Protein AF-0000000067926242 (afdb_homodimer)

Solvent-accessible surface area (backbone atoms only — not comparable to full-atom values): 38395 Å² total; per-residue (Å²): 132,83,60,53,30,93,54,64,75,72,68,80,80,55,82,70,48,45,68,71,27,39,53,45,22,53,51,39,34,49,47,42,53,70,69,41,50,82,47,41,68,58,22,41,75,67,31,32,71,60,68,63,62,39,34,52,37,15,74,70,56,68,27,26,32,41,35,48,53,94,35,52,19,70,50,43,42,62,53,39,48,48,26,43,39,30,22,34,24,50,68,62,48,72,32,60,65,55,58,54,27,35,60,43,38,47,48,53,41,66,76,35,34,50,72,68,52,32,65,65,46,41,35,35,39,12,40,30,80,33,35,43,24,60,38,65,30,26,95,77,11,62,82,38,59,60,63,54,74,24,30,32,44,79,55,87,68,22,27,34,28,37,40,58,31,34,77,18,53,36,44,77,69,35,40,32,33,40,34,54,25,22,65,34,78,89,47,48,50,57,8,18,24,36,37,53,42,52,56,86,77,45,58,48,66,42,72,55,58,71,60,59,49,70,32,45,44,20,34,23,26,11,31,37,37,31,52,60,23,59,42,53,55,83,35,41,49,46,93,53,85,28,46,26,46,62,54,48,63,71,48,43,31,55,44,24,42,53,52,21,40,42,21,52,22,38,39,31,26,44,51,20,56,39,54,52,45,27,61,66,42,58,53,87,90,36,39,43,50,74,38,69,67,49,42,53,53,50,50,51,47,50,49,53,50,43,55,48,50,56,53,51,51,51,47,52,55,29,42,72,71,74,62,53,47,60,51,60,21,28,50,38,23,33,51,33,24,52,47,28,47,52,46,33,50,55,41,23,58,72,48,42,74,58,21,45,23,55,88,33,67,52,26,47,49,47,39,40,46,61,52,52,44,34,59,90,47,31,40,66,54,29,50,50,52,45,56,71,73,109,131,84,58,54,28,93,54,64,76,72,68,77,81,54,82,70,47,44,69,71,29,38,53,46,22,53,51,38,33,49,48,42,52,70,70,41,51,84,47,42,67,57,22,41,74,67,34,32,72,59,68,64,61,37,34,53,37,14,75,69,57,69,28,27,31,41,35,49,52,94,36,52,20,70,50,42,43,60,53,41,48,48,25,42,39,30,21,33,23,49,69,62,48,71,30,60,66,56,57,54,27,35,60,42,38,48,48,53,41,67,76,35,31,50,72,67,51,32,66,64,45,41,35,35,39,14,41,30,80,34,34,41,23,59,40,66,28,25,92,77,13,61,82,38,58,61,61,55,73,25,30,33,43,81,55,86,67,22,28,35,27,36,39,56,33,32,77,18,53,36,43,79,69,36,38,33,33,39,34,53,27,23,65,35,79,88,48,48,49,58,8,18,24,34,36,53,42,50,58,88,78,45,58,48,65,43,73,55,57,72,60,61,48,69,34,45,46,20,34,25,26,11,31,38,36,31,54,59,23,59,43,52,56,82,35,40,49,46,92,52,85,28,46,26,46,60,53,49,63,71,49,43,33,54,45,24,40,51,52,22,41,43,21,53,22,37,38,30,25,42,50,20,56,39,54,52,46,26,60,65,42,56,51,88,90,35,40,44,49,73,38,68,68,49,43,51,52,51,52,52,48,52,51,52,48,44,55,47,48,56,52,50,52,52,47,52,56,30,44,71,71,73,62,52,47,60,50,60,21,28,49,39,25,33,51,32,24,51,46,27,47,52,46,34,51,54,41,23,59,73,48,42,72,58,21,46,23,56,87,33,68,52,25,47,48,46,39,39,47,62,52,55,43,34,58,90,47,32,40,66,55,31,50,49,53,44,57,72,74,108

Sequence (780 aa):
MATNPAEILGLPKPAWAADEVGMLYDMASRFMAEEIAPRYDEFEKNEIFDRESWLKAGAAGLLCASMPEEYGGSGGTFAHESAIIEAIGHVGVDGFGIGLHNSIVAPYILHYGSEEQKQKWLPKLATGELIGAIAMTEPGAGSDLQGVKTRAEKDGNHYKISGSKTFITNGQLANLIIVVTKTDPDKGAKGTSLIVVETDEVEGFQRGRNLDKIGLKSNDTSELFFNDVRVPTSNLLGHEEGKGFVQLMQQLPQERLQIGTGAIAMIERALALTIDYVKERKAFGKAVIDFQNTQFKLAELKTEATIGRVFYNDCVARHIDGGLDPVTASMAKYWLSDLQGKVVDECLQLHGGYGYMNEYPIARMYRDARVQRIYGGTNEIMKLLIGRSLMATNPAEILGLPKPAWAADEVGMLYDMASRFMAEEIAPRYDEFEKNEIFDRESWLKAGAAGLLCASMPEEYGGSGGTFAHESAIIEAIGHVGVDGFGIGLHNSIVAPYILHYGSEEQKQKWLPKLATGELIGAIAMTEPGAGSDLQGVKTRAEKDGNHYKISGSKTFITNGQLANLIIVVTKTDPDKGAKGTSLIVVETDEVEGFQRGRNLDKIGLKSNDTSELFFNDVRVPTSNLLGHEEGKGFVQLMQQLPQERLQIGTGAIAMIERALALTIDYVKERKAFGKAVIDFQNTQFKLAELKTEATIGRVFYNDCVARHIDGGLDPVTASMAKYWLSDLQGKVVDECLQLHGGYGYMNEYPIARMYRDARVQRIYGGTNEIMKLLIGRSL

Structure (mmCIF, N/CA/C/O backbone):
data_AF-0000000067926242-model_v1
#
loop_
_entity.id
_entity.type
_entity.pdbx_description
1 polymer 'Long-chain specific acyl-CoA dehydrogenase, mitochondrial'
#
loop_
_atom_site.group_PDB
_atom_site.id
_atom_site.type_symbol
_atom_site.label_atom_id
_atom_site.label_alt_id
_atom_site.label_comp_id
_atom_site.label_asym_id
_atom_site.label_entity_id
_atom_site.label_seq_id
_atom_site.pdbx_PDB_ins_code
_atom_site.Cartn_x
_atom_site.Cartn_y
_atom_site.Cartn_z
_atom_site.occupancy
_atom_site.B_iso_or_equiv
_atom_site.auth_seq_id
_atom_site.auth_comp_id
_atom_site.auth_asym_id
_atom_site.auth_atom_id
_atom_site.pdbx_PDB_model_num
ATOM 1 N N . MET A 1 1 ? -27.5 -4.09 9.781 1 70.5 1 MET A N 1
ATOM 2 C CA . MET A 1 1 ? -27.125 -2.682 9.719 1 70.5 1 MET A CA 1
ATOM 3 C C . MET A 1 1 ? -25.609 -2.523 9.734 1 70.5 1 MET A C 1
ATOM 5 O O . MET A 1 1 ? -24.906 -3.301 10.383 1 70.5 1 MET A O 1
ATOM 9 N N . ALA A 1 2 ? -25.047 -1.531 8.984 1 86.06 2 ALA A N 1
ATOM 10 C CA . ALA A 1 2 ? -23.594 -1.306 8.945 1 86.06 2 ALA A CA 1
ATOM 11 C C . ALA A 1 2 ? -23.078 -0.86 10.312 1 86.06 2 ALA A C 1
ATOM 13 O O . ALA A 1 2 ? -23.719 -0.067 11 1 86.06 2 ALA A O 1
ATOM 14 N N . THR A 1 3 ? -22.016 -1.508 10.719 1 90.38 3 THR A N 1
ATOM 15 C CA . THR A 1 3 ? -21.391 -1.147 11.977 1 90.38 3 THR A CA 1
ATOM 16 C C . THR A 1 3 ? -20.938 0.308 11.961 1 90.38 3 THR A C 1
ATOM 18 O O . THR A 1 3 ? -20.328 0.761 10.984 1 90.38 3 THR A O 1
ATOM 21 N N . ASN A 1 4 ? -21.312 1.056 12.984 1 94.88 4 ASN A N 1
ATOM 22 C CA . ASN A 1 4 ? -20.891 2.445 13.141 1 94.88 4 ASN A CA 1
ATOM 23 C C . ASN A 1 4 ? -19.453 2.545 13.641 1 94.88 4 ASN A C 1
ATOM 25 O O . ASN A 1 4 ? -19.156 2.176 14.773 1 94.88 4 ASN A O 1
ATOM 29 N N . PRO A 1 5 ? -18.562 3.08 12.898 1 97.25 5 PRO A N 1
ATOM 30 C CA . PRO A 1 5 ? -17.172 3.178 13.32 1 97.25 5 PRO A CA 1
ATOM 31 C C . PRO A 1 5 ? -17 3.867 14.672 1 97.25 5 PRO A C 1
ATOM 33 O O . PRO A 1 5 ? -16.141 3.48 15.469 1 97.25 5 PRO A O 1
ATOM 36 N N . ALA A 1 6 ? -17.812 4.828 15 1 95.38 6 ALA A N 1
ATOM 37 C CA . ALA A 1 6 ? -17.703 5.617 16.219 1 95.38 6 ALA A CA 1
ATOM 38 C C . ALA A 1 6 ? -18.031 4.77 17.453 1 95.38 6 ALA A C 1
ATOM 40 O O . ALA A 1 6 ? -17.656 5.129 18.578 1 95.38 6 ALA A O 1
ATOM 41 N N . GLU A 1 7 ? -18.656 3.639 17.25 1 95.12 7 GLU A N 1
ATOM 42 C CA . GLU A 1 7 ? -19.141 2.844 18.375 1 95.12 7 GLU A CA 1
ATOM 43 C C . GLU A 1 7 ? -18.453 1.484 18.422 1 95.12 7 GLU A C 1
ATOM 45 O O . GLU A 1 7 ? -18.734 0.672 19.312 1 95.12 7 GLU A O 1
ATOM 50 N N . ILE A 1 8 ? -17.547 1.286 17.531 1 96.62 8 ILE A N 1
ATOM 51 C CA . ILE A 1 8 ? -17.031 -0.062 17.297 1 96.62 8 ILE A CA 1
ATOM 52 C C . ILE A 1 8 ? -16.25 -0.54 18.516 1 96.62 8 ILE A C 1
ATOM 54 O O . ILE A 1 8 ? -16.219 -1.737 18.812 1 96.62 8 ILE A O 1
ATOM 58 N N . LEU A 1 9 ? -15.672 0.352 19.312 1 97.56 9 LEU A N 1
ATOM 59 C CA . LEU A 1 9 ? -14.812 -0.03 20.438 1 97.56 9 LEU A CA 1
ATOM 60 C C . LEU A 1 9 ? -15.602 -0.124 21.734 1 97.56 9 LEU A C 1
ATOM 62 O O . LEU A 1 9 ? -15.102 -0.634 22.734 1 97.56 9 LEU A O 1
ATOM 66 N N . GLY A 1 10 ? -16.797 0.371 21.766 1 95.19 10 GLY A N 1
ATOM 67 C CA . GLY A 1 10 ? -17.688 0.23 22.906 1 95.19 10 GLY A CA 1
ATOM 68 C C . GLY A 1 10 ? -17.25 1.067 24.094 1 95.19 10 GLY A C 1
ATOM 69 O O . GLY A 1 10 ? -17.562 0.731 25.25 1 95.19 10 GLY A O 1
ATOM 70 N N . LEU A 1 11 ? -16.5 2.127 23.859 1 94.81 11 LEU A N 1
ATOM 71 C CA . LEU A 1 11 ? -16.031 3.008 24.922 1 94.81 11 LEU A CA 1
ATOM 72 C C . LEU A 1 11 ? -17.016 4.145 25.156 1 94.81 11 LEU A C 1
ATOM 74 O O . LEU A 1 11 ? -17.656 4.621 24.219 1 94.81 11 LEU A O 1
ATOM 78 N N . PRO A 1 12 ? -17.109 4.566 26.422 1 92.69 12 PRO A N 1
ATOM 79 C CA . PRO A 1 12 ? -17.906 5.773 26.656 1 92.69 12 PRO A CA 1
ATOM 80 C C . PRO A 1 12 ? -17.297 7.016 26 1 92.69 12 PRO A C 1
ATOM 82 O O . PRO A 1 12 ? -16.078 7.094 25.844 1 92.69 12 PRO A O 1
ATOM 85 N N . LYS A 1 13 ? -18.141 7.902 25.703 1 92.5 13 LYS A N 1
ATOM 86 C CA . LYS A 1 13 ? -17.672 9.172 25.156 1 92.5 13 LYS A CA 1
ATOM 87 C C . LYS A 1 13 ? -16.828 9.93 26.188 1 92.5 13 LYS A C 1
ATOM 89 O O . LYS A 1 13 ? -17.219 10.031 27.359 1 92.5 13 LYS A O 1
ATOM 94 N N . PRO A 1 14 ? -15.641 10.359 25.734 1 94.06 14 PRO A N 1
ATOM 95 C CA . PRO A 1 14 ? -14.875 11.18 26.672 1 94.06 14 PRO A CA 1
ATOM 96 C C . PRO A 1 14 ? -15.57 12.508 26.984 1 94.06 14 PRO A C 1
ATOM 98 O O . PRO A 1 14 ? -16.438 12.953 26.234 1 94.06 14 PRO A O 1
ATOM 101 N N . ALA A 1 15 ? -15.18 13.148 28.094 1 93.38 15 ALA A N 1
ATOM 102 C CA . ALA A 1 15 ? -15.812 14.375 28.562 1 93.38 15 ALA A CA 1
ATOM 103 C C . ALA A 1 15 ? -15.734 15.469 27.5 1 93.38 15 ALA A C 1
ATOM 105 O O . ALA A 1 15 ? -16.688 16.219 27.312 1 93.38 15 ALA A O 1
ATOM 106 N N . TRP A 1 16 ? -14.633 15.57 26.812 1 94.31 16 TRP A N 1
ATOM 107 C CA . TRP A 1 16 ? -14.438 16.656 25.859 1 94.31 16 TRP A CA 1
ATOM 108 C C . TRP A 1 16 ? -15.289 16.453 24.609 1 94.31 16 TRP A C 1
ATOM 110 O O . TRP A 1 16 ? -15.445 17.375 23.797 1 94.31 16 TRP A O 1
ATOM 120 N N . ALA A 1 17 ? -15.852 15.289 24.391 1 93.38 17 ALA A N 1
ATOM 121 C CA . ALA A 1 17 ? -16.641 14.984 23.203 1 93.38 17 ALA A CA 1
ATOM 122 C C . ALA A 1 17 ? -18.125 15.062 23.5 1 93.38 17 ALA A C 1
ATOM 124 O O . ALA A 1 17 ? -18.953 14.656 22.672 1 93.38 17 ALA A O 1
ATOM 125 N N . ALA A 1 18 ? -18.516 15.523 24.641 1 86.19 18 ALA A N 1
ATOM 126 C CA . ALA A 1 18 ? -19.922 15.609 25 1 86.19 18 ALA A CA 1
ATOM 127 C C . ALA A 1 18 ? -20.547 16.891 24.484 1 86.19 18 ALA A C 1
ATOM 129 O O . ALA A 1 18 ? -19.844 17.766 23.953 1 86.19 18 ALA A O 1
ATOM 130 N N . ASP A 1 19 ? -21.859 16.969 24.438 1 89.94 19 ASP A N 1
ATOM 131 C CA . ASP A 1 19 ? -22.703 18.125 24.188 1 89.94 19 ASP A CA 1
ATOM 132 C C . ASP A 1 19 ? -22.406 18.75 22.828 1 89.94 19 ASP A C 1
ATOM 134 O O . ASP A 1 19 ? -22.531 18.094 21.797 1 89.94 19 ASP A O 1
ATOM 138 N N . GLU A 1 20 ? -21.812 19.938 22.812 1 93.06 20 GLU A N 1
ATOM 139 C CA . GLU A 1 20 ? -21.609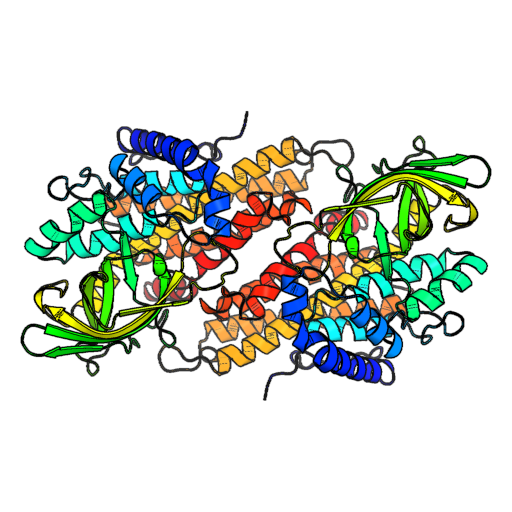 20.734 21.609 1 93.06 20 GLU A CA 1
ATOM 140 C C . GLU A 1 20 ? -20.641 20.047 20.656 1 93.06 20 GLU A C 1
ATOM 142 O O . GLU A 1 20 ? -20.844 20.047 19.438 1 93.06 20 GLU A O 1
ATOM 147 N N . VAL A 1 21 ? -19.625 19.422 21.172 1 97.12 21 VAL A N 1
ATOM 148 C CA . VAL A 1 21 ? -18.625 18.734 20.344 1 97.12 21 VAL A CA 1
ATOM 149 C C . VAL A 1 21 ? -19.266 17.516 19.672 1 97.12 21 VAL A C 1
ATOM 151 O O . VAL A 1 21 ? -19.047 17.266 18.484 1 97.12 21 VAL A O 1
ATOM 154 N N . GLY A 1 22 ? -20.109 16.781 20.422 1 96.94 22 GLY A N 1
ATOM 155 C CA . GLY A 1 22 ? -20.844 15.664 19.844 1 96.94 22 GLY A CA 1
ATOM 156 C C . GLY A 1 22 ? -21.781 16.078 18.734 1 96.94 22 GLY A C 1
ATOM 157 O O . GLY A 1 22 ? -21.906 15.391 17.719 1 96.94 22 GLY A O 1
ATOM 158 N N . MET A 1 23 ? -22.5 17.156 18.953 1 96.94 23 MET A N 1
ATOM 159 C CA . MET A 1 23 ? -23.406 17.672 17.938 1 96.94 23 MET A CA 1
ATOM 160 C C . MET A 1 23 ? -22.641 18.062 16.672 1 96.94 23 MET A C 1
ATOM 162 O O . MET A 1 23 ? -23.109 17.812 15.555 1 96.94 23 MET A O 1
ATOM 166 N N . LEU A 1 24 ? -21.516 18.625 16.859 1 98 24 LEU A N 1
ATOM 167 C CA . LEU A 1 24 ? -20.672 19 15.727 1 98 24 LEU A CA 1
ATOM 168 C C . LEU A 1 24 ? -20.219 17.766 14.969 1 98 24 LEU A C 1
ATOM 170 O O . LEU A 1 24 ? -20.188 17.75 13.734 1 98 24 LEU A O 1
ATOM 174 N N . TYR A 1 25 ? -19.812 16.734 15.664 1 98.25 25 TYR A N 1
ATOM 175 C CA . TYR A 1 25 ? -19.438 15.477 15.031 1 98.25 25 TYR A CA 1
ATOM 176 C C . TYR A 1 25 ? -20.547 14.953 14.141 1 98.25 25 TYR A C 1
ATOM 178 O O . TYR A 1 25 ? -20.312 14.555 13 1 98.25 25 TYR A O 1
ATOM 186 N N . ASP A 1 26 ? -21.781 14.953 14.656 1 98.06 26 ASP A N 1
ATOM 187 C CA . ASP A 1 26 ? -22.938 14.461 13.906 1 98.06 26 ASP A CA 1
ATOM 188 C C . ASP A 1 26 ? -23.172 15.297 12.656 1 98.06 26 ASP A C 1
ATOM 190 O O . ASP A 1 26 ? -23.438 14.758 11.586 1 98.06 26 ASP A O 1
ATOM 194 N N . MET A 1 27 ? -23.094 16.562 12.859 1 98 27 MET A N 1
ATOM 195 C CA . MET A 1 27 ? -23.281 17.469 11.734 1 98 27 MET A CA 1
ATOM 196 C C . MET A 1 27 ? -22.203 17.266 10.68 1 98 27 MET A C 1
ATOM 198 O O . MET A 1 27 ? -22.5 17.188 9.484 1 98 27 MET A O 1
ATOM 202 N N . ALA A 1 28 ? -20.953 17.188 11.109 1 98.69 28 ALA A N 1
ATOM 203 C CA . ALA A 1 28 ? -19.828 16.969 10.195 1 98.69 28 ALA A CA 1
ATOM 204 C C . ALA A 1 28 ? -19.984 15.633 9.461 1 98.69 28 ALA A C 1
ATOM 206 O O . ALA A 1 28 ? -19.766 15.555 8.25 1 98.69 28 ALA A O 1
ATOM 207 N N . SER A 1 29 ? -20.359 14.609 10.188 1 98.75 29 SER A N 1
ATOM 208 C CA . SER A 1 29 ? -20.562 13.289 9.594 1 98.75 29 SER A CA 1
ATOM 209 C C . SER A 1 29 ? -21.625 13.328 8.508 1 98.75 29 SER A C 1
ATOM 211 O O . SER A 1 29 ? -21.469 12.742 7.438 1 98.75 29 SER A O 1
ATOM 213 N N . ARG A 1 30 ? -22.703 14.008 8.812 1 98.62 30 ARG A N 1
ATOM 214 C CA . ARG A 1 30 ? -23.797 14.133 7.844 1 98.62 30 ARG A CA 1
ATOM 215 C C . ARG A 1 30 ? -23.328 14.898 6.605 1 98.62 30 ARG A C 1
ATOM 217 O O . ARG A 1 30 ? -23.625 14.5 5.477 1 98.62 30 ARG A O 1
ATOM 224 N N . PHE A 1 31 ? -22.688 16 6.844 1 98.75 31 PHE A N 1
ATOM 225 C CA . PHE A 1 31 ? -22.156 16.797 5.734 1 98.75 31 PHE A CA 1
ATOM 226 C C . PHE A 1 31 ? -21.234 15.961 4.859 1 98.75 31 PHE A C 1
ATOM 228 O O . PHE A 1 31 ? -21.391 15.938 3.635 1 98.75 31 PHE A O 1
ATOM 235 N N . MET A 1 32 ? -20.25 15.234 5.461 1 98.81 32 MET A N 1
ATOM 236 C CA . MET A 1 32 ? -19.297 14.43 4.707 1 98.81 32 MET A CA 1
ATOM 237 C C . MET A 1 32 ? -20 13.32 3.932 1 98.81 32 MET A C 1
ATOM 239 O O . MET A 1 32 ? -19.672 13.062 2.773 1 98.81 32 MET A O 1
ATOM 243 N N . ALA A 1 33 ? -20.953 12.703 4.547 1 98.62 33 ALA A N 1
ATOM 244 C CA . ALA A 1 33 ? -21.672 11.578 3.943 1 98.62 33 ALA A CA 1
ATOM 245 C C . ALA A 1 33 ? -22.531 12.039 2.775 1 98.62 33 ALA A C 1
ATOM 247 O O . ALA A 1 33 ? -22.656 11.336 1.771 1 98.62 33 ALA A O 1
ATOM 248 N N . GLU A 1 34 ? -23.109 13.242 2.861 1 98.62 34 GLU A N 1
ATOM 249 C CA . GLU A 1 34 ? -24.109 13.68 1.892 1 98.62 34 GLU A CA 1
ATOM 250 C C . GLU A 1 34 ? -23.469 14.531 0.793 1 98.62 34 GLU A C 1
ATOM 252 O O . GLU A 1 34 ? -23.875 14.445 -0.37 1 98.62 34 GLU A O 1
ATOM 257 N N . GLU A 1 35 ? -22.438 15.32 1.179 1 98.38 35 GLU A N 1
ATOM 258 C CA . GLU A 1 35 ? -21.938 16.312 0.242 1 98.38 35 GLU A CA 1
ATOM 259 C C . GLU A 1 35 ? -20.609 15.875 -0.368 1 98.38 35 GLU A C 1
ATOM 261 O O . GLU A 1 35 ? -20.281 16.266 -1.491 1 98.38 35 GLU A O 1
ATOM 266 N N . ILE A 1 36 ? -19.875 15.062 0.306 1 98.75 36 ILE A N 1
ATOM 267 C CA . ILE A 1 36 ? -18.5 14.789 -0.124 1 98.75 36 ILE A CA 1
ATOM 268 C C . ILE A 1 36 ? -18.391 13.336 -0.6 1 98.75 36 ILE A C 1
ATOM 270 O O . ILE A 1 36 ? -17.969 13.078 -1.728 1 98.75 36 ILE A O 1
ATOM 274 N N . ALA A 1 37 ? -18.859 12.375 0.161 1 98.62 37 ALA A N 1
ATOM 275 C CA . ALA A 1 37 ? -18.672 10.945 -0.069 1 98.62 37 ALA A CA 1
ATOM 276 C C . ALA A 1 37 ? -19.188 10.531 -1.441 1 98.62 37 ALA A C 1
ATOM 278 O O . ALA A 1 37 ? -18.531 9.789 -2.17 1 98.62 37 ALA A O 1
ATOM 279 N N . PRO A 1 38 ? -20.375 11.023 -1.869 1 98.5 38 PRO A N 1
ATOM 280 C CA . PRO A 1 38 ? -20.891 10.594 -3.172 1 98.5 38 PRO A CA 1
ATOM 281 C C . PRO A 1 38 ? -20 11.023 -4.332 1 98.5 38 PRO A C 1
ATOM 283 O O . PRO A 1 38 ? -20.062 10.438 -5.418 1 98.5 38 PRO A O 1
ATOM 286 N N . ARG A 1 39 ? -19.125 12.039 -4.094 1 98.25 39 ARG A N 1
ATOM 287 C CA . ARG A 1 39 ? -18.266 12.578 -5.141 1 98.25 39 ARG A CA 1
ATOM 288 C C . ARG A 1 39 ? -16.812 12.164 -4.922 1 98.25 39 ARG A C 1
ATOM 290 O O . ARG A 1 39 ? -15.914 12.602 -5.656 1 98.25 39 ARG A O 1
ATOM 297 N N . TYR A 1 40 ? -16.547 11.383 -3.984 1 98.06 40 TYR A N 1
ATOM 298 C CA . TYR A 1 40 ? -15.18 11.148 -3.547 1 98.06 40 TYR A CA 1
ATOM 299 C C . TYR A 1 40 ? -14.367 10.477 -4.645 1 98.06 40 TYR A C 1
ATOM 301 O O . TYR A 1 40 ? -13.188 10.773 -4.82 1 98.06 40 TYR A O 1
ATOM 309 N N . ASP A 1 41 ? -14.953 9.547 -5.414 1 97.06 41 ASP A N 1
ATOM 310 C CA . ASP A 1 41 ? -14.25 8.906 -6.523 1 97.06 41 ASP A CA 1
ATOM 311 C C . ASP A 1 41 ? -13.797 9.938 -7.551 1 97.06 41 ASP A C 1
ATOM 313 O O . ASP A 1 41 ? -12.734 9.789 -8.156 1 97.06 41 ASP A O 1
ATOM 317 N N . GLU A 1 42 ? -14.633 10.898 -7.758 1 97.88 42 GLU A N 1
ATOM 318 C CA . GLU A 1 42 ? -14.273 12.008 -8.641 1 97.88 42 GLU A CA 1
ATOM 319 C C . GLU A 1 42 ? -13.031 12.734 -8.141 1 97.88 42 GLU A C 1
ATOM 321 O O . GLU A 1 42 ? -12.125 13.023 -8.922 1 97.88 42 GLU A O 1
ATOM 326 N N . PHE A 1 43 ? -12.969 13.031 -6.855 1 98.56 43 PHE A N 1
ATOM 327 C CA . PHE A 1 43 ? -11.836 13.719 -6.258 1 98.56 43 PHE A CA 1
ATOM 328 C C . PHE A 1 43 ? -10.57 12.875 -6.352 1 98.56 43 PHE A C 1
ATOM 330 O O . PHE A 1 43 ? -9.484 13.398 -6.617 1 98.56 43 PHE A O 1
ATOM 337 N N . GLU A 1 44 ? -10.719 11.547 -6.164 1 97.69 44 GLU A N 1
ATOM 338 C CA . GLU A 1 44 ? -9.594 10.633 -6.293 1 97.69 44 GLU A CA 1
ATOM 339 C C . GLU A 1 44 ? -9.055 10.617 -7.723 1 97.69 44 GLU A C 1
ATOM 341 O O . GLU A 1 44 ? -7.844 10.711 -7.934 1 97.69 44 GLU A O 1
ATOM 346 N N . LYS A 1 45 ? -9.922 10.523 -8.656 1 96.81 45 LYS A N 1
ATOM 347 C CA . LYS A 1 45 ? -9.539 10.477 -10.062 1 96.81 45 LYS A CA 1
ATOM 348 C C . LYS A 1 45 ? -8.859 11.781 -10.492 1 96.81 45 LYS A C 1
ATOM 350 O O . LYS A 1 45 ? -7.84 11.75 -11.188 1 96.81 45 LYS A O 1
ATOM 355 N N . ASN A 1 46 ? -9.414 12.906 -10.016 1 97.88 46 ASN A N 1
ATOM 356 C CA . ASN A 1 46 ? -8.891 14.219 -10.383 1 97.88 46 ASN A CA 1
ATOM 357 C C . ASN A 1 46 ? -7.672 14.594 -9.539 1 97.88 46 ASN A C 1
ATOM 359 O O . ASN A 1 46 ? -6.957 15.539 -9.867 1 97.88 46 ASN A O 1
ATOM 363 N N . GLU A 1 47 ? -7.461 13.922 -8.406 1 98.31 47 GLU A N 1
ATOM 364 C CA . GLU A 1 47 ? -6.344 14.086 -7.484 1 98.31 47 GLU A CA 1
ATOM 365 C C . GLU A 1 47 ? -6.352 15.469 -6.844 1 98.31 47 GLU A C 1
ATOM 367 O O . GLU A 1 47 ? -5.297 16.078 -6.668 1 98.31 47 GLU A O 1
ATOM 372 N N . ILE A 1 48 ? -7.574 15.969 -6.637 1 98.44 48 ILE A N 1
ATOM 373 C CA . ILE A 1 48 ? -7.766 17.281 -6.02 1 98.44 48 ILE A CA 1
ATOM 374 C C . ILE A 1 48 ? -9.234 17.469 -5.652 1 98.44 48 ILE A C 1
ATOM 376 O O . ILE A 1 48 ? -10.125 16.969 -6.34 1 98.44 48 ILE A O 1
ATOM 380 N N . PHE A 1 49 ? -9.508 18.156 -4.594 1 98.56 49 PHE A N 1
ATOM 381 C CA . PHE A 1 49 ? -10.852 18.609 -4.289 1 98.56 49 PHE A CA 1
ATOM 382 C C . PHE A 1 49 ? -11.172 19.906 -5.051 1 98.56 49 PHE A C 1
ATOM 384 O O . PHE A 1 49 ? -10.266 20.672 -5.383 1 98.56 49 PHE A O 1
ATOM 391 N N . ASP A 1 50 ? -12.406 20.156 -5.281 1 98.12 50 ASP A N 1
ATOM 392 C CA . ASP A 1 50 ? -12.781 21.422 -5.914 1 98.12 50 ASP A CA 1
ATOM 393 C C . ASP A 1 50 ? -13.016 22.516 -4.875 1 98.12 50 ASP A C 1
ATOM 395 O O . ASP A 1 50 ? -13.273 22.219 -3.705 1 98.12 50 ASP A O 1
ATOM 399 N N . ARG A 1 51 ? -12.883 23.734 -5.27 1 97.94 51 ARG A N 1
ATOM 400 C CA . ARG A 1 51 ? -13.062 24.891 -4.395 1 97.94 51 ARG A CA 1
ATOM 401 C C . ARG A 1 51 ? -14.484 24.953 -3.848 1 97.94 51 ARG A C 1
ATOM 403 O O . ARG A 1 51 ? -14.703 25.375 -2.717 1 97.94 51 ARG A O 1
ATOM 410 N N . GLU A 1 52 ? -15.406 24.469 -4.625 1 98.38 52 GLU A N 1
ATOM 411 C CA . GLU A 1 52 ? -16.797 24.469 -4.207 1 98.38 52 GLU A CA 1
ATOM 412 C C . GLU A 1 52 ? -17 23.656 -2.932 1 98.38 52 GLU A C 1
ATOM 414 O O . GLU A 1 52 ? -17.766 24.062 -2.047 1 98.38 52 GLU A O 1
ATOM 419 N N . SER A 1 53 ? -16.359 22.516 -2.824 1 98.75 53 SER A N 1
ATOM 420 C CA . SER A 1 53 ? -16.453 21.672 -1.63 1 98.75 53 SER A CA 1
ATOM 421 C C . SER A 1 53 ? -15.953 22.422 -0.396 1 98.75 53 SER A C 1
ATOM 423 O O . SER A 1 53 ? -16.5 22.25 0.699 1 98.75 53 SER A O 1
ATOM 425 N N . TRP A 1 54 ? -14.953 23.25 -0.54 1 98.69 54 TRP A N 1
ATOM 426 C CA . TRP A 1 54 ? -14.414 24.047 0.554 1 98.69 54 TRP A CA 1
ATOM 427 C C . TRP A 1 54 ? -15.398 25.141 0.977 1 98.69 54 TRP A C 1
ATOM 429 O O . TRP A 1 54 ? -15.617 25.359 2.172 1 98.69 54 TRP A O 1
ATOM 439 N N . LEU A 1 55 ? -15.969 25.766 -0.015 1 98.69 55 LEU A N 1
ATOM 440 C CA . LEU A 1 55 ? -16.953 26.797 0.281 1 98.69 55 LEU A CA 1
ATOM 441 C C . LEU A 1 55 ? -18.156 26.203 1.006 1 98.69 55 LEU A C 1
ATOM 443 O O . LEU A 1 55 ? -18.672 26.812 1.957 1 98.69 55 LEU A O 1
ATOM 447 N N . LYS A 1 56 ? -18.594 25.047 0.589 1 98.75 56 LYS A N 1
ATOM 448 C CA . LYS A 1 56 ? -19.703 24.375 1.244 1 98.75 56 LYS A CA 1
ATOM 449 C C . LYS A 1 56 ? -19.359 24 2.684 1 98.75 56 LYS A C 1
ATOM 451 O O . LYS A 1 56 ? -20.188 24.125 3.584 1 98.75 56 LYS A O 1
ATOM 456 N N . ALA A 1 57 ? -18.156 23.531 2.912 1 98.81 57 ALA A N 1
ATOM 457 C CA . ALA A 1 57 ? -17.703 23.203 4.262 1 98.81 57 ALA A CA 1
ATOM 458 C C . ALA A 1 57 ? -17.672 24.438 5.152 1 98.81 57 ALA A C 1
ATOM 460 O O . ALA A 1 57 ? -18.062 24.375 6.32 1 98.81 57 ALA A O 1
ATOM 461 N N . GLY A 1 58 ? -17.172 25.578 4.562 1 98.56 58 GLY A N 1
ATOM 462 C CA . GLY A 1 58 ? -17.203 26.828 5.293 1 98.56 58 GLY A CA 1
ATOM 463 C C . GLY A 1 58 ? -18.609 27.266 5.668 1 98.56 58 GLY A C 1
ATOM 464 O O . GLY A 1 58 ? -18.859 27.641 6.816 1 98.56 58 GLY A O 1
ATOM 465 N N . ALA A 1 59 ? -19.516 27.141 4.73 1 98.25 59 ALA A N 1
ATOM 466 C CA . ALA A 1 59 ? -20.906 27.516 4.965 1 98.25 59 ALA A CA 1
ATOM 467 C C . ALA A 1 59 ? -21.531 26.625 6.035 1 98.25 59 ALA A C 1
ATOM 469 O O . ALA A 1 59 ? -22.391 27.078 6.797 1 98.25 59 ALA A O 1
ATOM 470 N N . ALA A 1 60 ? -21.047 25.438 6.121 1 98 60 ALA A N 1
ATOM 471 C CA . ALA A 1 60 ? -21.562 24.5 7.098 1 98 60 ALA A CA 1
ATOM 472 C C . ALA A 1 60 ? -20.906 24.688 8.461 1 98 60 ALA A C 1
ATOM 474 O O . ALA A 1 60 ? -21.25 23.984 9.422 1 98 60 ALA A O 1
ATOM 475 N N . GLY A 1 61 ? -19.984 25.578 8.578 1 97.25 61 GLY A N 1
ATOM 476 C CA . GLY A 1 61 ? -19.328 25.859 9.859 1 97.25 61 GLY A CA 1
ATOM 477 C C . GLY A 1 61 ? -18.266 24.844 10.219 1 97.25 61 GLY A C 1
ATOM 478 O O . GLY A 1 61 ? -17.953 24.656 11.391 1 97.25 61 GLY A O 1
ATOM 479 N N . LEU A 1 62 ? -17.672 24.156 9.211 1 98.56 62 LEU A N 1
ATOM 480 C CA . LEU A 1 62 ? -16.75 23.062 9.477 1 98.56 62 LEU A CA 1
ATOM 481 C C . LEU A 1 62 ? -15.305 23.531 9.32 1 98.56 62 LEU A C 1
ATOM 483 O O . LEU A 1 62 ? -14.375 22.781 9.625 1 98.56 62 LEU A O 1
ATOM 487 N N . LEU A 1 63 ? -15.086 24.75 8.828 1 98.62 63 LEU A N 1
ATOM 488 C CA . LEU A 1 63 ? -13.734 25.297 8.719 1 98.62 63 LEU A CA 1
ATOM 489 C C . LEU A 1 63 ? -13.414 26.219 9.891 1 98.62 63 LEU A C 1
ATOM 491 O O . LEU A 1 63 ? -14.211 27.094 10.219 1 98.62 63 LEU A O 1
ATOM 495 N N . CYS A 1 64 ? -12.25 25.953 10.547 1 98.12 64 CYS A N 1
ATOM 496 C CA . CYS A 1 64 ? -11.703 26.766 11.625 1 98.12 64 CYS A CA 1
ATOM 497 C C . CYS A 1 64 ? -12.672 26.844 12.797 1 98.12 64 CYS A C 1
ATOM 499 O O . CYS A 1 64 ? -12.945 27.938 13.312 1 98.12 64 CYS A O 1
ATOM 501 N N . ALA A 1 65 ? -13.141 25.703 13.219 1 96.81 65 ALA A N 1
ATOM 502 C CA . ALA A 1 65 ? -14.141 25.625 14.273 1 96.81 65 ALA A CA 1
ATOM 503 C C . ALA A 1 65 ? -13.555 26.031 15.625 1 96.81 65 ALA A C 1
ATOM 505 O O . ALA A 1 65 ? -14.281 26.453 16.531 1 96.81 65 ALA A O 1
ATOM 506 N N . SER A 1 66 ? -12.258 25.938 15.82 1 95.81 66 SER A N 1
ATOM 507 C CA . SER A 1 66 ? -11.625 26.25 17.094 1 95.81 66 SER A CA 1
ATOM 508 C C . SER A 1 66 ? -11.18 27.703 17.156 1 95.81 66 SER A C 1
ATOM 510 O O . SER A 1 66 ? -10.648 28.156 18.172 1 95.81 66 SER A O 1
ATOM 512 N N . MET A 1 67 ? -11.383 28.484 16.078 1 96.5 67 MET A N 1
ATOM 513 C CA . MET A 1 67 ? -11 29.906 16.047 1 96.5 67 MET A CA 1
ATOM 514 C C . MET A 1 67 ? -12.039 30.75 16.766 1 96.5 67 MET A C 1
ATOM 516 O O . MET A 1 67 ? -13.234 30.438 16.75 1 96.5 67 MET A O 1
ATOM 520 N N . PRO A 1 68 ? -11.625 31.875 17.391 1 97.44 68 PRO A N 1
ATOM 521 C CA . PRO A 1 68 ? -12.57 32.781 18.047 1 97.44 68 PRO A CA 1
ATOM 522 C C . PRO A 1 68 ? -13.641 33.312 17.094 1 97.44 68 PRO A C 1
ATOM 524 O O . PRO A 1 68 ? -13.375 33.469 15.898 1 97.44 68 PRO A O 1
ATOM 527 N N . GLU A 1 69 ? -14.75 33.625 17.641 1 97.12 69 GLU A N 1
ATOM 528 C CA . GLU A 1 69 ? -15.883 34.125 16.859 1 97.12 69 GLU A CA 1
ATOM 529 C C . GLU A 1 69 ? -15.547 35.438 16.172 1 97.12 69 GLU A C 1
ATOM 531 O O . GLU A 1 69 ? -16.031 35.719 15.07 1 97.12 69 GLU A O 1
ATOM 536 N N . GLU A 1 70 ? -14.789 36.25 16.828 1 96.88 70 GLU A N 1
ATOM 537 C CA . GLU A 1 70 ? -14.422 37.531 16.281 1 96.88 70 GLU A CA 1
ATOM 538 C C . GLU A 1 70 ? -13.641 37.406 14.984 1 96.88 70 GLU A C 1
ATOM 540 O O . GLU A 1 70 ? -13.57 38.344 14.188 1 96.88 70 GLU A O 1
ATOM 545 N N . TYR A 1 71 ? -13.141 36.188 14.734 1 97.06 71 TYR A N 1
ATOM 546 C CA . TYR A 1 71 ? -12.391 35.938 13.508 1 97.06 71 TYR A CA 1
ATOM 547 C C . TYR A 1 71 ? -13.125 34.969 12.602 1 97.06 71 TYR A C 1
ATOM 549 O O . TYR A 1 71 ? -12.523 34.344 11.711 1 97.06 71 TYR A O 1
ATOM 557 N N . GLY A 1 72 ? -14.422 34.688 12.898 1 93.88 72 GLY A N 1
ATOM 558 C CA . GLY A 1 72 ? -15.242 33.906 12 1 93.88 72 GLY A CA 1
ATOM 559 C C . GLY A 1 72 ? -15.344 32.438 12.414 1 93.88 72 GLY A C 1
ATOM 560 O O . GLY A 1 72 ? -16.031 31.656 11.766 1 93.88 72 GLY A O 1
ATOM 561 N N . GLY A 1 73 ? -14.633 32.094 13.492 1 94.19 73 GLY A N 1
ATOM 562 C CA . GLY A 1 73 ? -14.75 30.719 13.992 1 94.19 73 GLY A CA 1
ATOM 563 C C . GLY A 1 73 ? -15.953 30.531 14.898 1 94.19 73 GLY A C 1
ATOM 564 O O . GLY A 1 73 ? -16.844 31.375 14.961 1 94.19 73 GLY A O 1
ATOM 565 N N . SER A 1 74 ? -16.047 29.312 15.445 1 93.06 74 SER A N 1
ATOM 566 C CA . SER A 1 74 ? -17.172 29 16.328 1 93.06 74 SER A CA 1
ATOM 567 C C . SER A 1 74 ? -16.781 29.125 17.797 1 93.06 74 SER A C 1
ATOM 569 O O . SER A 1 74 ? -17.594 28.844 18.672 1 93.06 74 SER A O 1
ATOM 571 N N . GLY A 1 75 ? -15.562 29.516 18.078 1 95.06 75 GLY A N 1
ATOM 572 C CA . GLY A 1 75 ? -15.109 29.734 19.438 1 95.06 75 GLY A CA 1
ATOM 573 C C . GLY A 1 75 ? -14.805 28.453 20.188 1 95.06 75 GLY A C 1
ATOM 574 O O . GLY A 1 75 ? -14.727 28.453 21.406 1 95.06 75 GLY A O 1
ATOM 575 N N . GLY A 1 76 ? -14.609 27.422 19.5 1 95.69 76 GLY A N 1
ATOM 576 C CA . GLY A 1 76 ? -14.367 26.125 20.109 1 95.69 76 GLY A CA 1
ATOM 577 C C . GLY A 1 76 ? -12.906 25.875 20.453 1 95.69 76 GLY A C 1
ATOM 578 O O . GLY A 1 76 ? -12.148 26.828 20.656 1 95.69 76 GLY A O 1
ATOM 579 N N . THR A 1 77 ? -12.578 24.672 20.719 1 96.56 77 THR A N 1
ATOM 580 C CA . THR A 1 77 ? -11.227 24.203 21.031 1 96.56 77 THR A CA 1
ATOM 581 C C . THR A 1 77 ? -10.812 23.109 20.062 1 96.56 77 THR A C 1
ATOM 583 O O . THR A 1 77 ? -11.516 22.812 19.094 1 96.56 77 THR A O 1
ATOM 586 N N . PHE A 1 78 ? -9.664 22.5 20.359 1 98.06 78 PHE A N 1
ATOM 587 C CA . PHE A 1 78 ? -9.203 21.391 19.547 1 98.06 78 PHE A CA 1
ATOM 588 C C . PHE A 1 78 ? -10.195 20.234 19.578 1 98.06 78 PHE A C 1
ATOM 590 O O . PHE A 1 78 ? -10.25 19.422 18.656 1 98.06 78 PHE A O 1
ATOM 597 N N . ALA A 1 79 ? -10.969 20.094 20.641 1 98.12 79 ALA A N 1
ATOM 598 C CA . ALA A 1 79 ? -12 19.078 20.703 1 98.12 79 ALA A CA 1
ATOM 599 C C . ALA A 1 79 ? -12.93 19.156 19.484 1 98.12 79 ALA A C 1
ATOM 601 O O . ALA A 1 79 ? -13.352 18.141 18.938 1 98.12 79 ALA A O 1
ATOM 602 N N . HIS A 1 80 ? -13.266 20.359 19.062 1 98.12 80 HIS A N 1
ATOM 603 C CA . HIS A 1 80 ? -14.133 20.578 17.906 1 98.12 80 HIS A CA 1
ATOM 604 C C . HIS A 1 80 ? -13.438 20.156 16.625 1 98.12 80 HIS A C 1
ATOM 606 O O . HIS A 1 80 ? -14.062 19.547 15.75 1 98.12 80 HIS A O 1
ATOM 612 N N . GLU A 1 81 ? -12.156 20.484 16.5 1 98.38 81 GLU A N 1
ATOM 613 C CA . GLU A 1 81 ? -11.391 20.031 15.344 1 98.38 81 GLU A CA 1
ATOM 614 C C . GLU A 1 81 ? -11.297 18.5 15.305 1 98.38 81 GLU A C 1
ATOM 616 O O . GLU A 1 81 ? -11.383 17.906 14.234 1 98.38 81 GLU A O 1
ATOM 621 N N . SER A 1 82 ? -11.062 17.906 16.484 1 98.44 82 SER A N 1
ATOM 622 C CA . SER A 1 82 ? -11.039 16.453 16.594 1 98.44 82 SER A CA 1
ATOM 623 C C . SER A 1 82 ? -12.32 15.836 16.047 1 98.44 82 SER A C 1
ATOM 625 O O . SER A 1 82 ? -12.273 14.859 15.281 1 98.44 82 SER A O 1
ATOM 627 N N . ALA A 1 83 ? -13.484 16.406 16.391 1 98.25 83 ALA A N 1
ATOM 628 C CA . ALA A 1 83 ? -14.781 15.922 15.938 1 98.25 83 ALA A CA 1
ATOM 629 C C . ALA A 1 83 ? -14.875 15.953 14.414 1 98.25 83 ALA A C 1
ATOM 631 O O . ALA A 1 83 ? -15.367 15 13.797 1 98.25 83 ALA A O 1
ATOM 632 N N . ILE A 1 84 ? -14.422 16.969 13.828 1 98.69 84 ILE A N 1
ATOM 633 C CA . ILE A 1 84 ? -14.492 17.141 12.383 1 98.69 84 ILE A CA 1
ATOM 634 C C . ILE A 1 84 ? -13.57 16.141 11.695 1 98.69 84 ILE A C 1
ATOM 636 O O . ILE A 1 84 ? -13.969 15.484 10.734 1 98.69 84 ILE A O 1
ATOM 640 N N . ILE A 1 85 ? -12.352 15.969 12.188 1 98.69 85 ILE A N 1
ATOM 641 C CA . ILE A 1 85 ? -11.375 15.055 11.602 1 98.69 85 ILE A CA 1
ATOM 642 C C . ILE A 1 85 ? -11.859 13.617 11.766 1 98.69 85 ILE A C 1
ATOM 644 O O . ILE A 1 85 ? -11.703 12.797 10.852 1 98.69 85 ILE A O 1
ATOM 648 N N . GLU A 1 86 ? -12.383 13.289 12.898 1 98.5 86 GLU A N 1
ATOM 649 C CA . GLU A 1 86 ? -12.93 11.945 13.102 1 98.5 86 GLU A CA 1
ATOM 650 C C . GLU A 1 86 ? -14.062 11.664 12.117 1 98.5 86 GLU A C 1
ATOM 652 O O . GLU A 1 86 ? -14.156 10.562 11.57 1 98.5 86 GLU A O 1
ATOM 657 N N . ALA A 1 87 ? -14.961 12.656 11.883 1 98.75 87 ALA A N 1
ATOM 658 C CA . ALA A 1 87 ? -16.031 12.492 10.906 1 98.75 87 ALA A CA 1
ATOM 659 C C . ALA A 1 87 ? -15.477 12.195 9.516 1 98.75 87 ALA A C 1
ATOM 661 O O . ALA A 1 87 ? -15.977 11.312 8.82 1 98.75 87 ALA A O 1
ATOM 662 N N . ILE A 1 88 ? -14.438 12.922 9.141 1 98.81 88 ILE A N 1
ATOM 663 C CA . ILE A 1 88 ? -13.773 12.711 7.863 1 98.81 88 ILE A CA 1
ATOM 664 C C . ILE A 1 88 ? -13.289 11.258 7.77 1 98.81 88 ILE A C 1
ATOM 666 O O . ILE A 1 88 ? -13.547 10.578 6.77 1 98.81 88 ILE A O 1
ATOM 670 N N . GLY A 1 89 ? -12.664 10.789 8.789 1 98.69 89 GLY A N 1
ATOM 671 C CA . GLY A 1 89 ? -12.117 9.438 8.82 1 98.69 89 GLY A CA 1
ATOM 672 C C . GLY A 1 89 ? -13.188 8.367 8.859 1 98.69 89 GLY A C 1
ATOM 673 O O . GLY A 1 89 ? -13.078 7.355 8.164 1 98.69 89 GLY A O 1
ATOM 674 N N . HIS A 1 90 ? -14.203 8.562 9.68 1 98.75 90 HIS A N 1
ATOM 675 C CA . HIS A 1 90 ? -15.258 7.57 9.852 1 98.75 90 HIS A CA 1
ATOM 676 C C . HIS A 1 90 ? -16.109 7.438 8.594 1 98.75 90 HIS A C 1
ATOM 678 O O . HIS A 1 90 ? -16.562 6.34 8.258 1 98.75 90 HIS A O 1
ATOM 684 N N . VAL A 1 91 ? -16.344 8.555 7.844 1 98.56 91 VAL A N 1
ATOM 685 C CA . VAL A 1 91 ? -17.125 8.523 6.605 1 98.56 91 VAL A CA 1
ATOM 686 C C . VAL A 1 91 ? -16.25 7.992 5.469 1 98.56 91 VAL A C 1
ATOM 688 O O . VAL A 1 91 ? -16.75 7.355 4.539 1 98.56 91 VAL A O 1
ATOM 691 N N . GLY A 1 92 ? -14.969 8.25 5.535 1 98.31 92 GLY A N 1
ATOM 692 C CA . GLY A 1 92 ? -14.047 7.695 4.559 1 98.31 92 GLY A CA 1
ATOM 693 C C . GLY A 1 92 ? -13.719 8.656 3.436 1 98.31 92 GLY A C 1
ATOM 694 O O . GLY A 1 92 ? -13.656 8.266 2.27 1 98.31 92 GLY A O 1
ATOM 695 N N . VAL A 1 93 ? -13.555 9.898 3.721 1 98.56 93 VAL A N 1
ATOM 696 C CA . VAL A 1 93 ? -13.164 10.906 2.746 1 98.56 93 VAL A CA 1
ATOM 697 C C . VAL A 1 93 ? -11.859 11.57 3.186 1 98.56 93 VAL A C 1
ATOM 699 O O . VAL A 1 93 ? -11.758 12.797 3.213 1 98.56 93 VAL A O 1
ATOM 702 N N . ASP A 1 94 ? -10.859 10.758 3.482 1 97.44 94 ASP A N 1
ATOM 703 C CA . ASP A 1 94 ? -9.625 11.062 4.195 1 97.44 94 ASP A CA 1
ATOM 704 C C . ASP A 1 94 ? -8.812 12.125 3.455 1 97.44 94 ASP A C 1
ATOM 706 O O . ASP A 1 94 ? -7.965 12.789 4.051 1 97.44 94 ASP A O 1
ATOM 710 N N . GLY A 1 95 ? -9.055 12.336 2.176 1 97.88 95 GLY A N 1
ATOM 711 C CA . GLY A 1 95 ? -8.25 13.25 1.379 1 97.88 95 GLY A CA 1
ATOM 712 C C . GLY A 1 95 ? -8.656 14.703 1.538 1 97.88 95 GLY A C 1
ATOM 713 O O . GLY A 1 95 ? -7.984 15.594 1.026 1 97.88 95 GLY A O 1
ATOM 714 N N . PHE A 1 96 ? -9.742 14.977 2.24 1 98.06 96 PHE A N 1
ATOM 715 C CA . PHE A 1 96 ? -10.195 16.359 2.426 1 98.06 96 PHE A CA 1
ATOM 716 C C . PHE A 1 96 ? -9.281 17.094 3.387 1 98.06 96 PHE A C 1
ATOM 718 O O . PHE A 1 96 ? -9.164 16.734 4.559 1 98.06 96 PHE A O 1
ATOM 725 N N . GLY A 1 97 ? -8.609 18.094 2.938 1 97.5 97 GLY A N 1
ATOM 726 C CA . GLY A 1 97 ? -7.488 18.75 3.588 1 97.5 97 GLY A CA 1
ATOM 727 C C . GLY A 1 97 ? -7.906 19.703 4.684 1 97.5 97 GLY A C 1
ATOM 728 O O . GLY A 1 97 ? -7.168 20.641 5.016 1 97.5 97 GLY A O 1
ATOM 729 N N . ILE A 1 98 ? -9.07 19.484 5.332 1 97.69 98 ILE A N 1
ATOM 730 C CA . ILE A 1 98 ? -9.625 20.391 6.332 1 97.69 98 ILE A CA 1
ATOM 731 C C . ILE A 1 98 ? -8.758 20.375 7.586 1 97.69 98 ILE A C 1
ATOM 733 O O . ILE A 1 98 ? -8.547 21.406 8.219 1 97.69 98 ILE A O 1
ATOM 737 N N . GLY A 1 99 ? -8.242 19.172 7.945 1 97.44 99 GLY A N 1
ATOM 738 C CA . GLY A 1 99 ? -7.434 19.062 9.148 1 97.44 99 GLY A CA 1
ATOM 739 C C . GLY A 1 99 ? -6.234 19.984 9.156 1 97.44 99 GLY A C 1
ATOM 740 O O . GLY A 1 99 ? -6.02 20.734 10.117 1 97.44 99 GLY A O 1
ATOM 741 N N . LEU A 1 100 ? -5.496 20 8.086 1 97.5 100 LEU A N 1
ATOM 742 C CA . LEU A 1 100 ? -4.336 20.859 7.938 1 97.5 100 LEU A CA 1
ATOM 743 C C . LEU A 1 100 ? -4.75 22.328 7.965 1 97.5 100 LEU A C 1
ATOM 745 O O . LEU A 1 100 ? -4.141 23.141 8.672 1 97.5 100 LEU A O 1
ATOM 749 N N . HIS A 1 101 ? -5.785 22.641 7.301 1 98.5 101 HIS A N 1
ATOM 750 C CA . HIS A 1 101 ? -6.312 24 7.176 1 98.5 101 HIS A CA 1
ATOM 751 C C . HIS A 1 101 ? -6.754 24.547 8.531 1 98.5 101 HIS A C 1
ATOM 753 O O . HIS A 1 101 ? -6.316 25.625 8.938 1 98.5 101 HIS A O 1
ATOM 759 N N . ASN A 1 102 ? -7.52 23.734 9.242 1 98.31 102 ASN A N 1
ATOM 760 C CA . ASN A 1 102 ? -8.156 24.141 10.492 1 98.31 102 ASN A CA 1
ATOM 761 C C . ASN A 1 102 ? -7.164 24.141 11.656 1 98.31 102 ASN A C 1
ATOM 763 O O . ASN A 1 102 ? -7.105 25.109 12.422 1 98.31 102 ASN A O 1
ATOM 767 N N . SER A 1 103 ? -6.395 23.031 11.734 1 97.25 103 SER A N 1
ATOM 768 C CA . SER A 1 103 ? -5.727 22.75 13 1 97.25 103 SER A CA 1
ATOM 769 C C . SER A 1 103 ? -4.23 23.016 12.914 1 97.25 103 SER A C 1
ATOM 771 O O . SER A 1 103 ? -3.514 22.922 13.906 1 97.25 103 SER A O 1
ATOM 773 N N . ILE A 1 104 ? -3.777 23.391 11.758 1 97.5 104 ILE A N 1
ATOM 774 C CA . ILE A 1 104 ? -2.352 23.656 11.617 1 97.5 104 ILE A CA 1
ATOM 775 C C . ILE A 1 104 ? -2.154 25.078 11.078 1 97.5 104 ILE A C 1
ATOM 777 O O . ILE A 1 104 ? -1.771 25.984 11.828 1 97.5 104 ILE A O 1
ATOM 781 N N . VAL A 1 105 ? -2.773 25.438 9.984 1 98.5 105 VAL A N 1
ATOM 782 C CA . VAL A 1 105 ? -2.51 26.719 9.328 1 98.5 105 VAL A CA 1
ATOM 783 C C . VAL A 1 105 ? -3.152 27.844 10.133 1 98.5 105 VAL A C 1
ATOM 785 O O . VAL A 1 105 ? -2.473 28.797 10.531 1 98.5 105 VAL A O 1
ATOM 788 N N . ALA A 1 106 ? -4.402 27.781 10.422 1 98.62 106 ALA A N 1
ATOM 789 C CA . ALA A 1 106 ? -5.145 28.844 11.086 1 98.62 106 ALA A CA 1
ATOM 790 C C . ALA A 1 106 ? -4.551 29.156 12.453 1 98.62 106 ALA A C 1
ATOM 792 O O . ALA A 1 106 ? -4.418 30.328 12.828 1 98.62 106 ALA A O 1
ATOM 793 N N . PRO A 1 107 ? -4.094 28.156 13.203 1 98.06 107 PRO A N 1
ATOM 794 C CA . PRO A 1 107 ? -3.529 28.438 14.523 1 98.06 107 PRO A CA 1
ATOM 795 C C . PRO A 1 107 ? -2.244 29.266 14.453 1 98.06 107 PRO A C 1
ATOM 797 O O . PRO A 1 107 ? -1.979 30.094 15.328 1 98.06 107 PRO A O 1
ATOM 800 N N . TYR A 1 108 ? -1.406 29.078 13.438 1 98.62 108 TYR A N 1
ATOM 801 C CA . TYR A 1 108 ? -0.215 29.906 13.289 1 98.62 108 TYR A CA 1
ATOM 802 C C . TYR A 1 108 ? -0.586 31.375 13.195 1 98.62 108 TYR A C 1
ATOM 804 O O . TYR A 1 108 ? 0.037 32.219 13.836 1 98.62 108 TYR A O 1
ATOM 812 N N . ILE A 1 109 ? -1.606 31.672 12.406 1 98.69 109 ILE A N 1
ATOM 813 C CA . ILE A 1 109 ? -2.045 33.062 12.219 1 98.69 109 ILE A CA 1
ATOM 814 C C . ILE A 1 109 ? -2.668 33.594 13.508 1 98.69 109 ILE A C 1
ATOM 816 O O . ILE A 1 109 ? -2.404 34.719 13.914 1 98.69 109 ILE A O 1
ATOM 820 N N . LEU A 1 110 ? -3.428 32.75 14.148 1 98.25 110 LEU A N 1
ATOM 821 C CA . LEU A 1 110 ? -4.094 33.156 15.383 1 98.25 110 LEU A CA 1
ATOM 822 C C . LEU A 1 110 ? -3.076 33.531 16.469 1 98.25 110 LEU A C 1
ATOM 824 O O . LEU A 1 110 ? -3.225 34.531 17.156 1 98.25 110 LEU A O 1
ATOM 828 N N . HIS A 1 111 ? -2.029 32.719 16.625 1 97.69 111 HIS A N 1
ATOM 829 C CA . HIS A 1 111 ? -1.119 32.844 17.766 1 97.69 111 HIS A CA 1
ATOM 830 C C . HIS A 1 111 ? -0.032 33.875 17.484 1 97.69 111 HIS A C 1
ATOM 832 O O . HIS A 1 111 ? 0.443 34.531 18.391 1 97.69 111 HIS A O 1
ATOM 838 N N . TYR A 1 112 ? 0.313 34.031 16.219 1 98.5 112 TYR A N 1
ATOM 839 C CA . TYR A 1 112 ? 1.514 34.812 15.969 1 98.5 112 TYR A CA 1
ATOM 840 C C . TYR A 1 112 ? 1.206 36.031 15.07 1 98.5 112 TYR A C 1
ATOM 842 O O . TYR A 1 112 ? 2.031 36.938 14.93 1 98.5 112 TYR A O 1
ATOM 850 N N . GLY A 1 113 ? 0.056 36.031 14.43 1 98.44 113 GLY A N 1
ATOM 851 C CA . GLY A 1 113 ? -0.305 37.125 13.555 1 98.44 113 GLY A CA 1
ATOM 852 C C . GLY A 1 113 ? -0.635 38.406 14.305 1 98.44 113 GLY A C 1
ATOM 853 O O . GLY A 1 113 ? -1.083 38.375 15.453 1 98.44 113 GLY A O 1
ATOM 854 N N . SER A 1 114 ? -0.377 39.531 13.68 1 98.06 114 SER A N 1
ATOM 855 C CA . SER A 1 114 ? -0.896 40.812 14.18 1 98.06 114 SER A CA 1
ATOM 856 C C . SER A 1 114 ? -2.418 40.844 14.102 1 98.06 114 SER A C 1
ATOM 858 O O . SER A 1 114 ? -3.033 40.031 13.422 1 98.06 114 SER A O 1
ATOM 860 N N . GLU A 1 115 ? -2.947 41.812 14.805 1 98.06 115 GLU A N 1
ATOM 861 C CA . GLU A 1 115 ? -4.398 41.969 14.742 1 98.06 115 GLU A CA 1
ATOM 862 C C . GLU A 1 115 ? -4.867 42.25 13.32 1 98.06 115 GLU A C 1
ATOM 864 O O . GLU A 1 115 ? -5.906 41.719 12.891 1 98.06 115 GLU A O 1
ATOM 869 N N . GLU A 1 116 ? -4.117 43.031 12.586 1 98.06 116 GLU A N 1
ATOM 870 C CA . GLU A 1 116 ? -4.441 43.281 11.188 1 98.06 116 GLU A CA 1
ATOM 871 C C . GLU A 1 116 ? -4.422 42 10.367 1 98.06 116 GLU A C 1
ATOM 873 O O . GLU A 1 116 ? -5.309 41.781 9.539 1 98.06 116 GLU A O 1
ATOM 878 N N . GLN A 1 117 ? -3.447 41.188 10.547 1 98.56 117 GLN A N 1
ATOM 879 C CA . GLN A 1 117 ? -3.334 39.906 9.852 1 98.56 117 GLN A CA 1
ATOM 880 C C . GLN A 1 117 ? -4.5 38.969 10.203 1 98.56 117 GLN A C 1
ATOM 882 O O . GLN A 1 117 ? -5.098 38.375 9.32 1 98.56 117 GLN A O 1
ATOM 887 N N . LYS A 1 118 ? -4.84 38.875 11.477 1 98.69 118 LYS A N 1
ATOM 888 C CA . LYS A 1 118 ? -5.934 38.031 11.93 1 98.69 118 LYS A CA 1
ATOM 889 C C . LYS A 1 118 ? -7.258 38.438 11.297 1 98.69 118 LYS A C 1
ATOM 891 O O . LYS A 1 118 ? -7.992 37.594 10.773 1 98.69 118 LYS A O 1
ATOM 896 N N . GLN A 1 119 ? -7.469 39.719 11.273 1 98.31 119 GLN A N 1
ATOM 897 C CA . GLN A 1 119 ? -8.711 40.25 10.719 1 98.31 119 GLN A CA 1
ATOM 898 C C . GLN A 1 119 ? -8.773 40.031 9.211 1 98.31 119 GLN A C 1
ATOM 900 O O . GLN A 1 119 ? -9.844 39.812 8.648 1 98.31 119 GLN A O 1
ATOM 905 N N . LYS A 1 120 ? -7.691 40.062 8.617 1 98.25 120 LYS A N 1
ATOM 906 C CA . LYS A 1 120 ? -7.625 39.969 7.164 1 98.25 120 LYS A CA 1
ATOM 907 C C . LYS A 1 120 ? -7.797 38.5 6.711 1 98.25 120 LYS A C 1
ATOM 909 O O . LYS A 1 120 ? -8.477 38.25 5.715 1 98.25 120 LYS A O 1
ATOM 914 N N . TRP A 1 121 ? -7.191 37.562 7.363 1 98.75 121 TRP A N 1
ATOM 915 C CA . TRP A 1 121 ? -7.027 36.219 6.789 1 98.75 121 TRP A CA 1
ATOM 916 C C . TRP A 1 121 ? -7.949 35.219 7.473 1 98.75 121 TRP A C 1
ATOM 918 O O . TRP A 1 121 ? -8.531 34.344 6.816 1 98.75 121 TRP A O 1
ATOM 928 N N . LEU A 1 122 ? -8.172 35.25 8.758 1 98.75 122 LEU A N 1
ATOM 929 C CA . LEU A 1 122 ? -8.836 34.188 9.5 1 98.75 122 LEU A CA 1
ATOM 930 C C . LEU A 1 122 ? -10.305 34.062 9.086 1 98.75 122 LEU A C 1
ATOM 932 O O . LEU A 1 122 ? -10.797 32.969 8.852 1 98.75 122 LEU A O 1
ATOM 936 N N . PRO A 1 123 ? -11.055 35.188 8.969 1 98.62 123 PRO A N 1
ATOM 937 C CA . PRO A 1 123 ? -12.438 35.031 8.523 1 98.62 123 PRO A CA 1
ATOM 938 C C . PRO A 1 123 ? -12.547 34.375 7.145 1 98.62 123 PRO A C 1
ATOM 940 O O . PRO A 1 123 ? -13.469 33.625 6.898 1 98.62 123 PRO A O 1
ATOM 943 N N . LYS A 1 124 ? -11.648 34.656 6.273 1 98.75 124 LYS A N 1
ATOM 944 C CA . LYS A 1 124 ? -11.656 34.094 4.93 1 98.75 124 LYS A CA 1
ATOM 945 C C . LYS A 1 124 ? -11.258 32.625 4.949 1 98.75 124 LYS A C 1
ATOM 947 O O . LYS A 1 124 ? -11.695 31.844 4.098 1 98.75 124 LYS A O 1
ATOM 952 N N . LEU A 1 125 ? -10.398 32.219 5.902 1 98.81 125 LEU A N 1
ATOM 953 C CA . LEU A 1 125 ? -10.133 30.812 6.113 1 98.81 125 LEU A CA 1
ATOM 954 C C . LEU A 1 125 ? -11.391 30.094 6.598 1 98.81 125 LEU A C 1
ATOM 956 O O . LEU A 1 125 ? -11.68 28.969 6.164 1 98.81 125 LEU A O 1
ATOM 960 N N . ALA A 1 126 ? -12.164 30.75 7.438 1 98.56 126 ALA A N 1
ATOM 961 C CA . ALA A 1 126 ? -13.359 30.156 8.016 1 98.56 126 ALA A CA 1
ATOM 962 C C . ALA A 1 126 ? -14.438 29.953 6.953 1 98.56 126 ALA A C 1
ATOM 964 O O . ALA A 1 126 ? -15.219 29 7.027 1 98.56 126 ALA A O 1
ATOM 965 N N . THR A 1 127 ? -14.469 30.797 5.938 1 98.12 127 THR A N 1
ATOM 966 C CA . THR A 1 127 ? -15.492 30.703 4.902 1 98.12 127 THR A CA 1
ATOM 967 C C . THR A 1 127 ? -15.039 29.781 3.779 1 98.12 127 THR A C 1
ATOM 969 O O . THR A 1 127 ? -15.859 29.328 2.969 1 98.12 127 THR A O 1
ATOM 972 N N . GLY A 1 128 ? -13.766 29.547 3.684 1 98.38 128 GLY A N 1
ATOM 973 C CA . GLY A 1 128 ? -13.227 28.719 2.617 1 98.38 128 GLY A CA 1
ATOM 974 C C . GLY A 1 128 ? -12.797 29.516 1.401 1 98.38 128 GLY A C 1
ATOM 975 O O . GLY A 1 128 ? -12.328 28.938 0.412 1 98.38 128 GLY A O 1
ATOM 976 N N . GLU A 1 129 ? -12.914 30.844 1.504 1 98.31 129 GLU A N 1
ATOM 977 C CA . GLU A 1 129 ? -12.391 31.703 0.443 1 98.31 129 GLU A CA 1
ATOM 978 C C . GLU A 1 129 ? -10.875 31.578 0.323 1 98.31 129 GLU A C 1
ATOM 980 O O . GLU A 1 129 ? -10.328 31.594 -0.783 1 98.31 129 GLU A O 1
ATOM 985 N N . LEU A 1 130 ? -10.25 31.516 1.422 1 98.69 130 LEU A N 1
ATOM 986 C CA . LEU A 1 130 ? -8.828 31.172 1.474 1 98.69 130 LEU A CA 1
ATOM 987 C C . LEU A 1 130 ? -8.641 29.734 1.935 1 98.69 130 LEU A C 1
ATOM 989 O O . LEU A 1 130 ? -9.328 29.266 2.848 1 98.69 130 LEU A O 1
ATOM 993 N N . ILE A 1 131 ? -7.891 29.031 1.229 1 98.81 131 ILE A N 1
ATOM 994 C CA . ILE A 1 131 ? -7.445 27.703 1.605 1 98.81 131 ILE A CA 1
ATOM 995 C C . ILE A 1 131 ? -5.973 27.75 2.008 1 98.81 131 ILE A C 1
ATOM 997 O O . ILE A 1 131 ? -5.137 28.281 1.275 1 98.81 131 ILE A O 1
ATOM 1001 N N . GLY A 1 132 ? -5.688 27.188 3.152 1 98.75 132 GLY A N 1
ATOM 1002 C CA . GLY A 1 132 ? -4.375 27.344 3.756 1 98.75 132 GLY A CA 1
ATOM 1003 C C . GLY A 1 132 ? -3.455 26.156 3.496 1 98.75 132 GLY A C 1
ATOM 1004 O O . GLY A 1 132 ? -3.912 25.031 3.389 1 98.75 132 GLY A O 1
ATOM 1005 N N . ALA A 1 133 ? -2.176 26.422 3.412 1 98.75 133 ALA A N 1
ATOM 1006 C CA . ALA A 1 133 ? -1.088 25.438 3.43 1 98.75 133 ALA A CA 1
ATOM 1007 C C . ALA A 1 133 ? 0.126 25.984 4.176 1 98.75 133 ALA A C 1
ATOM 1009 O O . ALA A 1 133 ? 0.237 27.203 4.395 1 98.75 133 ALA A O 1
ATOM 1010 N N . ILE A 1 134 ? 0.922 25.156 4.648 1 98.62 134 ILE A N 1
ATOM 1011 C CA . ILE A 1 134 ? 2.213 25.531 5.219 1 98.62 134 ILE A CA 1
ATOM 1012 C C . ILE A 1 134 ? 3.332 24.812 4.461 1 98.62 134 ILE A C 1
ATOM 1014 O O . ILE A 1 134 ? 3.283 23.594 4.273 1 98.62 134 ILE A O 1
ATOM 1018 N N . ALA A 1 135 ? 4.27 25.578 3.953 1 98.62 135 ALA A N 1
ATOM 1019 C CA . ALA A 1 135 ? 5.34 25.062 3.1 1 98.62 135 ALA A CA 1
ATOM 1020 C C . ALA A 1 135 ? 6.668 25.016 3.852 1 98.62 135 ALA A C 1
ATOM 1022 O O . ALA A 1 135 ? 7.43 25.984 3.838 1 98.62 135 ALA A O 1
ATOM 1023 N N . MET A 1 136 ? 6.953 23.891 4.414 1 97.38 136 MET A N 1
ATOM 1024 C CA . MET A 1 136 ? 8.172 23.703 5.191 1 97.38 136 MET A CA 1
ATOM 1025 C C . MET A 1 136 ? 9.211 22.906 4.391 1 97.38 136 MET A C 1
ATOM 1027 O O . MET A 1 136 ? 10.305 23.406 4.125 1 97.38 136 MET A O 1
ATOM 1031 N N . THR A 1 137 ? 8.797 21.797 3.865 1 97.62 137 THR A N 1
ATOM 1032 C CA . THR A 1 137 ? 9.688 20.797 3.305 1 97.62 137 THR A CA 1
ATOM 1033 C C . THR A 1 137 ? 10.258 21.25 1.968 1 97.62 137 THR A C 1
ATOM 1035 O O . THR A 1 137 ? 9.555 21.859 1.161 1 97.62 137 THR A O 1
ATOM 1038 N N . GLU A 1 138 ? 11.523 21.047 1.817 1 97.44 138 GLU A N 1
ATOM 1039 C CA . GLU A 1 138 ? 12.266 21.266 0.581 1 97.44 138 GLU A CA 1
ATOM 1040 C C . GLU A 1 138 ? 12.938 19.984 0.103 1 97.44 138 GLU A C 1
ATOM 1042 O O . GLU A 1 138 ? 13.07 19.016 0.868 1 97.44 138 GLU A O 1
ATOM 1047 N N . PRO A 1 139 ? 13.32 19.922 -1.163 1 92.38 139 PRO A N 1
ATOM 1048 C CA . PRO A 1 139 ? 13.992 18.719 -1.653 1 92.38 139 PRO A CA 1
ATOM 1049 C C . PRO A 1 139 ? 15.18 18.312 -0.782 1 92.38 139 PRO A C 1
ATOM 1051 O O . PRO A 1 139 ? 15.43 17.125 -0.59 1 92.38 139 PRO A O 1
ATOM 1054 N N . GLY A 1 140 ? 15.82 19.203 -0.223 1 91 140 GLY A N 1
ATOM 1055 C CA . GLY A 1 140 ? 17 18.891 0.579 1 91 140 GLY A CA 1
ATOM 1056 C C . GLY A 1 140 ? 16.719 18.938 2.072 1 91 140 GLY A C 1
ATOM 1057 O O . GLY A 1 140 ? 17.625 18.688 2.877 1 91 140 GLY A O 1
ATOM 1058 N N . ALA A 1 141 ? 15.469 19.234 2.451 1 92.31 141 ALA A N 1
ATOM 1059 C CA . ALA A 1 141 ? 15.156 19.406 3.869 1 92.31 141 ALA A CA 1
ATOM 1060 C C . ALA A 1 141 ? 13.742 18.938 4.184 1 92.31 141 ALA A C 1
ATOM 1062 O O . ALA A 1 141 ? 12.766 19.531 3.74 1 92.31 141 ALA A O 1
ATOM 1063 N N . GLY A 1 142 ? 13.68 17.828 4.926 1 93.06 142 GLY A N 1
ATOM 1064 C CA . GLY A 1 142 ? 12.43 17.312 5.473 1 93.06 142 GLY A CA 1
ATOM 1065 C C . GLY A 1 142 ? 12.359 17.406 6.984 1 93.06 142 GLY A C 1
ATOM 1066 O O . GLY A 1 142 ? 12.07 18.484 7.531 1 93.06 142 GLY A O 1
ATOM 1067 N N . SER A 1 143 ? 12.805 16.344 7.664 1 90.88 143 SER A N 1
ATOM 1068 C CA . SER A 1 143 ? 12.883 16.359 9.125 1 90.88 143 SER A CA 1
ATOM 1069 C C . SER A 1 143 ? 13.922 17.359 9.609 1 90.88 143 SER A C 1
ATOM 1071 O O . SER A 1 143 ? 13.766 17.953 10.68 1 90.88 143 SER A O 1
ATOM 1073 N N . ASP A 1 144 ? 14.906 17.609 8.82 1 91 144 ASP A N 1
ATOM 1074 C CA . ASP A 1 144 ? 15.938 18.594 9.133 1 91 144 ASP A CA 1
ATOM 1075 C C . ASP A 1 144 ? 15.523 19.984 8.688 1 91 144 ASP A C 1
ATOM 1077 O O . ASP A 1 144 ? 16.141 20.578 7.805 1 91 144 ASP A O 1
ATOM 1081 N N . LEU A 1 145 ? 14.617 20.609 9.367 1 89.94 145 LEU A N 1
ATOM 1082 C CA . LEU A 1 145 ? 14.047 21.891 8.992 1 89.94 145 LEU A CA 1
ATOM 1083 C C . LEU A 1 145 ? 15.086 23 9.125 1 89.94 145 LEU A C 1
ATOM 1085 O O . LEU A 1 145 ? 14.961 24.062 8.5 1 89.94 145 LEU A O 1
ATOM 1089 N N . GLN A 1 146 ? 16.047 22.75 9.945 1 88.75 146 GLN A N 1
ATOM 1090 C CA . GLN A 1 146 ? 17.094 23.766 10.109 1 88.75 146 GLN A CA 1
ATOM 1091 C C . GLN A 1 146 ? 17.875 23.969 8.805 1 88.75 146 GLN A C 1
ATOM 1093 O O . GLN A 1 146 ? 18.484 25.016 8.609 1 88.75 146 GLN A O 1
ATOM 1098 N N . GLY A 1 147 ? 17.812 22.969 7.949 1 90.81 147 GLY A N 1
ATOM 1099 C CA . GLY A 1 147 ? 18.578 23.016 6.715 1 90.81 147 GLY A CA 1
ATOM 1100 C C . GLY A 1 147 ? 17.828 23.672 5.57 1 90.81 147 GLY A C 1
ATOM 1101 O O . GLY A 1 147 ? 18.297 23.688 4.434 1 90.81 147 GLY A O 1
ATOM 1102 N N . VAL A 1 148 ? 16.719 24.328 5.867 1 95.62 148 VAL A N 1
ATOM 1103 C CA . VAL A 1 148 ? 15.938 25.016 4.848 1 95.62 148 VAL A CA 1
ATOM 1104 C C . VAL A 1 148 ? 16.797 26.062 4.152 1 95.62 148 VAL A C 1
ATOM 1106 O O . VAL A 1 148 ? 17.578 26.766 4.797 1 95.62 148 VAL A O 1
ATOM 1109 N N . LYS A 1 149 ? 16.531 26.156 2.76 1 96.44 149 LYS A N 1
ATOM 1110 C CA . LYS A 1 149 ? 17.375 27.062 1.976 1 96.44 149 LYS A CA 1
ATOM 1111 C C . LYS A 1 149 ? 16.531 28.203 1.386 1 96.44 149 LYS A C 1
ATOM 1113 O O . LYS A 1 149 ? 17.078 29.203 0.944 1 96.44 149 LYS A O 1
ATOM 1118 N N . THR A 1 150 ? 15.227 28.016 1.299 1 98.5 150 THR A N 1
ATOM 1119 C CA . THR A 1 150 ? 14.391 29.125 0.849 1 98.5 150 THR A CA 1
ATOM 1120 C C . THR A 1 150 ? 14.703 30.391 1.638 1 98.5 150 THR A C 1
ATOM 1122 O O . THR A 1 150 ? 14.75 30.375 2.869 1 98.5 150 THR A O 1
ATOM 1125 N N . ARG A 1 151 ? 14.883 31.5 0.921 1 98.25 151 ARG A N 1
ATOM 1126 C CA . ARG A 1 151 ? 15.312 32.719 1.579 1 98.25 151 ARG A CA 1
ATOM 1127 C C . ARG A 1 151 ? 14.312 33.844 1.363 1 98.25 151 ARG A C 1
ATOM 1129 O O . ARG A 1 151 ? 13.617 33.875 0.345 1 98.25 151 ARG A O 1
ATOM 1136 N N . ALA A 1 152 ? 14.195 34.688 2.342 1 98.62 152 ALA A N 1
ATOM 1137 C CA . ALA A 1 152 ? 13.477 35.969 2.256 1 98.62 152 ALA A CA 1
ATOM 1138 C C . ALA A 1 152 ? 14.398 37.125 2.566 1 98.62 152 ALA A C 1
ATOM 1140 O O . ALA A 1 152 ? 14.828 37.312 3.709 1 98.62 152 ALA A O 1
ATOM 1141 N N . GLU A 1 153 ? 14.656 37.875 1.526 1 97.81 153 GLU A N 1
ATOM 1142 C CA . GLU A 1 153 ? 15.531 39.031 1.677 1 97.81 153 GLU A CA 1
ATOM 1143 C C . GLU A 1 153 ? 14.719 40.312 1.785 1 97.81 153 GLU A C 1
ATOM 1145 O O . GLU A 1 153 ? 13.828 40.562 0.97 1 97.81 153 GLU A O 1
ATOM 1150 N N . LYS A 1 154 ? 15.055 41.094 2.818 1 96.12 154 LYS A N 1
ATOM 1151 C CA . LYS A 1 154 ? 14.375 42.375 2.965 1 96.12 154 LYS A CA 1
ATOM 1152 C C . LYS A 1 154 ? 14.812 43.344 1.875 1 96.12 154 LYS A C 1
ATOM 1154 O O . LYS A 1 154 ? 16 43.469 1.59 1 96.12 154 LYS A O 1
ATOM 1159 N N . ASP A 1 155 ? 13.875 43.906 1.273 1 95.12 155 ASP A N 1
ATOM 1160 C CA . ASP A 1 155 ? 14.039 44.938 0.26 1 95.12 155 ASP A CA 1
ATOM 1161 C C . ASP A 1 155 ? 13.07 46.094 0.493 1 95.12 155 ASP A C 1
ATOM 1163 O O . ASP A 1 155 ? 12.008 46.156 -0.13 1 95.12 155 ASP A O 1
ATOM 1167 N N . GLY A 1 156 ? 13.523 47.062 1.289 1 95.62 156 GLY A N 1
ATOM 1168 C CA . GLY A 1 156 ? 12.617 48.125 1.715 1 95.62 156 GLY A CA 1
ATOM 1169 C C . GLY A 1 156 ? 11.484 47.625 2.592 1 95.62 156 GLY A C 1
ATOM 1170 O O . GLY A 1 156 ? 11.727 46.969 3.621 1 95.62 156 GLY A O 1
ATOM 1171 N N . ASN A 1 157 ? 10.305 47.875 2.154 1 97.19 157 ASN A N 1
ATOM 1172 C CA . ASN A 1 157 ? 9.148 47.438 2.92 1 97.19 157 ASN A CA 1
ATOM 1173 C C . ASN A 1 157 ? 8.594 46.094 2.393 1 97.19 157 ASN A C 1
ATOM 1175 O O . ASN A 1 157 ? 7.445 45.75 2.666 1 97.19 157 ASN A O 1
ATOM 1179 N N . HIS A 1 158 ? 9.453 45.406 1.646 1 98.12 158 HIS A N 1
ATOM 1180 C CA . HIS A 1 158 ? 9.062 44.094 1.104 1 98.12 158 HIS A CA 1
ATOM 1181 C C . HIS A 1 158 ? 10.109 43.031 1.403 1 98.12 158 HIS A C 1
ATOM 1183 O O . HIS A 1 158 ? 11.242 43.375 1.756 1 98.12 158 HIS A O 1
ATOM 1189 N N . TYR A 1 159 ? 9.625 41.812 1.417 1 98.38 159 TYR A N 1
ATOM 1190 C CA . TYR A 1 159 ? 10.508 40.656 1.28 1 98.38 159 TYR A CA 1
ATOM 1191 C C . TYR A 1 159 ? 10.539 40.156 -0.161 1 98.38 159 TYR A C 1
ATOM 1193 O O . TYR A 1 159 ? 9.531 40.219 -0.866 1 98.38 159 TYR A O 1
ATOM 1201 N N . LYS A 1 160 ? 11.672 39.75 -0.579 1 98.62 160 LYS A N 1
ATOM 1202 C CA . LYS A 1 160 ? 11.828 38.938 -1.789 1 98.62 160 LYS A CA 1
ATOM 1203 C C . LYS A 1 160 ? 12.109 37.469 -1.448 1 98.62 160 LYS A C 1
ATOM 1205 O O . LYS A 1 160 ? 13.188 37.156 -0.951 1 98.62 160 LYS A O 1
ATOM 1210 N N . ILE A 1 161 ? 11.141 36.625 -1.742 1 98.75 161 ILE A N 1
ATOM 1211 C CA . ILE A 1 161 ? 11.242 35.219 -1.38 1 98.75 161 ILE A CA 1
ATOM 1212 C C . ILE A 1 161 ? 11.711 34.406 -2.586 1 98.75 161 ILE A C 1
ATOM 1214 O O . ILE A 1 161 ? 11.133 34.5 -3.672 1 98.75 161 ILE A O 1
ATOM 1218 N N . SER A 1 162 ? 12.789 33.625 -2.438 1 98.81 162 SER A N 1
ATOM 1219 C CA . SER A 1 162 ? 13.328 32.75 -3.475 1 98.81 162 SER A CA 1
ATOM 1220 C C . SER A 1 162 ? 13.633 31.359 -2.926 1 98.81 162 SER A C 1
ATOM 1222 O O . SER A 1 162 ? 14.273 31.219 -1.88 1 98.81 162 SER A O 1
ATOM 1224 N N . GLY A 1 163 ? 13.125 30.422 -3.604 1 98.44 163 GLY A N 1
ATOM 1225 C CA . GLY A 1 163 ? 13.352 29.047 -3.189 1 98.44 163 GLY A CA 1
ATOM 1226 C C . GLY A 1 163 ? 12.312 28.078 -3.721 1 98.44 163 GLY A C 1
ATOM 1227 O O . GLY A 1 163 ? 11.617 28.391 -4.695 1 98.44 163 GLY A O 1
ATOM 1228 N N . SER A 1 164 ? 12.328 26.859 -3.227 1 98.56 164 SER A N 1
ATOM 1229 C CA . SER A 1 164 ? 11.383 25.828 -3.639 1 98.56 164 SER A CA 1
ATOM 1230 C C . SER A 1 164 ? 10.961 24.953 -2.457 1 98.56 164 SER A C 1
ATOM 1232 O O . SER A 1 164 ? 11.734 24.766 -1.516 1 98.56 164 SER A O 1
ATOM 1234 N N . LYS A 1 165 ? 9.797 24.578 -2.48 1 98.62 165 LYS A N 1
ATOM 1235 C CA . LYS A 1 165 ? 9.203 23.656 -1.518 1 98.62 165 LYS A CA 1
ATOM 1236 C C . LYS A 1 165 ? 8.625 22.422 -2.217 1 98.62 165 LYS A C 1
ATOM 1238 O O . LYS A 1 165 ? 8.352 22.453 -3.418 1 98.62 165 LYS A O 1
ATOM 1243 N N . THR A 1 166 ? 8.508 21.297 -1.465 1 98.25 166 THR A N 1
ATOM 1244 C CA . THR A 1 166 ? 7.941 20.062 -2.016 1 98.25 166 THR A CA 1
ATOM 1245 C C . THR A 1 166 ? 7.102 19.344 -0.968 1 98.25 166 THR A C 1
ATOM 1247 O O . THR A 1 166 ? 7.145 19.688 0.215 1 98.25 166 THR A O 1
ATOM 1250 N N . PHE A 1 167 ? 6.211 18.422 -1.43 1 98.31 167 PHE A N 1
ATOM 1251 C CA . PHE A 1 167 ? 5.305 17.656 -0.593 1 98.31 167 PHE A CA 1
ATOM 1252 C C . PHE A 1 167 ? 4.336 18.562 0.149 1 98.31 167 PHE A C 1
ATOM 1254 O O . PHE A 1 167 ? 3.996 18.312 1.307 1 98.31 167 PHE A O 1
ATOM 1261 N N . ILE A 1 168 ? 3.918 19.656 -0.474 1 98.56 168 ILE A N 1
ATOM 1262 C CA . ILE A 1 168 ? 3.066 20.594 0.235 1 98.56 168 ILE A CA 1
ATOM 1263 C C . ILE A 1 168 ? 1.601 20.219 0.057 1 98.56 168 ILE A C 1
ATOM 1265 O O . ILE A 1 168 ? 1.051 20.328 -1.041 1 98.56 168 ILE A O 1
ATOM 1269 N N . THR A 1 169 ? 1.009 19.75 1.163 1 97.94 169 THR A N 1
ATOM 1270 C CA . THR A 1 169 ? -0.411 19.406 1.199 1 97.94 169 THR A CA 1
ATOM 1271 C C . THR A 1 169 ? -1.262 20.625 0.854 1 97.94 169 THR A C 1
ATOM 1273 O O . THR A 1 169 ? -0.978 21.734 1.308 1 97.94 169 THR A O 1
ATOM 1276 N N . ASN A 1 170 ? -2.297 20.516 0.088 1 98.31 170 ASN A N 1
ATOM 1277 C CA . ASN A 1 170 ? -3.152 21.562 -0.454 1 98.31 170 ASN A CA 1
ATOM 1278 C C . ASN A 1 170 ? -2.391 22.469 -1.424 1 98.31 170 ASN A C 1
ATOM 1280 O O . ASN A 1 170 ? -2.826 23.578 -1.718 1 98.31 170 ASN A O 1
ATOM 1284 N N . GLY A 1 171 ? -1.276 22 -1.933 1 98.19 171 GLY A N 1
ATOM 1285 C CA . GLY A 1 171 ? -0.358 22.828 -2.699 1 98.19 171 GLY A CA 1
ATOM 1286 C C . GLY A 1 171 ? -0.962 23.359 -3.988 1 98.19 171 GLY A C 1
ATOM 1287 O O . GLY A 1 171 ? -0.603 24.438 -4.453 1 98.19 171 GLY A O 1
ATOM 1288 N N . GLN A 1 172 ? -1.892 22.609 -4.551 1 98.12 172 GLN A N 1
ATOM 1289 C CA . GLN A 1 172 ? -2.543 23.047 -5.777 1 98.12 172 GLN A CA 1
ATOM 1290 C C . GLN A 1 172 ? -3.68 24.031 -5.473 1 98.12 172 GLN A C 1
ATOM 1292 O O . GLN A 1 172 ? -3.961 24.922 -6.266 1 98.12 172 GLN A O 1
ATOM 1297 N N . LEU A 1 173 ? -4.266 23.922 -4.305 1 97.94 173 LEU A N 1
ATOM 1298 C CA . LEU A 1 173 ? -5.488 24.656 -3.986 1 97.94 173 LEU A CA 1
ATOM 1299 C C . LEU A 1 173 ? -5.176 25.922 -3.199 1 97.94 173 LEU A C 1
ATOM 1301 O O . LEU A 1 173 ? -5.914 26.906 -3.281 1 97.94 173 LEU A O 1
ATOM 1305 N N . ALA A 1 174 ? -4.152 25.844 -2.426 1 98.62 174 ALA A N 1
ATOM 1306 C CA . ALA A 1 174 ? -3.941 26.859 -1.396 1 98.62 174 ALA A CA 1
ATOM 1307 C C . ALA A 1 174 ? -3.672 28.234 -2.02 1 98.62 174 ALA A C 1
ATOM 1309 O O . ALA A 1 174 ? -2.891 28.344 -2.969 1 98.62 174 ALA A O 1
ATOM 1310 N N . ASN A 1 175 ? -4.355 29.156 -1.514 1 98.75 175 ASN A N 1
ATOM 1311 C CA . ASN A 1 175 ? -4.07 30.516 -1.934 1 98.75 175 ASN A CA 1
ATOM 1312 C C . ASN A 1 175 ? -3.633 31.391 -0.757 1 98.75 175 ASN A C 1
ATOM 1314 O O . ASN A 1 175 ? -3.543 32.625 -0.882 1 98.75 175 ASN A O 1
ATOM 1318 N N . LEU A 1 176 ? -3.432 30.844 0.387 1 98.88 176 LEU A N 1
ATOM 1319 C CA . LEU A 1 176 ? -2.74 31.406 1.542 1 98.88 176 LEU A CA 1
ATOM 1320 C C . LEU A 1 176 ? -1.711 30.422 2.09 1 98.88 176 LEU A C 1
ATOM 1322 O O . LEU A 1 176 ? -2.07 29.438 2.744 1 98.88 176 LEU A O 1
ATOM 1326 N N . ILE A 1 177 ? -0.441 30.719 1.922 1 98.94 177 ILE A N 1
ATOM 1327 C CA . ILE A 1 177 ? 0.606 29.766 2.254 1 98.94 177 ILE A CA 1
ATOM 1328 C C . ILE A 1 177 ? 1.572 30.375 3.262 1 98.94 177 ILE A C 1
ATOM 1330 O O . ILE A 1 177 ? 2.113 31.469 3.029 1 98.94 177 ILE A O 1
ATOM 1334 N N . ILE A 1 178 ? 1.719 29.734 4.398 1 98.94 178 ILE A N 1
ATOM 1335 C CA . ILE A 1 178 ? 2.803 30.078 5.312 1 98.94 178 ILE A CA 1
ATOM 1336 C C . ILE A 1 178 ? 4.109 29.469 4.82 1 98.94 178 ILE A C 1
ATOM 1338 O O . ILE A 1 178 ? 4.23 28.234 4.746 1 98.94 178 ILE A O 1
ATOM 1342 N N . VAL A 1 179 ? 5.094 30.266 4.492 1 98.88 179 VAL A N 1
ATOM 1343 C CA . VAL A 1 179 ? 6.348 29.781 3.928 1 98.88 179 VAL A CA 1
ATOM 1344 C C . VAL A 1 179 ? 7.457 29.875 4.977 1 98.88 179 VAL A C 1
ATOM 1346 O O . VAL A 1 179 ? 7.711 30.938 5.527 1 98.88 179 VAL A O 1
ATOM 1349 N N . VAL A 1 180 ? 8.094 28.734 5.25 1 98.62 180 VAL A N 1
ATOM 1350 C CA . VAL A 1 180 ? 9.266 28.703 6.113 1 98.62 180 VAL A CA 1
ATOM 1351 C C . VAL A 1 180 ? 10.492 29.156 5.336 1 98.62 180 VAL A C 1
ATOM 1353 O O . VAL A 1 180 ? 10.867 28.547 4.328 1 98.62 180 VAL A O 1
ATOM 1356 N N . THR A 1 181 ? 11.086 30.25 5.805 1 98.31 181 THR A N 1
ATOM 1357 C CA . THR A 1 181 ? 12.172 30.859 5.062 1 98.31 181 THR A CA 1
ATOM 1358 C C . THR A 1 181 ? 13.328 31.219 5.988 1 98.31 181 THR A C 1
ATOM 1360 O O . THR A 1 181 ? 13.156 31.281 7.211 1 98.31 181 THR A O 1
ATOM 1363 N N . LYS A 1 182 ? 14.461 31.422 5.336 1 98.31 182 LYS A N 1
ATOM 1364 C CA . LYS A 1 182 ? 15.602 32.031 6.023 1 98.31 182 LYS A CA 1
ATOM 1365 C C . LYS A 1 182 ? 15.656 33.531 5.773 1 98.31 182 LYS A C 1
ATOM 1367 O O . LYS A 1 182 ? 15.844 33.969 4.633 1 98.31 182 LYS A O 1
ATOM 1372 N N . THR A 1 183 ? 15.508 34.312 6.836 1 98.12 183 THR A N 1
ATOM 1373 C CA . THR A 1 183 ? 15.734 35.75 6.746 1 98.12 183 THR A CA 1
ATOM 1374 C C . THR A 1 183 ? 17.172 36.094 7.109 1 98.12 183 THR A C 1
ATOM 1376 O O . THR A 1 183 ? 17.672 37.188 6.766 1 98.12 183 THR A O 1
ATOM 1379 N N . ASP A 1 184 ? 17.781 35.188 7.871 1 96.88 184 ASP A N 1
ATOM 1380 C CA . ASP A 1 184 ? 19.219 35.25 8.117 1 96.88 184 ASP A CA 1
ATOM 1381 C C . ASP A 1 184 ? 19.844 33.875 7.973 1 96.88 184 ASP A C 1
ATOM 1383 O O . ASP A 1 184 ? 19.953 33.125 8.945 1 96.88 184 ASP A O 1
ATOM 1387 N N . PRO A 1 185 ? 20.359 33.531 6.801 1 94.19 185 PRO A N 1
ATOM 1388 C CA . PRO A 1 185 ? 20.859 32.188 6.523 1 94.19 185 PRO A CA 1
ATOM 1389 C C . PRO A 1 185 ? 22.062 31.812 7.391 1 94.19 185 PRO A C 1
ATOM 1391 O O . PRO A 1 185 ? 22.375 30.625 7.535 1 94.19 185 PRO A O 1
ATOM 1394 N N . ASP A 1 186 ? 22.688 32.75 8.008 1 93.94 186 ASP A N 1
ATOM 1395 C CA . ASP A 1 186 ? 23.906 32.5 8.758 1 93.94 186 ASP A CA 1
ATOM 1396 C C . ASP A 1 186 ? 23.594 32.094 10.203 1 93.94 186 ASP A C 1
ATOM 1398 O O . ASP A 1 186 ? 24.484 31.688 10.945 1 93.94 186 ASP A O 1
ATOM 1402 N N . LYS A 1 187 ? 22.344 32.125 10.602 1 94.62 187 LYS A N 1
ATOM 1403 C CA . LYS A 1 187 ? 22.016 31.906 12.016 1 94.62 187 LYS A CA 1
ATOM 1404 C C . LYS A 1 187 ? 21.25 30.594 12.203 1 94.62 187 LYS A C 1
ATOM 1406 O O . LYS A 1 187 ? 20.578 30.422 13.219 1 94.62 187 LYS A O 1
ATOM 1411 N N . GLY A 1 188 ? 21.281 29.703 11.188 1 91.56 188 GLY A N 1
ATOM 1412 C CA . GLY A 1 188 ? 20.609 28.422 11.336 1 91.56 188 GLY A CA 1
ATOM 1413 C C . GLY A 1 188 ? 19.156 28.562 11.766 1 91.56 188 GLY A C 1
ATOM 1414 O O . GLY A 1 188 ? 18.391 29.297 11.156 1 91.56 188 GLY A O 1
ATOM 1415 N N . ALA A 1 189 ? 18.781 27.938 12.852 1 93.06 189 ALA A N 1
ATOM 1416 C CA . ALA A 1 189 ? 17.422 27.938 13.375 1 93.06 189 ALA A CA 1
ATOM 1417 C C . ALA A 1 189 ? 16.984 29.359 13.758 1 93.06 189 ALA A C 1
ATOM 1419 O O . ALA A 1 189 ? 15.844 29.75 13.539 1 93.06 189 ALA A O 1
ATOM 1420 N N . LYS A 1 190 ? 17.891 30.156 14.289 1 95.88 190 LYS A N 1
ATOM 1421 C CA . LYS A 1 190 ? 17.578 31.5 14.766 1 95.88 190 LYS A CA 1
ATOM 1422 C C . LYS A 1 190 ? 17.391 32.469 13.594 1 95.88 190 LYS A C 1
ATOM 1424 O O . LYS A 1 190 ? 16.938 33.594 13.781 1 95.88 190 LYS A O 1
ATOM 1429 N N . GLY A 1 191 ? 17.719 32 12.422 1 97.25 191 GLY A N 1
ATOM 1430 C CA . GLY A 1 191 ? 17.531 32.812 11.227 1 97.25 191 GLY A CA 1
ATOM 1431 C C . GLY A 1 191 ? 16.266 32.469 10.469 1 97.25 191 GLY A C 1
ATOM 1432 O O . GLY A 1 191 ? 16 33.031 9.406 1 97.25 191 GLY A O 1
ATOM 1433 N N . THR A 1 192 ? 15.445 31.578 10.992 1 98.12 192 THR A N 1
ATOM 1434 C CA . THR A 1 192 ? 14.242 31.094 10.32 1 98.12 192 THR A CA 1
ATOM 1435 C C . THR A 1 192 ? 13.047 31.984 10.664 1 98.12 192 THR A C 1
ATOM 1437 O O . THR A 1 192 ? 12.844 32.344 11.828 1 98.12 192 THR A O 1
ATOM 1440 N N . SER A 1 193 ? 12.281 32.406 9.688 1 98.69 193 SER A N 1
ATOM 1441 C CA . SER A 1 193 ? 11.055 33.188 9.852 1 98.69 193 SER A CA 1
ATOM 1442 C C . SER A 1 193 ? 9.898 32.562 9.07 1 98.69 193 SER A C 1
ATOM 1444 O O . SER A 1 193 ? 10.117 31.781 8.156 1 98.69 193 SER A O 1
ATOM 1446 N N . LEU A 1 194 ? 8.672 32.875 9.492 1 98.81 194 LEU A N 1
ATOM 1447 C CA . LEU A 1 194 ? 7.449 32.469 8.797 1 98.81 194 LEU A CA 1
ATOM 1448 C C . LEU A 1 194 ? 6.816 33.656 8.086 1 98.81 194 LEU A C 1
ATOM 1450 O O . LEU A 1 194 ? 6.488 34.656 8.727 1 98.81 194 LEU A O 1
ATOM 1454 N N . ILE A 1 195 ? 6.68 33.562 6.77 1 98.88 195 ILE A N 1
ATOM 1455 C CA . ILE A 1 195 ? 6.121 34.656 5.98 1 98.88 195 ILE A CA 1
ATOM 1456 C C . ILE A 1 195 ? 4.918 34.125 5.188 1 98.88 195 ILE A C 1
ATOM 1458 O O . ILE A 1 195 ? 4.988 33.094 4.531 1 98.88 195 ILE A O 1
ATOM 1462 N N . VAL A 1 196 ? 3.799 34.875 5.25 1 98.88 196 VAL A N 1
ATOM 1463 C CA . VAL A 1 196 ? 2.561 34.469 4.598 1 98.88 196 VAL A CA 1
ATOM 1464 C C . VAL A 1 196 ? 2.52 35 3.174 1 98.88 196 VAL A C 1
ATOM 1466 O O . VAL A 1 196 ? 2.797 36.188 2.945 1 98.88 196 VAL A O 1
ATOM 1469 N N . VAL A 1 197 ? 2.203 34.156 2.252 1 98.88 197 VAL A N 1
ATOM 1470 C CA . VAL A 1 197 ? 2.09 34.531 0.844 1 98.88 197 VAL A CA 1
ATOM 1471 C C . VAL A 1 197 ? 0.656 34.312 0.366 1 98.88 197 VAL A C 1
ATOM 1473 O O . VAL A 1 197 ? 0.144 33.188 0.413 1 98.88 197 VAL A O 1
ATOM 1476 N N . GLU A 1 198 ? -0.038 35.344 -0.022 1 98.81 198 GLU A N 1
ATOM 1477 C CA . GLU A 1 198 ? -1.275 35.219 -0.789 1 98.81 198 GLU A CA 1
ATOM 1478 C C . GLU A 1 198 ? -0.99 35.031 -2.273 1 98.81 198 GLU A C 1
ATOM 1480 O O . GLU A 1 198 ? -0.737 35.969 -3.004 1 98.81 198 GLU A O 1
ATOM 1485 N N . THR A 1 199 ? -1.213 33.844 -2.697 1 98.44 199 THR A N 1
ATOM 1486 C CA . THR A 1 199 ? -0.654 33.438 -3.982 1 98.44 199 THR A CA 1
ATOM 1487 C C . THR A 1 199 ? -1.348 34.156 -5.129 1 98.44 199 THR A C 1
ATOM 1489 O O . THR A 1 199 ? -0.761 34.344 -6.195 1 98.44 199 THR A O 1
ATOM 1492 N N . ASP A 1 200 ? -2.559 34.625 -4.938 1 97.38 200 ASP A N 1
ATOM 1493 C CA . ASP A 1 200 ? -3.314 35.281 -5.988 1 97.38 200 ASP A CA 1
ATOM 1494 C C . ASP A 1 200 ? -2.832 36.719 -6.176 1 97.38 200 ASP A C 1
ATOM 1496 O O . ASP A 1 200 ? -3.16 37.375 -7.176 1 97.38 200 ASP A O 1
ATOM 1500 N N . GLU A 1 201 ? -1.984 37.219 -5.324 1 95.94 201 GLU A N 1
ATOM 1501 C CA . GLU A 1 201 ? -1.649 38.656 -5.316 1 95.94 201 GLU A CA 1
ATOM 1502 C C . GLU A 1 201 ? -0.18 38.875 -5.66 1 95.94 201 GLU A C 1
ATOM 1504 O O . GLU A 1 201 ? 0.339 39.969 -5.5 1 95.94 201 GLU A O 1
ATOM 1509 N N . VAL A 1 202 ? 0.426 37.844 -5.992 1 98.12 202 VAL A N 1
ATOM 1510 C CA . VAL A 1 202 ? 1.869 38 -6.137 1 98.12 202 VAL A CA 1
ATOM 1511 C C . VAL A 1 202 ? 2.312 37.469 -7.5 1 98.12 202 VAL A C 1
ATOM 1513 O O . VAL A 1 202 ? 1.621 36.656 -8.117 1 98.12 202 VAL A O 1
ATOM 1516 N N . GLU A 1 203 ? 3.467 37.938 -7.973 1 97.94 203 GLU A N 1
ATOM 1517 C CA . GLU A 1 203 ? 4.176 37.438 -9.141 1 97.94 203 GLU A CA 1
ATOM 1518 C C . GLU A 1 203 ? 5.371 36.562 -8.734 1 97.94 203 GLU A C 1
ATOM 1520 O O . GLU A 1 203 ? 5.891 36.719 -7.621 1 97.94 203 GLU A O 1
ATOM 1525 N N . GLY A 1 204 ? 5.766 35.656 -9.625 1 98.5 204 GLY A N 1
ATOM 1526 C CA . GLY A 1 204 ? 6.945 34.844 -9.359 1 98.5 204 GLY A CA 1
ATOM 1527 C C . GLY A 1 204 ? 6.633 33.531 -8.656 1 98.5 204 GLY A C 1
ATOM 1528 O O . GLY A 1 204 ? 7.488 32.656 -8.57 1 98.5 204 GLY A O 1
ATOM 1529 N N . PHE A 1 205 ? 5.426 33.438 -8.164 1 98.62 205 PHE A N 1
ATOM 1530 C CA . PHE A 1 205 ? 4.973 32.188 -7.559 1 98.62 205 PHE A CA 1
ATOM 1531 C C . PHE A 1 205 ? 4.488 31.219 -8.617 1 98.62 205 PHE A C 1
ATOM 1533 O O . PHE A 1 205 ? 3.744 31.594 -9.523 1 98.62 205 PHE A O 1
ATOM 1540 N N . GLN A 1 206 ? 4.973 29.953 -8.516 1 98.44 206 GLN A N 1
ATOM 1541 C CA . GLN A 1 206 ? 4.543 28.922 -9.453 1 98.44 206 GLN A CA 1
ATOM 1542 C C . GLN A 1 206 ? 4.328 27.578 -8.734 1 98.44 206 GLN A C 1
ATOM 1544 O O . GLN A 1 206 ? 5.117 27.203 -7.875 1 98.44 206 GLN A O 1
ATOM 1549 N N . ARG A 1 207 ? 3.225 27 -9.102 1 98.31 207 ARG A N 1
ATOM 1550 C CA . ARG A 1 207 ? 2.98 25.625 -8.664 1 98.31 207 ARG A CA 1
ATOM 1551 C C . ARG A 1 207 ? 3.621 24.625 -9.609 1 98.31 207 ARG A C 1
ATOM 1553 O O . ARG A 1 207 ? 3.57 24.797 -10.828 1 98.31 207 ARG A O 1
ATOM 1560 N N . GLY A 1 208 ? 4.324 23.719 -9.039 1 98 208 GLY A N 1
ATOM 1561 C CA . GLY A 1 208 ? 4.848 22.625 -9.844 1 98 208 GLY A CA 1
ATOM 1562 C C . GLY A 1 208 ? 3.869 21.469 -9.992 1 98 208 GLY A C 1
ATOM 1563 O O . GLY A 1 208 ? 2.658 21.688 -10.086 1 98 208 GLY A O 1
ATOM 1564 N N . ARG A 1 209 ? 4.387 20.344 -10.125 1 95.88 209 ARG A N 1
ATOM 1565 C CA . ARG A 1 209 ? 3.604 19.125 -10.305 1 95.88 209 ARG A CA 1
ATOM 1566 C C . ARG A 1 209 ? 2.734 18.859 -9.078 1 95.88 209 ARG A C 1
ATOM 1568 O O . ARG A 1 209 ? 3.162 19.078 -7.945 1 95.88 209 ARG A O 1
ATOM 1575 N N . ASN A 1 210 ? 1.453 18.359 -9.273 1 98.38 210 ASN A N 1
ATOM 1576 C CA . ASN A 1 210 ? 0.759 17.547 -8.273 1 98.38 210 ASN A CA 1
ATOM 1577 C C . ASN A 1 210 ? 1.352 16.156 -8.18 1 98.38 210 ASN A C 1
ATOM 1579 O O . ASN A 1 210 ? 1.271 15.367 -9.133 1 98.38 210 ASN A O 1
ATOM 1583 N N . LEU A 1 211 ? 2.004 15.859 -7.109 1 98.19 211 LEU A N 1
ATOM 1584 C CA . LEU A 1 211 ? 2.885 14.703 -7.008 1 98.19 211 LEU A CA 1
ATOM 1585 C C . LEU A 1 211 ? 2.086 13.398 -7.086 1 98.19 211 LEU A C 1
ATOM 1587 O O . LEU A 1 211 ? 0.989 13.305 -6.531 1 98.19 211 LEU A O 1
ATOM 1591 N N . ASP A 1 212 ? 2.584 12.398 -7.824 1 97.75 212 ASP A N 1
ATOM 1592 C CA . ASP A 1 212 ? 1.983 11.078 -7.98 1 97.75 212 ASP A CA 1
ATOM 1593 C C . ASP A 1 212 ? 2.332 10.172 -6.801 1 97.75 212 ASP A C 1
ATOM 1595 O O . ASP A 1 212 ? 3.377 9.516 -6.805 1 97.75 212 ASP A O 1
ATOM 1599 N N . LYS A 1 213 ? 1.383 10.055 -5.859 1 98.19 213 LYS A N 1
ATOM 1600 C CA . LYS A 1 213 ? 1.584 9.359 -4.59 1 98.19 213 LYS A CA 1
ATOM 1601 C C . LYS A 1 213 ? 0.995 7.953 -4.629 1 98.19 213 LYS A C 1
ATOM 1603 O O . LYS A 1 213 ? 0.16 7.648 -5.484 1 98.19 213 LYS A O 1
ATOM 1608 N N . ILE A 1 214 ? 1.379 7.09 -3.682 1 98.12 214 ILE A N 1
ATOM 1609 C CA . ILE A 1 214 ? 0.816 5.762 -3.469 1 98.12 214 ILE A CA 1
ATOM 1610 C C . ILE A 1 214 ? -0.667 5.879 -3.125 1 98.12 214 ILE A C 1
ATOM 1612 O O . ILE A 1 214 ? -1.482 5.078 -3.588 1 98.12 214 ILE A O 1
ATOM 1616 N N . GLY A 1 215 ? -0.999 6.832 -2.328 1 98.19 215 GLY A N 1
ATOM 1617 C CA . GLY A 1 215 ? -2.342 7.035 -1.805 1 98.19 215 GLY A CA 1
ATOM 1618 C C . GLY A 1 215 ? -2.645 8.484 -1.486 1 98.19 215 GLY A C 1
ATOM 1619 O O . GLY A 1 215 ? -1.929 9.383 -1.931 1 98.19 215 GLY A O 1
ATOM 1620 N N . LEU A 1 216 ? -3.824 8.734 -0.828 1 98.06 216 LEU A N 1
ATOM 1621 C CA . LEU A 1 216 ? -4.344 10.078 -0.603 1 98.06 216 LEU A CA 1
ATOM 1622 C C . LEU A 1 216 ? -4.363 10.875 -1.902 1 98.06 216 LEU A C 1
ATOM 1624 O O . LEU A 1 216 ? -3.875 12.008 -1.948 1 98.06 216 LEU A O 1
ATOM 1628 N N . LYS A 1 217 ? -4.871 10.188 -2.852 1 97.5 217 LYS A N 1
ATOM 1629 C CA . LYS A 1 217 ? -4.832 10.75 -4.199 1 97.5 217 LYS A CA 1
ATOM 1630 C C . LYS A 1 217 ? -5.613 12.062 -4.266 1 97.5 217 LYS A C 1
ATOM 1632 O O . LYS A 1 217 ? -5.223 12.984 -4.988 1 97.5 217 LYS A O 1
ATOM 1637 N N . SER A 1 218 ? -6.676 12.18 -3.52 1 98.19 218 SER A N 1
ATOM 1638 C CA . SER A 1 218 ? -7.551 13.336 -3.615 1 98.19 218 SER A CA 1
ATOM 1639 C C . SER A 1 218 ? -6.965 14.539 -2.875 1 98.19 218 SER A C 1
ATOM 1641 O O . SER A 1 218 ? -7.441 15.664 -3.029 1 98.19 218 SER A O 1
ATOM 1643 N N . ASN A 1 219 ? -6.047 14.305 -1.986 1 98.38 219 ASN A N 1
ATOM 1644 C CA . ASN A 1 219 ? -5.367 15.391 -1.287 1 98.38 219 ASN A CA 1
ATOM 1645 C C . ASN A 1 219 ? -4.164 15.898 -2.078 1 98.38 219 ASN A C 1
ATOM 1647 O O . ASN A 1 219 ? -3.068 15.344 -1.979 1 98.38 219 ASN A O 1
ATOM 1651 N N . ASP A 1 220 ? -4.391 16.969 -2.789 1 98.44 220 ASP A N 1
ATOM 1652 C CA . ASP A 1 220 ? -3.324 17.469 -3.658 1 98.44 220 ASP A CA 1
ATOM 1653 C C . ASP A 1 220 ? -2.07 17.797 -2.854 1 98.44 220 ASP A C 1
ATOM 1655 O O . ASP A 1 220 ? -2.156 18.391 -1.771 1 98.44 220 ASP A O 1
ATOM 1659 N N . THR A 1 221 ? -0.925 17.375 -3.229 1 98.44 221 THR A N 1
ATOM 1660 C CA . THR A 1 221 ? 0.406 17.562 -2.664 1 98.44 221 THR A CA 1
ATOM 1661 C C . THR A 1 221 ? 1.393 18 -3.738 1 98.44 221 THR A C 1
ATOM 1663 O O . THR A 1 221 ? 1.583 17.312 -4.742 1 98.44 221 THR A O 1
ATOM 1666 N N . SER A 1 222 ? 2.074 19.172 -3.521 1 97.81 222 SER A N 1
ATOM 1667 C CA . SER A 1 222 ? 2.674 19.781 -4.707 1 97.81 222 SER A CA 1
ATOM 1668 C C . SER A 1 222 ? 4.082 20.281 -4.418 1 97.81 222 SER A C 1
ATOM 1670 O O . SER A 1 222 ? 4.461 20.453 -3.258 1 97.81 222 SER A O 1
ATOM 1672 N N . GLU A 1 223 ? 4.777 20.453 -5.484 1 98.25 223 GLU A N 1
ATOM 1673 C CA . GLU A 1 223 ? 5.953 21.312 -5.523 1 98.25 223 GLU A CA 1
ATOM 1674 C C . GLU A 1 223 ? 5.559 22.781 -5.672 1 98.25 223 GLU A C 1
ATOM 1676 O O . GLU A 1 223 ? 4.605 23.109 -6.383 1 98.25 223 GLU A O 1
ATOM 1681 N N . LEU A 1 224 ? 6.254 23.594 -4.961 1 98.81 224 LEU A N 1
ATOM 1682 C CA . LEU A 1 224 ? 6.059 25.031 -5.07 1 98.81 224 LEU A CA 1
ATOM 1683 C C . LEU A 1 224 ? 7.375 25.734 -5.387 1 98.81 224 LEU A C 1
ATOM 1685 O O . LEU A 1 224 ? 8.422 25.359 -4.859 1 98.81 224 LEU A O 1
ATOM 1689 N N . PHE A 1 225 ? 7.262 26.766 -6.215 1 98.81 225 PHE A N 1
ATOM 1690 C CA . PHE A 1 225 ? 8.438 27.531 -6.609 1 98.81 225 PHE A CA 1
ATOM 1691 C C . PHE A 1 225 ? 8.219 29.031 -6.352 1 98.81 225 PHE A C 1
ATOM 1693 O O . PHE A 1 225 ? 7.152 29.562 -6.641 1 98.81 225 PHE A O 1
ATOM 1700 N N . PHE A 1 226 ? 9.18 29.641 -5.75 1 98.75 226 PHE A N 1
ATOM 1701 C CA . PHE A 1 226 ? 9.211 31.062 -5.48 1 98.75 226 PHE A CA 1
ATOM 1702 C C . PHE A 1 226 ? 10.391 31.719 -6.188 1 98.75 226 PHE A C 1
ATOM 1704 O O . PHE A 1 226 ? 11.547 31.453 -5.852 1 98.75 226 PHE A O 1
ATOM 1711 N N . ASN A 1 227 ? 10.078 32.5 -7.164 1 98.62 227 ASN A N 1
ATOM 1712 C CA . ASN A 1 227 ? 11.086 33.281 -7.895 1 98.62 227 ASN A CA 1
ATOM 1713 C C . ASN A 1 227 ? 10.984 34.781 -7.602 1 98.62 227 ASN A C 1
ATOM 1715 O O . ASN A 1 227 ? 10.297 35.5 -8.32 1 98.62 227 ASN A O 1
ATOM 1719 N N . ASP A 1 228 ? 11.672 35.219 -6.637 1 98.31 228 ASP A N 1
ATOM 1720 C CA . ASP A 1 228 ? 11.68 36.594 -6.195 1 98.31 228 ASP A CA 1
ATOM 1721 C C . ASP A 1 228 ? 10.266 37.094 -5.938 1 98.31 228 ASP A C 1
ATOM 1723 O O . ASP A 1 228 ? 9.875 38.156 -6.43 1 98.31 228 ASP A O 1
ATOM 1727 N N . VAL A 1 229 ? 9.539 36.312 -5.258 1 98.81 229 VAL A N 1
ATOM 1728 C CA . VAL A 1 229 ? 8.18 36.688 -4.898 1 98.81 229 VAL A CA 1
ATOM 1729 C C . VAL A 1 229 ? 8.211 37.844 -3.881 1 98.81 229 VAL A C 1
ATOM 1731 O O . VAL A 1 229 ? 8.836 37.719 -2.824 1 98.81 229 VAL A O 1
ATOM 1734 N N . ARG A 1 230 ? 7.527 38.906 -4.164 1 98.56 230 ARG A N 1
ATOM 1735 C CA . ARG A 1 230 ? 7.555 40.062 -3.307 1 98.56 230 ARG A CA 1
ATOM 1736 C C . ARG A 1 230 ? 6.297 40.156 -2.451 1 98.56 230 ARG A C 1
ATOM 1738 O O . ARG A 1 230 ? 5.18 40.062 -2.969 1 98.56 230 ARG A O 1
ATOM 1745 N N . VAL A 1 231 ? 6.48 40.312 -1.177 1 98.56 231 VAL A N 1
ATOM 1746 C CA . VAL A 1 231 ? 5.379 40.5 -0.242 1 98.56 231 VAL A CA 1
ATOM 1747 C C . VAL A 1 231 ? 5.754 41.625 0.754 1 98.56 231 VAL A C 1
ATOM 1749 O O . VAL A 1 231 ? 6.93 41.812 1.062 1 98.56 231 VAL A O 1
ATOM 1752 N N . PRO A 1 232 ? 4.801 42.344 1.242 1 98.19 232 PRO A N 1
ATOM 1753 C CA . PRO A 1 232 ? 5.125 43.344 2.258 1 98.19 232 PRO A CA 1
ATOM 1754 C C . PRO A 1 232 ? 5.75 42.75 3.512 1 98.19 232 PRO A C 1
ATOM 1756 O O . PRO A 1 232 ? 5.434 41.594 3.875 1 98.19 232 PRO A O 1
ATOM 1759 N N . THR A 1 233 ? 6.578 43.531 4.234 1 97.94 233 THR A N 1
ATOM 1760 C CA . THR A 1 233 ? 7.211 43.062 5.457 1 97.94 233 THR A CA 1
ATOM 1761 C C . THR A 1 233 ? 6.164 42.781 6.535 1 97.94 233 THR A C 1
ATOM 1763 O O . THR A 1 233 ? 6.414 42 7.473 1 97.94 233 THR A O 1
ATOM 1766 N N . SER A 1 234 ? 4.957 43.344 6.352 1 97.81 234 SER A N 1
ATOM 1767 C CA . SER A 1 234 ? 3.861 43.125 7.289 1 97.81 234 SER A CA 1
ATOM 1768 C C . SER A 1 234 ? 3.326 41.688 7.172 1 97.81 234 SER A C 1
ATOM 1770 O O . SER A 1 234 ? 2.537 41.25 8.008 1 97.81 234 SER A O 1
ATOM 1772 N N . ASN A 1 235 ? 3.842 40.906 6.207 1 98.62 235 ASN A N 1
ATOM 1773 C CA . ASN A 1 235 ? 3.414 39.531 6.047 1 98.62 235 ASN A CA 1
ATOM 1774 C C . ASN A 1 235 ? 4.195 38.594 6.965 1 98.62 235 ASN A C 1
ATOM 1776 O O . ASN A 1 235 ? 3.879 37.406 7.059 1 98.62 235 ASN A O 1
ATOM 1780 N N . LEU A 1 236 ? 5.16 39.094 7.656 1 98.69 236 LEU A N 1
ATOM 1781 C CA . LEU A 1 236 ? 5.895 38.312 8.648 1 98.69 236 LEU A CA 1
ATOM 1782 C C . LEU A 1 236 ? 4.984 37.906 9.805 1 98.69 236 LEU A C 1
ATOM 1784 O O . LEU A 1 236 ? 4.266 38.75 10.359 1 98.69 236 LEU A O 1
ATOM 1788 N N . LEU A 1 237 ? 4.895 36.656 10.078 1 98.5 237 LEU A N 1
ATOM 1789 C CA . LEU A 1 237 ? 4.219 36.219 11.297 1 98.5 237 LEU A CA 1
ATOM 1790 C C . LEU A 1 237 ? 5.105 36.469 12.516 1 98.5 237 LEU A C 1
ATOM 1792 O O . LEU A 1 237 ? 6.219 35.938 12.586 1 98.5 237 LEU A O 1
ATOM 1796 N N . GLY A 1 238 ? 4.586 37.125 13.508 1 96.88 238 GLY A N 1
ATOM 1797 C CA . GLY A 1 238 ? 5.375 37.562 14.648 1 96.88 238 GLY A CA 1
ATOM 1798 C C . GLY A 1 238 ? 5.875 39 14.508 1 96.88 238 GLY A C 1
ATOM 1799 O O . GLY A 1 238 ? 5.652 39.625 13.477 1 96.88 238 GLY A O 1
ATOM 1800 N N . HIS A 1 239 ? 6.633 39.438 15.531 1 93.69 239 HIS A N 1
ATOM 1801 C CA . HIS A 1 239 ? 7.016 40.844 15.586 1 93.69 239 HIS A CA 1
ATOM 1802 C C . HIS A 1 239 ? 8.453 41.062 15.109 1 93.69 239 HIS A C 1
ATOM 1804 O O . HIS A 1 239 ? 8.859 42.188 14.797 1 93.69 239 HIS A O 1
ATOM 1810 N N . GLU A 1 240 ? 9.156 40 15.117 1 96.44 240 GLU A N 1
ATOM 1811 C CA . GLU A 1 240 ? 10.555 40.094 14.711 1 96.44 240 GLU A CA 1
ATOM 1812 C C . GLU A 1 240 ? 10.984 38.875 13.906 1 96.44 240 GLU A C 1
ATOM 1814 O O . GLU A 1 240 ? 10.453 37.781 14.102 1 96.44 240 GLU A O 1
ATOM 1819 N N . GLU A 1 241 ? 11.875 39.125 12.961 1 97.75 241 GLU A N 1
ATOM 1820 C CA . GLU A 1 241 ? 12.484 38.031 12.203 1 97.75 241 GLU A CA 1
ATOM 1821 C C . GLU A 1 241 ? 13.172 37.031 13.133 1 97.75 241 GLU A C 1
ATOM 1823 O O . GLU A 1 241 ? 13.555 37.375 14.25 1 97.75 241 GLU A O 1
ATOM 1828 N N . GLY A 1 242 ? 13.281 35.812 12.664 1 97.69 242 GLY A N 1
ATOM 1829 C CA . GLY A 1 242 ? 14.109 34.844 13.344 1 97.69 242 GLY A CA 1
ATOM 1830 C C . GLY A 1 242 ? 13.359 34.062 14.414 1 97.69 242 GLY A C 1
ATOM 1831 O O . GLY A 1 242 ? 13.953 33.281 15.156 1 97.69 242 GLY A O 1
ATOM 1832 N N . LYS A 1 243 ? 12.031 34.219 14.469 1 97.94 243 LYS A N 1
ATOM 1833 C CA . LYS A 1 243 ? 11.25 33.531 15.5 1 97.94 243 LYS A CA 1
ATOM 1834 C C . LYS A 1 243 ? 10.523 32.312 14.922 1 97.94 243 LYS A C 1
ATOM 1836 O O . LYS A 1 243 ? 9.781 31.641 15.633 1 97.94 243 LYS A O 1
ATOM 1841 N N . GLY A 1 244 ? 10.719 32.094 13.633 1 97.75 244 GLY A N 1
ATOM 1842 C CA . GLY A 1 244 ? 9.969 31.078 12.922 1 97.75 244 GLY A CA 1
ATOM 1843 C C . GLY A 1 244 ? 10.164 29.688 13.492 1 97.75 244 GLY A C 1
ATOM 1844 O O . GLY A 1 244 ? 9.203 28.938 13.633 1 97.75 244 GLY A O 1
ATOM 1845 N N . PHE A 1 245 ? 11.406 29.359 13.82 1 96.44 245 PHE A N 1
ATOM 1846 C CA . PHE A 1 245 ? 11.68 28.031 14.328 1 96.44 245 PHE A CA 1
ATOM 1847 C C . PHE A 1 245 ? 10.992 27.797 15.672 1 96.44 245 PHE A C 1
ATOM 1849 O O . PHE A 1 245 ? 10.43 26.734 15.914 1 96.44 245 PHE A O 1
ATOM 1856 N N . VAL A 1 246 ? 11.023 28.719 16.547 1 96.75 246 VAL A N 1
ATOM 1857 C CA . VAL A 1 246 ? 10.352 28.641 17.828 1 96.75 246 VAL A CA 1
ATOM 1858 C C . VAL A 1 246 ? 8.844 28.5 17.625 1 96.75 246 VAL A C 1
ATOM 1860 O O . VAL A 1 246 ? 8.188 27.703 18.297 1 96.75 246 VAL A O 1
ATOM 1863 N N . GLN A 1 247 ? 8.305 29.297 16.703 1 97.88 247 GLN A N 1
ATOM 1864 C CA . GLN A 1 247 ? 6.879 29.219 16.375 1 97.88 247 GLN A CA 1
ATOM 1865 C C . GLN A 1 247 ? 6.492 27.828 15.898 1 97.88 247 GLN A C 1
ATOM 1867 O O . GLN A 1 247 ? 5.473 27.281 16.312 1 97.88 247 GLN A O 1
ATOM 1872 N N . LEU A 1 248 ? 7.336 27.234 15.023 1 96.81 248 LEU A N 1
ATOM 1873 C CA . LEU A 1 248 ? 7.098 25.891 14.547 1 96.81 248 LEU A CA 1
ATOM 1874 C C . LEU A 1 248 ? 7.062 24.891 15.703 1 96.81 248 LEU A C 1
ATOM 1876 O O . LEU A 1 248 ? 6.125 24.109 15.82 1 96.81 248 LEU A O 1
ATOM 1880 N N . MET A 1 249 ? 8.055 24.922 16.562 1 94.94 249 MET A N 1
ATOM 1881 C CA . MET A 1 249 ? 8.172 23.984 17.672 1 94.94 249 MET A CA 1
ATOM 1882 C C . MET A 1 249 ? 6.961 24.078 18.594 1 94.94 249 MET A C 1
ATOM 1884 O O . MET A 1 249 ? 6.48 23.047 19.109 1 94.94 249 MET A O 1
ATOM 1888 N N . GLN A 1 250 ? 6.469 25.234 18.75 1 96 250 GLN A N 1
ATOM 1889 C CA . GLN A 1 250 ? 5.348 25.438 19.672 1 96 250 GLN A CA 1
ATOM 1890 C C . GLN A 1 250 ? 4.051 24.891 19.078 1 96 250 GLN A C 1
ATOM 1892 O O . GLN A 1 250 ? 3.148 24.5 19.828 1 96 250 GLN A O 1
ATOM 1897 N N . GLN A 1 251 ? 3.934 24.781 17.766 1 96.5 251 GLN A N 1
ATOM 1898 C CA . GLN A 1 251 ? 2.701 24.359 17.109 1 96.5 251 GLN A CA 1
ATOM 1899 C C . GLN A 1 251 ? 2.742 22.875 16.781 1 96.5 251 GLN A C 1
ATOM 1901 O O . GLN A 1 251 ? 1.707 22.266 16.5 1 96.5 251 GLN A O 1
ATOM 1906 N N . LEU A 1 252 ? 3.898 22.203 16.859 1 94.75 252 LEU A N 1
ATOM 1907 C CA . LEU A 1 252 ? 4.094 20.828 16.406 1 94.75 252 LEU A CA 1
ATOM 1908 C C . LEU A 1 252 ? 3.277 19.859 17.25 1 94.75 252 LEU A C 1
ATOM 1910 O O . LEU A 1 252 ? 2.725 18.891 16.734 1 94.75 252 LEU A O 1
ATOM 1914 N N . PRO A 1 253 ? 3.129 20.094 18.594 1 96.25 253 PRO A N 1
ATOM 1915 C CA . PRO A 1 253 ? 2.33 19.141 19.375 1 96.25 253 PRO A CA 1
ATOM 1916 C C . PRO A 1 253 ? 0.902 19 18.859 1 96.25 253 PRO A C 1
ATOM 1918 O O . PRO A 1 253 ? 0.383 17.891 18.75 1 96.25 253 PRO A O 1
ATOM 1921 N N . GLN A 1 254 ? 0.284 20.094 18.484 1 97.88 254 GLN A N 1
ATOM 1922 C CA . GLN A 1 254 ? -1.074 20.031 17.969 1 97.88 254 GLN A CA 1
ATOM 1923 C C . GLN A 1 254 ? -1.105 19.328 16.609 1 97.88 254 GLN A C 1
ATOM 1925 O O . GLN A 1 254 ? -2.031 18.562 16.328 1 97.88 254 GLN A O 1
ATOM 1930 N N . GLU A 1 255 ? -0.156 19.594 15.711 1 97.69 255 GLU A N 1
ATOM 1931 C CA . GLU A 1 255 ? -0.071 18.906 14.43 1 97.69 255 GLU A CA 1
ATOM 1932 C C . GLU A 1 255 ? 0.044 17.406 14.617 1 97.69 255 GLU A C 1
ATOM 1934 O O . GLU A 1 255 ? -0.639 16.625 13.945 1 97.69 255 GLU A O 1
ATOM 1939 N N . ARG A 1 256 ? 0.908 17 15.523 1 98.5 256 ARG A N 1
ATOM 1940 C CA . ARG A 1 256 ? 1.127 15.586 15.797 1 98.5 256 ARG A CA 1
ATOM 1941 C C . ARG A 1 256 ? -0.119 14.938 16.391 1 98.5 256 ARG A C 1
ATOM 1943 O O . ARG A 1 256 ? -0.465 13.805 16.062 1 98.5 256 ARG A O 1
ATOM 1950 N N . LEU A 1 257 ? -0.814 15.664 17.266 1 98.69 257 LEU A N 1
ATOM 1951 C CA . LEU A 1 257 ? -2.08 15.188 17.797 1 98.69 257 LEU A CA 1
ATOM 1952 C C . LEU A 1 257 ? -3.125 15.039 16.703 1 98.69 257 LEU A C 1
ATOM 1954 O O . LEU A 1 257 ? -3.885 14.07 16.688 1 98.69 257 LEU A O 1
ATOM 1958 N N . GLN A 1 258 ? -3.186 16 15.812 1 98.44 258 GLN A N 1
ATOM 1959 C CA . GLN A 1 258 ? -4.09 15.953 14.664 1 98.44 258 GLN A CA 1
ATOM 1960 C C . GLN A 1 258 ? -3.848 14.703 13.828 1 98.44 258 GLN A C 1
ATOM 1962 O O . GLN A 1 258 ? -4.797 14.062 13.375 1 98.44 258 GLN A O 1
ATOM 1967 N N . ILE A 1 259 ? -2.604 14.344 13.578 1 98.5 259 ILE A N 1
ATOM 1968 C CA . ILE A 1 259 ? -2.254 13.133 12.836 1 98.5 259 ILE A CA 1
ATOM 1969 C C . ILE A 1 259 ? -2.76 11.906 13.594 1 98.5 259 ILE A C 1
ATOM 1971 O O . ILE A 1 259 ? -3.318 10.984 12.992 1 98.5 259 ILE A O 1
ATOM 1975 N N . GLY A 1 260 ? -2.625 11.938 14.93 1 98.69 260 GLY A N 1
ATOM 1976 C CA . GLY A 1 260 ? -3.172 10.875 15.758 1 98.69 260 GLY A CA 1
ATOM 1977 C C . GLY A 1 260 ? -4.68 10.742 15.641 1 98.69 260 GLY A C 1
ATOM 1978 O O . GLY A 1 260 ? -5.211 9.633 15.672 1 98.69 260 GLY A O 1
ATOM 1979 N N . THR A 1 261 ? -5.359 11.859 15.469 1 98.69 261 THR A N 1
ATOM 1980 C CA . THR A 1 261 ? -6.809 11.859 15.297 1 98.69 261 THR A CA 1
ATOM 1981 C C . THR A 1 261 ? -7.207 11.102 14.039 1 98.69 261 THR A C 1
ATOM 1983 O O . THR A 1 261 ? -8.094 10.25 14.07 1 98.69 261 THR A O 1
ATOM 1986 N N . GLY A 1 262 ? -6.531 11.469 12.945 1 98.62 262 GLY A N 1
ATOM 1987 C CA . GLY A 1 262 ? -6.812 10.758 11.703 1 98.62 262 GLY A CA 1
ATOM 1988 C C . GLY A 1 262 ? -6.543 9.273 11.789 1 98.62 262 GLY A C 1
ATOM 1989 O O . GLY A 1 262 ? -7.305 8.461 11.25 1 98.62 262 GLY A O 1
ATOM 1990 N N . ALA A 1 263 ? -5.465 8.898 12.508 1 98.88 263 ALA A N 1
ATOM 1991 C CA . ALA A 1 263 ? -5.078 7.5 12.641 1 98.88 263 ALA A CA 1
ATOM 1992 C C . ALA A 1 263 ? -6.148 6.703 13.383 1 98.88 263 ALA A C 1
ATOM 1994 O O . ALA A 1 263 ? -6.602 5.66 12.898 1 98.88 263 ALA A O 1
ATOM 1995 N N . ILE A 1 264 ? -6.582 7.191 14.555 1 98.81 264 ILE A N 1
ATOM 1996 C CA . ILE A 1 264 ? -7.531 6.449 15.375 1 98.81 264 ILE A CA 1
ATOM 1997 C C . ILE A 1 264 ? -8.883 6.375 14.672 1 98.81 264 ILE A C 1
ATOM 1999 O O . ILE A 1 264 ? -9.586 5.363 14.758 1 98.81 264 ILE A O 1
ATOM 2003 N N . ALA A 1 265 ? -9.273 7.422 13.961 1 98.81 265 ALA A N 1
ATOM 2004 C CA . ALA A 1 265 ? -10.531 7.41 13.211 1 98.81 265 ALA A CA 1
ATOM 2005 C C . ALA A 1 265 ? -10.508 6.34 12.117 1 98.81 265 ALA A C 1
ATOM 2007 O O . ALA A 1 265 ? -11.477 5.598 11.945 1 98.81 265 ALA A O 1
ATOM 2008 N N . MET A 1 266 ? -9.422 6.254 11.383 1 98.88 266 MET A N 1
ATOM 2009 C CA . MET A 1 266 ? -9.32 5.258 10.32 1 98.88 266 MET A CA 1
ATOM 2010 C C . MET A 1 266 ? -9.281 3.85 10.906 1 98.88 266 MET A C 1
ATOM 2012 O O . MET A 1 266 ? -9.836 2.916 10.312 1 98.88 266 MET A O 1
ATOM 2016 N N . ILE A 1 267 ? -8.547 3.676 12.031 1 98.94 267 ILE A N 1
ATOM 2017 C CA . ILE A 1 267 ? -8.508 2.389 12.719 1 98.94 267 ILE A CA 1
ATOM 2018 C C . ILE A 1 267 ? -9.93 1.916 13.008 1 98.94 267 ILE A C 1
ATOM 2020 O O . ILE A 1 267 ? -10.289 0.772 12.719 1 98.94 267 ILE A O 1
ATOM 2024 N N . GLU A 1 268 ? -10.719 2.775 13.508 1 98.88 268 GLU A N 1
ATOM 2025 C CA . GLU A 1 268 ? -12.086 2.436 13.875 1 98.88 268 GLU A CA 1
ATOM 2026 C C . GLU A 1 268 ? -12.922 2.092 12.648 1 98.88 268 GLU A C 1
ATOM 2028 O O . GLU A 1 268 ? -13.703 1.142 12.664 1 98.88 268 GLU A O 1
ATOM 2033 N N . ARG A 1 269 ? -12.773 2.809 11.602 1 98.88 269 ARG A N 1
ATOM 2034 C CA . ARG A 1 269 ? -13.484 2.512 10.359 1 98.88 269 ARG A CA 1
ATOM 2035 C C . ARG A 1 269 ? -13.047 1.172 9.781 1 98.88 269 ARG A C 1
ATOM 2037 O O . ARG A 1 269 ? -13.875 0.382 9.328 1 98.88 269 ARG A O 1
ATOM 2044 N N . ALA A 1 270 ? -11.742 0.898 9.773 1 98.94 270 ALA A N 1
ATOM 2045 C CA . ALA A 1 270 ? -11.219 -0.367 9.266 1 98.94 270 ALA A CA 1
ATOM 2046 C C . ALA A 1 270 ? -11.836 -1.553 10.008 1 98.94 270 ALA A C 1
ATOM 2048 O O . ALA A 1 270 ? -12.258 -2.529 9.383 1 98.94 270 ALA A O 1
ATOM 2049 N N . LEU A 1 271 ? -11.867 -1.428 11.312 1 98.88 271 LEU A N 1
ATOM 2050 C CA . LEU A 1 271 ? -12.453 -2.488 12.117 1 98.88 271 LEU A CA 1
ATOM 2051 C C . LEU A 1 271 ? -13.93 -2.664 11.797 1 98.88 271 LEU A C 1
ATOM 2053 O O . LEU A 1 271 ? -14.398 -3.785 11.578 1 98.88 271 LEU A O 1
ATOM 2057 N N . ALA A 1 272 ? -14.656 -1.57 11.719 1 98.75 272 ALA A N 1
ATOM 2058 C CA . ALA A 1 272 ? -16.094 -1.627 11.477 1 98.75 272 ALA A CA 1
ATOM 2059 C C . ALA A 1 272 ? -16.391 -2.307 10.141 1 98.75 272 ALA A C 1
ATOM 2061 O O . ALA A 1 272 ? -17.203 -3.242 10.086 1 98.75 272 ALA A O 1
ATOM 2062 N N . LEU A 1 273 ? -15.758 -1.875 9.102 1 98.56 273 LEU A N 1
ATOM 2063 C CA . LEU A 1 273 ? -15.977 -2.412 7.766 1 98.56 273 LEU A CA 1
ATOM 2064 C C . LEU A 1 273 ? -15.594 -3.887 7.699 1 98.56 273 LEU A C 1
ATOM 2066 O O . LEU A 1 273 ? -16.297 -4.688 7.078 1 98.56 273 LEU A O 1
ATOM 2070 N N . THR A 1 274 ? -14.492 -4.234 8.305 1 98.81 274 THR A N 1
ATOM 2071 C CA . THR A 1 274 ? -13.984 -5.598 8.227 1 98.81 274 THR A CA 1
ATOM 2072 C C . THR A 1 274 ? -14.875 -6.555 9.016 1 98.81 274 THR A C 1
ATOM 2074 O O . THR A 1 274 ? -15.133 -7.676 8.578 1 98.81 274 THR A O 1
ATOM 2077 N N . ILE A 1 275 ? -15.297 -6.113 10.195 1 98.38 275 ILE A N 1
ATOM 2078 C CA . ILE A 1 275 ? -16.188 -6.941 11.008 1 98.38 275 ILE A CA 1
ATOM 2079 C C . ILE A 1 275 ? -17.469 -7.234 10.234 1 98.38 275 ILE A C 1
ATOM 2081 O O . ILE A 1 275 ? -17.922 -8.383 10.188 1 98.38 275 ILE A O 1
ATOM 2085 N N . ASP A 1 276 ? -18.062 -6.223 9.562 1 98.44 276 ASP A N 1
ATOM 2086 C CA . ASP A 1 276 ? -19.234 -6.445 8.727 1 98.44 276 ASP A CA 1
ATOM 2087 C C . ASP A 1 276 ? -18.938 -7.434 7.602 1 98.44 276 ASP A C 1
ATOM 2089 O O . ASP A 1 276 ? -19.734 -8.328 7.316 1 98.44 276 ASP A O 1
ATOM 2093 N N . TYR A 1 277 ? -17.844 -7.316 7.02 1 98.19 277 TYR A N 1
ATOM 2094 C CA . TYR A 1 277 ? -17.438 -8.148 5.887 1 98.19 277 TYR A CA 1
ATOM 2095 C C . TYR A 1 277 ? -17.312 -9.609 6.297 1 98.19 277 TYR A C 1
ATOM 2097 O O . TYR A 1 277 ? -17.875 -10.492 5.641 1 98.19 277 TYR A O 1
ATOM 2105 N N . VAL A 1 278 ? -16.609 -9.914 7.383 1 98.12 278 VAL A N 1
ATOM 2106 C CA . VAL A 1 278 ? -16.297 -11.289 7.762 1 98.12 278 VAL A CA 1
ATOM 2107 C C . VAL A 1 278 ? -17.547 -11.953 8.344 1 98.12 278 VAL A C 1
ATOM 2109 O O . VAL A 1 278 ? -17.641 -13.188 8.391 1 98.12 278 VAL A O 1
ATOM 2112 N N . LYS A 1 279 ? -18.484 -11.125 8.867 1 97.88 279 LYS A N 1
ATOM 2113 C CA . LYS A 1 279 ? -19.766 -11.68 9.305 1 97.88 279 LYS A CA 1
ATOM 2114 C C . LYS A 1 279 ? -20.594 -12.156 8.125 1 97.88 279 LYS A C 1
ATOM 2116 O O . LYS A 1 279 ? -21.359 -13.117 8.242 1 97.88 279 LYS A O 1
ATOM 2121 N N . GLU A 1 280 ? -20.406 -11.523 6.98 1 97 280 GLU A N 1
ATOM 2122 C CA . GLU A 1 280 ? -21.219 -11.828 5.801 1 97 280 GLU A CA 1
ATOM 2123 C C . GLU A 1 280 ? -20.531 -12.844 4.902 1 97 280 GLU A C 1
ATOM 2125 O O . GLU A 1 280 ? -21.172 -13.758 4.383 1 97 280 GLU A O 1
ATOM 2130 N N . ARG A 1 281 ? -19.297 -12.719 4.645 1 96.19 281 ARG A N 1
ATOM 2131 C CA . ARG A 1 281 ? -18.531 -13.602 3.768 1 96.19 281 ARG A CA 1
ATOM 2132 C C . ARG A 1 281 ? -18.484 -15.023 4.324 1 96.19 281 ARG A C 1
ATOM 2134 O O . ARG A 1 281 ? -18.25 -15.219 5.52 1 96.19 281 ARG A O 1
ATOM 2141 N N . LYS A 1 282 ? -18.734 -15.977 3.441 1 95.12 282 LYS A N 1
ATOM 2142 C CA . LYS A 1 282 ? -18.688 -17.375 3.84 1 95.12 282 LYS A CA 1
ATOM 2143 C C . LYS A 1 282 ? -17.578 -18.125 3.113 1 95.12 282 LYS A C 1
ATOM 2145 O O . LYS A 1 282 ? -17.281 -17.844 1.949 1 95.12 282 LYS A O 1
ATOM 2150 N N . ALA A 1 283 ? -16.922 -19 3.781 1 92.62 283 ALA A N 1
ATOM 2151 C CA . ALA A 1 283 ? -15.945 -19.969 3.273 1 92.62 283 ALA A CA 1
ATOM 2152 C C . ALA A 1 283 ? -15.961 -21.25 4.09 1 92.62 283 ALA A C 1
ATOM 2154 O O . ALA A 1 283 ? -16.188 -21.219 5.301 1 92.62 283 ALA A O 1
ATOM 2155 N N . PHE A 1 284 ? -15.695 -22.359 3.398 1 93.5 284 PHE A N 1
ATOM 2156 C CA . PHE A 1 284 ? -15.664 -23.672 4.039 1 93.5 284 PHE A CA 1
ATOM 2157 C C . PHE A 1 284 ? -16.953 -23.922 4.828 1 93.5 284 PHE A C 1
ATOM 2159 O O . PHE A 1 284 ? -16.906 -24.438 5.945 1 93.5 284 PHE A O 1
ATOM 2166 N N . GLY A 1 285 ? -18.062 -23.375 4.367 1 92.06 285 GLY A N 1
ATOM 2167 C CA . GLY A 1 285 ? -19.391 -23.719 4.871 1 92.06 285 GLY A CA 1
ATOM 2168 C C . GLY A 1 285 ? -19.828 -22.844 6.023 1 92.06 285 GLY A C 1
ATOM 2169 O O . GLY A 1 285 ? -20.891 -23.062 6.605 1 92.06 285 GLY A O 1
ATOM 2170 N N . LYS A 1 286 ? -19.016 -21.875 6.383 1 95.38 286 LYS A N 1
ATOM 2171 C CA . LYS A 1 286 ? -19.406 -21 7.488 1 95.38 286 LYS A CA 1
ATOM 2172 C C . LYS A 1 286 ? -18.922 -19.578 7.254 1 95.38 286 LYS A C 1
ATOM 2174 O O . LYS A 1 286 ? -18.156 -19.312 6.32 1 95.38 286 LYS A O 1
ATOM 2179 N N . ALA A 1 287 ? -19.453 -18.688 8.125 1 97.19 287 ALA A N 1
ATOM 2180 C CA . ALA A 1 287 ? -19.016 -17.297 8.047 1 97.19 287 ALA A CA 1
ATOM 2181 C C . ALA A 1 287 ? -17.547 -17.156 8.43 1 97.19 287 ALA A C 1
ATOM 2183 O O . ALA A 1 287 ? -17.078 -17.828 9.352 1 97.19 287 ALA A O 1
ATOM 2184 N N . VAL A 1 288 ? -16.812 -16.281 7.805 1 97.38 288 VAL A N 1
ATOM 2185 C CA . VAL A 1 288 ? -15.383 -16.109 8.039 1 97.38 288 VAL A CA 1
ATOM 2186 C C . VAL A 1 288 ? -15.148 -15.719 9.5 1 97.38 288 VAL A C 1
ATOM 2188 O O . VAL A 1 288 ? -14.156 -16.125 10.102 1 97.38 288 VAL A O 1
ATOM 2191 N N . ILE A 1 289 ? -16.094 -14.977 10.18 1 97.94 289 ILE A N 1
ATOM 2192 C CA . ILE A 1 289 ? -15.953 -14.516 11.562 1 97.94 289 ILE A CA 1
ATOM 2193 C C . ILE A 1 289 ? -15.961 -15.711 12.508 1 97.94 289 ILE A C 1
ATOM 2195 O O . ILE A 1 289 ? -15.508 -15.609 13.648 1 97.94 289 ILE A O 1
ATOM 2199 N N . ASP A 1 290 ? -16.422 -16.844 12.039 1 98 290 ASP A N 1
ATOM 2200 C CA . ASP A 1 290 ? -16.594 -18 12.914 1 98 290 ASP A CA 1
ATOM 2201 C C . ASP A 1 290 ? -15.297 -18.812 13.008 1 98 290 ASP A C 1
ATOM 2203 O O . ASP A 1 290 ? -15.188 -19.734 13.828 1 98 290 ASP A O 1
ATOM 2207 N N . PHE A 1 291 ? -14.289 -18.516 12.219 1 97.62 291 PHE A N 1
ATOM 2208 C CA . PHE A 1 291 ? -12.992 -19.172 12.328 1 97.62 291 PHE A CA 1
ATOM 2209 C C . PHE A 1 291 ? -12.203 -18.625 13.508 1 97.62 291 PHE A C 1
ATOM 2211 O O . PHE A 1 291 ? -12.164 -17.406 13.719 1 97.62 291 PHE A O 1
ATOM 2218 N N . GLN A 1 292 ? -11.477 -19.516 14.227 1 97.19 292 GLN A N 1
ATOM 2219 C CA . GLN A 1 292 ? -10.727 -19.125 15.422 1 97.19 292 GLN A CA 1
ATOM 2220 C C . GLN A 1 292 ? -9.664 -18.094 15.094 1 97.19 292 GLN A C 1
ATOM 2222 O O . GLN A 1 292 ? -9.469 -17.125 15.852 1 97.19 292 GLN A O 1
ATOM 2227 N N . ASN A 1 293 ? -8.953 -18.266 13.992 1 97.31 293 ASN A N 1
ATOM 2228 C CA . ASN A 1 293 ? -7.938 -17.297 13.602 1 97.31 293 ASN A CA 1
ATOM 2229 C C . ASN A 1 293 ? -8.523 -15.898 13.438 1 97.31 293 ASN A C 1
ATOM 2231 O O . ASN A 1 293 ? -7.945 -14.914 13.906 1 97.31 293 ASN A O 1
ATOM 2235 N N . THR A 1 294 ? -9.688 -15.805 12.727 1 98.12 294 THR A N 1
ATOM 2236 C CA . THR A 1 294 ? -10.336 -14.516 12.516 1 98.12 294 THR A CA 1
ATOM 2237 C C . THR A 1 294 ? -10.742 -13.891 13.852 1 98.12 294 THR A C 1
ATOM 2239 O O . THR A 1 294 ? -10.5 -12.703 14.086 1 98.12 294 THR A O 1
ATOM 2242 N N . GLN A 1 295 ? -11.273 -14.656 14.758 1 98.19 295 GLN A N 1
ATOM 2243 C CA . GLN A 1 295 ? -11.68 -14.18 16.078 1 98.19 295 GLN A CA 1
ATOM 2244 C C . GLN A 1 295 ? -10.484 -13.656 16.875 1 98.19 295 GLN A C 1
ATOM 2246 O O . GLN A 1 295 ? -10.555 -12.57 17.453 1 98.19 295 GLN A O 1
ATOM 2251 N N . PHE A 1 296 ? -9.359 -14.391 16.906 1 98.31 296 PHE A N 1
ATOM 2252 C CA . PHE A 1 296 ? -8.18 -13.992 17.656 1 98.31 296 PHE A CA 1
ATOM 2253 C C . PHE A 1 296 ? -7.582 -12.711 17.094 1 98.31 296 PHE A C 1
ATOM 2255 O O . PHE A 1 296 ? -7.254 -11.789 17.859 1 98.31 296 PHE A O 1
ATOM 2262 N N . LYS A 1 297 ? -7.504 -12.703 15.734 1 98.44 297 LYS A N 1
ATOM 2263 C CA . LYS A 1 297 ? -6.934 -11.523 15.102 1 98.44 297 LYS A CA 1
ATOM 2264 C C . LYS A 1 297 ? -7.773 -10.281 15.398 1 98.44 297 LYS A C 1
ATOM 2266 O O . LYS A 1 297 ? -7.238 -9.234 15.781 1 98.44 297 LYS A O 1
ATOM 2271 N N . LEU A 1 298 ? -9.086 -10.352 15.305 1 98.5 298 LEU A N 1
ATOM 2272 C CA . LEU A 1 298 ? -9.969 -9.219 15.562 1 98.5 298 LEU A CA 1
ATOM 2273 C C . LEU A 1 298 ? -9.93 -8.828 17.031 1 98.5 298 LEU A C 1
ATOM 2275 O O . LEU A 1 298 ? -10.008 -7.645 17.375 1 98.5 298 LEU A O 1
ATOM 2279 N N . ALA A 1 299 ? -9.82 -9.805 17.969 1 98.56 299 ALA A N 1
ATOM 2280 C CA . ALA A 1 299 ? -9.719 -9.516 19.391 1 98.56 299 ALA A CA 1
ATOM 2281 C C . ALA A 1 299 ? -8.453 -8.727 19.703 1 98.56 299 ALA A C 1
ATOM 2283 O O . ALA A 1 299 ? -8.484 -7.766 20.484 1 98.56 299 ALA A O 1
ATOM 2284 N N . GLU A 1 300 ? -7.34 -9.133 19.078 1 98.69 300 GLU A N 1
ATOM 2285 C CA . GLU A 1 300 ? -6.078 -8.414 19.25 1 98.69 300 GLU A CA 1
ATOM 2286 C C . GLU A 1 300 ? -6.184 -6.98 18.734 1 98.69 300 GLU A C 1
ATOM 2288 O O . GLU A 1 300 ? -5.812 -6.039 19.438 1 98.69 300 GLU A O 1
ATOM 2293 N N . LEU A 1 301 ? -6.727 -6.836 17.531 1 98.81 301 LEU A N 1
ATOM 2294 C CA . LEU A 1 301 ? -6.824 -5.52 16.906 1 98.81 301 LEU A CA 1
ATOM 2295 C C . LEU A 1 301 ? -7.766 -4.613 17.688 1 98.81 301 LEU A C 1
ATOM 2297 O O . LEU A 1 301 ? -7.457 -3.441 17.922 1 98.81 301 LEU A O 1
ATOM 2301 N N . LYS A 1 302 ? -8.883 -5.129 18.125 1 98.56 302 LYS A N 1
ATOM 2302 C CA . LYS A 1 302 ? -9.828 -4.336 18.906 1 98.56 302 LYS A CA 1
ATOM 2303 C C . LYS A 1 302 ? -9.211 -3.898 20.234 1 98.56 302 LYS A C 1
ATOM 2305 O O . LYS A 1 302 ? -9.414 -2.766 20.672 1 98.56 302 LYS A O 1
ATOM 2310 N N . THR A 1 303 ? -8.438 -4.828 20.844 1 98.81 303 THR A N 1
ATOM 2311 C CA . THR A 1 303 ? -7.793 -4.504 22.109 1 98.81 303 THR A CA 1
ATOM 2312 C C . THR A 1 303 ? -6.789 -3.369 21.938 1 98.81 303 THR A C 1
ATOM 2314 O O . THR A 1 303 ? -6.832 -2.375 22.656 1 98.81 303 THR A O 1
ATOM 2317 N N . GLU A 1 304 ? -5.973 -3.455 20.953 1 98.81 304 GLU A N 1
ATOM 2318 C CA . GLU A 1 304 ? -4.973 -2.422 20.703 1 98.81 304 GLU A CA 1
ATOM 2319 C C . GLU A 1 304 ? -5.633 -1.107 20.297 1 98.81 304 GLU A C 1
ATOM 2321 O O . GLU A 1 304 ? -5.203 -0.033 20.719 1 98.81 304 GLU A O 1
ATOM 2326 N N . ALA A 1 305 ? -6.688 -1.202 19.469 1 98.88 305 ALA A N 1
ATOM 2327 C CA . ALA A 1 305 ? -7.438 -0.01 19.078 1 98.88 305 ALA A CA 1
ATOM 2328 C C . ALA A 1 305 ? -8.055 0.666 20.297 1 98.88 305 ALA A C 1
ATOM 2330 O O . ALA A 1 305 ? -8.078 1.896 20.391 1 98.88 305 ALA A O 1
ATOM 2331 N N . THR A 1 306 ? -8.523 -0.15 21.234 1 98.81 306 THR A N 1
ATOM 2332 C CA . THR A 1 306 ? -9.109 0.374 22.453 1 98.81 306 THR A CA 1
ATOM 2333 C C . THR A 1 306 ? -8.062 1.102 23.297 1 98.81 306 THR A C 1
ATOM 2335 O O . THR A 1 306 ? -8.305 2.209 23.781 1 98.81 306 THR A O 1
ATOM 2338 N N . ILE A 1 307 ? -6.871 0.517 23.422 1 98.62 307 ILE A N 1
ATOM 2339 C CA . ILE A 1 307 ? -5.758 1.138 24.125 1 98.62 307 ILE A CA 1
ATOM 2340 C C . ILE A 1 307 ? -5.391 2.459 23.453 1 98.62 307 ILE A C 1
ATOM 2342 O O . ILE A 1 307 ? -5.219 3.479 24.125 1 98.62 307 ILE A O 1
ATOM 2346 N N . GLY A 1 308 ? -5.371 2.457 22.094 1 98.75 308 GLY A N 1
ATOM 2347 C CA . GLY A 1 308 ? -5.059 3.652 21.328 1 98.75 308 GLY A CA 1
ATOM 2348 C C . GLY A 1 308 ? -6.086 4.754 21.5 1 98.75 308 GLY A C 1
ATOM 2349 O O . GLY A 1 308 ? -5.727 5.926 21.672 1 98.75 308 GLY A O 1
ATOM 2350 N N . ARG A 1 309 ? -7.344 4.402 21.516 1 98.62 309 ARG A N 1
ATOM 2351 C CA . ARG A 1 309 ? -8.422 5.371 21.672 1 98.62 309 ARG A CA 1
ATOM 2352 C C . ARG A 1 309 ? -8.383 6.023 23.047 1 98.62 309 ARG A C 1
ATOM 2354 O O . ARG A 1 309 ? -8.555 7.238 23.172 1 98.62 309 ARG A O 1
ATOM 2361 N N . VAL A 1 310 ? -8.164 5.258 24.094 1 98.5 310 VAL A N 1
ATOM 2362 C CA . VAL A 1 310 ? -8.078 5.781 25.453 1 98.5 310 VAL A CA 1
ATOM 2363 C C . VAL A 1 310 ? -6.898 6.75 25.562 1 98.5 310 VAL A C 1
ATOM 2365 O O . VAL A 1 310 ? -7.031 7.836 26.125 1 98.5 310 VAL A O 1
ATOM 2368 N N . PHE A 1 311 ? -5.785 6.406 25.016 1 98.81 311 PHE A N 1
ATOM 2369 C CA . PHE A 1 311 ? -4.598 7.254 25.016 1 98.81 311 PHE A CA 1
ATOM 2370 C C . PHE A 1 311 ? -4.844 8.547 24.25 1 98.81 311 PHE A C 1
ATOM 2372 O O . PHE A 1 311 ? -4.5 9.633 24.719 1 98.81 311 PHE A O 1
ATOM 2379 N N . TYR A 1 312 ? -5.449 8.43 23.062 1 98.75 312 TYR A N 1
ATOM 2380 C CA . TYR A 1 312 ? -5.777 9.602 22.266 1 98.75 312 TYR A CA 1
ATOM 2381 C C . TYR A 1 312 ? -6.676 10.562 23.031 1 98.75 312 TYR A C 1
ATOM 2383 O O . TYR A 1 312 ? -6.438 11.773 23.047 1 98.75 312 TYR A O 1
ATOM 2391 N N . ASN A 1 313 ? -7.695 10.023 23.656 1 98.56 313 ASN A N 1
ATOM 2392 C CA . ASN A 1 313 ? -8.617 10.844 24.438 1 98.56 313 ASN A CA 1
ATOM 2393 C C . ASN A 1 313 ? -7.898 11.602 25.547 1 98.56 313 ASN A C 1
ATOM 2395 O O . ASN A 1 313 ? -8.195 12.773 25.781 1 98.56 313 ASN A O 1
ATOM 2399 N N . ASP A 1 314 ? -7.008 10.93 26.203 1 98.44 314 ASP A N 1
ATOM 2400 C CA . ASP A 1 314 ? -6.219 11.586 27.234 1 98.44 314 ASP A CA 1
ATOM 2401 C C . ASP A 1 314 ? -5.406 12.75 26.656 1 98.44 314 ASP A C 1
ATOM 2403 O O . ASP A 1 314 ? -5.34 13.82 27.266 1 98.44 314 ASP A O 1
ATOM 2407 N N . CYS A 1 315 ? -4.82 12.562 25.5 1 98.75 315 CYS A N 1
ATOM 2408 C CA . CYS A 1 315 ? -4.004 13.594 24.859 1 98.75 315 CYS A CA 1
ATOM 2409 C C . CYS A 1 315 ? -4.852 14.805 24.484 1 98.75 315 CYS A C 1
ATOM 2411 O O . CYS A 1 315 ? -4.41 15.945 24.625 1 98.75 315 CYS A O 1
ATOM 2413 N N . VAL A 1 316 ? -6.07 14.555 23.969 1 98.62 316 VAL A N 1
ATOM 2414 C CA . VAL A 1 316 ? -6.957 15.656 23.609 1 98.62 316 VAL A CA 1
ATOM 2415 C C . VAL A 1 316 ? -7.316 16.453 24.859 1 98.62 316 VAL A C 1
ATOM 2417 O O . VAL A 1 316 ? -7.273 17.688 24.844 1 98.62 316 VAL A O 1
ATOM 2420 N N . ALA A 1 317 ? -7.637 15.766 25.953 1 98.06 317 ALA A N 1
ATOM 2421 C CA . ALA A 1 317 ? -7.988 16.438 27.203 1 98.06 317 ALA A CA 1
ATOM 2422 C C . ALA A 1 317 ? -6.84 17.312 27.688 1 98.06 317 ALA A C 1
ATOM 2424 O O . ALA A 1 317 ? -7.047 18.469 28.078 1 98.06 317 ALA A O 1
ATOM 2425 N N . ARG A 1 318 ? -5.648 16.766 27.656 1 98.06 318 ARG A N 1
ATOM 2426 C CA . ARG A 1 318 ? -4.477 17.516 28.078 1 98.06 318 ARG A CA 1
ATOM 2427 C C . ARG A 1 318 ? -4.262 18.734 27.172 1 98.06 318 ARG A C 1
ATOM 2429 O O . ARG A 1 318 ? -3.914 19.812 27.656 1 98.06 318 ARG A O 1
ATOM 2436 N N . HIS A 1 319 ? -4.488 18.578 25.922 1 98.19 319 HIS A N 1
ATOM 2437 C CA . HIS A 1 319 ? -4.215 19.656 24.953 1 98.19 319 HIS A CA 1
ATOM 2438 C C . HIS A 1 319 ? -5.16 20.828 25.172 1 98.19 319 HIS A C 1
ATOM 2440 O O . HIS A 1 319 ? -4.73 21.984 25.156 1 98.19 319 HIS A O 1
ATOM 2446 N N . ILE A 1 320 ? -6.445 20.562 25.344 1 96.06 320 ILE A N 1
ATOM 2447 C CA . ILE A 1 320 ? -7.441 21.625 25.484 1 96.06 320 ILE A CA 1
ATOM 2448 C C . ILE A 1 320 ? -7.195 22.391 26.781 1 96.06 320 ILE A C 1
ATOM 2450 O O . ILE A 1 320 ? -7.516 23.594 26.875 1 96.06 320 ILE A O 1
ATOM 2454 N N . ASP A 1 321 ? -6.527 21.719 27.703 1 95.06 321 ASP A N 1
ATOM 2455 C CA . ASP A 1 321 ? -6.207 22.359 28.969 1 95.06 321 ASP A CA 1
ATOM 2456 C C . ASP A 1 321 ? -4.832 23.016 28.922 1 95.06 321 ASP A C 1
ATOM 2458 O O . ASP A 1 321 ? -4.375 23.578 29.922 1 95.06 321 ASP A O 1
ATOM 2462 N N . GLY A 1 322 ? -4.148 22.906 27.812 1 93.81 322 GLY A N 1
ATOM 2463 C CA . GLY A 1 322 ? -2.846 23.531 27.625 1 93.81 322 GLY A CA 1
ATOM 2464 C C . GLY A 1 322 ? -1.71 22.703 28.203 1 93.81 322 GLY A C 1
ATOM 2465 O O . GLY A 1 322 ? -0.605 23.219 28.406 1 93.81 322 GLY A O 1
ATOM 2466 N N . GLY A 1 323 ? -1.941 21.406 28.469 1 93.75 323 GLY A N 1
ATOM 2467 C CA . GLY A 1 323 ? -0.977 20.594 29.203 1 93.75 323 GLY A CA 1
ATOM 2468 C C . GLY A 1 323 ? -0.407 19.469 28.359 1 93.75 323 GLY A C 1
ATOM 2469 O O . GLY A 1 323 ? 0.267 18.578 28.891 1 93.75 323 GLY A O 1
ATOM 2470 N N . LEU A 1 324 ? -0.664 19.391 27.047 1 97.44 324 LEU A N 1
ATOM 2471 C CA . LEU A 1 324 ? -0.062 18.344 26.234 1 97.44 324 LEU A CA 1
ATOM 2472 C C . LEU A 1 324 ? 1.383 18.688 25.891 1 97.44 324 LEU A C 1
ATOM 2474 O O . LEU A 1 324 ? 1.634 19.562 25.062 1 97.44 324 LEU A O 1
ATOM 2478 N N . ASP A 1 325 ? 2.275 18.016 26.516 1 96.81 325 ASP A N 1
ATOM 2479 C CA . ASP A 1 325 ? 3.689 18.281 26.281 1 96.81 325 ASP A CA 1
ATOM 2480 C C . ASP A 1 325 ? 4.164 17.656 24.969 1 96.81 325 ASP A C 1
ATOM 2482 O O . ASP A 1 325 ? 3.564 16.703 24.484 1 96.81 325 ASP A O 1
ATOM 2486 N N . PRO A 1 326 ? 5.234 18.156 24.438 1 97.12 326 PRO A N 1
ATOM 2487 C CA . PRO A 1 326 ? 5.738 17.703 23.141 1 97.12 326 PRO A CA 1
ATOM 2488 C C . PRO A 1 326 ? 6.094 16.219 23.125 1 97.12 326 PRO A C 1
ATOM 2490 O O . PRO A 1 326 ? 5.902 15.547 22.109 1 97.12 326 PRO A O 1
ATOM 2493 N N . VAL A 1 327 ? 6.586 15.688 24.188 1 98.06 327 VAL A N 1
ATOM 2494 C CA . VAL A 1 327 ? 6.992 14.281 24.266 1 98.06 327 VAL A CA 1
ATOM 2495 C C . VAL A 1 327 ? 5.766 13.383 24.141 1 98.06 327 VAL A C 1
ATOM 2497 O O . VAL A 1 327 ? 5.762 12.438 23.344 1 98.06 327 VAL A O 1
ATOM 2500 N N . THR A 1 328 ? 4.699 13.672 24.875 1 98.44 328 THR A N 1
ATOM 2501 C CA . THR A 1 328 ? 3.473 12.883 24.828 1 98.44 328 THR A CA 1
ATOM 2502 C C . THR A 1 328 ? 2.809 13.008 23.453 1 98.44 328 THR A C 1
ATOM 2504 O O . THR A 1 328 ? 2.268 12.031 22.938 1 98.44 328 THR A O 1
ATOM 2507 N N . ALA A 1 329 ? 2.82 14.203 22.859 1 98.69 329 ALA A N 1
ATOM 2508 C CA . ALA A 1 329 ? 2.301 14.391 21.516 1 98.69 329 ALA A CA 1
ATOM 2509 C C . ALA A 1 329 ? 3.059 13.531 20.5 1 98.69 329 ALA A C 1
ATOM 2511 O O . ALA A 1 329 ? 2.463 12.969 19.578 1 98.69 329 ALA A O 1
ATOM 2512 N N . SER A 1 330 ? 4.391 13.43 20.688 1 98.69 330 SER A N 1
ATOM 2513 C CA . SER A 1 330 ? 5.215 12.578 19.844 1 98.69 330 SER A CA 1
ATOM 2514 C C . SER A 1 330 ? 4.832 11.109 19.984 1 98.69 330 SER A C 1
ATOM 2516 O O . SER A 1 330 ? 4.809 10.367 19.016 1 98.69 330 SER A O 1
ATOM 2518 N N . MET A 1 331 ? 4.5 10.633 21.25 1 98.75 331 MET A N 1
ATOM 2519 C CA . MET A 1 331 ? 4.023 9.273 21.469 1 98.75 331 MET A CA 1
ATOM 2520 C C . MET A 1 331 ? 2.727 9.016 20.719 1 98.75 331 MET A C 1
ATOM 2522 O O . MET A 1 331 ? 2.553 7.949 20.125 1 98.75 331 MET A O 1
ATOM 2526 N N . ALA A 1 332 ? 1.835 10.023 20.734 1 98.81 332 ALA A N 1
ATOM 2527 C CA . ALA A 1 332 ? 0.541 9.875 20.078 1 98.81 332 ALA A CA 1
ATOM 2528 C C . ALA A 1 332 ? 0.713 9.695 18.578 1 98.81 332 ALA A C 1
ATOM 2530 O O . ALA A 1 332 ? 0.17 8.758 17.984 1 98.81 332 ALA A O 1
ATOM 2531 N N . LYS A 1 333 ? 1.483 10.609 17.984 1 98.75 333 LYS A N 1
ATOM 2532 C CA . LYS A 1 333 ? 1.708 10.531 16.547 1 98.75 333 LYS A CA 1
ATOM 2533 C C . LYS A 1 333 ? 2.369 9.211 16.156 1 98.75 333 LYS A C 1
ATOM 2535 O O . LYS A 1 333 ? 1.883 8.5 15.273 1 98.75 333 LYS A O 1
ATOM 2540 N N . TYR A 1 334 ? 3.41 8.875 16.859 1 98.56 334 TYR A N 1
ATOM 2541 C CA . TYR A 1 334 ? 4.211 7.695 16.562 1 98.56 334 TYR A CA 1
ATOM 2542 C C . TYR A 1 334 ? 3.389 6.422 16.719 1 98.56 334 TYR A C 1
ATOM 2544 O O . TYR A 1 334 ? 3.197 5.676 15.758 1 98.56 334 TYR A O 1
ATOM 2552 N N . TRP A 1 335 ? 2.85 6.184 17.797 1 98.81 335 TRP A N 1
ATOM 2553 C CA . TRP A 1 335 ? 2.258 4.891 18.125 1 98.81 335 TRP A CA 1
ATOM 2554 C C . TRP A 1 335 ? 0.923 4.707 17.406 1 98.81 335 TRP A C 1
ATOM 2556 O O . TRP A 1 335 ? 0.62 3.617 16.922 1 98.81 335 TRP A O 1
ATOM 2566 N N . LEU A 1 336 ? 0.136 5.742 17.312 1 98.88 336 LEU A N 1
ATOM 2567 C CA . LEU A 1 336 ? -1.167 5.613 16.672 1 98.88 336 LEU A CA 1
ATOM 2568 C C . LEU A 1 336 ? -1.013 5.406 15.172 1 98.88 336 LE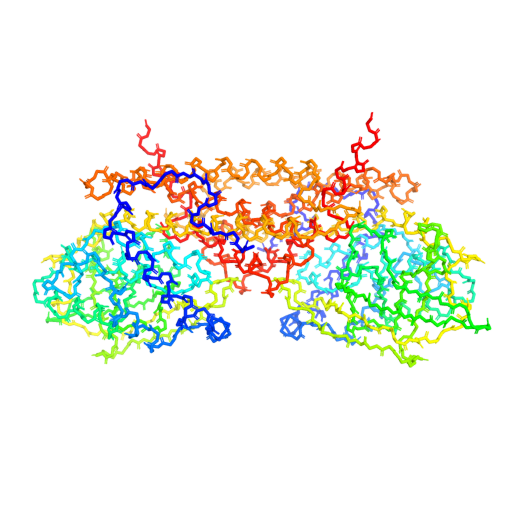U A C 1
ATOM 2570 O O . LEU A 1 336 ? -1.79 4.672 14.555 1 98.88 336 LEU A O 1
ATOM 2574 N N . SER A 1 337 ? -0.041 6.109 14.547 1 98.88 337 SER A N 1
ATOM 2575 C CA . SER A 1 337 ? 0.16 5.895 13.117 1 98.88 337 SER A CA 1
ATOM 2576 C C . SER A 1 337 ? 0.724 4.504 12.836 1 98.88 337 SER A C 1
ATOM 2578 O O . SER A 1 337 ? 0.375 3.873 11.836 1 98.88 337 SER A O 1
ATOM 2580 N N . ASP A 1 338 ? 1.632 3.951 13.703 1 98.75 338 ASP A N 1
ATOM 2581 C CA . ASP A 1 338 ? 2.088 2.568 13.594 1 98.75 338 ASP A CA 1
ATOM 2582 C C . ASP A 1 338 ? 0.921 1.592 13.727 1 98.75 338 ASP A C 1
ATOM 2584 O O . ASP A 1 338 ? 0.792 0.655 12.938 1 98.75 338 ASP A O 1
ATOM 2588 N N . LEU A 1 339 ? 0.097 1.853 14.766 1 98.88 339 LEU A N 1
ATOM 2589 C CA . LEU A 1 339 ? -1.062 0.995 14.984 1 98.88 339 LEU A CA 1
ATOM 2590 C C . LEU A 1 339 ? -1.999 1.028 13.781 1 98.88 339 LEU A C 1
ATOM 2592 O O . LEU A 1 339 ? -2.535 -0.006 13.375 1 98.88 339 LEU A O 1
ATOM 2596 N N . GLN A 1 340 ? -2.223 2.252 13.25 1 98.88 340 GLN A N 1
ATOM 2597 C CA . GLN A 1 340 ? -3.049 2.412 12.055 1 98.88 340 GLN A CA 1
ATOM 2598 C C . GLN A 1 340 ? -2.566 1.507 10.93 1 98.88 340 GLN A C 1
ATOM 2600 O O . GLN A 1 340 ? -3.363 0.803 10.305 1 98.88 340 GLN A O 1
ATOM 2605 N N . GLY A 1 341 ? -1.258 1.499 10.656 1 98.75 341 GLY A N 1
ATOM 2606 C CA . GLY A 1 341 ? -0.689 0.634 9.633 1 98.75 341 GLY A CA 1
ATOM 2607 C C . GLY A 1 341 ? -0.95 -0.839 9.883 1 98.75 341 GLY A C 1
ATOM 2608 O O . GLY A 1 341 ? -1.353 -1.569 8.977 1 98.75 341 GLY A O 1
ATOM 2609 N N . LYS A 1 342 ? -0.761 -1.253 11.102 1 98.69 342 LYS A N 1
ATOM 2610 C CA . LYS A 1 342 ? -0.979 -2.645 11.484 1 98.69 342 LYS A CA 1
ATOM 2611 C C . LYS A 1 342 ? -2.438 -3.047 11.289 1 98.69 342 LYS A C 1
ATOM 2613 O O . LYS A 1 342 ? -2.727 -4.07 10.664 1 98.69 342 LYS A O 1
ATOM 2618 N N . VAL A 1 343 ? -3.359 -2.242 11.797 1 98.88 343 VAL A N 1
ATOM 2619 C CA . VAL A 1 343 ? -4.777 -2.58 11.797 1 98.88 343 VAL A CA 1
ATOM 2620 C C . VAL A 1 343 ? -5.293 -2.643 10.359 1 98.88 343 VAL A C 1
ATOM 2622 O O . VAL A 1 343 ? -5.977 -3.594 9.977 1 98.88 343 VAL A O 1
ATOM 2625 N N . VAL A 1 344 ? -4.945 -1.664 9.578 1 98.88 344 VAL A N 1
ATOM 2626 C CA . VAL A 1 344 ? -5.422 -1.625 8.203 1 98.88 344 VAL A CA 1
ATOM 2627 C C . VAL A 1 344 ? -4.859 -2.814 7.422 1 98.88 344 VAL A C 1
ATOM 2629 O O . VAL A 1 344 ? -5.578 -3.453 6.652 1 98.88 344 VAL A O 1
ATOM 2632 N N . ASP A 1 345 ? -3.604 -3.141 7.625 1 98.81 345 ASP A N 1
ATOM 2633 C CA . ASP A 1 345 ? -2.961 -4.27 6.957 1 98.81 345 ASP A CA 1
ATOM 2634 C C . ASP A 1 345 ? -3.66 -5.582 7.305 1 98.81 345 ASP A C 1
ATOM 2636 O O . ASP A 1 345 ? -3.957 -6.383 6.418 1 98.81 345 ASP A O 1
ATOM 2640 N N . GLU A 1 346 ? -3.893 -5.82 8.57 1 98.81 346 GLU A N 1
ATOM 2641 C CA . GLU A 1 346 ? -4.531 -7.051 9.023 1 98.81 346 GLU A CA 1
ATOM 2642 C C . GLU A 1 346 ? -5.98 -7.125 8.555 1 98.81 346 GLU A C 1
ATOM 2644 O O . GLU A 1 346 ? -6.473 -8.203 8.203 1 98.81 346 GLU A O 1
ATOM 2649 N N . CYS A 1 347 ? -6.684 -5.996 8.578 1 98.88 347 CYS A N 1
ATOM 2650 C CA . CYS A 1 347 ? -8.055 -5.957 8.078 1 98.88 347 CYS A CA 1
ATOM 2651 C C . CYS A 1 347 ? -8.102 -6.266 6.59 1 98.88 347 CYS A C 1
ATOM 2653 O O . CYS A 1 347 ? -8.984 -6.988 6.129 1 98.88 347 CYS A O 1
ATOM 2655 N N . LEU A 1 348 ? -7.133 -5.715 5.836 1 98.88 348 LEU A N 1
ATOM 2656 C CA . LEU A 1 348 ? -7.027 -6.047 4.418 1 98.88 348 LEU A CA 1
ATOM 2657 C C . LEU A 1 348 ? -6.848 -7.547 4.223 1 98.88 348 LEU A C 1
ATOM 2659 O O . LEU A 1 348 ? -7.496 -8.148 3.363 1 98.88 348 LEU A O 1
ATOM 2663 N N . GLN A 1 349 ? -6 -8.156 5.039 1 98.81 349 GLN A N 1
ATOM 2664 C CA . GLN A 1 349 ? -5.746 -9.586 4.953 1 98.81 349 GLN A CA 1
ATOM 2665 C C . GLN A 1 349 ? -7.031 -10.391 5.141 1 98.81 349 GLN A C 1
ATOM 2667 O O . GLN A 1 349 ? -7.258 -11.383 4.449 1 98.81 349 GLN A O 1
ATOM 2672 N N . LEU A 1 350 ? -7.887 -9.953 6 1 98.56 350 LEU A N 1
ATOM 2673 C CA . LEU A 1 350 ? -9.133 -10.648 6.305 1 98.56 350 LEU A CA 1
ATOM 2674 C C . LEU A 1 350 ? -10.117 -10.531 5.148 1 98.56 350 LEU A C 1
ATOM 2676 O O . LEU A 1 350 ? -11.078 -11.305 5.062 1 98.56 350 LEU A O 1
ATOM 2680 N N . HIS A 1 351 ? -9.922 -9.586 4.207 1 98.31 351 HIS A N 1
ATOM 2681 C CA . HIS A 1 351 ? -10.766 -9.438 3.025 1 98.31 351 HIS A CA 1
ATOM 2682 C C . HIS A 1 351 ? -10.305 -10.359 1.899 1 98.31 351 HIS A C 1
ATOM 2684 O O . HIS A 1 351 ? -11.016 -10.539 0.907 1 98.31 351 HIS A O 1
ATOM 2690 N N . GLY A 1 352 ? -9.078 -10.953 2.012 1 97.31 352 GLY A N 1
ATOM 2691 C CA . GLY A 1 352 ? -8.555 -11.797 0.948 1 97.31 352 GLY A CA 1
ATOM 2692 C C . GLY A 1 352 ? -8.305 -11.039 -0.343 1 97.31 352 GLY A C 1
ATOM 2693 O O . GLY A 1 352 ? -7.809 -9.914 -0.322 1 97.31 352 GLY A O 1
ATOM 2694 N N . GLY A 1 353 ? -8.555 -11.656 -1.478 1 97.5 353 GLY A N 1
ATOM 2695 C CA . GLY A 1 353 ? -8.305 -11.055 -2.779 1 97.5 353 GLY A CA 1
ATOM 2696 C C . GLY A 1 353 ? -9.062 -9.75 -2.984 1 97.5 353 GLY A C 1
ATOM 2697 O O . GLY A 1 353 ? -8.547 -8.82 -3.6 1 97.5 353 GLY A O 1
ATOM 2698 N N . TYR A 1 354 ? -10.266 -9.688 -2.455 1 97.69 354 TYR A N 1
ATOM 2699 C CA . TYR A 1 354 ? -11.086 -8.492 -2.619 1 97.69 354 TYR A CA 1
ATOM 2700 C C . TYR A 1 354 ? -10.445 -7.297 -1.922 1 97.69 354 TYR A C 1
ATOM 2702 O O . TYR A 1 354 ? -10.586 -6.16 -2.377 1 97.69 354 TYR A O 1
ATOM 2710 N N . GLY A 1 355 ? -9.711 -7.543 -0.834 1 98.12 355 GLY A N 1
ATOM 2711 C CA . GLY A 1 355 ? -9.047 -6.48 -0.1 1 98.12 355 GLY A CA 1
ATOM 2712 C C . GLY A 1 355 ? -7.969 -5.781 -0.907 1 98.12 355 GLY A C 1
ATOM 2713 O O . GLY A 1 355 ? -7.543 -4.68 -0.558 1 98.12 355 GLY A O 1
ATOM 2714 N N . TYR A 1 356 ? -7.5 -6.438 -1.976 1 98.56 356 TYR A N 1
ATOM 2715 C CA . TYR A 1 356 ? -6.43 -5.906 -2.811 1 98.56 356 TYR A CA 1
ATOM 2716 C C . TYR A 1 356 ? -6.996 -5.156 -4.012 1 98.56 356 TYR A C 1
ATOM 2718 O O . TYR A 1 356 ? -6.246 -4.672 -4.859 1 98.56 356 TYR A O 1
ATOM 2726 N N . MET A 1 357 ? -8.352 -5.035 -4.129 1 98.31 357 MET A N 1
ATOM 2727 C CA . MET A 1 357 ? -9.039 -4.312 -5.195 1 98.31 357 MET A CA 1
ATOM 2728 C C . MET A 1 357 ? -9.414 -2.904 -4.742 1 98.31 357 MET A C 1
ATOM 2730 O O . MET A 1 357 ? -10.008 -2.729 -3.676 1 98.31 357 MET A O 1
ATOM 2734 N N . ASN A 1 358 ? -9.18 -1.916 -5.578 1 97.19 358 ASN A N 1
ATOM 2735 C CA . ASN A 1 358 ? -9.383 -0.517 -5.215 1 97.19 358 ASN A CA 1
ATOM 2736 C C . ASN A 1 358 ? -10.859 -0.203 -5.012 1 97.19 358 ASN A C 1
ATOM 2738 O O . ASN A 1 358 ? -11.211 0.826 -4.43 1 97.19 358 ASN A O 1
ATOM 2742 N N . GLU A 1 359 ? -11.75 -1.087 -5.477 1 95.38 359 GLU A N 1
ATOM 2743 C CA . GLU A 1 359 ? -13.18 -0.879 -5.285 1 95.38 359 GLU A CA 1
ATOM 2744 C C . GLU A 1 359 ? -13.57 -1.043 -3.816 1 95.38 359 GLU A C 1
ATOM 2746 O O . GLU A 1 359 ? -14.617 -0.557 -3.389 1 95.38 359 GLU A O 1
ATOM 2751 N N . TYR A 1 360 ? -12.805 -1.757 -3.053 1 97.12 360 TYR A N 1
ATOM 2752 C CA . TYR A 1 360 ? -13.062 -1.923 -1.626 1 97.12 360 TYR A CA 1
ATOM 2753 C C . TYR A 1 360 ? -12.367 -0.834 -0.818 1 97.12 360 TYR A C 1
ATOM 2755 O O . TYR A 1 360 ? -11.172 -0.578 -1.008 1 97.12 360 TYR A O 1
ATOM 2763 N N . PRO A 1 361 ? -13.039 -0.23 0.152 1 98 361 PRO A N 1
ATOM 2764 C CA . PRO A 1 361 ? -12.477 0.878 0.922 1 98 361 PRO A CA 1
ATOM 2765 C C . PRO A 1 361 ? -11.203 0.487 1.67 1 98 361 PRO A C 1
ATOM 2767 O O . PRO A 1 361 ? -10.312 1.319 1.857 1 98 361 PRO A O 1
ATOM 2770 N N . ILE A 1 362 ? -11.078 -0.781 2.078 1 98.69 362 ILE A N 1
ATOM 2771 C CA . ILE A 1 362 ? -9.93 -1.225 2.855 1 98.69 362 ILE A CA 1
ATOM 2772 C C . ILE A 1 362 ? -8.656 -1.103 2.014 1 98.69 362 ILE A C 1
ATOM 2774 O O . ILE A 1 362 ? -7.578 -0.833 2.543 1 98.69 362 ILE A O 1
ATOM 2778 N N . ALA A 1 363 ? -8.773 -1.298 0.694 1 98.75 363 ALA A N 1
ATOM 2779 C CA . ALA A 1 363 ? -7.645 -1.129 -0.214 1 98.75 363 ALA A CA 1
ATOM 2780 C C . ALA A 1 363 ? -7.152 0.316 -0.215 1 98.75 363 ALA A C 1
ATOM 2782 O O . ALA A 1 363 ? -5.949 0.568 -0.152 1 98.75 363 ALA A O 1
ATOM 2783 N N . ARG A 1 364 ? -8.086 1.242 -0.28 1 98.19 364 ARG A N 1
ATOM 2784 C CA . ARG A 1 364 ? -7.723 2.656 -0.24 1 98.19 364 ARG A CA 1
ATOM 2785 C C . ARG A 1 364 ? -7.094 3.023 1.101 1 98.19 364 ARG A C 1
ATOM 2787 O O . ARG A 1 364 ? -6.121 3.777 1.149 1 98.19 364 ARG A O 1
ATOM 2794 N N . MET A 1 365 ? -7.688 2.531 2.182 1 98.81 365 MET A N 1
ATOM 2795 C CA . MET A 1 365 ? -7.133 2.809 3.504 1 98.81 365 MET A CA 1
ATOM 2796 C C . MET A 1 365 ? -5.691 2.318 3.602 1 98.81 365 MET A C 1
ATOM 2798 O O . MET A 1 365 ? -4.84 2.992 4.188 1 98.81 365 MET A O 1
ATOM 2802 N N . TYR A 1 366 ? -5.391 1.177 2.979 1 98.81 366 TYR A N 1
ATOM 2803 C CA . TYR A 1 366 ? -4.035 0.636 2.971 1 98.81 366 TYR A CA 1
ATOM 2804 C C . TYR A 1 366 ? -3.07 1.593 2.281 1 98.81 366 TYR A C 1
ATOM 2806 O O . TYR A 1 366 ? -1.989 1.876 2.801 1 98.81 366 TYR A O 1
ATOM 2814 N N . ARG A 1 367 ? -3.441 2.096 1.148 1 98.69 367 ARG A N 1
ATOM 2815 C CA . ARG A 1 367 ? -2.613 3.039 0.405 1 98.69 367 ARG A CA 1
ATOM 2816 C C . ARG A 1 367 ? -2.488 4.363 1.15 1 98.69 367 ARG A C 1
ATOM 2818 O O . ARG A 1 367 ? -1.394 4.922 1.256 1 98.69 367 ARG A O 1
ATOM 2825 N N . ASP A 1 368 ? -3.566 4.824 1.752 1 98.56 368 ASP A N 1
ATOM 2826 C CA . ASP A 1 368 ? -3.641 6.16 2.332 1 98.56 368 ASP A CA 1
ATOM 2827 C C . ASP A 1 368 ? -2.904 6.223 3.668 1 98.56 368 ASP A C 1
ATOM 2829 O O . ASP A 1 368 ? -2.299 7.242 4 1 98.56 368 ASP A O 1
ATOM 2833 N N . ALA A 1 369 ? -2.91 5.172 4.426 1 98.56 369 ALA A N 1
ATOM 2834 C CA . ALA A 1 369 ? -2.412 5.168 5.797 1 98.56 369 ALA A CA 1
ATOM 2835 C C . ALA A 1 369 ? -0.89 5.27 5.828 1 98.56 369 ALA A C 1
ATOM 2837 O O . ALA A 1 369 ? -0.315 5.793 6.785 1 98.56 369 ALA A O 1
ATOM 2838 N N . ARG A 1 370 ? -0.292 4.809 4.734 1 98.56 370 ARG A N 1
ATOM 2839 C CA . ARG A 1 370 ? 1.136 4.512 4.793 1 98.56 370 ARG A CA 1
ATOM 2840 C C . ARG A 1 370 ? 1.947 5.781 5.035 1 98.56 370 ARG A C 1
ATOM 2842 O O . ARG A 1 370 ? 2.99 5.742 5.691 1 98.56 370 ARG A O 1
ATOM 2849 N N . VAL A 1 371 ? 1.513 6.91 4.656 1 98.44 371 VAL A N 1
ATOM 2850 C CA . VAL A 1 371 ? 2.291 8.148 4.676 1 98.44 371 VAL A CA 1
ATOM 2851 C C . VAL A 1 371 ? 2.281 8.742 6.086 1 98.44 371 VAL A C 1
ATOM 2853 O O . VAL A 1 371 ? 3.139 9.555 6.426 1 98.44 371 VAL A O 1
ATOM 2856 N N . GLN A 1 372 ? 1.375 8.336 6.98 1 98.12 372 GLN A N 1
ATOM 2857 C CA . GLN A 1 372 ? 1.194 8.977 8.281 1 98.12 372 GLN A CA 1
ATOM 2858 C C . GLN A 1 372 ? 2.371 8.688 9.203 1 98.12 372 GLN A C 1
ATOM 2860 O O . GLN A 1 372 ? 2.582 9.398 10.195 1 98.12 372 GLN A O 1
ATOM 2865 N N . ARG A 1 373 ? 3.17 7.73 8.906 1 98.44 373 ARG A N 1
ATOM 2866 C CA . ARG A 1 373 ? 4.375 7.426 9.672 1 98.44 373 ARG A CA 1
ATOM 2867 C C . ARG A 1 373 ? 5.535 8.312 9.234 1 98.44 373 ARG A C 1
ATOM 2869 O O . ARG A 1 373 ? 6.617 8.266 9.82 1 98.44 373 ARG A O 1
ATOM 2876 N N . ILE A 1 374 ? 5.27 9.164 8.188 1 98.25 374 ILE A N 1
ATOM 2877 C CA . ILE A 1 374 ? 6.348 9.945 7.59 1 98.25 374 ILE A CA 1
ATOM 2878 C C . ILE A 1 374 ? 6.098 11.438 7.824 1 98.25 374 ILE A C 1
ATOM 2880 O O . ILE A 1 374 ? 6.934 12.125 8.414 1 98.25 374 ILE A O 1
ATOM 2884 N N . TYR A 1 375 ? 4.902 11.945 7.422 1 96.19 375 TYR A N 1
ATOM 2885 C CA . TYR A 1 375 ? 4.734 13.391 7.488 1 96.19 375 TYR A CA 1
ATOM 2886 C C . TYR A 1 375 ? 4.5 13.844 8.922 1 96.19 375 TYR A C 1
ATOM 2888 O O . TYR A 1 375 ? 4.254 13.031 9.812 1 96.19 375 TYR A O 1
ATOM 2896 N N . GLY A 1 376 ? 4.691 15.148 9.188 1 94.38 376 GLY A N 1
ATOM 2897 C CA . GLY A 1 376 ? 4.672 15.672 10.547 1 94.38 376 GLY A CA 1
ATOM 2898 C C . GLY A 1 376 ? 5.902 15.289 11.352 1 94.38 376 GLY A C 1
ATOM 2899 O O . GLY A 1 376 ? 5.902 15.391 12.578 1 94.38 376 GLY A O 1
ATOM 2900 N N . GLY A 1 377 ? 6.98 14.883 10.664 1 95.31 377 GLY A N 1
ATOM 2901 C CA . GLY A 1 377 ? 8.141 14.234 11.266 1 95.31 377 GLY A CA 1
ATOM 2902 C C . GLY A 1 377 ? 8.023 12.727 11.305 1 95.31 377 GLY A C 1
ATOM 2903 O O . GLY A 1 377 ? 7.043 12.188 11.82 1 95.31 377 GLY A O 1
ATOM 2904 N N . THR A 1 378 ? 9.031 12.055 10.789 1 97.38 378 THR A N 1
ATOM 2905 C CA . THR A 1 378 ? 8.992 10.594 10.727 1 97.38 378 THR A CA 1
ATOM 2906 C C . THR A 1 378 ? 8.867 10 12.133 1 97.38 378 THR A C 1
ATOM 2908 O O . THR A 1 378 ? 9.188 10.664 13.117 1 97.38 378 THR A O 1
ATOM 2911 N N . ASN A 1 379 ? 8.359 8.805 12.18 1 98.06 379 ASN A N 1
ATOM 2912 C CA . ASN A 1 379 ? 8.242 8.141 13.477 1 98.06 379 ASN A CA 1
ATOM 2913 C C . ASN A 1 379 ? 9.602 7.973 14.141 1 98.06 379 ASN A C 1
ATOM 2915 O O . ASN A 1 379 ? 9.695 7.934 15.375 1 98.06 379 ASN A O 1
ATOM 2919 N N . GLU A 1 380 ? 10.734 7.949 13.414 1 97.88 380 GLU A N 1
ATOM 2920 C CA . GLU A 1 380 ? 12.086 7.934 13.961 1 97.88 380 GLU A CA 1
ATOM 2921 C C . GLU A 1 380 ? 12.398 9.234 14.688 1 97.88 380 GLU A C 1
ATOM 2923 O O . GLU A 1 380 ? 13.031 9.227 15.75 1 97.88 380 GLU A O 1
ATOM 2928 N N . ILE A 1 381 ? 11.961 10.375 14.141 1 97.19 381 ILE A N 1
ATOM 2929 C CA . ILE A 1 381 ? 12.156 11.656 14.797 1 97.19 381 ILE A CA 1
ATOM 2930 C C . ILE A 1 381 ? 11.367 11.688 16.109 1 97.19 381 ILE A C 1
ATOM 2932 O O . ILE A 1 381 ? 11.859 12.195 17.125 1 97.19 381 ILE A O 1
ATOM 2936 N N . MET A 1 382 ? 10.086 11.156 16.078 1 98.25 382 MET A N 1
ATOM 2937 C CA . MET A 1 382 ? 9.305 11.062 17.312 1 98.25 382 MET A CA 1
ATOM 2938 C C . MET A 1 382 ? 10.062 10.273 18.375 1 98.25 382 MET A C 1
ATOM 2940 O O . MET A 1 382 ? 10.117 10.68 19.547 1 98.25 382 MET A O 1
ATOM 2944 N N . LYS A 1 383 ? 10.648 9.141 17.969 1 98.06 383 LYS A N 1
ATOM 2945 C CA . LYS A 1 383 ? 11.406 8.305 18.891 1 98.06 383 LYS A CA 1
ATOM 2946 C C . LYS A 1 383 ? 12.617 9.055 19.453 1 98.06 383 LYS A C 1
ATOM 2948 O O . LYS A 1 383 ? 12.945 8.93 20.625 1 98.06 383 LYS A O 1
ATOM 2953 N N . LEU A 1 384 ? 13.312 9.828 18.641 1 96.56 384 LEU A N 1
ATOM 2954 C CA . LEU A 1 384 ? 14.422 10.648 19.109 1 96.56 384 LEU A CA 1
ATOM 2955 C C . LEU A 1 384 ? 13.969 11.641 20.172 1 96.56 384 LEU A C 1
ATOM 2957 O O . LEU A 1 384 ? 14.633 11.82 21.188 1 96.56 384 LEU A O 1
ATOM 2961 N N . LEU A 1 385 ? 12.82 12.289 19.922 1 96.38 385 LEU A N 1
ATOM 2962 C CA . LEU A 1 385 ? 12.305 13.281 20.859 1 96.38 385 LEU A CA 1
ATOM 2963 C C . LEU A 1 385 ? 11.93 12.625 22.188 1 96.38 385 LEU A C 1
ATOM 2965 O O . LEU A 1 385 ? 12.227 13.164 23.25 1 96.38 385 LEU A O 1
ATOM 2969 N N . ILE A 1 386 ? 11.266 11.469 22.125 1 97.75 386 ILE A N 1
ATOM 2970 C CA . ILE A 1 386 ? 10.93 10.711 23.328 1 97.75 386 ILE A CA 1
ATOM 2971 C C . ILE A 1 386 ? 12.203 10.281 24.047 1 97.75 386 ILE A C 1
ATOM 2973 O O . ILE A 1 386 ? 12.328 10.461 25.266 1 97.75 386 ILE A O 1
ATOM 2977 N N . GLY A 1 387 ? 13.188 9.797 23.281 1 97.75 387 GLY A N 1
ATOM 2978 C CA . GLY A 1 387 ? 14.461 9.367 23.844 1 97.75 387 GLY A CA 1
ATOM 2979 C C . GLY A 1 387 ? 15.195 10.484 24.578 1 97.75 387 GLY A C 1
ATOM 2980 O O . GLY A 1 387 ? 15.781 10.258 25.641 1 97.75 387 GLY A O 1
ATOM 2981 N N . ARG A 1 388 ? 15.188 11.68 24.047 1 96.5 388 ARG A N 1
ATOM 2982 C CA . ARG A 1 388 ? 15.859 12.828 24.625 1 96.5 388 ARG A CA 1
ATOM 2983 C C . ARG A 1 388 ? 15.258 13.195 25.969 1 96.5 388 ARG A C 1
ATOM 2985 O O . ARG A 1 388 ? 15.922 13.805 26.812 1 96.5 388 ARG A O 1
ATOM 2992 N N . SER A 1 389 ? 14.023 12.891 26.141 1 96.62 389 SER A N 1
ATOM 2993 C CA . SER A 1 389 ? 13.344 13.227 27.391 1 96.62 389 SER A CA 1
ATOM 2994 C C . SER A 1 389 ? 13.758 12.289 28.516 1 96.62 389 SER A C 1
ATOM 2996 O O . SER A 1 389 ? 13.445 12.531 29.688 1 96.62 389 SER A O 1
ATOM 2998 N N . LEU A 1 390 ? 14.461 11.109 28.266 1 96.56 390 LEU A N 1
ATOM 2999 C CA . LEU A 1 390 ? 14.852 10.102 29.25 1 96.56 390 LEU A CA 1
ATOM 3000 C C . LEU A 1 390 ? 16.141 10.508 29.969 1 96.56 390 LEU A C 1
ATOM 3002 O O . LEU A 1 390 ? 16.328 10.195 31.141 1 96.56 390 LEU A O 1
ATOM 3006 N N . MET B 1 1 ? 28.719 3.02 -7.988 1 69.94 1 MET B N 1
ATOM 3007 C CA . MET B 1 1 ? 28.031 2.021 -8.797 1 69.94 1 MET B CA 1
ATOM 3008 C C . MET B 1 1 ? 26.797 1.489 -8.062 1 69.94 1 MET B C 1
ATOM 3010 O O . MET B 1 1 ? 26.812 1.356 -6.836 1 69.94 1 MET B O 1
ATOM 3014 N N . ALA B 1 2 ? 25.672 1.197 -8.781 1 85.69 2 ALA B N 1
ATOM 3015 C CA . ALA B 1 2 ? 24.453 0.679 -8.156 1 85.69 2 ALA B CA 1
ATOM 3016 C C . ALA B 1 2 ? 24.688 -0.711 -7.57 1 85.69 2 ALA B C 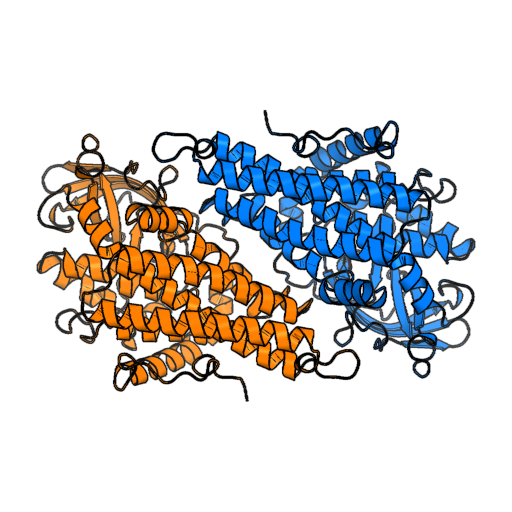1
ATOM 3018 O O . ALA B 1 2 ? 25.375 -1.539 -8.18 1 85.69 2 ALA B O 1
ATOM 3019 N N . THR B 1 3 ? 24.266 -0.854 -6.352 1 90.06 3 THR B N 1
ATOM 3020 C CA . THR B 1 3 ? 24.375 -2.148 -5.691 1 90.06 3 THR B CA 1
ATOM 3021 C C . THR B 1 3 ? 23.609 -3.221 -6.469 1 90.06 3 THR B C 1
ATOM 3023 O O . THR B 1 3 ? 22.484 -3 -6.887 1 90.06 3 THR B O 1
ATOM 3026 N N . ASN B 1 4 ? 24.281 -4.332 -6.742 1 94.88 4 ASN B N 1
ATOM 3027 C CA . ASN B 1 4 ? 23.672 -5.473 -7.418 1 94.88 4 ASN B CA 1
ATOM 3028 C C . ASN B 1 4 ? 22.781 -6.27 -6.469 1 94.88 4 ASN B C 1
ATOM 3030 O O . ASN B 1 4 ? 23.266 -6.898 -5.531 1 94.88 4 ASN B O 1
ATOM 3034 N N . PRO B 1 5 ? 21.531 -6.344 -6.703 1 97.19 5 PRO B N 1
ATOM 3035 C CA . PRO B 1 5 ? 20.625 -7.074 -5.809 1 97.19 5 PRO B CA 1
ATOM 3036 C C . PRO B 1 5 ? 21.062 -8.523 -5.59 1 97.19 5 PRO B C 1
ATOM 3038 O O . PRO B 1 5 ? 20.906 -9.055 -4.484 1 97.19 5 PRO B O 1
ATOM 3041 N N . ALA B 1 6 ? 21.625 -9.164 -6.555 1 95.38 6 ALA B N 1
ATOM 3042 C CA . ALA B 1 6 ? 21.984 -10.578 -6.484 1 95.38 6 ALA B CA 1
ATOM 3043 C C . ALA B 1 6 ? 23.141 -10.797 -5.508 1 95.38 6 ALA B C 1
ATOM 3045 O O . ALA B 1 6 ? 23.375 -11.914 -5.055 1 95.38 6 ALA B O 1
ATOM 3046 N N . GLU B 1 7 ? 23.828 -9.734 -5.152 1 95.06 7 GLU B N 1
ATOM 3047 C CA . GLU B 1 7 ? 25.047 -9.875 -4.344 1 95.06 7 GLU B CA 1
ATOM 3048 C C . GLU B 1 7 ? 24.875 -9.195 -2.99 1 95.06 7 GLU B C 1
ATOM 3050 O O . GLU B 1 7 ? 25.812 -9.195 -2.174 1 95.06 7 GLU B O 1
ATOM 3055 N N . ILE B 1 8 ? 23.719 -8.672 -2.754 1 96.62 8 ILE B N 1
ATOM 3056 C CA . ILE B 1 8 ? 23.547 -7.746 -1.641 1 96.62 8 ILE B CA 1
ATOM 3057 C C . ILE B 1 8 ? 23.719 -8.492 -0.318 1 96.62 8 ILE B C 1
ATOM 3059 O O . ILE B 1 8 ? 24.172 -7.906 0.673 1 96.62 8 ILE B O 1
ATOM 3063 N N . LEU B 1 9 ? 23.469 -9.789 -0.269 1 97.5 9 LEU B N 1
ATOM 3064 C CA . LEU B 1 9 ? 23.484 -10.539 0.981 1 97.5 9 LEU B CA 1
ATOM 3065 C C . LEU B 1 9 ? 24.859 -11.18 1.208 1 97.5 9 LEU B C 1
ATOM 3067 O O . LEU B 1 9 ? 25.141 -11.672 2.301 1 97.5 9 LEU B O 1
ATOM 3071 N N . GLY B 1 10 ? 25.688 -11.219 0.225 1 95.19 10 GLY B N 1
ATOM 3072 C CA . GLY B 1 10 ? 27.062 -11.695 0.367 1 95.19 10 GLY B CA 1
ATOM 3073 C C . GLY B 1 10 ? 27.156 -13.203 0.554 1 95.19 10 GLY B C 1
ATOM 3074 O O . GLY B 1 10 ? 28.109 -13.703 1.142 1 95.19 10 GLY B O 1
ATOM 3075 N N . LEU B 1 11 ? 26.125 -13.93 0.116 1 94.75 11 LEU B N 1
ATOM 3076 C CA . LEU B 1 11 ? 26.109 -15.383 0.238 1 94.75 11 LEU B CA 1
ATOM 3077 C C . LEU B 1 11 ? 26.719 -16.047 -0.993 1 94.75 11 LEU B C 1
ATOM 3079 O O . LEU B 1 11 ? 26.594 -15.523 -2.105 1 94.75 11 LEU B O 1
ATOM 3083 N N . PRO B 1 12 ? 27.375 -17.188 -0.767 1 92.69 12 PRO B N 1
ATOM 3084 C CA . PRO B 1 12 ? 27.797 -17.938 -1.944 1 92.69 12 PRO B CA 1
ATOM 3085 C C . PRO B 1 12 ? 26.641 -18.469 -2.775 1 92.69 12 PRO B C 1
ATOM 3087 O O . PRO B 1 12 ? 25.562 -18.719 -2.234 1 92.69 12 PRO B O 1
ATOM 3090 N N . LYS B 1 13 ? 26.891 -18.609 -4.004 1 92.5 13 LYS B N 1
ATOM 3091 C CA . LYS B 1 13 ? 25.875 -19.188 -4.875 1 92.5 13 LYS B CA 1
ATOM 3092 C C . LYS B 1 13 ? 25.578 -20.641 -4.477 1 92.5 13 LYS B C 1
ATOM 3094 O O . LYS B 1 13 ? 26.5 -21.422 -4.23 1 92.5 13 LYS B O 1
ATOM 3099 N N . PRO B 1 14 ? 24.281 -20.922 -4.348 1 94.06 14 PRO B N 1
ATOM 3100 C CA . PRO B 1 14 ? 23.969 -22.328 -4.082 1 94.06 14 PRO B CA 1
ATOM 3101 C C . PRO B 1 14 ? 24.344 -23.25 -5.238 1 94.06 14 PRO B C 1
ATOM 3103 O O . PRO B 1 14 ? 24.516 -22.781 -6.371 1 94.06 14 PRO B O 1
ATOM 3106 N N . ALA B 1 15 ? 24.469 -24.547 -4.965 1 93.31 15 ALA B N 1
ATOM 3107 C CA . ALA B 1 15 ? 24.906 -25.531 -5.961 1 93.31 15 ALA B CA 1
ATOM 3108 C C . ALA B 1 15 ? 23.984 -25.531 -7.176 1 93.31 15 ALA B C 1
ATOM 3110 O O . ALA B 1 15 ? 24.453 -25.625 -8.312 1 93.31 15 ALA B O 1
ATOM 3111 N N . TRP B 1 16 ? 22.719 -25.391 -6.965 1 94.25 16 TRP B N 1
ATOM 3112 C CA . TRP B 1 16 ? 21.75 -25.5 -8.062 1 94.25 16 TRP B CA 1
ATOM 3113 C C . TRP B 1 16 ? 21.812 -24.266 -8.945 1 94.25 16 TRP B C 1
ATOM 3115 O O . TRP B 1 16 ? 21.25 -24.25 -10.047 1 94.25 16 TRP B O 1
ATOM 3125 N N . ALA B 1 17 ? 22.438 -23.188 -8.539 1 93.38 17 ALA B N 1
ATOM 3126 C CA . ALA B 1 17 ? 22.5 -21.953 -9.297 1 93.38 17 ALA B CA 1
ATOM 3127 C C . ALA B 1 17 ? 23.828 -21.812 -10.023 1 93.38 17 ALA B C 1
ATOM 3129 O O . ALA B 1 17 ? 24.141 -20.75 -10.562 1 93.38 17 ALA B O 1
ATOM 3130 N N . ALA B 1 18 ? 24.625 -22.812 -10.039 1 86.06 18 ALA B N 1
ATOM 3131 C CA . ALA B 1 18 ? 25.922 -22.766 -10.695 1 86.06 18 ALA B CA 1
ATOM 3132 C C . ALA B 1 18 ? 25.797 -23.078 -12.188 1 86.06 18 ALA B C 1
ATOM 3134 O O . ALA B 1 18 ? 24.734 -23.469 -12.656 1 86.06 18 ALA B O 1
ATOM 3135 N N . ASP B 1 19 ? 26.797 -22.75 -12.969 1 89.81 19 ASP B N 1
ATOM 3136 C CA . ASP B 1 19 ? 27.031 -23.125 -14.352 1 89.81 19 ASP B CA 1
ATOM 3137 C C . ASP B 1 19 ? 25.891 -22.672 -15.25 1 89.81 19 ASP B C 1
ATOM 3139 O O . ASP B 1 19 ? 25.594 -21.469 -15.328 1 89.81 19 ASP B O 1
ATOM 3143 N N . GLU B 1 20 ? 25.109 -23.594 -15.766 1 93 20 GLU B N 1
ATOM 3144 C CA . GLU B 1 20 ? 24.078 -23.312 -16.766 1 93 20 GLU B CA 1
ATOM 3145 C C . GLU B 1 20 ? 22.969 -22.438 -16.188 1 93 20 GLU B C 1
ATOM 3147 O O . GLU B 1 20 ? 22.469 -21.531 -16.859 1 93 20 GLU B O 1
ATOM 3152 N N . VAL B 1 21 ? 22.609 -22.656 -14.961 1 97.12 21 VAL B N 1
ATOM 3153 C CA . VAL B 1 21 ? 21.547 -21.891 -14.312 1 97.12 21 VAL B CA 1
ATOM 3154 C C . VAL B 1 21 ? 22 -20.438 -14.125 1 97.12 21 VAL B C 1
ATOM 3156 O O . VAL B 1 21 ? 21.234 -19.5 -14.359 1 97.12 21 VAL B O 1
ATOM 3159 N N . GLY B 1 22 ? 23.266 -20.25 -13.719 1 96.88 22 GLY B N 1
ATOM 3160 C CA . GLY B 1 22 ? 23.828 -18.922 -13.602 1 96.88 22 GLY B CA 1
ATOM 3161 C C . GLY B 1 22 ? 23.859 -18.156 -14.914 1 96.88 22 GLY B C 1
ATOM 3162 O O . GLY B 1 22 ? 23.578 -16.969 -14.953 1 96.88 22 GLY B O 1
ATOM 3163 N N . MET B 1 23 ? 24.266 -18.859 -15.953 1 96.94 23 MET B N 1
ATOM 3164 C CA . MET B 1 23 ? 24.281 -18.234 -17.281 1 96.94 23 MET B CA 1
ATOM 3165 C C . MET B 1 23 ? 22.891 -17.812 -17.703 1 96.94 23 MET B C 1
ATOM 3167 O O . MET B 1 23 ? 22.719 -16.75 -18.297 1 96.94 23 MET B O 1
ATOM 3171 N N . LEU B 1 24 ? 21.953 -18.625 -17.406 1 98 24 LEU B N 1
ATOM 3172 C CA . LEU B 1 24 ? 20.578 -18.281 -17.734 1 98 24 LEU B CA 1
ATOM 3173 C C . LEU B 1 24 ? 20.109 -17.047 -16.953 1 98 24 LEU B C 1
ATOM 3175 O O . LEU B 1 24 ? 19.422 -16.188 -17.5 1 98 24 LEU B O 1
ATOM 3179 N N . TYR B 1 25 ? 20.453 -16.969 -15.695 1 98.25 25 TYR B N 1
ATOM 3180 C CA . TYR B 1 25 ? 20.125 -15.797 -14.891 1 98.25 25 TYR B CA 1
ATOM 3181 C C . TYR B 1 25 ? 20.672 -14.531 -15.539 1 98.25 25 TYR B C 1
ATOM 3183 O O . TYR B 1 25 ? 19.953 -13.531 -15.656 1 98.25 25 TYR B O 1
ATOM 3191 N N . ASP B 1 26 ? 21.922 -14.562 -15.977 1 98.06 26 ASP B N 1
ATOM 3192 C CA . ASP B 1 26 ? 22.547 -13.406 -16.594 1 98.06 26 ASP B CA 1
ATOM 3193 C C . ASP B 1 26 ? 21.844 -13.016 -17.891 1 98.06 26 ASP B C 1
ATOM 3195 O O . ASP B 1 26 ? 21.609 -11.836 -18.156 1 98.06 26 ASP B O 1
ATOM 3199 N N . MET B 1 27 ? 21.562 -14.023 -18.641 1 98 27 MET B N 1
ATOM 3200 C CA . MET B 1 27 ? 20.844 -13.789 -19.891 1 98 27 MET B CA 1
ATOM 3201 C C . MET B 1 27 ? 19.469 -13.195 -19.641 1 98 27 MET B C 1
ATOM 3203 O O . MET B 1 27 ? 19.078 -12.234 -20.297 1 98 27 MET B O 1
ATOM 3207 N N . ALA B 1 28 ? 18.719 -13.789 -18.719 1 98.75 28 ALA B N 1
ATOM 3208 C CA . ALA B 1 28 ? 17.391 -13.289 -18.359 1 98.75 28 ALA B CA 1
ATOM 3209 C C . ALA B 1 28 ? 17.469 -11.859 -17.844 1 98.75 28 ALA B C 1
ATOM 3211 O O . ALA B 1 28 ? 16.641 -11.016 -18.234 1 98.75 28 ALA B O 1
ATOM 3212 N N . SER B 1 29 ? 18.422 -11.578 -17 1 98.75 29 SER B N 1
ATOM 3213 C CA . SER B 1 29 ? 18.609 -10.234 -16.453 1 98.75 29 SER B CA 1
ATOM 3214 C C . SER B 1 29 ? 18.859 -9.219 -17.562 1 98.75 29 SER B C 1
ATOM 3216 O O . SER B 1 29 ? 18.297 -8.125 -17.547 1 98.75 29 SER B O 1
ATOM 3218 N N . ARG B 1 30 ? 19.703 -9.594 -18.5 1 98.62 30 ARG B N 1
ATOM 3219 C CA . ARG B 1 30 ? 20 -8.719 -19.625 1 98.62 30 ARG B CA 1
ATOM 3220 C C . ARG B 1 30 ? 18.766 -8.477 -20.469 1 98.62 30 ARG B C 1
ATOM 3222 O O . ARG B 1 30 ? 18.484 -7.344 -20.859 1 98.62 30 ARG B O 1
ATOM 3229 N N . PHE B 1 31 ? 18.078 -9.547 -20.781 1 98.75 31 PHE B N 1
ATOM 3230 C CA . PHE B 1 31 ? 16.859 -9.43 -21.547 1 98.75 31 PHE B CA 1
ATOM 3231 C C . PHE B 1 31 ? 15.859 -8.508 -20.859 1 98.75 31 PHE B C 1
ATOM 3233 O O . PHE B 1 31 ? 15.312 -7.598 -21.484 1 98.75 31 PHE B O 1
ATOM 3240 N N . MET B 1 32 ? 15.602 -8.703 -19.531 1 98.81 32 MET B N 1
ATOM 3241 C CA . MET B 1 32 ? 14.641 -7.898 -18.797 1 98.81 32 MET B CA 1
ATOM 3242 C C . MET B 1 32 ? 15.07 -6.434 -18.75 1 98.81 32 MET B C 1
ATOM 3244 O O . MET B 1 32 ? 14.242 -5.535 -18.922 1 98.81 32 MET B O 1
ATOM 3248 N N . ALA B 1 33 ? 16.328 -6.203 -18.562 1 98.62 33 ALA B N 1
ATOM 3249 C CA . ALA B 1 33 ? 16.844 -4.848 -18.438 1 98.62 33 ALA B CA 1
ATOM 3250 C C . ALA B 1 33 ? 16.781 -4.105 -19.766 1 98.62 33 ALA B C 1
ATOM 3252 O O . ALA B 1 33 ? 16.516 -2.9 -19.797 1 98.62 33 ALA B O 1
ATOM 3253 N N . GLU B 1 34 ? 16.969 -4.812 -20.891 1 98.62 34 GLU B N 1
ATOM 3254 C CA . GLU B 1 34 ? 17.125 -4.156 -22.172 1 98.62 34 GLU B CA 1
ATOM 3255 C C . GLU B 1 34 ? 15.797 -4.117 -22.938 1 98.62 34 GLU B C 1
ATOM 3257 O O . GLU B 1 34 ? 15.492 -3.141 -23.625 1 98.62 34 GLU B O 1
ATOM 3262 N N . GLU B 1 35 ? 14.977 -5.18 -22.75 1 98.38 35 GLU B N 1
ATOM 3263 C CA . GLU B 1 35 ? 13.797 -5.316 -23.594 1 98.38 35 GLU B CA 1
ATOM 3264 C C . GLU B 1 35 ? 12.523 -4.949 -22.844 1 98.38 35 GLU B C 1
ATOM 3266 O O . GLU B 1 35 ? 11.539 -4.508 -23.438 1 98.38 35 GLU B O 1
ATOM 3271 N N . ILE B 1 36 ? 12.523 -5.066 -21.562 1 98.75 36 ILE B N 1
ATOM 3272 C CA . ILE B 1 36 ? 11.273 -4.945 -20.812 1 98.75 36 ILE B CA 1
ATOM 3273 C C . ILE B 1 36 ? 11.305 -3.686 -19.953 1 98.75 36 ILE B C 1
ATOM 3275 O O . ILE B 1 36 ? 10.414 -2.838 -20.047 1 98.75 36 ILE B O 1
ATOM 3279 N N . ALA B 1 37 ? 12.352 -3.465 -19.188 1 98.62 37 ALA B N 1
ATOM 3280 C CA . ALA B 1 37 ? 12.445 -2.408 -18.188 1 98.62 37 ALA B CA 1
ATOM 3281 C C . ALA B 1 37 ? 12.227 -1.035 -18.812 1 98.62 37 ALA B C 1
ATOM 3283 O O . ALA B 1 37 ? 11.5 -0.206 -18.266 1 98.62 37 ALA B O 1
ATOM 3284 N N . PRO B 1 38 ? 12.797 -0.74 -20 1 98.56 38 PRO B N 1
ATOM 3285 C CA . PRO B 1 38 ? 12.602 0.593 -20.562 1 98.56 38 PRO B CA 1
ATOM 3286 C C . PRO B 1 38 ? 11.148 0.884 -20.906 1 98.56 38 PRO B C 1
ATOM 3288 O O . PRO B 1 38 ? 10.758 2.049 -21.031 1 98.56 38 PRO B O 1
ATOM 3291 N N . ARG B 1 39 ? 10.32 -0.185 -21.031 1 98.31 39 ARG B N 1
ATOM 3292 C CA . ARG B 1 39 ? 8.922 -0.033 -21.406 1 98.31 39 ARG B CA 1
ATOM 3293 C C . ARG B 1 39 ? 7.992 -0.301 -20.234 1 98.31 39 ARG B C 1
ATOM 3295 O O . ARG B 1 39 ? 6.77 -0.312 -20.375 1 98.31 39 ARG B O 1
ATOM 3302 N N . TYR B 1 40 ? 8.508 -0.507 -19.109 1 98.12 40 TYR B N 1
ATOM 3303 C CA . TYR B 1 40 ? 7.723 -1.021 -18 1 98.12 40 TYR B CA 1
ATOM 3304 C C . TYR B 1 40 ? 6.652 -0.018 -17.578 1 98.12 40 TYR B C 1
ATOM 3306 O O . TYR B 1 40 ? 5.539 -0.405 -17.219 1 98.12 40 TYR B O 1
ATOM 3314 N N . ASP B 1 41 ? 6.945 1.295 -17.609 1 97.12 41 ASP B N 1
ATOM 3315 C CA . ASP B 1 41 ? 5.949 2.309 -17.281 1 97.12 41 ASP B CA 1
ATOM 3316 C C . ASP B 1 41 ? 4.754 2.23 -18.219 1 97.12 41 ASP B C 1
ATOM 3318 O O . ASP B 1 41 ? 3.615 2.467 -17.812 1 97.12 41 ASP B O 1
ATOM 3322 N N . GLU B 1 42 ? 5.055 1.958 -19.453 1 97.88 42 GLU B N 1
ATOM 3323 C CA . GLU B 1 42 ? 3.994 1.753 -20.438 1 97.88 42 GLU B CA 1
ATOM 3324 C C . GLU B 1 42 ? 3.088 0.592 -20.031 1 97.88 42 GLU B C 1
ATOM 3326 O O . GLU B 1 42 ? 1.862 0.704 -20.109 1 97.88 42 GLU B O 1
ATOM 3331 N N . PHE B 1 43 ? 3.664 -0.524 -19.625 1 98.56 43 PHE B N 1
ATOM 3332 C CA . PHE B 1 43 ? 2.906 -1.701 -19.219 1 98.56 43 PHE B CA 1
ATOM 3333 C C . PHE B 1 43 ? 2.072 -1.405 -17.984 1 98.56 43 PHE B C 1
ATOM 3335 O O . PHE B 1 43 ? 0.927 -1.85 -17.875 1 98.56 43 PHE B O 1
ATOM 3342 N N . GLU B 1 44 ? 2.648 -0.626 -17.047 1 97.75 44 GLU B N 1
ATOM 3343 C CA . GLU B 1 44 ? 1.92 -0.227 -15.836 1 97.75 44 GLU B CA 1
ATOM 3344 C C . GLU B 1 44 ? 0.714 0.64 -16.188 1 97.75 44 GLU B C 1
ATOM 3346 O O . GLU B 1 44 ? -0.389 0.407 -15.688 1 97.75 44 GLU B O 1
ATOM 3351 N N . LYS B 1 45 ? 0.913 1.588 -17.016 1 96.88 45 LYS B N 1
ATOM 3352 C CA . LYS B 1 45 ? -0.15 2.506 -17.406 1 96.88 45 LYS B CA 1
ATOM 3353 C C . LYS B 1 45 ? -1.265 1.771 -18.156 1 96.88 45 LYS B C 1
ATOM 3355 O O . LYS B 1 45 ? -2.447 2.008 -17.891 1 96.88 45 LYS B O 1
ATOM 3360 N N . ASN B 1 46 ? -0.858 0.836 -19.031 1 97.88 46 ASN B N 1
ATOM 3361 C CA . ASN B 1 46 ? -1.817 0.089 -19.828 1 97.88 46 ASN B CA 1
ATOM 3362 C C . ASN B 1 46 ? -2.428 -1.068 -19.047 1 97.88 46 ASN B C 1
ATOM 3364 O O . ASN B 1 46 ? -3.424 -1.656 -19.469 1 97.88 46 ASN B O 1
ATOM 3368 N N . GLU B 1 47 ? -1.803 -1.479 -17.953 1 98.31 47 GLU B N 1
ATOM 3369 C CA . GLU B 1 47 ? -2.232 -2.529 -17.031 1 98.31 47 GLU B CA 1
ATOM 3370 C C . GLU B 1 47 ? -2.236 -3.893 -17.719 1 98.31 47 GLU B C 1
ATOM 3372 O O . GLU B 1 47 ? -3.135 -4.703 -17.484 1 98.31 47 GLU B O 1
ATOM 3377 N N . ILE B 1 48 ? -1.282 -4.051 -18.641 1 98.44 48 ILE B N 1
ATOM 3378 C CA . ILE B 1 48 ? -1.139 -5.301 -19.391 1 98.44 48 ILE B CA 1
ATOM 3379 C C . ILE B 1 48 ? 0.184 -5.297 -20.156 1 98.44 48 ILE B C 1
ATOM 3381 O O . ILE B 1 48 ? 0.652 -4.242 -20.594 1 98.44 48 ILE B O 1
ATOM 3385 N N . PHE B 1 49 ? 0.785 -6.418 -20.297 1 98.56 49 PHE B N 1
ATOM 3386 C CA . PHE B 1 49 ? 1.901 -6.582 -21.219 1 98.56 49 PHE B CA 1
ATOM 3387 C C . PHE B 1 49 ? 1.401 -6.816 -22.641 1 98.56 49 PHE B C 1
ATOM 3389 O O . PHE B 1 49 ? 0.302 -7.34 -22.844 1 98.56 49 PHE B O 1
ATOM 3396 N N . ASP B 1 50 ? 2.191 -6.496 -23.594 1 98.12 50 ASP B N 1
ATOM 3397 C CA . ASP B 1 50 ? 1.812 -6.781 -24.984 1 98.12 50 ASP B CA 1
ATOM 3398 C C . ASP B 1 50 ? 2.273 -8.172 -25.406 1 98.12 50 ASP B C 1
ATOM 3400 O O . ASP B 1 50 ? 3.195 -8.734 -24.797 1 98.12 50 ASP B O 1
ATOM 3404 N N . ARG B 1 51 ? 1.63 -8.742 -26.375 1 98 51 ARG B N 1
ATOM 3405 C CA . ARG B 1 51 ? 1.947 -10.07 -26.891 1 98 51 ARG B CA 1
ATOM 3406 C C . ARG B 1 51 ? 3.363 -10.117 -27.453 1 98 51 ARG B C 1
ATOM 3408 O O . ARG B 1 51 ? 4.039 -11.148 -27.375 1 98 51 ARG B O 1
ATOM 3415 N N . GLU B 1 52 ? 3.793 -9.016 -27.969 1 98.38 52 GLU B N 1
ATOM 3416 C CA . GLU B 1 52 ? 5.133 -8.938 -28.547 1 98.38 52 GLU B CA 1
ATOM 3417 C C . GLU B 1 52 ? 6.203 -9.25 -27.516 1 98.38 52 GLU B C 1
ATOM 3419 O O . GLU B 1 52 ? 7.18 -9.938 -27.797 1 98.38 52 GLU B O 1
ATOM 3424 N N . SER B 1 53 ? 6.055 -8.734 -26.297 1 98.75 53 SER B N 1
ATOM 3425 C CA . SER B 1 53 ? 7.008 -9 -25.219 1 98.75 53 SER B CA 1
ATOM 3426 C C . SER B 1 53 ? 7.082 -10.492 -24.906 1 98.75 53 SER B C 1
ATOM 3428 O O . SER B 1 53 ? 8.156 -11.008 -24.578 1 98.75 53 SER B O 1
ATOM 3430 N N . TRP B 1 54 ? 5.988 -11.195 -25.016 1 98.69 54 TRP B N 1
ATOM 3431 C CA . TRP B 1 54 ? 5.945 -12.633 -24.781 1 98.69 54 TRP B CA 1
ATOM 3432 C C . TRP B 1 54 ? 6.676 -13.391 -25.875 1 98.69 54 TRP B C 1
ATOM 3434 O O . TRP B 1 54 ? 7.445 -14.312 -25.609 1 98.69 54 TRP B O 1
ATOM 3444 N N . LEU B 1 55 ? 6.426 -12.961 -27.078 1 98.75 55 LEU B N 1
ATOM 3445 C CA . LEU B 1 55 ? 7.098 -13.594 -28.203 1 98.75 55 LEU B CA 1
ATOM 3446 C C . LEU B 1 55 ? 8.609 -13.398 -28.125 1 98.75 55 LEU B C 1
ATOM 3448 O O . LEU B 1 55 ? 9.375 -14.32 -28.391 1 98.75 55 LEU B O 1
ATOM 3452 N N . LYS B 1 56 ? 9.023 -12.219 -27.75 1 98.75 56 LYS B N 1
ATOM 3453 C CA . LYS B 1 56 ? 10.445 -11.938 -27.578 1 98.75 56 LYS B CA 1
ATOM 3454 C C . LYS B 1 56 ? 11.055 -12.797 -26.469 1 98.75 56 LYS B C 1
ATOM 3456 O O . LYS B 1 56 ? 12.172 -13.289 -26.609 1 98.75 56 LYS B O 1
ATOM 3461 N N . ALA B 1 57 ? 10.344 -12.961 -25.375 1 98.81 57 ALA B N 1
ATOM 3462 C CA . ALA B 1 57 ? 10.812 -13.805 -24.281 1 98.81 57 ALA B CA 1
ATOM 3463 C C . ALA B 1 57 ? 10.953 -15.258 -24.734 1 98.81 57 ALA B C 1
ATOM 3465 O O . ALA B 1 57 ? 11.914 -15.938 -24.359 1 98.81 57 ALA B O 1
ATOM 3466 N N . GLY B 1 58 ? 9.938 -15.727 -25.516 1 98.56 58 GLY B N 1
ATOM 3467 C CA . GLY B 1 58 ? 10.031 -17.062 -26.078 1 98.56 58 GLY B CA 1
ATOM 3468 C C . GLY B 1 58 ? 11.234 -17.25 -26.984 1 98.56 58 GLY B C 1
ATOM 3469 O O . GLY B 1 58 ? 11.961 -18.234 -26.875 1 98.56 58 GLY B O 1
ATOM 3470 N N . ALA B 1 59 ? 11.469 -16.266 -27.812 1 98.25 59 ALA B N 1
ATOM 3471 C CA . ALA B 1 59 ? 12.609 -16.297 -28.734 1 98.25 59 ALA B CA 1
ATOM 3472 C C . ALA B 1 59 ? 13.93 -16.312 -27.969 1 98.25 59 ALA B C 1
ATOM 3474 O O . ALA B 1 59 ? 14.906 -16.906 -28.422 1 98.25 59 ALA B O 1
ATOM 3475 N N . ALA B 1 60 ? 13.898 -15.719 -26.828 1 98 60 ALA B N 1
ATOM 3476 C CA . ALA B 1 60 ? 15.102 -15.633 -26 1 98 60 ALA B CA 1
ATOM 3477 C C . ALA B 1 60 ? 15.273 -16.891 -25.156 1 98 60 ALA B C 1
ATOM 3479 O O . ALA B 1 60 ? 16.25 -17.016 -24.406 1 98 60 ALA B O 1
ATOM 3480 N N . GLY B 1 61 ? 14.359 -17.812 -25.219 1 97.25 61 GLY B N 1
ATOM 3481 C CA . GLY B 1 61 ? 14.469 -19.062 -24.484 1 97.25 61 GLY B CA 1
ATOM 3482 C C . GLY B 1 61 ? 14.078 -18.922 -23.016 1 97.25 61 GLY B C 1
ATOM 3483 O O . GLY B 1 61 ? 14.516 -19.703 -22.172 1 97.25 61 GLY B O 1
ATOM 3484 N N . LEU B 1 62 ? 13.25 -17.922 -22.672 1 98.56 62 LEU B N 1
ATOM 3485 C CA . LEU B 1 62 ? 12.938 -17.625 -21.281 1 98.56 62 LEU B CA 1
ATOM 3486 C C . LEU B 1 62 ? 11.586 -18.203 -20.891 1 98.56 62 LEU B C 1
ATOM 3488 O O . LEU B 1 62 ? 11.195 -18.156 -19.719 1 98.56 62 LEU B O 1
ATOM 3492 N N . LEU B 1 63 ? 10.82 -18.734 -21.844 1 98.62 63 LEU B N 1
ATOM 3493 C CA . LEU B 1 63 ? 9.547 -19.375 -21.531 1 98.62 63 LEU B CA 1
ATOM 3494 C C . LEU B 1 63 ? 9.688 -20.891 -21.484 1 98.62 63 LEU B C 1
ATOM 3496 O O . LEU B 1 63 ? 10.273 -21.5 -22.391 1 98.62 63 LEU B O 1
ATOM 3500 N N . CYS B 1 64 ? 9.188 -21.484 -20.359 1 98.12 64 CYS B N 1
ATOM 3501 C CA . CYS B 1 64 ? 9.125 -22.922 -20.141 1 98.12 64 CYS B CA 1
ATOM 3502 C C . CYS B 1 64 ? 10.516 -23.547 -20.188 1 98.12 64 CYS B C 1
ATOM 3504 O O . CYS B 1 64 ? 10.734 -24.547 -20.859 1 98.12 64 CYS B O 1
ATOM 3506 N N . ALA B 1 65 ? 11.422 -22.969 -19.453 1 96.75 65 ALA B N 1
ATOM 3507 C CA . ALA B 1 65 ? 12.82 -23.391 -19.469 1 96.75 65 ALA B CA 1
ATOM 3508 C C . ALA B 1 65 ? 12.992 -24.75 -18.812 1 96.75 65 ALA B C 1
ATOM 3510 O O . ALA B 1 65 ? 13.961 -25.469 -19.094 1 96.75 65 ALA B O 1
ATOM 3511 N N . SER B 1 66 ? 12.094 -25.156 -17.938 1 95.81 66 SER B N 1
ATOM 3512 C CA . SER B 1 66 ? 12.219 -26.438 -17.219 1 95.81 66 SER B CA 1
ATOM 3513 C C . SER B 1 66 ? 11.508 -27.547 -17.984 1 95.81 66 SER B C 1
ATOM 3515 O O . SER B 1 66 ? 11.539 -28.703 -17.547 1 95.81 66 SER B O 1
ATOM 3517 N N . MET B 1 67 ? 10.867 -27.281 -19.141 1 96.5 67 MET B N 1
ATOM 3518 C CA . MET B 1 67 ? 10.18 -28.297 -19.922 1 96.5 67 MET B CA 1
ATOM 3519 C C . MET B 1 67 ? 11.172 -29.078 -20.766 1 96.5 67 MET B C 1
ATOM 3521 O O . MET B 1 67 ? 12.188 -28.547 -21.219 1 96.5 67 MET B O 1
ATOM 3525 N N . PRO B 1 68 ? 10.891 -30.375 -21.062 1 97.44 68 PRO B N 1
ATOM 3526 C CA . PRO B 1 68 ? 11.766 -31.172 -21.906 1 97.44 68 PRO B CA 1
ATOM 3527 C C . PRO B 1 68 ? 11.945 -30.578 -23.297 1 97.44 68 PRO B C 1
ATOM 3529 O O . PRO B 1 68 ? 11.039 -29.922 -23.828 1 97.44 68 PRO B O 1
ATOM 3532 N N . GLU B 1 69 ? 13.047 -30.891 -23.875 1 97.06 69 GLU B N 1
ATOM 3533 C CA . GLU B 1 69 ? 13.383 -30.359 -25.203 1 97.06 69 GLU B CA 1
ATOM 3534 C C . GLU B 1 69 ? 12.391 -30.844 -26.25 1 97.06 69 GLU B C 1
ATOM 3536 O O . GLU B 1 69 ? 12.094 -30.125 -27.203 1 97.06 69 GLU B O 1
ATOM 3541 N N . GLU B 1 70 ? 11.961 -32.031 -26.094 1 96.81 70 GLU B N 1
ATOM 3542 C CA . GLU B 1 70 ? 11.023 -32.625 -27.047 1 96.81 70 GLU B CA 1
ATOM 3543 C C . GLU B 1 70 ? 9.734 -31.812 -27.125 1 96.81 70 GLU B C 1
ATOM 3545 O O . GLU B 1 70 ? 8.992 -31.891 -28.109 1 96.81 70 GLU B O 1
ATOM 3550 N N . TYR B 1 71 ? 9.5 -30.969 -26.125 1 96.94 71 TYR B N 1
ATOM 3551 C CA . TYR B 1 71 ? 8.297 -30.141 -26.109 1 96.94 71 TYR B CA 1
ATOM 3552 C C . TYR B 1 71 ? 8.641 -28.656 -26.234 1 96.94 71 TYR B C 1
ATOM 3554 O O . TYR B 1 71 ? 7.828 -27.797 -25.906 1 96.94 71 TYR B O 1
ATOM 3562 N N . GLY B 1 72 ? 9.898 -28.359 -26.625 1 93.75 72 GLY B N 1
ATOM 3563 C CA . GLY B 1 72 ? 10.266 -26.984 -26.922 1 93.75 72 GLY B CA 1
ATOM 3564 C C . GLY B 1 72 ? 10.953 -26.281 -25.766 1 93.75 72 GLY B C 1
ATOM 3565 O O . GLY B 1 72 ? 11.352 -25.125 -25.875 1 93.75 72 GLY B O 1
ATOM 3566 N N . GLY B 1 73 ? 11.086 -26.984 -24.625 1 94.12 73 GLY B N 1
ATOM 3567 C CA . GLY B 1 73 ? 11.812 -26.406 -23.5 1 94.12 73 GLY B CA 1
ATOM 3568 C C . GLY B 1 73 ? 13.312 -26.594 -23.609 1 94.12 73 GLY B C 1
ATOM 3569 O O . GLY B 1 73 ? 13.82 -26.984 -24.672 1 94.12 73 GLY B O 1
ATOM 3570 N N . SER B 1 74 ? 14.008 -26.141 -22.562 1 93 74 SER B N 1
ATOM 3571 C CA . SER B 1 74 ? 15.461 -26.25 -22.562 1 93 74 SER B CA 1
ATOM 3572 C C . SER B 1 74 ? 15.922 -27.469 -21.766 1 93 74 SER B C 1
ATOM 3574 O O . SER B 1 74 ? 17.125 -27.688 -21.594 1 93 74 SER B O 1
ATOM 3576 N N . GLY B 1 75 ? 15.008 -28.234 -21.25 1 95.06 75 GLY B N 1
ATOM 3577 C CA . GLY B 1 75 ? 15.328 -29.469 -20.531 1 95.06 75 GLY B CA 1
ATOM 3578 C C . GLY B 1 75 ? 15.836 -29.219 -19.125 1 95.06 75 GLY B C 1
ATOM 3579 O O . GLY B 1 75 ? 16.453 -30.094 -18.516 1 95.06 75 GLY B O 1
ATOM 3580 N N . GLY B 1 76 ? 15.586 -28.109 -18.594 1 95.69 76 GLY B N 1
ATOM 3581 C CA . GLY B 1 76 ? 16.078 -27.734 -17.281 1 95.69 76 GLY B CA 1
ATOM 3582 C C . GLY B 1 76 ? 15.164 -28.203 -16.156 1 95.69 76 GLY B C 1
ATOM 3583 O O . GLY B 1 76 ? 14.43 -29.172 -16.312 1 95.69 76 GLY B O 1
ATOM 3584 N N . THR B 1 77 ? 15.367 -27.688 -15 1 96.62 77 THR B N 1
ATOM 3585 C CA . THR B 1 77 ? 14.586 -27.953 -13.797 1 96.62 77 THR B CA 1
ATOM 3586 C C . THR B 1 77 ? 14.016 -26.656 -13.227 1 96.62 77 THR B C 1
ATOM 3588 O O . THR B 1 77 ? 14.109 -25.594 -13.859 1 96.62 77 THR B O 1
ATOM 3591 N N . PHE B 1 78 ? 13.438 -26.766 -12.039 1 98.06 78 PHE B N 1
ATOM 3592 C CA . PHE B 1 78 ? 12.914 -25.578 -11.383 1 98.06 78 PHE B CA 1
ATOM 3593 C C . PHE B 1 78 ? 14.023 -24.578 -11.102 1 98.06 78 PHE B C 1
ATOM 3595 O O . PHE B 1 78 ? 13.773 -23.375 -10.984 1 98.06 78 PHE B O 1
ATOM 3602 N N . ALA B 1 79 ? 15.258 -25.016 -10.945 1 98.12 79 ALA B N 1
ATOM 3603 C CA . ALA B 1 79 ? 16.375 -24.109 -10.766 1 98.12 79 ALA B CA 1
ATOM 3604 C C . ALA B 1 79 ? 16.422 -23.078 -11.891 1 98.12 79 ALA B C 1
ATOM 3606 O O . ALA B 1 79 ? 16.734 -21.906 -11.648 1 98.12 79 ALA B O 1
ATOM 3607 N N . HIS B 1 80 ? 16.156 -23.484 -13.109 1 98.12 80 HIS B N 1
ATOM 3608 C CA . HIS B 1 80 ? 16.141 -22.594 -14.258 1 98.12 80 HIS B CA 1
ATOM 3609 C C . HIS B 1 80 ? 15 -21.594 -14.172 1 98.12 80 HIS B C 1
ATOM 3611 O O . HIS B 1 80 ? 15.172 -20.406 -14.484 1 98.12 80 HIS B O 1
ATOM 3617 N N . GLU B 1 81 ? 13.82 -22.062 -13.75 1 98.38 81 GLU B N 1
ATOM 3618 C CA . GLU B 1 81 ? 12.703 -21.156 -13.547 1 98.38 81 GLU B CA 1
ATOM 3619 C C . GLU B 1 81 ? 13 -20.141 -12.445 1 98.38 81 GLU B C 1
ATOM 3621 O O . GLU B 1 81 ? 12.648 -18.969 -12.555 1 98.38 81 GLU B O 1
ATOM 3626 N N . SER B 1 82 ? 13.633 -20.641 -11.359 1 98.44 82 SER B N 1
ATOM 3627 C CA . SER B 1 82 ? 14.047 -19.75 -10.273 1 98.44 82 SER B CA 1
ATOM 3628 C C . SER B 1 82 ? 14.93 -18.609 -10.797 1 98.44 82 SER B C 1
ATOM 3630 O O . SER B 1 82 ? 14.734 -17.453 -10.438 1 98.44 82 SER B O 1
ATOM 3632 N N . ALA B 1 83 ? 15.891 -18.938 -11.68 1 98.25 83 ALA B N 1
ATOM 3633 C CA . ALA B 1 83 ? 16.797 -17.953 -12.258 1 98.25 83 ALA B CA 1
ATOM 3634 C C . ALA B 1 83 ? 16.031 -16.875 -13.023 1 98.25 83 ALA B C 1
ATOM 3636 O O . ALA B 1 83 ? 16.328 -15.695 -12.906 1 98.25 83 ALA B O 1
ATOM 3637 N N . ILE B 1 84 ? 15.086 -17.266 -13.758 1 98.69 84 ILE B N 1
ATOM 3638 C CA . ILE B 1 84 ? 14.305 -16.344 -14.578 1 98.69 84 ILE B CA 1
ATOM 3639 C C . ILE B 1 84 ? 13.461 -15.445 -13.688 1 98.69 84 ILE B C 1
ATOM 3641 O O . ILE B 1 84 ? 13.422 -14.234 -13.875 1 98.69 84 ILE B O 1
ATOM 3645 N N . ILE B 1 85 ? 12.812 -15.992 -12.672 1 98.69 85 ILE B N 1
ATOM 3646 C CA . ILE B 1 85 ? 11.953 -15.234 -11.766 1 98.69 85 ILE B CA 1
ATOM 3647 C C . ILE B 1 85 ? 12.805 -14.266 -10.945 1 98.69 85 ILE B C 1
ATOM 3649 O O . ILE B 1 85 ? 12.391 -13.133 -10.695 1 98.69 85 ILE B O 1
ATOM 3653 N N . GLU B 1 86 ? 13.922 -14.703 -10.477 1 98.5 86 GLU B N 1
ATOM 3654 C CA . GLU B 1 86 ? 14.828 -13.82 -9.75 1 98.5 86 GLU B CA 1
ATOM 3655 C C . GLU B 1 86 ? 15.266 -12.641 -10.617 1 98.5 86 GLU B C 1
ATOM 3657 O O . GLU B 1 86 ? 15.336 -11.508 -10.148 1 98.5 86 GLU B O 1
ATOM 3662 N N . ALA B 1 87 ? 15.586 -12.898 -11.906 1 98.75 87 ALA B N 1
ATOM 3663 C CA . ALA B 1 87 ? 15.945 -11.828 -12.828 1 98.75 87 ALA B CA 1
ATOM 3664 C C . ALA B 1 87 ? 14.82 -10.805 -12.953 1 98.75 87 ALA B C 1
ATOM 3666 O O . ALA B 1 87 ? 15.062 -9.594 -12.914 1 98.75 87 ALA B O 1
ATOM 3667 N N . ILE B 1 88 ? 13.602 -11.297 -13.055 1 98.81 88 ILE B N 1
ATOM 3668 C CA . ILE B 1 88 ? 12.43 -10.438 -13.125 1 98.81 88 ILE B CA 1
ATOM 3669 C C . ILE B 1 88 ? 12.375 -9.531 -11.891 1 98.81 88 ILE B C 1
ATOM 3671 O O . ILE B 1 88 ? 12.203 -8.32 -12.008 1 98.81 88 ILE B O 1
ATOM 3675 N N . GLY B 1 89 ? 12.562 -10.109 -10.75 1 98.69 89 GLY B N 1
ATOM 3676 C CA . GLY B 1 89 ? 12.5 -9.383 -9.492 1 98.69 89 GLY B CA 1
ATOM 3677 C C . GLY B 1 89 ? 13.648 -8.414 -9.305 1 98.69 89 GLY B C 1
ATOM 3678 O O . GLY B 1 89 ? 13.453 -7.281 -8.852 1 98.69 89 GLY B O 1
ATOM 3679 N N . HIS B 1 90 ? 14.859 -8.836 -9.625 1 98.75 90 HIS B N 1
ATOM 3680 C CA . HIS B 1 90 ? 16.047 -8.031 -9.422 1 98.75 90 HIS B CA 1
ATOM 3681 C C . HIS B 1 90 ? 16.078 -6.832 -10.367 1 98.75 90 HIS B C 1
ATOM 3683 O O . HIS B 1 90 ? 16.531 -5.75 -10 1 98.75 90 HIS B O 1
ATOM 3689 N N . VAL B 1 91 ? 15.562 -6.984 -11.625 1 98.56 91 VAL B N 1
ATOM 3690 C CA . VAL B 1 91 ? 15.508 -5.895 -12.594 1 98.56 91 VAL B CA 1
ATOM 3691 C C . VAL B 1 91 ? 14.336 -4.973 -12.266 1 98.56 91 VAL B C 1
ATOM 3693 O O . VAL B 1 91 ? 14.391 -3.768 -12.523 1 98.56 91 VAL B O 1
ATOM 3696 N N . GLY B 1 92 ? 13.289 -5.531 -11.719 1 98.31 92 GLY B N 1
ATOM 3697 C CA . GLY B 1 92 ? 12.164 -4.723 -11.266 1 98.31 92 GLY B CA 1
ATOM 3698 C C . GLY B 1 92 ? 11.039 -4.656 -12.281 1 98.31 92 GLY B C 1
ATOM 3699 O O . GLY B 1 92 ? 10.461 -3.588 -12.508 1 98.31 92 GLY B O 1
ATOM 3700 N N . VAL B 1 93 ? 10.734 -5.711 -12.93 1 98.56 93 VAL B N 1
ATOM 3701 C CA . VAL B 1 93 ? 9.625 -5.801 -13.867 1 98.56 93 VAL B CA 1
ATOM 3702 C C . VAL B 1 93 ? 8.648 -6.891 -13.422 1 98.56 93 VAL B C 1
ATOM 3704 O O . VAL B 1 93 ? 8.266 -7.754 -14.211 1 98.56 93 VAL B O 1
ATOM 3707 N N . ASP B 1 94 ? 8.234 -6.816 -12.164 1 97.44 94 ASP B N 1
ATOM 3708 C CA . ASP B 1 94 ? 7.562 -7.844 -11.375 1 97.44 94 ASP B CA 1
ATOM 3709 C C . ASP B 1 94 ? 6.23 -8.242 -12.008 1 97.44 94 ASP B C 1
ATOM 3711 O O . ASP B 1 94 ? 5.707 -9.32 -11.734 1 97.44 94 ASP B O 1
ATOM 3715 N N . GLY B 1 95 ? 5.672 -7.426 -12.883 1 97.94 95 GLY B N 1
ATOM 3716 C CA . GLY B 1 95 ? 4.355 -7.684 -13.438 1 97.94 95 GLY B CA 1
ATOM 3717 C C . GLY B 1 95 ? 4.379 -8.656 -14.602 1 97.94 95 GLY B C 1
ATOM 3718 O O . GLY B 1 95 ? 3.33 -9.07 -15.102 1 97.94 95 GLY B O 1
ATOM 3719 N N . PHE B 1 96 ? 5.555 -9.039 -15.078 1 98.12 96 PHE B N 1
ATOM 3720 C CA . PHE B 1 96 ? 5.648 -9.961 -16.203 1 98.12 96 PHE B CA 1
ATOM 3721 C C . PHE B 1 96 ? 5.246 -11.375 -15.781 1 98.12 96 PHE B C 1
ATOM 3723 O O . PHE B 1 96 ? 5.895 -11.977 -14.93 1 98.12 96 PHE B O 1
ATOM 3730 N N . GLY B 1 97 ? 4.207 -11.898 -16.328 1 97.62 97 GLY B N 1
ATOM 3731 C CA . GLY B 1 97 ? 3.496 -13.078 -15.867 1 97.62 97 GLY B CA 1
ATOM 3732 C C . GLY B 1 97 ? 4.172 -14.375 -16.281 1 97.62 97 GLY B C 1
ATOM 3733 O O . GLY B 1 97 ? 3.523 -15.422 -16.359 1 97.62 97 GLY B O 1
ATOM 3734 N N . ILE B 1 98 ? 5.508 -14.383 -16.453 1 97.75 98 ILE B N 1
ATOM 3735 C CA . ILE B 1 98 ? 6.258 -15.531 -16.938 1 97.75 98 ILE B CA 1
ATOM 3736 C C . ILE B 1 98 ? 6.258 -16.625 -15.875 1 97.75 98 ILE B C 1
ATOM 3738 O O . ILE B 1 98 ? 6.172 -17.812 -16.203 1 97.75 98 ILE B O 1
ATOM 3742 N N . GLY B 1 99 ? 6.359 -16.234 -14.602 1 97.38 99 GLY B N 1
ATOM 3743 C CA . GLY B 1 99 ? 6.41 -17.219 -13.531 1 97.38 99 GLY B CA 1
ATOM 3744 C C . GLY B 1 99 ? 5.215 -18.141 -13.523 1 97.38 99 GLY B C 1
ATOM 3745 O O . GLY B 1 99 ? 5.375 -19.375 -13.492 1 97.38 99 GLY B O 1
ATOM 3746 N N . LEU B 1 100 ? 4.039 -17.594 -13.602 1 97.5 100 LEU B N 1
ATOM 3747 C CA . LEU B 1 100 ? 2.807 -18.375 -13.648 1 97.5 100 LEU B CA 1
ATOM 3748 C C . LEU B 1 100 ? 2.768 -19.25 -14.891 1 97.5 100 LEU B C 1
ATOM 3750 O O . LEU B 1 100 ? 2.455 -20.453 -14.805 1 97.5 100 LEU B O 1
ATOM 3754 N N . HIS B 1 101 ? 3.145 -18.719 -15.984 1 98.5 101 HIS B N 1
ATOM 3755 C CA . HIS B 1 101 ? 3.143 -19.391 -17.281 1 98.5 101 HIS B CA 1
ATOM 3756 C C . HIS B 1 101 ? 4.09 -20.578 -17.281 1 98.5 101 HIS B C 1
ATOM 3758 O O . HIS B 1 101 ? 3.684 -21.703 -17.609 1 98.5 101 HIS B O 1
ATOM 3764 N N . ASN B 1 102 ? 5.301 -20.344 -16.812 1 98.31 102 ASN B N 1
ATOM 3765 C CA . ASN B 1 102 ? 6.379 -21.328 -16.875 1 98.31 102 ASN B CA 1
ATOM 3766 C C . ASN B 1 102 ? 6.23 -22.406 -15.812 1 98.31 102 ASN B C 1
ATOM 3768 O O . ASN B 1 102 ? 6.344 -23.594 -16.109 1 98.31 102 ASN B O 1
ATOM 3772 N N . SER B 1 103 ? 5.965 -21.922 -14.57 1 97.31 103 SER B N 1
ATOM 3773 C CA . SER B 1 103 ? 6.203 -22.812 -13.43 1 97.31 103 SER B CA 1
ATOM 3774 C C . SER B 1 103 ? 4.895 -23.312 -12.844 1 97.31 103 SER B C 1
ATOM 3776 O O . SER B 1 103 ? 4.898 -24.141 -11.922 1 97.31 103 SER B O 1
ATOM 3778 N N . ILE B 1 104 ? 3.801 -22.859 -13.367 1 97.5 104 ILE B N 1
ATOM 3779 C CA . ILE B 1 104 ? 2.518 -23.328 -12.852 1 97.5 104 ILE B CA 1
ATOM 3780 C C . ILE B 1 104 ? 1.695 -23.938 -13.984 1 97.5 104 ILE B C 1
ATOM 3782 O O . ILE B 1 104 ? 1.55 -25.172 -14.062 1 97.5 104 ILE B O 1
ATOM 3786 N N . VAL B 1 105 ? 1.494 -23.25 -15.078 1 98.5 105 VAL B N 1
ATOM 3787 C CA . VAL B 1 105 ? 0.589 -23.703 -16.125 1 98.5 105 VAL B CA 1
ATOM 3788 C C . VAL B 1 105 ? 1.237 -24.844 -16.906 1 98.5 105 VAL B C 1
ATOM 3790 O O . VAL B 1 105 ? 0.668 -25.938 -17.016 1 98.5 105 VAL B O 1
ATOM 3793 N N . ALA B 1 106 ? 2.412 -24.672 -17.406 1 98.62 106 ALA B N 1
ATOM 3794 C CA . ALA B 1 106 ? 3.08 -25.641 -18.266 1 98.62 106 ALA B CA 1
ATOM 3795 C C . ALA B 1 106 ? 3.273 -26.969 -17.531 1 98.62 106 ALA B C 1
ATOM 3797 O O . ALA B 1 106 ? 3.059 -28.047 -18.109 1 98.62 106 ALA B O 1
ATOM 3798 N N . PRO B 1 107 ? 3.596 -26.969 -16.234 1 98.06 107 PRO B N 1
ATOM 3799 C CA . PRO B 1 107 ? 3.791 -28.234 -15.531 1 98.06 107 PRO B CA 1
ATOM 3800 C C . PRO B 1 107 ? 2.512 -29.047 -15.43 1 98.06 107 PRO B C 1
ATOM 3802 O O . PRO B 1 107 ? 2.562 -30.281 -15.461 1 98.06 107 PRO B O 1
ATOM 3805 N N . TYR B 1 108 ? 1.341 -28.438 -15.297 1 98.62 108 TYR B N 1
ATOM 3806 C CA . TYR B 1 108 ? 0.094 -29.188 -15.297 1 98.62 108 TYR B CA 1
ATOM 3807 C C . TYR B 1 108 ? -0.053 -30.016 -16.578 1 98.62 108 TYR B C 1
ATOM 3809 O O . TYR B 1 108 ? -0.416 -31.188 -16.531 1 98.62 108 TYR B O 1
ATOM 3817 N N . ILE B 1 109 ? 0.243 -29.391 -17.703 1 98.69 109 ILE B N 1
ATOM 3818 C CA . ILE B 1 109 ? 0.121 -30.047 -19 1 98.69 109 ILE B CA 1
ATOM 3819 C C . ILE B 1 109 ? 1.185 -31.141 -19.125 1 98.69 109 ILE B C 1
ATOM 3821 O O . ILE B 1 109 ? 0.898 -32.25 -19.578 1 98.69 109 ILE B O 1
ATOM 3825 N N . LEU B 1 110 ? 2.363 -30.844 -18.672 1 98.25 110 LEU B N 1
ATOM 3826 C CA . LEU B 1 110 ? 3.465 -31.797 -18.766 1 98.25 110 LEU B CA 1
ATOM 3827 C C . LEU B 1 110 ? 3.154 -33.062 -17.969 1 98.25 110 LEU B C 1
ATOM 3829 O O . LEU B 1 110 ? 3.379 -34.188 -18.438 1 98.25 110 LEU B O 1
ATOM 3833 N N . HIS B 1 111 ? 2.623 -32.906 -16.75 1 97.69 111 HIS B N 1
ATOM 3834 C CA . HIS B 1 111 ? 2.488 -34.031 -15.82 1 97.69 111 HIS B CA 1
ATOM 3835 C C . HIS B 1 111 ? 1.196 -34.812 -16.078 1 97.69 111 HIS B C 1
ATOM 3837 O O . HIS B 1 111 ? 1.143 -36.031 -15.875 1 97.69 111 HIS B O 1
ATOM 3843 N N . TYR B 1 112 ? 0.189 -34.125 -16.578 1 98.5 112 TYR B N 1
ATOM 3844 C CA . TYR B 1 112 ? -1.11 -34.781 -16.578 1 98.5 112 TYR B CA 1
ATOM 3845 C C . TYR B 1 112 ? -1.675 -34.875 -18 1 98.5 112 TYR B C 1
ATOM 3847 O O . TYR B 1 112 ? -2.652 -35.562 -18.25 1 98.5 112 TYR B O 1
ATOM 3855 N N . GLY B 1 113 ? -1.114 -34.125 -18.938 1 98.44 113 GLY B N 1
ATOM 3856 C CA . GLY B 1 113 ? -1.6 -34.156 -20.312 1 98.44 113 GLY B CA 1
ATOM 3857 C C . GLY B 1 113 ? -1.265 -35.438 -21.047 1 98.44 113 GLY B C 1
ATOM 3858 O O . GLY B 1 113 ? -0.27 -36.094 -20.734 1 98.44 113 GLY B O 1
ATOM 3859 N N . SER B 1 114 ? -2.104 -35.812 -21.969 1 98.06 114 SER B N 1
ATOM 3860 C CA . SER B 1 114 ? -1.753 -36.875 -22.922 1 98.06 114 SER B CA 1
ATOM 3861 C C . SER B 1 114 ? -0.6 -36.438 -23.828 1 98.06 114 SER B C 1
ATOM 3863 O O . SER B 1 114 ? -0.266 -35.25 -23.891 1 98.06 114 SER B O 1
ATOM 3865 N N . GLU B 1 115 ? -0.05 -37.438 -24.469 1 98.06 115 GLU B N 1
ATOM 3866 C CA . GLU B 1 115 ? 1.031 -37.094 -25.406 1 98.06 115 GLU B CA 1
ATOM 3867 C C . GLU B 1 115 ? 0.551 -36.156 -26.5 1 98.06 115 GLU B C 1
ATOM 3869 O O . GLU B 1 115 ? 1.277 -35.25 -26.891 1 98.06 115 GLU B O 1
ATOM 3874 N N . GLU B 1 116 ? -0.645 -36.344 -26.969 1 98.12 116 GLU B N 1
ATOM 3875 C CA . GLU B 1 116 ? -1.222 -35.469 -27.969 1 98.12 116 GLU B CA 1
ATOM 3876 C C . GLU B 1 116 ? -1.354 -34.031 -27.438 1 98.12 116 GLU B C 1
ATOM 3878 O O . GLU B 1 116 ? -1.042 -33.094 -28.141 1 98.12 116 GLU B O 1
ATOM 3883 N N . GLN B 1 117 ? -1.815 -33.875 -26.234 1 98.56 117 GLN B N 1
ATOM 3884 C CA . GLN B 1 117 ? -1.951 -32.594 -25.594 1 98.56 117 GLN B CA 1
ATOM 3885 C C . GLN B 1 117 ? -0.593 -31.906 -25.438 1 98.56 117 GLN B C 1
ATOM 3887 O O . GLN B 1 117 ? -0.439 -30.719 -25.734 1 98.56 117 GLN B O 1
ATOM 3892 N N . LYS B 1 118 ? 0.406 -32.656 -24.969 1 98.62 118 LYS B N 1
ATOM 3893 C CA . LYS B 1 118 ? 1.75 -32.125 -24.766 1 98.62 118 LYS B CA 1
ATOM 3894 C C . LYS B 1 118 ? 2.342 -31.594 -26.062 1 98.62 118 LYS B C 1
ATOM 3896 O O . LYS B 1 118 ? 2.859 -30.469 -26.109 1 98.62 118 LYS B O 1
ATOM 3901 N N . GLN B 1 119 ? 2.154 -32.375 -27.094 1 98.31 119 GLN B N 1
ATOM 3902 C CA . GLN B 1 119 ? 2.699 -32 -28.391 1 98.31 119 GLN B CA 1
ATOM 3903 C C . GLN B 1 119 ? 1.972 -30.797 -28.969 1 98.31 119 GLN B C 1
ATOM 3905 O O . GLN B 1 119 ? 2.576 -29.969 -29.656 1 98.31 119 GLN B O 1
ATOM 3910 N N . LYS B 1 120 ? 0.799 -30.672 -28.656 1 98.25 120 LYS B N 1
ATOM 3911 C CA . LYS B 1 120 ? -0.024 -29.594 -29.203 1 98.25 120 LYS B CA 1
ATOM 3912 C C . LYS B 1 120 ? 0.244 -28.281 -28.484 1 98.25 120 LYS B C 1
ATOM 3914 O O . LYS B 1 120 ? 0.309 -27.219 -29.125 1 98.25 120 LYS B O 1
ATOM 3919 N N . TRP B 1 121 ? 0.378 -28.266 -27.203 1 98.75 121 TRP B N 1
ATOM 3920 C CA . TRP B 1 121 ? 0.283 -27.016 -26.438 1 98.75 121 TRP B CA 1
ATOM 3921 C C . TRP B 1 121 ? 1.653 -26.594 -25.922 1 98.75 121 TRP B C 1
ATOM 3923 O O . TRP B 1 121 ? 1.985 -25.406 -25.938 1 98.75 121 TRP B O 1
ATOM 3933 N N . LEU B 1 122 ? 2.521 -27.453 -25.484 1 98.75 122 LEU B N 1
ATOM 3934 C CA . LEU B 1 122 ? 3.74 -27.094 -24.766 1 98.75 122 LEU B CA 1
ATOM 3935 C C . LEU B 1 122 ? 4.707 -26.344 -25.656 1 98.75 122 LEU B C 1
ATOM 3937 O O . LEU B 1 122 ? 5.266 -25.312 -25.266 1 98.75 122 LEU B O 1
ATOM 3941 N N . PRO B 1 123 ? 4.941 -26.812 -26.922 1 98.62 123 PRO B N 1
ATOM 3942 C CA . PRO B 1 123 ? 5.836 -26.031 -27.781 1 98.62 123 PRO B CA 1
ATOM 3943 C C . PRO B 1 123 ? 5.344 -24.609 -28 1 98.62 123 PRO B C 1
ATOM 3945 O O . PRO B 1 123 ? 6.152 -23.672 -28.078 1 98.62 123 PRO B O 1
ATOM 3948 N N . LYS B 1 124 ? 4.078 -24.406 -28.109 1 98.75 124 LYS B N 1
ATOM 3949 C CA . LYS B 1 124 ? 3.504 -23.094 -28.328 1 98.75 124 LYS B CA 1
ATOM 3950 C C . LYS B 1 124 ? 3.586 -22.234 -27.062 1 98.75 124 LYS B C 1
ATOM 3952 O O . LYS B 1 124 ? 3.674 -21 -27.156 1 98.75 124 LYS B O 1
ATOM 3957 N N . LEU B 1 125 ? 3.525 -22.875 -25.891 1 98.81 125 LEU B N 1
ATOM 3958 C CA . LEU B 1 125 ? 3.809 -22.141 -24.656 1 98.81 125 LEU B CA 1
ATOM 3959 C C . LEU B 1 125 ? 5.258 -21.688 -24.609 1 98.81 125 LEU B C 1
ATOM 3961 O O . LEU B 1 125 ? 5.547 -20.562 -24.188 1 98.81 125 LEU B O 1
ATOM 3965 N N . ALA B 1 126 ? 6.16 -22.5 -25.109 1 98.56 126 ALA B N 1
ATOM 3966 C CA . ALA B 1 126 ? 7.59 -22.188 -25.094 1 98.56 126 ALA B CA 1
ATOM 3967 C C . ALA B 1 126 ? 7.918 -21.031 -26.016 1 98.56 126 ALA B C 1
ATOM 3969 O O . ALA B 1 126 ? 8.828 -20.25 -25.75 1 98.56 126 ALA B O 1
ATOM 3970 N N . THR B 1 127 ? 7.152 -20.859 -27.078 1 98.12 127 THR B N 1
ATOM 3971 C CA . THR B 1 127 ? 7.418 -19.797 -28.047 1 98.12 127 THR B CA 1
ATOM 3972 C C . THR B 1 127 ? 6.695 -18.516 -27.656 1 98.12 127 THR B C 1
ATOM 3974 O O . THR B 1 127 ? 7.02 -17.438 -28.172 1 98.12 127 THR B O 1
ATOM 3977 N N . GLY B 1 128 ? 5.695 -18.641 -26.844 1 98.38 128 GLY B N 1
ATOM 3978 C CA . GLY B 1 128 ? 4.902 -17.484 -26.453 1 98.38 128 GLY B CA 1
ATOM 3979 C C . GLY B 1 128 ? 3.684 -17.266 -27.328 1 98.38 128 GLY B C 1
ATOM 3980 O O . GLY B 1 128 ? 2.922 -16.328 -27.125 1 98.38 128 GLY B O 1
ATOM 3981 N N . GLU B 1 129 ? 3.477 -18.188 -28.281 1 98.31 129 GLU B N 1
ATOM 3982 C CA . GLU B 1 129 ? 2.258 -18.141 -29.094 1 98.31 129 GLU B CA 1
ATOM 3983 C C . GLU B 1 129 ? 1.021 -18.375 -28.219 1 98.31 129 GLU B C 1
ATOM 3985 O O . GLU B 1 129 ? -0.022 -17.766 -28.438 1 98.31 129 GLU B O 1
ATOM 3990 N N . LEU B 1 130 ? 1.139 -19.297 -27.344 1 98.69 130 LEU B N 1
ATOM 3991 C CA . LEU B 1 130 ? 0.133 -19.469 -26.297 1 98.69 130 LEU B CA 1
ATOM 3992 C C . LEU B 1 130 ? 0.612 -18.891 -24.969 1 98.69 130 LEU B C 1
ATOM 3994 O O . LEU B 1 130 ? 1.779 -19.047 -24.609 1 98.69 130 LEU B O 1
ATOM 3998 N N . ILE B 1 131 ? -0.182 -18.141 -24.391 1 98.81 131 ILE B N 1
ATOM 3999 C CA . ILE B 1 131 ? 0.02 -17.641 -23.047 1 98.81 131 ILE B CA 1
ATOM 4000 C C . ILE B 1 131 ? -0.942 -18.344 -22.078 1 98.81 131 ILE B C 1
ATOM 4002 O O . ILE B 1 131 ? -2.148 -18.391 -22.328 1 98.81 131 ILE B O 1
ATOM 4006 N N . GLY B 1 132 ? -0.389 -18.844 -21.031 1 98.75 132 GLY B N 1
ATOM 4007 C CA . GLY B 1 132 ? -1.145 -19.719 -20.141 1 98.75 132 GLY B CA 1
ATOM 4008 C C . GLY B 1 132 ? -1.705 -19 -18.922 1 98.75 132 GLY B C 1
ATOM 4009 O O . GLY B 1 132 ? -1.095 -18.047 -18.422 1 98.75 132 GLY B O 1
ATOM 4010 N N . ALA B 1 133 ? -2.838 -19.453 -18.438 1 98.75 133 ALA B N 1
ATOM 4011 C CA . ALA B 1 133 ? -3.432 -19.109 -17.156 1 98.75 133 ALA B CA 1
ATOM 4012 C C . ALA B 1 133 ? -4.129 -20.312 -16.531 1 98.75 133 ALA B C 1
ATOM 4014 O O . ALA B 1 133 ? -4.418 -21.297 -17.219 1 98.75 133 ALA B O 1
ATOM 4015 N N . ILE B 1 134 ? -4.285 -20.297 -15.297 1 98.62 134 ILE B N 1
ATOM 4016 C CA . ILE B 1 134 ? -5.102 -21.281 -14.586 1 98.62 134 ILE B CA 1
ATOM 4017 C C . ILE B 1 134 ? -6.215 -20.562 -13.82 1 98.62 134 ILE B C 1
ATOM 4019 O O . ILE B 1 134 ? -5.961 -19.609 -13.086 1 98.62 134 ILE B O 1
ATOM 4023 N N . ALA B 1 135 ? -7.441 -20.969 -14.086 1 98.62 135 ALA B N 1
ATOM 4024 C CA . ALA B 1 135 ? -8.625 -20.312 -13.531 1 98.62 135 ALA B CA 1
ATOM 4025 C C . ALA B 1 135 ? -9.25 -21.156 -12.43 1 98.62 135 ALA B C 1
ATOM 4027 O O . ALA B 1 135 ? -10.109 -22 -12.695 1 98.62 135 ALA B O 1
ATOM 4028 N N . MET B 1 136 ? -8.875 -20.875 -11.219 1 97.44 136 MET B N 1
ATOM 4029 C CA . MET B 1 136 ? -9.367 -21.609 -10.055 1 97.44 136 MET B CA 1
ATOM 4030 C C . MET B 1 136 ? -10.422 -20.797 -9.305 1 97.44 136 MET B C 1
ATOM 4032 O O . MET B 1 136 ? -11.57 -21.219 -9.188 1 97.44 136 MET B O 1
ATOM 4036 N N . THR B 1 137 ? -10.094 -19.609 -8.984 1 97.62 137 THR B N 1
ATOM 4037 C CA . THR B 1 137 ? -10.844 -18.766 -8.047 1 97.62 137 THR B CA 1
ATOM 4038 C C . THR B 1 137 ? -12.148 -18.297 -8.672 1 97.62 137 THR B C 1
ATOM 4040 O O . THR B 1 137 ? -12.195 -17.953 -9.852 1 97.62 137 THR B O 1
ATOM 4043 N N . GLU B 1 138 ? -13.172 -18.375 -7.914 1 97.5 138 GLU B N 1
ATOM 4044 C CA . GLU B 1 138 ? -14.5 -17.859 -8.227 1 97.5 138 GLU B CA 1
ATOM 4045 C C . GLU B 1 138 ? -14.953 -16.844 -7.184 1 97.5 138 GLU B C 1
ATOM 4047 O O . GLU B 1 138 ? -14.383 -16.766 -6.094 1 97.5 138 GLU B O 1
ATOM 4052 N N . PRO B 1 139 ? -15.945 -16.047 -7.52 1 92.69 139 PRO B N 1
ATOM 4053 C CA . PRO B 1 139 ? -16.422 -15.062 -6.539 1 92.69 139 PRO B CA 1
ATOM 4054 C C . PRO B 1 139 ? -16.766 -15.703 -5.195 1 92.69 139 PRO B C 1
ATOM 4056 O O . PRO B 1 139 ? -16.531 -15.102 -4.145 1 92.69 139 PRO B O 1
ATOM 4059 N N . GLY B 1 140 ? -17.219 -16.828 -5.164 1 91.38 140 GLY B N 1
ATOM 4060 C CA . GLY B 1 140 ? -17.625 -17.484 -3.932 1 91.38 140 GLY B CA 1
ATOM 4061 C C . GLY B 1 140 ? -16.609 -18.484 -3.426 1 91.38 140 GLY B C 1
ATOM 4062 O O . GLY B 1 140 ? -16.812 -19.125 -2.389 1 91.38 140 GLY B O 1
ATOM 4063 N N . ALA B 1 141 ? -15.477 -18.641 -4.168 1 92.56 141 ALA B N 1
ATOM 4064 C CA . ALA B 1 141 ? -14.508 -19.672 -3.809 1 92.56 141 ALA B CA 1
ATOM 4065 C C . ALA B 1 141 ? -13.078 -19.203 -4.109 1 92.56 141 ALA B C 1
ATOM 4067 O O . ALA B 1 141 ? -12.703 -19.047 -5.273 1 92.56 141 ALA B O 1
ATOM 4068 N N . GLY B 1 142 ? -12.328 -18.984 -3.031 1 93.19 142 GLY B N 1
ATOM 4069 C CA . GLY B 1 142 ? -10.906 -18.703 -3.113 1 93.19 142 GLY B CA 1
ATOM 4070 C C . GLY B 1 142 ? -10.055 -19.812 -2.529 1 93.19 142 GLY B C 1
ATOM 4071 O O . GLY B 1 142 ? -9.805 -20.828 -3.186 1 93.19 142 GLY B O 1
ATOM 4072 N N . SER B 1 143 ? -9.742 -19.703 -1.227 1 91.06 143 SER B N 1
ATOM 4073 C CA . SER B 1 143 ? -9.016 -20.75 -0.521 1 91.06 143 SER B CA 1
ATOM 4074 C C . SER B 1 143 ? -9.844 -22.031 -0.436 1 91.06 143 SER B C 1
ATOM 4076 O O . SER B 1 143 ? -9.289 -23.141 -0.443 1 91.06 143 SER B O 1
ATOM 4078 N N . ASP B 1 144 ? -11.117 -21.906 -0.426 1 91.12 144 ASP B N 1
ATOM 4079 C CA . ASP B 1 144 ? -12.023 -23.047 -0.41 1 91.12 144 ASP B CA 1
ATOM 4080 C C . ASP B 1 144 ? -12.305 -23.547 -1.825 1 91.12 144 ASP B C 1
AT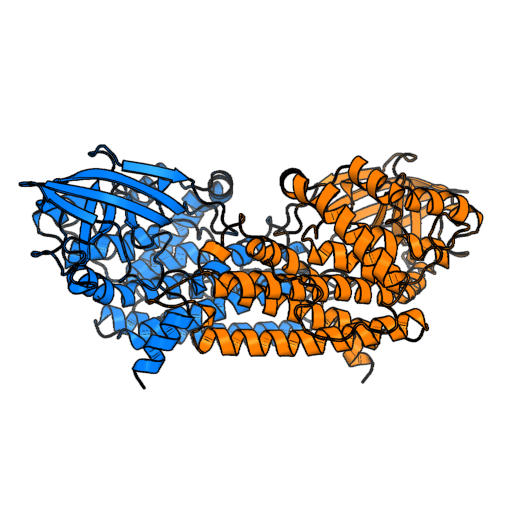OM 4082 O O . ASP B 1 144 ? -13.445 -23.484 -2.295 1 91.12 144 ASP B O 1
ATOM 4086 N N . LEU B 1 145 ? -11.375 -24.188 -2.439 1 90 145 LEU B N 1
ATOM 4087 C CA . LEU B 1 145 ? -11.461 -24.625 -3.828 1 90 145 LEU B CA 1
ATOM 4088 C C . LEU B 1 145 ? -12.508 -25.734 -3.984 1 90 145 LEU B C 1
ATOM 4090 O O . LEU B 1 145 ? -13.023 -25.953 -5.082 1 90 145 LEU B O 1
ATOM 4094 N N . GLN B 1 146 ? -12.75 -26.391 -2.906 1 88.94 146 GLN B N 1
ATOM 4095 C CA . GLN B 1 146 ? -13.75 -27.453 -2.98 1 88.94 146 GLN B CA 1
ATOM 4096 C C . GLN B 1 146 ? -15.133 -26.891 -3.293 1 88.94 146 GLN B C 1
ATOM 4098 O O . GLN B 1 146 ? -16.016 -27.609 -3.781 1 88.94 146 GLN B O 1
ATOM 4103 N N . GLY B 1 147 ? -15.305 -25.609 -3.023 1 91.06 147 GLY B N 1
ATOM 4104 C CA . GLY B 1 147 ? -16.609 -24.984 -3.193 1 91.06 147 GLY B CA 1
ATOM 4105 C C . GLY B 1 147 ? -16.812 -24.406 -4.582 1 91.06 147 GLY B C 1
ATOM 4106 O O . GLY B 1 147 ? -17.812 -23.734 -4.836 1 91.06 147 GLY B O 1
ATOM 4107 N N . VAL B 1 148 ? -15.945 -24.75 -5.512 1 95.69 148 VAL B N 1
ATOM 4108 C CA . VAL B 1 148 ? -16.062 -24.266 -6.879 1 95.69 148 VAL B CA 1
ATOM 4109 C C . VAL B 1 148 ? -17.406 -24.703 -7.473 1 95.69 148 VAL B C 1
ATOM 4111 O O . VAL B 1 148 ? -17.844 -25.828 -7.242 1 95.69 148 VAL B O 1
ATOM 4114 N N . LYS B 1 149 ? -17.984 -23.719 -8.305 1 96.5 149 LYS B N 1
ATOM 4115 C CA . LYS B 1 149 ? -19.312 -24 -8.844 1 96.5 149 LYS B CA 1
ATOM 4116 C C . LYS B 1 149 ? -19.281 -24.125 -10.367 1 96.5 149 LYS B C 1
ATOM 4118 O O . LYS B 1 149 ? -20.219 -24.625 -10.977 1 96.5 149 LYS B O 1
ATOM 4123 N N . THR B 1 150 ? -18.234 -23.594 -11.008 1 98.5 150 THR B N 1
ATOM 4124 C CA . THR B 1 150 ? -18.109 -23.797 -12.445 1 98.5 150 THR B CA 1
ATOM 4125 C C . THR B 1 150 ? -18.266 -25.281 -12.797 1 98.5 150 THR B C 1
ATOM 4127 O O . THR B 1 150 ? -17.625 -26.141 -12.18 1 98.5 150 THR B O 1
ATOM 4130 N N . ARG B 1 151 ? -19.062 -25.547 -13.805 1 98.25 151 ARG B N 1
ATOM 4131 C CA . ARG B 1 151 ? -19.375 -26.938 -14.117 1 98.25 151 ARG B CA 1
ATOM 4132 C C . ARG B 1 151 ? -19 -27.266 -15.555 1 98.25 151 ARG B C 1
ATOM 4134 O O . ARG B 1 151 ? -19.016 -26.406 -16.422 1 98.25 151 ARG B O 1
ATOM 4141 N N . ALA B 1 152 ? -18.609 -28.484 -15.766 1 98.62 152 ALA B N 1
ATOM 4142 C CA . ALA B 1 152 ? -18.422 -29.078 -17.094 1 98.62 152 ALA B CA 1
ATOM 4143 C C . ALA B 1 152 ? -19.297 -30.312 -17.266 1 98.62 152 ALA B C 1
ATOM 4145 O O . ALA B 1 152 ? -19.062 -31.344 -16.625 1 98.62 152 ALA B O 1
ATOM 4146 N N . GLU B 1 153 ? -20.25 -30.141 -18.109 1 97.75 153 GLU B N 1
ATOM 4147 C CA . GLU B 1 153 ? -21.156 -31.25 -18.375 1 97.75 153 GLU B CA 1
ATOM 4148 C C . GLU B 1 153 ? -20.797 -31.969 -19.672 1 97.75 153 GLU B C 1
ATOM 4150 O O . GLU B 1 153 ? -20.609 -31.328 -20.719 1 97.75 153 GLU B O 1
ATOM 4155 N N . LYS B 1 154 ? -20.703 -33.281 -19.562 1 96.06 154 LYS B N 1
ATOM 4156 C CA . LYS B 1 154 ? -20.406 -34.062 -20.766 1 96.06 154 LYS B CA 1
ATOM 4157 C C . LYS B 1 154 ? -21.609 -34.062 -21.703 1 96.06 154 LYS B C 1
ATOM 4159 O O . LYS B 1 154 ? -22.75 -34.281 -21.281 1 96.06 154 LYS B O 1
ATOM 4164 N N . ASP B 1 155 ? -21.359 -33.75 -22.875 1 95.12 155 ASP B N 1
ATOM 4165 C CA . ASP B 1 155 ? -22.312 -33.781 -23.984 1 95.12 155 ASP B CA 1
ATOM 4166 C C . ASP B 1 155 ? -21.719 -34.469 -25.219 1 95.12 155 ASP B C 1
ATOM 4168 O O . ASP B 1 155 ? -21.234 -33.781 -26.125 1 95.12 155 ASP B O 1
ATOM 4172 N N . GLY B 1 156 ? -21.906 -35.781 -25.281 1 95.62 156 GLY B N 1
ATOM 4173 C CA . GLY B 1 156 ? -21.219 -36.531 -26.328 1 95.62 156 GLY B CA 1
ATOM 4174 C C . GLY B 1 156 ? -19.719 -36.531 -26.188 1 95.62 156 GLY B C 1
ATOM 4175 O O . GLY B 1 156 ? -19.172 -36.906 -25.141 1 95.62 156 GLY B O 1
ATOM 4176 N N . ASN B 1 157 ? -19.094 -36.062 -27.219 1 97.19 157 ASN B N 1
ATOM 4177 C CA . ASN B 1 157 ? -17.625 -36 -27.188 1 97.19 157 ASN B CA 1
ATOM 4178 C C . ASN B 1 157 ? -17.125 -34.625 -26.812 1 97.19 157 ASN B C 1
ATOM 4180 O O . ASN B 1 157 ? -15.977 -34.281 -27.062 1 97.19 157 ASN B O 1
ATOM 4184 N N . HIS B 1 158 ? -18.031 -33.844 -26.188 1 98.12 158 HIS B N 1
ATOM 4185 C CA . HIS B 1 158 ? -17.672 -32.5 -25.75 1 98.12 158 HIS B CA 1
ATOM 4186 C C . HIS B 1 158 ? -18.062 -32.281 -24.281 1 98.12 158 HIS B C 1
ATOM 4188 O O . HIS B 1 158 ? -18.859 -33.062 -23.734 1 98.12 158 HIS B O 1
ATOM 4194 N N . TYR B 1 159 ? -17.359 -31.359 -23.672 1 98.38 159 TYR B N 1
ATOM 4195 C CA . TYR B 1 159 ? -17.828 -30.734 -22.453 1 98.38 159 TYR B CA 1
ATOM 4196 C C . TYR B 1 159 ? -18.516 -29.406 -22.75 1 98.38 159 TYR B C 1
ATOM 4198 O O . TYR B 1 159 ? -18.109 -28.688 -23.656 1 98.38 159 TYR B O 1
ATOM 4206 N N . LYS B 1 160 ? -19.531 -29.125 -22.016 1 98.62 160 LYS B N 1
ATOM 4207 C CA . LYS B 1 160 ? -20.094 -27.781 -21.938 1 98.62 160 LYS B CA 1
ATOM 4208 C C . LYS B 1 160 ? -19.75 -27.125 -20.594 1 98.62 160 LYS B C 1
ATOM 4210 O O . LYS B 1 160 ? -20.25 -27.547 -19.547 1 98.62 160 LYS B O 1
ATOM 4215 N N . ILE B 1 161 ? -18.922 -26.109 -20.656 1 98.81 161 ILE B N 1
ATOM 4216 C CA . ILE B 1 161 ? -18.422 -25.453 -19.453 1 98.81 161 ILE B CA 1
ATOM 4217 C C . ILE B 1 161 ? -19.234 -24.188 -19.172 1 98.81 161 ILE B C 1
ATOM 4219 O O . ILE B 1 161 ? -19.406 -23.344 -20.062 1 98.81 161 ILE B O 1
ATOM 4223 N N . SER B 1 162 ? -19.812 -24.062 -17.969 1 98.81 162 SER B N 1
ATOM 4224 C CA . SER B 1 162 ? -20.578 -22.906 -17.547 1 98.81 162 SER B CA 1
ATOM 4225 C C . SER B 1 162 ? -20.156 -22.438 -16.156 1 98.81 162 SER B C 1
ATOM 4227 O O . SER B 1 162 ? -20.078 -23.25 -15.227 1 98.81 162 SER B O 1
ATOM 4229 N N . GLY B 1 163 ? -19.875 -21.219 -16.078 1 98.44 163 GLY B N 1
ATOM 4230 C CA . GLY B 1 163 ? -19.469 -20.656 -14.805 1 98.44 163 GLY B CA 1
ATOM 4231 C C . GLY B 1 163 ? -18.672 -19.375 -14.938 1 98.44 163 GLY B C 1
ATOM 4232 O O . GLY B 1 163 ? -18.75 -18.703 -15.977 1 98.44 163 GLY B O 1
ATOM 4233 N N . SER B 1 164 ? -18.094 -18.906 -13.844 1 98.56 164 SER B N 1
ATOM 4234 C CA . SER B 1 164 ? -17.297 -17.688 -13.82 1 98.56 164 SER B CA 1
ATOM 4235 C C . SER B 1 164 ? -16.094 -17.828 -12.898 1 98.56 164 SER B C 1
ATOM 4237 O O . SER B 1 164 ? -16.141 -18.547 -11.906 1 98.56 164 SER B O 1
ATOM 4239 N N . LYS B 1 165 ? -15.078 -17.25 -13.281 1 98.69 165 LYS B N 1
ATOM 4240 C CA . LYS B 1 165 ? -13.836 -17.156 -12.523 1 98.69 165 LYS B CA 1
ATOM 4241 C C . LYS B 1 165 ? -13.438 -15.703 -12.297 1 98.69 165 LYS B C 1
ATOM 4243 O O . LYS B 1 165 ? -13.891 -14.812 -13.016 1 98.69 165 LYS B O 1
ATOM 4248 N N . THR B 1 166 ? -12.625 -15.445 -11.227 1 98.31 166 THR B N 1
ATOM 4249 C CA . THR B 1 166 ? -12.156 -14.102 -10.93 1 98.31 166 THR B CA 1
ATOM 4250 C C . THR B 1 166 ? -10.719 -14.125 -10.406 1 98.31 166 THR B C 1
ATOM 4252 O O . THR B 1 166 ? -10.195 -15.195 -10.078 1 98.31 166 THR B O 1
ATOM 4255 N N . PHE B 1 167 ? -10.039 -12.969 -10.461 1 98.38 167 PHE B N 1
ATOM 4256 C CA . PHE B 1 167 ? -8.656 -12.797 -10.031 1 98.38 167 PHE B CA 1
ATOM 4257 C C . PHE B 1 167 ? -7.723 -13.664 -10.859 1 98.38 167 PHE B C 1
ATOM 4259 O O . PHE B 1 167 ? -6.754 -14.219 -10.336 1 98.38 167 PHE B O 1
ATOM 4266 N N . ILE B 1 168 ? -8.008 -13.836 -12.133 1 98.62 168 ILE B N 1
ATOM 4267 C CA . ILE B 1 168 ? -7.195 -14.742 -12.938 1 98.62 168 ILE B CA 1
ATOM 4268 C C . ILE B 1 168 ? -6.027 -13.977 -13.547 1 98.62 168 ILE B C 1
ATOM 4270 O O . ILE B 1 168 ? -6.219 -13.141 -14.438 1 98.62 168 ILE B O 1
ATOM 4274 N N . THR B 1 169 ? -4.828 -14.273 -13.039 1 98 169 THR B N 1
ATOM 4275 C CA . THR B 1 169 ? -3.594 -13.711 -13.57 1 98 169 THR B CA 1
ATOM 4276 C C . THR B 1 169 ? -3.432 -14.055 -15.047 1 98 169 THR B C 1
ATOM 4278 O O . THR B 1 169 ? -3.705 -15.188 -15.461 1 98 169 THR B O 1
ATOM 4281 N N . ASN B 1 170 ? -3.004 -13.164 -15.883 1 98.31 170 ASN B N 1
ATOM 4282 C CA . ASN B 1 170 ? -2.898 -13.258 -17.344 1 98.31 170 ASN B CA 1
ATOM 4283 C C . ASN B 1 170 ? -4.273 -13.375 -18 1 98.31 170 ASN B C 1
ATOM 4285 O O . ASN B 1 170 ? -4.383 -13.805 -19.141 1 98.31 170 ASN B O 1
ATOM 4289 N N . GLY B 1 171 ? -5.312 -13.008 -17.297 1 98.25 171 GLY B N 1
ATOM 4290 C CA . GLY B 1 171 ? -6.68 -13.258 -17.719 1 98.25 171 GLY B CA 1
ATOM 4291 C C . GLY B 1 171 ? -7.039 -12.547 -19.016 1 98.25 171 GLY B C 1
ATOM 4292 O O . GLY B 1 171 ? -7.863 -13.031 -19.781 1 98.25 171 GLY B O 1
ATOM 4293 N N . GLN B 1 172 ? -6.414 -11.406 -19.25 1 98.12 172 GLN B N 1
ATOM 4294 C CA . GLN B 1 172 ? -6.684 -10.672 -20.484 1 98.12 172 GLN B CA 1
ATOM 4295 C C . GLN B 1 172 ? -5.871 -11.242 -21.641 1 98.12 172 GLN B C 1
ATOM 4297 O O . GLN B 1 172 ? -6.316 -11.211 -22.781 1 98.12 172 GLN B O 1
ATOM 4302 N N . LEU B 1 173 ? -4.734 -11.828 -21.359 1 97.94 173 LEU B N 1
ATOM 4303 C CA . LEU B 1 173 ? -3.779 -12.219 -22.391 1 97.94 173 LEU B CA 1
ATOM 4304 C C . LEU B 1 173 ? -3.936 -13.688 -22.75 1 97.94 173 LEU B C 1
ATOM 4306 O O . LEU B 1 173 ? -3.656 -14.094 -23.891 1 97.94 173 LEU B O 1
ATOM 4310 N N . ALA B 1 174 ? -4.309 -14.453 -21.781 1 98.62 174 ALA B N 1
ATOM 4311 C CA . ALA B 1 174 ? -4.184 -15.906 -21.906 1 98.62 174 ALA B CA 1
ATOM 4312 C C . ALA B 1 174 ? -5.102 -16.438 -23 1 98.62 174 ALA B C 1
ATOM 4314 O O . ALA B 1 174 ? -6.27 -16.062 -23.094 1 98.62 174 ALA B O 1
ATOM 4315 N N . ASN B 1 175 ? -4.523 -17.234 -23.781 1 98.75 175 ASN B N 1
ATOM 4316 C CA . ASN B 1 175 ? -5.344 -17.922 -24.781 1 98.75 175 ASN B CA 1
ATOM 4317 C C . ASN B 1 175 ? -5.273 -19.438 -24.625 1 98.75 175 ASN B C 1
ATOM 4319 O O . ASN B 1 175 ? -5.738 -20.172 -25.484 1 98.75 175 ASN B O 1
ATOM 4323 N N . LEU B 1 176 ? -4.664 -19.938 -23.609 1 98.88 176 LEU B N 1
ATOM 4324 C CA . LEU B 1 176 ? -4.727 -21.297 -23.094 1 98.88 176 LEU B CA 1
ATOM 4325 C C . LEU B 1 176 ? -4.984 -21.297 -21.594 1 98.88 176 LEU B C 1
ATOM 4327 O O . LEU B 1 176 ? -4.086 -21.016 -20.797 1 98.88 176 LEU B O 1
ATOM 4331 N N . ILE B 1 177 ? -6.16 -21.719 -21.188 1 98.94 177 ILE B N 1
ATOM 4332 C CA . ILE B 1 177 ? -6.559 -21.594 -19.797 1 98.94 177 ILE B CA 1
ATOM 4333 C C . ILE B 1 177 ? -6.938 -22.953 -19.234 1 98.94 177 ILE B C 1
ATOM 4335 O O . ILE B 1 177 ? -7.781 -23.656 -19.797 1 98.94 177 ILE B O 1
ATOM 4339 N N . ILE B 1 178 ? -6.258 -23.375 -18.188 1 98.94 178 ILE B N 1
ATOM 4340 C CA . ILE B 1 178 ? -6.707 -24.516 -17.406 1 98.94 178 ILE B CA 1
ATOM 4341 C C . IL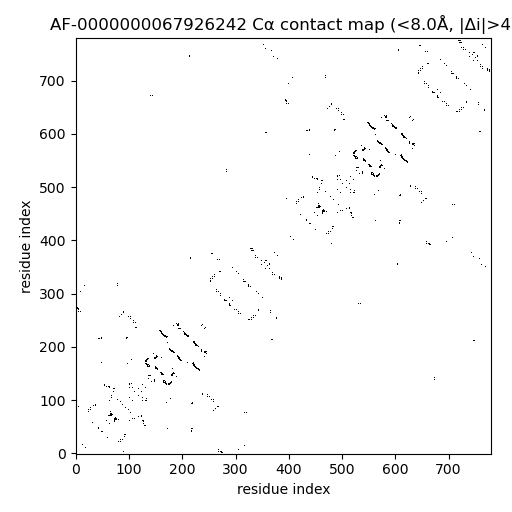E B 1 178 ? -7.852 -24.109 -16.484 1 98.94 178 ILE B C 1
ATOM 4343 O O . ILE B 1 178 ? -7.672 -23.281 -15.594 1 98.94 178 ILE B O 1
ATOM 4347 N N . VAL B 1 179 ? -9.023 -24.672 -16.656 1 98.88 179 VAL B N 1
ATOM 4348 C CA . VAL B 1 179 ? -10.203 -24.281 -15.891 1 98.88 179 VAL B CA 1
ATOM 4349 C C . VAL B 1 179 ? -10.531 -25.375 -14.867 1 98.88 179 VAL B C 1
ATOM 4351 O O . VAL B 1 179 ? -10.719 -26.531 -15.227 1 98.88 179 VAL B O 1
ATOM 4354 N N . VAL B 1 180 ? -10.586 -24.984 -13.602 1 98.62 180 VAL B N 1
ATOM 4355 C CA . VAL B 1 180 ? -11.031 -25.875 -12.531 1 98.62 180 VAL B CA 1
ATOM 4356 C C . VAL B 1 180 ? -12.562 -25.953 -12.539 1 98.62 180 VAL B C 1
ATOM 4358 O O . VAL B 1 180 ? -13.242 -24.938 -12.367 1 98.62 180 VAL B O 1
ATOM 4361 N N . THR B 1 181 ? -13.055 -27.156 -12.766 1 98.31 181 THR B N 1
ATOM 4362 C CA . THR B 1 181 ? -14.492 -27.328 -12.945 1 98.31 181 THR B CA 1
ATOM 4363 C C . THR B 1 181 ? -14.992 -28.531 -12.141 1 98.31 181 THR B C 1
ATOM 4365 O O . THR B 1 181 ? -14.211 -29.375 -11.719 1 98.31 181 THR B O 1
ATOM 4368 N N . LYS B 1 182 ? -16.312 -28.5 -11.961 1 98.31 182 LYS B N 1
ATOM 4369 C CA . LYS B 1 182 ? -17 -29.688 -11.445 1 98.31 182 LYS B CA 1
ATOM 4370 C C . LYS B 1 182 ? -17.578 -30.516 -12.586 1 98.31 182 LYS B C 1
ATOM 4372 O O . LYS B 1 182 ? -18.453 -30.062 -13.312 1 98.31 182 LYS B O 1
ATOM 4377 N N . THR B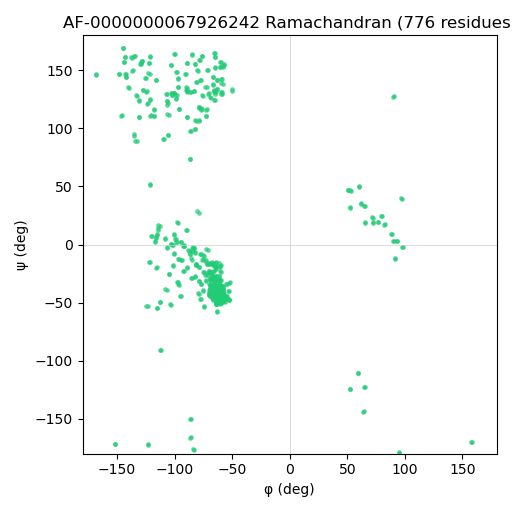 1 183 ? -17.078 -31.734 -12.727 1 98.12 183 THR B N 1
ATOM 4378 C CA . THR B 1 183 ? -17.688 -32.688 -13.648 1 98.12 183 THR B CA 1
ATOM 4379 C C . THR B 1 183 ? -18.734 -33.562 -12.938 1 98.12 183 THR B C 1
ATOM 4381 O O . THR B 1 183 ? -19.594 -34.156 -13.578 1 98.12 183 THR B O 1
ATOM 4384 N N . ASP B 1 184 ? -18.562 -33.656 -11.625 1 96.81 184 ASP B N 1
ATOM 4385 C CA . ASP B 1 184 ? -19.594 -34.219 -10.758 1 96.81 184 ASP B CA 1
ATOM 4386 C C . ASP B 1 184 ? -19.797 -33.375 -9.508 1 96.81 184 ASP B C 1
ATOM 4388 O O . ASP B 1 184 ? -19.141 -33.562 -8.492 1 96.81 184 ASP B O 1
ATOM 4392 N N . PRO B 1 185 ? -20.766 -32.469 -9.539 1 94.12 185 PRO B N 1
ATOM 4393 C CA . PRO B 1 185 ? -20.953 -31.5 -8.453 1 94.12 185 PRO B CA 1
ATOM 4394 C C . PRO B 1 185 ? -21.328 -32.188 -7.133 1 94.12 185 PRO B C 1
ATOM 4396 O O . PRO B 1 185 ? -21.188 -31.562 -6.066 1 94.12 185 PRO B O 1
ATOM 4399 N N . ASP B 1 186 ? -21.719 -33.406 -7.164 1 93.81 186 ASP B N 1
ATOM 4400 C CA . ASP B 1 186 ? -22.219 -34.094 -5.969 1 93.81 186 ASP B CA 1
ATOM 4401 C C . ASP B 1 186 ? -21.078 -34.75 -5.207 1 93.81 186 ASP B C 1
ATOM 4403 O O . ASP B 1 186 ? -21.266 -35.219 -4.094 1 93.81 186 ASP B O 1
ATOM 4407 N N . LYS B 1 187 ? -19.859 -34.719 -5.711 1 94.56 187 LYS B N 1
ATOM 4408 C CA . LYS B 1 187 ? -18.781 -35.469 -5.102 1 94.56 187 LYS B CA 1
ATOM 4409 C C . LYS B 1 187 ? -17.719 -34.562 -4.527 1 94.56 187 LYS B C 1
ATOM 4411 O O . LYS B 1 187 ? -16.562 -34.969 -4.336 1 94.56 187 LYS B O 1
ATOM 4416 N N . GLY B 1 188 ? -18.062 -33.25 -4.336 1 91.44 188 GLY B N 1
ATOM 4417 C CA . GLY B 1 188 ? -17.109 -32.344 -3.742 1 91.44 188 GLY B CA 1
ATOM 4418 C C . GLY B 1 188 ? -15.75 -32.344 -4.43 1 91.44 188 GLY B C 1
ATOM 4419 O O . GLY B 1 188 ? -15.672 -32.219 -5.652 1 91.44 188 GLY B O 1
ATOM 4420 N N . ALA B 1 189 ? -14.695 -32.594 -3.711 1 92.94 189 ALA B N 1
ATOM 4421 C CA . ALA B 1 189 ? -13.328 -32.625 -4.23 1 92.94 189 ALA B CA 1
ATOM 4422 C C . ALA B 1 189 ? -13.156 -33.719 -5.277 1 92.94 189 ALA B C 1
ATOM 4424 O O . ALA B 1 189 ? -12.477 -33.531 -6.285 1 92.94 189 ALA B O 1
ATOM 4425 N N . LYS B 1 190 ? -13.789 -34.844 -5.105 1 95.81 190 LYS B N 1
ATOM 4426 C CA . LYS B 1 190 ? -13.656 -36 -5.996 1 95.81 190 LYS B CA 1
ATOM 4427 C C . LYS B 1 190 ? -14.406 -35.75 -7.305 1 95.81 190 LYS B C 1
ATOM 4429 O O . LYS B 1 190 ? -14.242 -36.531 -8.258 1 95.81 190 LYS B O 1
ATOM 4434 N N . GLY B 1 191 ? -15.172 -34.719 -7.348 1 97.19 191 GLY B N 1
ATOM 4435 C CA . GLY B 1 191 ? -15.898 -34.375 -8.555 1 97.19 191 GLY B CA 1
ATOM 4436 C C . GLY B 1 191 ? -15.219 -33.281 -9.359 1 97.19 191 GLY B C 1
ATOM 4437 O O . GLY B 1 191 ? -15.75 -32.812 -10.383 1 97.19 191 GLY B O 1
ATOM 4438 N N . THR B 1 192 ? -14.039 -32.844 -8.945 1 98.12 192 THR B N 1
ATOM 4439 C CA . THR B 1 192 ? -13.328 -31.719 -9.578 1 98.12 192 THR B CA 1
ATOM 4440 C C . THR B 1 192 ? -12.422 -32.25 -10.695 1 98.12 192 THR B C 1
ATOM 4442 O O . THR B 1 192 ? -11.719 -33.219 -10.523 1 98.12 192 THR B O 1
ATOM 4445 N N . SER B 1 193 ? -12.453 -31.641 -11.867 1 98.69 193 SER B N 1
ATOM 4446 C CA . SER B 1 193 ? -11.602 -31.953 -13.008 1 98.69 193 SER B CA 1
ATOM 4447 C C . SER B 1 193 ? -10.945 -30.688 -13.562 1 98.69 193 SER B C 1
ATOM 4449 O O . SER B 1 193 ? -11.406 -29.578 -13.297 1 98.69 193 SER B O 1
ATOM 4451 N N . LEU B 1 194 ? -9.82 -30.844 -14.242 1 98.81 194 LEU B N 1
ATOM 4452 C CA . LEU B 1 194 ? -9.133 -29.766 -14.953 1 98.81 194 LEU B CA 1
ATOM 4453 C C . LEU B 1 194 ? -9.328 -29.906 -16.453 1 98.81 194 LEU B C 1
ATOM 4455 O O . LEU B 1 194 ? -8.977 -30.922 -17.047 1 98.81 194 LEU B O 1
ATOM 4459 N N . ILE B 1 195 ? -9.898 -28.875 -17.062 1 98.88 195 ILE B N 1
ATOM 4460 C CA . ILE B 1 195 ? -10.172 -28.891 -18.484 1 98.88 195 ILE B CA 1
ATOM 4461 C C . ILE B 1 195 ? -9.523 -27.688 -19.156 1 98.88 195 ILE B C 1
ATOM 4463 O O . ILE B 1 195 ? -9.664 -26.547 -18.688 1 98.88 195 ILE B O 1
ATOM 4467 N N . VAL B 1 196 ? -8.805 -27.922 -20.25 1 98.88 196 VAL B N 1
ATOM 4468 C CA . VAL B 1 196 ? -8.07 -26.859 -20.938 1 98.88 196 VAL B CA 1
ATOM 4469 C C . VAL B 1 196 ? -8.969 -26.203 -21.984 1 98.88 196 VAL B C 1
ATOM 4471 O O . VAL B 1 196 ? -9.625 -26.906 -22.766 1 98.88 196 VAL B O 1
ATOM 4474 N N . VAL B 1 197 ? -8.992 -24.922 -22 1 98.88 197 VAL B N 1
ATOM 4475 C CA . VAL B 1 197 ? -9.773 -24.141 -22.953 1 98.88 197 VAL B CA 1
ATOM 4476 C C . VAL B 1 197 ? -8.836 -23.281 -23.812 1 98.88 197 VAL B C 1
ATOM 4478 O O . VAL B 1 197 ? -8.109 -22.438 -23.281 1 98.88 197 VAL B O 1
ATOM 4481 N N . GLU B 1 198 ? -8.766 -23.516 -25.094 1 98.81 198 GLU B N 1
ATOM 4482 C CA . GLU B 1 198 ? -8.172 -22.578 -26.047 1 98.81 198 GLU B CA 1
ATOM 4483 C C . GLU B 1 198 ? -9.164 -21.469 -26.422 1 98.81 198 GLU B C 1
ATOM 4485 O O . GLU B 1 198 ? -10.016 -21.672 -27.281 1 98.81 198 GLU B O 1
ATOM 4490 N N . THR B 1 199 ? -8.906 -20.328 -25.891 1 98.44 199 THR B N 1
ATOM 4491 C CA . THR B 1 199 ? -9.953 -19.312 -25.891 1 98.44 199 THR B CA 1
ATOM 4492 C C . THR B 1 199 ? -10.219 -18.812 -27.312 1 98.44 199 THR B C 1
ATOM 4494 O O . THR B 1 199 ? -11.32 -18.344 -27.609 1 98.44 199 THR B O 1
ATOM 4497 N N . ASP B 1 200 ? -9.266 -18.922 -28.219 1 97.38 200 ASP B N 1
ATOM 4498 C CA . ASP B 1 200 ? -9.422 -18.438 -29.578 1 97.38 200 ASP B CA 1
ATOM 4499 C C . ASP B 1 200 ? -10.273 -19.391 -30.406 1 97.38 200 ASP B C 1
ATOM 4501 O O . ASP B 1 200 ? -10.734 -19.031 -31.5 1 97.38 200 ASP B O 1
ATOM 4505 N N . GLU B 1 201 ? -10.617 -20.547 -29.906 1 96.06 201 GLU B N 1
ATOM 4506 C CA . GLU B 1 201 ? -11.25 -21.578 -30.703 1 96.06 201 GLU B CA 1
ATOM 4507 C C . GLU B 1 201 ? -12.664 -21.875 -30.219 1 96.06 201 GLU B C 1
ATOM 4509 O O . GLU B 1 201 ? -13.273 -22.859 -30.641 1 96.06 201 GLU B O 1
ATOM 4514 N N . VAL B 1 202 ? -13.062 -21.109 -29.328 1 98.19 202 VAL B N 1
ATOM 4515 C CA . VAL B 1 202 ? -14.328 -21.5 -28.719 1 98.19 202 VAL B CA 1
ATOM 4516 C C . VAL B 1 202 ? -15.289 -20.312 -28.734 1 98.19 202 VAL B C 1
ATOM 4518 O O . VAL B 1 202 ? -14.859 -19.156 -28.812 1 98.19 202 VAL B O 1
ATOM 4521 N N . GLU B 1 203 ? -16.594 -20.578 -28.641 1 97.94 203 GLU B N 1
ATOM 4522 C CA . GLU B 1 203 ? -17.656 -19.609 -28.422 1 97.94 203 GLU B CA 1
ATOM 4523 C C . GLU B 1 203 ? -18.156 -19.641 -26.984 1 97.94 203 GLU B C 1
ATOM 4525 O O . GLU B 1 203 ? -18 -20.656 -26.297 1 97.94 203 GLU B O 1
ATOM 4530 N N . GLY B 1 204 ? -18.703 -18.516 -26.531 1 98.5 204 GLY B N 1
ATOM 4531 C CA . GLY B 1 204 ? -19.281 -18.469 -25.188 1 98.5 204 GLY B CA 1
ATOM 4532 C C . GLY B 1 204 ? -18.297 -18.031 -24.125 1 98.5 204 GLY B C 1
ATOM 4533 O O . GLY B 1 204 ? -18.703 -17.734 -23 1 98.5 204 GLY B O 1
ATOM 4534 N N . PHE B 1 205 ? -17.062 -17.984 -24.5 1 98.62 205 PHE B N 1
ATOM 4535 C CA . PHE B 1 205 ? -16.031 -17.469 -23.594 1 98.62 205 PHE B CA 1
ATOM 4536 C C . PHE B 1 205 ? -15.977 -15.945 -23.656 1 98.62 205 PHE B C 1
ATOM 4538 O O . PHE B 1 205 ? -15.984 -15.367 -24.734 1 98.62 205 PHE B O 1
ATOM 4545 N N . GLN B 1 206 ? -15.961 -15.312 -22.453 1 98.44 206 GLN B N 1
ATOM 4546 C CA . GLN B 1 206 ? -15.859 -13.859 -22.391 1 98.44 206 GLN B CA 1
ATOM 4547 C C . GLN B 1 206 ? -14.945 -13.422 -21.25 1 98.44 206 GLN B C 1
ATOM 4549 O O . GLN B 1 206 ? -15 -13.977 -20.156 1 98.44 206 GLN B O 1
ATOM 4554 N N . ARG B 1 207 ? -14.117 -12.484 -21.609 1 98.31 207 ARG B N 1
ATOM 4555 C CA . ARG B 1 207 ? -13.312 -11.828 -20.578 1 98.31 207 ARG B CA 1
ATOM 4556 C C . ARG B 1 207 ? -14.078 -10.664 -19.969 1 98.31 207 ARG B C 1
ATOM 4558 O O . ARG B 1 207 ? -14.742 -9.898 -20.672 1 98.31 207 ARG B O 1
ATOM 4565 N N . GLY B 1 208 ? -14.094 -10.641 -18.688 1 98 208 GLY B N 1
ATOM 4566 C CA . GLY B 1 208 ? -14.656 -9.492 -18 1 98 208 GLY B CA 1
ATOM 4567 C C . GLY B 1 208 ? -13.656 -8.367 -17.797 1 98 208 GLY B C 1
ATOM 4568 O O . GLY B 1 208 ? -12.805 -8.133 -18.656 1 98 208 GLY B O 1
ATOM 4569 N N . ARG B 1 209 ? -13.836 -7.656 -16.781 1 95.88 209 ARG B N 1
ATOM 4570 C CA . ARG B 1 209 ? -12.992 -6.52 -16.438 1 95.88 209 ARG B CA 1
ATOM 4571 C C . ARG B 1 209 ? -11.562 -6.969 -16.156 1 95.88 209 ARG B C 1
ATOM 4573 O O . ARG B 1 209 ? -11.344 -8.023 -15.555 1 95.88 209 ARG B O 1
ATOM 4580 N N . ASN B 1 210 ? -10.523 -6.172 -16.594 1 98.38 210 ASN B N 1
ATOM 4581 C CA . ASN B 1 210 ? -9.211 -6.156 -15.953 1 98.38 210 ASN B CA 1
ATOM 4582 C C . ASN B 1 210 ? -9.266 -5.449 -14.602 1 98.38 210 ASN B C 1
ATOM 4584 O O . ASN B 1 210 ? -9.523 -4.246 -14.531 1 98.38 210 ASN B O 1
ATOM 4588 N N . LEU B 1 211 ? -9.125 -6.176 -13.555 1 98.19 211 LEU B N 1
ATOM 4589 C CA . LEU B 1 211 ? -9.461 -5.715 -12.211 1 98.19 211 LEU B CA 1
ATOM 4590 C C . LEU B 1 211 ? -8.531 -4.586 -11.773 1 98.19 211 LEU B C 1
ATOM 4592 O O . LEU B 1 211 ? -7.332 -4.625 -12.047 1 98.19 211 LEU B O 1
ATOM 4596 N N . ASP B 1 212 ? -9.07 -3.533 -11.133 1 97.75 212 ASP B N 1
ATOM 4597 C CA . ASP B 1 212 ? -8.336 -2.389 -10.602 1 97.75 212 ASP B CA 1
ATOM 4598 C C . ASP B 1 212 ? -7.734 -2.707 -9.234 1 97.75 212 ASP B C 1
ATOM 4600 O O . ASP B 1 212 ? -8.398 -2.551 -8.211 1 97.75 212 ASP B O 1
ATOM 4604 N N . LYS B 1 213 ? -6.43 -3.035 -9.242 1 98.19 213 LYS B N 1
ATOM 4605 C CA . LYS B 1 213 ? -5.719 -3.525 -8.062 1 98.19 213 LYS B CA 1
ATOM 4606 C C . LYS B 1 213 ? -4.902 -2.412 -7.414 1 98.19 213 LYS B C 1
ATOM 4608 O O . LYS B 1 213 ? -4.621 -1.391 -8.047 1 98.19 213 LYS B O 1
ATOM 4613 N N . ILE B 1 214 ? -4.461 -2.607 -6.156 1 98.19 214 ILE B N 1
ATOM 4614 C CA . ILE B 1 214 ? -3.545 -1.73 -5.434 1 98.19 214 ILE B CA 1
ATOM 4615 C C . ILE B 1 214 ? -2.211 -1.653 -6.176 1 98.19 214 ILE B C 1
ATOM 4617 O O . ILE B 1 214 ? -1.609 -0.582 -6.273 1 98.19 214 ILE B O 1
ATOM 4621 N N . GLY B 1 215 ? -1.762 -2.754 -6.664 1 98.19 215 GLY B N 1
ATOM 4622 C CA . GLY B 1 215 ? -0.464 -2.896 -7.305 1 98.19 215 GLY B CA 1
ATOM 4623 C C . GLY B 1 215 ? -0.431 -4 -8.344 1 98.19 215 GLY B C 1
ATOM 4624 O O . GLY B 1 215 ? -1.479 -4.465 -8.797 1 98.19 215 GLY B O 1
ATOM 4625 N N . LEU B 1 216 ? 0.807 -4.316 -8.859 1 98.06 216 LEU B N 1
ATOM 4626 C CA . LEU B 1 216 ? 0.988 -5.227 -9.984 1 98.06 216 LEU B CA 1
ATOM 4627 C C . LEU B 1 216 ? 0.086 -4.836 -11.148 1 98.06 216 LEU B C 1
ATOM 4629 O O . LEU B 1 216 ? -0.625 -5.68 -11.695 1 98.06 216 LEU B O 1
ATOM 4633 N N . LYS B 1 217 ? 0.158 -3.586 -11.375 1 97.56 217 LYS B N 1
ATOM 4634 C CA . LYS B 1 217 ? -0.756 -3.025 -12.367 1 97.56 217 LYS B CA 1
ATOM 4635 C C . LYS B 1 217 ? -0.519 -3.641 -13.742 1 97.56 217 LYS B C 1
ATOM 4637 O O . LYS B 1 217 ? -1.466 -3.857 -14.5 1 97.56 217 LYS B O 1
ATOM 4642 N N . SER B 1 218 ? 0.704 -3.957 -14.062 1 98.25 218 SER B N 1
ATOM 4643 C CA . SER B 1 218 ? 1.042 -4.426 -15.398 1 98.25 218 SER B CA 1
ATOM 4644 C C . SER B 1 218 ? 0.662 -5.895 -15.578 1 98.25 218 SER B C 1
ATOM 4646 O O . SER B 1 218 ? 0.657 -6.402 -16.703 1 98.25 218 SER B O 1
ATOM 4648 N N . ASN B 1 219 ? 0.482 -6.609 -14.523 1 98.38 219 ASN B N 1
ATOM 4649 C CA . ASN B 1 219 ? 0.038 -8 -14.586 1 98.38 219 ASN B CA 1
ATOM 4650 C C . ASN B 1 219 ? -1.483 -8.094 -14.656 1 98.38 219 ASN B C 1
ATOM 4652 O O . ASN B 1 219 ? -2.156 -8.094 -13.625 1 98.38 219 ASN B O 1
ATOM 4656 N N . ASP B 1 220 ? -1.976 -8.25 -15.852 1 98.44 220 ASP B N 1
ATOM 4657 C CA . ASP B 1 220 ? -3.426 -8.25 -16.016 1 98.44 220 ASP B CA 1
ATOM 4658 C C . ASP B 1 220 ? -4.07 -9.367 -15.195 1 98.44 220 ASP B C 1
ATOM 4660 O O . ASP B 1 220 ? -3.557 -10.484 -15.148 1 98.44 220 ASP B O 1
ATOM 4664 N N . THR B 1 221 ? -5.07 -9.125 -14.445 1 98.44 221 THR B N 1
ATOM 4665 C CA . THR B 1 221 ? -5.867 -10 -13.586 1 98.44 221 THR B CA 1
ATOM 4666 C C . THR B 1 221 ? -7.355 -9.797 -13.852 1 98.44 221 THR B C 1
ATOM 4668 O O . THR B 1 221 ? -7.871 -8.688 -13.719 1 98.44 221 THR B O 1
ATOM 4671 N N . SER B 1 222 ? -8.086 -10.898 -14.188 1 97.88 222 SER B N 1
ATOM 4672 C CA . SER B 1 222 ? -9.367 -10.625 -14.82 1 97.88 222 SER B CA 1
ATOM 4673 C C . SER B 1 222 ? -10.461 -11.539 -14.281 1 97.88 222 SER B C 1
ATOM 4675 O O . SER B 1 222 ? -10.172 -12.562 -13.656 1 97.88 222 SER B O 1
ATOM 4677 N N . GLU B 1 223 ? -11.641 -11.086 -14.516 1 98.31 223 GLU B N 1
ATOM 4678 C CA . GLU B 1 223 ? -12.828 -11.945 -14.492 1 98.31 223 GLU B CA 1
ATOM 4679 C C . GLU B 1 223 ? -12.984 -12.703 -15.805 1 98.31 223 GLU B C 1
ATOM 4681 O O . GLU B 1 223 ? -12.695 -12.164 -16.875 1 98.31 223 GLU B O 1
ATOM 4686 N N . LEU B 1 224 ? -13.359 -13.93 -15.664 1 98.81 224 LEU B N 1
ATOM 4687 C CA . LEU B 1 224 ? -13.641 -14.75 -16.844 1 98.81 224 LEU B CA 1
ATOM 4688 C C . LEU B 1 224 ? -15.047 -15.344 -16.75 1 98.81 224 LEU B C 1
ATOM 4690 O O . LEU B 1 224 ? -15.492 -15.75 -15.68 1 98.81 224 LEU B O 1
ATOM 4694 N N . PHE B 1 225 ? -15.672 -15.414 -17.922 1 98.81 225 PHE B N 1
ATOM 4695 C CA . PHE B 1 225 ? -17.031 -15.961 -18 1 98.81 225 PHE B CA 1
ATOM 4696 C C . PHE B 1 225 ? -17.109 -17.062 -19.047 1 98.81 225 PHE B C 1
ATOM 4698 O O . PHE B 1 225 ? -16.562 -16.938 -20.141 1 98.81 225 PHE B O 1
ATOM 4705 N N . PHE B 1 226 ? -17.703 -18.141 -18.672 1 98.75 226 PHE B N 1
ATOM 4706 C CA . PHE B 1 226 ? -17.953 -19.297 -19.531 1 98.75 226 PHE B CA 1
ATOM 4707 C C . PHE B 1 226 ? -19.453 -19.547 -19.672 1 98.75 226 PHE B C 1
ATOM 4709 O O . PHE B 1 226 ? -20.125 -19.906 -18.703 1 98.75 226 PHE B O 1
ATOM 4716 N N . ASN B 1 227 ? -19.953 -19.297 -20.844 1 98.62 227 ASN B N 1
ATOM 4717 C CA . ASN B 1 227 ? -21.344 -19.547 -21.156 1 98.62 227 ASN B CA 1
ATOM 4718 C C . ASN B 1 227 ? -21.5 -20.719 -22.125 1 98.62 227 ASN B C 1
ATOM 4720 O O . ASN B 1 227 ? -21.531 -20.516 -23.344 1 98.62 227 ASN B O 1
ATOM 4724 N N . ASP B 1 228 ? -21.641 -21.875 -21.625 1 98.31 228 ASP B N 1
ATOM 4725 C CA . ASP B 1 228 ? -21.781 -23.109 -22.391 1 98.31 228 ASP B CA 1
ATOM 4726 C C . ASP B 1 228 ? -20.641 -23.25 -23.391 1 98.31 228 ASP B C 1
ATOM 4728 O O . ASP B 1 228 ? -20.891 -23.5 -24.578 1 98.31 228 ASP B O 1
ATOM 4732 N N . VAL B 1 229 ? -19.484 -23.016 -22.938 1 98.81 229 VAL B N 1
ATOM 4733 C CA . VAL B 1 229 ? -18.312 -23.156 -23.781 1 98.81 229 VAL B CA 1
ATOM 4734 C C . VAL B 1 229 ? -18.078 -24.641 -24.094 1 98.81 229 VAL B C 1
ATOM 4736 O O . VAL B 1 229 ? -17.969 -25.453 -23.188 1 98.81 229 VAL B O 1
ATOM 4739 N N . ARG B 1 230 ? -17.969 -24.969 -25.344 1 98.56 230 ARG B N 1
ATOM 4740 C CA . ARG B 1 230 ? -17.828 -26.359 -25.75 1 98.56 230 ARG B CA 1
ATOM 4741 C C . ARG B 1 230 ? -16.375 -26.672 -26.109 1 98.56 230 ARG B C 1
ATOM 4743 O O . ARG B 1 230 ? -15.758 -25.953 -26.891 1 98.56 230 ARG B O 1
ATOM 4750 N N . VAL B 1 231 ? -15.867 -27.703 -25.531 1 98.56 231 VAL B N 1
ATOM 4751 C CA . VAL B 1 231 ? -14.539 -28.219 -25.859 1 98.56 231 VAL B CA 1
ATOM 4752 C C . VAL B 1 231 ? -14.578 -29.734 -25.969 1 98.56 231 VAL B C 1
ATOM 4754 O O . VAL B 1 231 ? -15.398 -30.391 -25.312 1 98.56 231 VAL B O 1
ATOM 4757 N N . PRO B 1 232 ? -13.75 -30.312 -26.766 1 98.25 232 PRO B N 1
ATOM 4758 C CA . PRO B 1 232 ? -13.719 -31.781 -26.844 1 98.25 232 PRO B CA 1
ATOM 4759 C C . PRO B 1 232 ? -13.367 -32.406 -25.5 1 98.25 232 PRO B C 1
ATOM 4761 O O . PRO B 1 232 ? -12.617 -31.844 -24.703 1 98.25 232 PRO B O 1
ATOM 4764 N N . THR B 1 233 ? -13.836 -33.656 -25.266 1 97.94 233 THR B N 1
ATOM 4765 C CA . THR B 1 233 ? -13.547 -34.375 -24.016 1 97.94 233 THR B CA 1
ATOM 4766 C C . THR B 1 233 ? -12.055 -34.688 -23.906 1 97.94 233 THR B C 1
ATOM 4768 O O . THR B 1 233 ? -11.539 -34.906 -22.812 1 97.94 233 THR B O 1
ATOM 4771 N N . SER B 1 234 ? -11.336 -34.594 -25.062 1 97.88 234 SER B N 1
ATOM 4772 C CA . SER B 1 234 ? -9.898 -34.812 -25.062 1 97.88 234 SER B CA 1
ATOM 4773 C C . SER B 1 234 ? -9.164 -33.656 -24.422 1 97.88 234 SER B C 1
ATOM 4775 O O . SER B 1 234 ? -7.957 -33.719 -24.172 1 97.88 234 SER B O 1
ATOM 4777 N N . ASN B 1 235 ? -9.906 -32.594 -24.031 1 98.62 235 ASN B N 1
ATOM 4778 C CA . ASN B 1 235 ? -9.289 -31.453 -23.375 1 98.62 235 ASN B CA 1
ATOM 4779 C C . ASN B 1 235 ? -9.156 -31.688 -21.859 1 98.62 235 ASN B C 1
ATOM 4781 O O . ASN B 1 235 ? -8.547 -30.875 -21.156 1 98.62 235 ASN B O 1
ATOM 4785 N N . LEU B 1 236 ? -9.672 -32.75 -21.375 1 98.69 236 LEU B N 1
ATOM 4786 C CA . LEU B 1 236 ? -9.508 -33.125 -19.969 1 98.69 236 LEU B CA 1
ATOM 4787 C C . LEU B 1 236 ? -8.047 -33.438 -19.656 1 98.69 236 LEU B C 1
ATOM 4789 O O . LEU B 1 236 ? -7.391 -34.188 -20.391 1 98.69 236 LEU B O 1
ATOM 4793 N N . LEU B 1 237 ? -7.488 -32.781 -18.703 1 98.56 237 LEU B N 1
ATOM 4794 C CA . LEU B 1 237 ? -6.172 -33.188 -18.219 1 98.56 237 LEU B CA 1
ATOM 4795 C C . LEU B 1 237 ? -6.27 -34.406 -17.344 1 98.56 237 LEU B C 1
ATOM 4797 O O . LEU B 1 237 ? -6.984 -34.406 -16.328 1 98.56 237 LEU B O 1
ATOM 4801 N N . GLY B 1 238 ? -5.484 -35.406 -17.625 1 97 238 GLY B N 1
ATOM 4802 C CA . GLY B 1 238 ? -5.609 -36.688 -16.984 1 97 238 GLY B CA 1
ATOM 4803 C C . GLY B 1 238 ? -6.461 -37.688 -17.781 1 97 238 GLY B C 1
ATOM 4804 O O . GLY B 1 238 ? -7.016 -37.312 -18.828 1 97 238 GLY B O 1
ATOM 4805 N N . HIS B 1 239 ? -6.629 -38.906 -17.219 1 93.88 239 HIS B N 1
ATOM 4806 C CA . HIS B 1 239 ? -7.277 -39.969 -17.969 1 93.88 239 HIS B CA 1
ATOM 4807 C C . HIS B 1 239 ? -8.734 -40.156 -17.547 1 93.88 239 HIS B C 1
ATOM 4809 O O . HIS B 1 239 ? -9.523 -40.781 -18.25 1 93.88 239 HIS B O 1
ATOM 4815 N N . GLU B 1 240 ? -9.008 -39.625 -16.406 1 96.5 240 GLU B N 1
ATOM 4816 C CA . GLU B 1 240 ? -10.367 -39.781 -15.891 1 96.5 240 GLU B CA 1
ATOM 4817 C C . GLU B 1 240 ? -10.82 -38.531 -15.172 1 96.5 240 GLU B C 1
ATOM 4819 O O . GLU B 1 240 ? -10 -37.781 -14.609 1 96.5 240 GLU B O 1
ATOM 4824 N N . GLU B 1 241 ? -12.117 -38.281 -15.297 1 97.75 241 GLU B N 1
ATOM 4825 C CA . GLU B 1 241 ? -12.727 -37.188 -14.547 1 97.75 241 GLU B CA 1
ATOM 4826 C C . GLU B 1 241 ? -12.5 -37.344 -13.047 1 97.75 241 GLU B C 1
ATOM 4828 O O . GLU B 1 241 ? -12.281 -38.469 -12.57 1 97.75 241 GLU B O 1
ATOM 4833 N N . GLY B 1 242 ? -12.531 -36.25 -12.336 1 97.69 242 GLY B N 1
ATOM 4834 C CA . GLY B 1 242 ? -12.555 -36.281 -10.883 1 97.69 242 GLY B CA 1
ATOM 4835 C C . GLY B 1 242 ? -11.172 -36.312 -10.266 1 97.69 242 GLY B C 1
ATOM 4836 O O . GLY B 1 242 ? -11.031 -36.469 -9.047 1 97.69 242 GLY B O 1
ATOM 4837 N N . LYS B 1 243 ? -10.125 -36.125 -11.07 1 97.94 243 LYS B N 1
ATOM 4838 C CA . LYS B 1 243 ? -8.758 -36.188 -10.555 1 97.94 243 LYS B CA 1
ATOM 4839 C C . LYS B 1 243 ? -8.172 -34.781 -10.367 1 97.94 243 LYS B C 1
ATOM 4841 O O . LYS B 1 243 ? -7.012 -34.656 -9.984 1 97.94 243 LYS B O 1
ATOM 4846 N N . GLY B 1 244 ? -8.984 -33.781 -10.695 1 97.81 244 GLY B N 1
ATOM 4847 C CA . GLY B 1 244 ? -8.508 -32.406 -10.719 1 97.81 244 GLY B CA 1
ATOM 4848 C C . GLY B 1 244 ? -7.984 -31.938 -9.375 1 97.81 244 GLY B C 1
ATOM 4849 O O . GLY B 1 244 ? -6.945 -31.281 -9.312 1 97.81 244 GLY B O 1
ATOM 4850 N N . PHE B 1 245 ? -8.695 -32.281 -8.32 1 96.44 245 PHE B N 1
ATOM 4851 C CA . PHE B 1 245 ? -8.289 -31.828 -7.004 1 96.44 245 PHE B CA 1
ATOM 4852 C C . PHE B 1 245 ? -6.949 -32.438 -6.605 1 96.44 245 PHE B C 1
ATOM 4854 O O . PHE B 1 245 ? -6.082 -31.75 -6.059 1 96.44 245 PHE B O 1
ATOM 4861 N N . VAL B 1 246 ? -6.746 -33.656 -6.836 1 96.81 246 VAL B N 1
ATOM 4862 C CA . VAL B 1 246 ? -5.48 -34.344 -6.562 1 96.81 246 VAL B CA 1
ATOM 4863 C C . VAL B 1 246 ? -4.363 -33.688 -7.387 1 96.81 246 VAL B C 1
ATOM 4865 O O . VAL B 1 246 ? -3.262 -33.469 -6.879 1 96.81 246 VAL B O 1
ATOM 4868 N N . GLN B 1 247 ? -4.641 -33.438 -8.656 1 97.88 247 GLN B N 1
ATOM 4869 C CA . GLN B 1 247 ? -3.672 -32.781 -9.531 1 97.88 247 GLN B CA 1
ATOM 4870 C C . GLN B 1 247 ? -3.262 -31.422 -8.984 1 97.88 247 GLN B C 1
ATOM 4872 O O . GLN B 1 247 ? -2.076 -31.094 -8.969 1 97.88 247 GLN B O 1
ATOM 4877 N N . LEU B 1 248 ? -4.254 -30.656 -8.516 1 96.88 248 LEU B N 1
ATOM 4878 C CA . LEU B 1 248 ? -3.973 -29.359 -7.914 1 96.88 248 LEU B CA 1
ATOM 4879 C C . LEU B 1 248 ? -3.049 -29.5 -6.707 1 96.88 248 LEU B C 1
ATOM 4881 O O . LEU B 1 248 ? -2.031 -28.812 -6.613 1 96.88 248 LEU B O 1
ATOM 4885 N N . MET B 1 249 ? -3.363 -30.391 -5.801 1 94.94 249 MET B N 1
ATOM 4886 C CA . MET B 1 249 ? -2.604 -30.578 -4.566 1 94.94 249 MET B CA 1
ATOM 4887 C C . MET B 1 249 ? -1.16 -30.969 -4.867 1 94.94 249 MET B C 1
ATOM 4889 O O . MET B 1 249 ? -0.237 -30.516 -4.184 1 94.94 249 MET B O 1
ATOM 4893 N N . GLN B 1 250 ? -0.987 -31.703 -5.871 1 96 250 GLN B N 1
ATOM 4894 C CA . GLN B 1 250 ? 0.344 -32.188 -6.223 1 96 250 GLN B CA 1
ATOM 4895 C C . GLN B 1 250 ? 1.201 -31.078 -6.805 1 96 250 GLN B C 1
ATOM 4897 O O . GLN B 1 250 ? 2.428 -31.094 -6.695 1 96 250 GLN B O 1
ATOM 4902 N N . GLN B 1 251 ? 0.593 -30.047 -7.406 1 96.56 251 GLN B N 1
ATOM 4903 C CA . GLN B 1 251 ? 1.323 -28.984 -8.078 1 96.56 251 GLN B CA 1
ATOM 4904 C C . GLN B 1 251 ? 1.507 -27.781 -7.16 1 96.56 251 GLN B C 1
ATOM 4906 O O . GLN B 1 251 ? 2.332 -26.906 -7.43 1 96.56 251 GLN B O 1
ATOM 4911 N N . LEU B 1 252 ? 0.811 -27.719 -6.02 1 94.69 252 LEU B N 1
ATOM 4912 C CA . LEU B 1 252 ? 0.766 -26.531 -5.156 1 94.69 252 LEU B CA 1
ATOM 4913 C C . LEU B 1 252 ? 2.131 -26.266 -4.531 1 94.69 252 LEU B C 1
ATOM 4915 O O . LEU B 1 252 ? 2.537 -25.109 -4.395 1 94.69 252 LEU B O 1
ATOM 4919 N N . PRO B 1 253 ? 2.928 -27.312 -4.172 1 96.25 253 PRO B N 1
ATOM 4920 C CA . PRO B 1 253 ? 4.234 -27.031 -3.584 1 96.25 253 PRO B CA 1
ATOM 4921 C C . PRO B 1 253 ? 5.121 -26.188 -4.504 1 96.25 253 PRO B C 1
ATOM 4923 O O . PRO B 1 253 ? 5.77 -25.25 -4.051 1 96.25 253 PRO B O 1
ATOM 4926 N N . GLN B 1 254 ? 5.125 -26.484 -5.77 1 97.94 254 GLN B N 1
ATOM 4927 C CA . GLN B 1 254 ? 5.934 -25.719 -6.703 1 97.94 254 GLN B CA 1
ATOM 4928 C C . GLN B 1 254 ? 5.402 -24.297 -6.844 1 97.94 254 GLN B C 1
ATOM 4930 O O . GLN B 1 254 ? 6.18 -23.344 -6.945 1 97.94 254 GLN B O 1
ATOM 4935 N N . GLU B 1 255 ? 4.086 -24.109 -6.93 1 97.75 255 GLU B N 1
ATOM 4936 C CA . GLU B 1 255 ? 3.496 -22.781 -6.988 1 97.75 255 GLU B CA 1
ATOM 4937 C C . GLU B 1 255 ? 3.904 -21.938 -5.777 1 97.75 255 GLU B C 1
ATOM 4939 O O . GLU B 1 255 ? 4.281 -20.781 -5.922 1 97.75 255 GLU B O 1
ATOM 4944 N N . ARG B 1 256 ? 3.826 -22.531 -4.613 1 98.5 256 ARG B N 1
ATOM 4945 C CA . ARG B 1 256 ? 4.172 -21.844 -3.375 1 98.5 256 ARG B CA 1
ATOM 4946 C C . ARG B 1 256 ? 5.656 -21.5 -3.33 1 98.5 256 ARG B C 1
ATOM 4948 O O . ARG B 1 256 ? 6.047 -20.422 -2.877 1 98.5 256 ARG B O 1
ATOM 4955 N N . LEU B 1 257 ? 6.488 -22.406 -3.818 1 98.69 257 LEU B N 1
ATOM 4956 C CA . LEU B 1 257 ? 7.918 -22.141 -3.928 1 98.69 257 LEU B CA 1
ATOM 4957 C C . LEU B 1 257 ? 8.188 -21 -4.898 1 98.69 257 LEU B C 1
ATOM 4959 O O . LEU B 1 257 ? 9.031 -20.141 -4.641 1 98.69 257 LEU B O 1
ATOM 4963 N N . GLN B 1 258 ? 7.488 -21 -6.02 1 98.44 258 GLN B N 1
ATOM 4964 C CA . GLN B 1 258 ? 7.598 -19.922 -7.004 1 98.44 258 GLN B CA 1
ATOM 4965 C C . GLN B 1 258 ? 7.277 -18.562 -6.379 1 98.44 258 GLN B C 1
ATOM 4967 O O . GLN B 1 258 ? 7.953 -17.578 -6.656 1 98.44 258 GLN B O 1
ATOM 4972 N N . ILE B 1 259 ? 6.246 -18.484 -5.559 1 98.5 259 ILE B N 1
ATOM 4973 C CA . ILE B 1 259 ? 5.879 -17.25 -4.859 1 98.5 259 ILE B CA 1
ATOM 4974 C C . ILE B 1 259 ? 7.016 -16.828 -3.93 1 98.5 259 ILE B C 1
ATOM 4976 O O . ILE B 1 259 ? 7.367 -15.656 -3.863 1 98.5 259 ILE B O 1
ATOM 4980 N N . GLY B 1 260 ? 7.637 -17.828 -3.271 1 98.69 260 GLY B N 1
ATOM 4981 C CA . GLY B 1 260 ? 8.805 -17.562 -2.445 1 98.69 260 GLY B CA 1
ATOM 4982 C C . GLY B 1 260 ? 9.969 -16.984 -3.229 1 98.69 260 GLY B C 1
ATOM 4983 O O . GLY B 1 260 ? 10.703 -16.141 -2.727 1 98.69 260 GLY B O 1
ATOM 4984 N N . THR B 1 261 ? 10.125 -17.438 -4.461 1 98.69 261 THR B N 1
ATOM 4985 C CA . THR B 1 261 ? 11.18 -16.938 -5.332 1 98.69 261 THR B CA 1
ATOM 4986 C C . THR B 1 261 ? 11.008 -15.438 -5.59 1 98.69 261 THR B C 1
ATOM 4988 O O . THR B 1 261 ? 11.961 -14.664 -5.465 1 98.69 261 THR B O 1
ATOM 4991 N N . GLY B 1 262 ? 9.773 -15.086 -5.977 1 98.62 262 GLY B N 1
ATOM 4992 C CA . GLY B 1 262 ? 9.508 -13.672 -6.199 1 98.62 262 GLY B CA 1
ATOM 4993 C C . GLY B 1 262 ? 9.734 -12.82 -4.969 1 98.62 262 GLY B C 1
ATOM 4994 O O . GLY B 1 262 ? 10.25 -11.711 -5.062 1 98.62 262 GLY B O 1
ATOM 4995 N N . ALA B 1 263 ? 9.367 -13.359 -3.795 1 98.88 263 ALA B N 1
ATOM 4996 C CA . ALA B 1 263 ? 9.5 -12.625 -2.539 1 98.88 263 ALA B CA 1
ATOM 4997 C C . ALA B 1 263 ? 10.969 -12.336 -2.225 1 98.88 263 ALA B C 1
ATOM 4999 O O . ALA B 1 263 ? 11.336 -11.195 -1.962 1 98.88 263 ALA B O 1
ATOM 5000 N N . ILE B 1 264 ? 11.828 -13.367 -2.271 1 98.81 264 ILE B N 1
ATOM 5001 C CA . ILE B 1 264 ? 13.227 -13.203 -1.891 1 98.81 264 ILE B CA 1
ATOM 5002 C C . ILE B 1 264 ? 13.93 -12.297 -2.9 1 98.81 264 ILE B C 1
ATOM 5004 O O . ILE B 1 264 ? 14.805 -11.508 -2.533 1 98.81 264 ILE B O 1
ATOM 5008 N N . ALA B 1 265 ? 13.578 -12.391 -4.176 1 98.81 265 ALA B N 1
ATOM 5009 C CA . ALA B 1 265 ? 14.164 -11.523 -5.195 1 98.81 265 ALA B CA 1
ATOM 5010 C C . ALA B 1 265 ? 13.836 -10.055 -4.934 1 98.81 265 ALA B C 1
ATOM 5012 O O . ALA B 1 265 ? 14.703 -9.195 -5.02 1 98.81 265 ALA B O 1
ATOM 5013 N N . MET B 1 266 ? 12.594 -9.773 -4.613 1 98.88 266 MET B N 1
ATOM 5014 C CA . MET B 1 266 ? 12.195 -8.398 -4.34 1 98.88 266 MET B CA 1
ATOM 5015 C C . MET B 1 266 ? 12.852 -7.883 -3.064 1 98.88 266 MET B C 1
ATOM 5017 O O . MET B 1 266 ? 13.211 -6.707 -2.979 1 98.88 266 MET B O 1
ATOM 5021 N N . ILE B 1 267 ? 12.938 -8.75 -2.035 1 98.94 267 ILE B N 1
ATOM 5022 C CA . ILE B 1 267 ? 13.617 -8.391 -0.795 1 98.94 267 ILE B CA 1
ATOM 5023 C C . ILE B 1 267 ? 15.039 -7.914 -1.104 1 98.94 267 ILE B C 1
ATOM 5025 O O . ILE B 1 267 ? 15.461 -6.855 -0.627 1 98.94 267 ILE B O 1
ATOM 5029 N N . GLU B 1 268 ? 15.703 -8.617 -1.907 1 98.88 268 GLU B N 1
ATOM 5030 C CA . GLU B 1 268 ? 17.078 -8.297 -2.248 1 98.88 268 GLU B CA 1
ATOM 5031 C C . GLU B 1 268 ? 17.156 -6.984 -3.027 1 98.88 268 GLU B C 1
ATOM 5033 O O . GLU B 1 268 ? 18.047 -6.164 -2.779 1 98.88 268 GLU B O 1
ATOM 5038 N N . ARG B 1 269 ? 16.281 -6.77 -3.928 1 98.88 269 ARG B N 1
ATOM 5039 C CA . ARG B 1 269 ? 16.25 -5.52 -4.676 1 98.88 269 ARG B CA 1
ATOM 5040 C C . ARG B 1 269 ? 15.938 -4.34 -3.76 1 98.88 269 ARG B C 1
ATOM 5042 O O . ARG B 1 269 ? 16.562 -3.281 -3.867 1 98.88 269 ARG B O 1
ATOM 5049 N N . ALA B 1 270 ? 14.977 -4.496 -2.857 1 98.94 270 ALA B N 1
ATOM 5050 C CA . ALA B 1 270 ? 14.617 -3.441 -1.916 1 98.94 270 ALA B CA 1
ATOM 5051 C C . ALA B 1 270 ? 15.82 -3.014 -1.08 1 98.94 270 ALA B C 1
ATOM 5053 O O . ALA B 1 270 ? 16.062 -1.818 -0.907 1 98.94 270 ALA B O 1
ATOM 5054 N N . LEU B 1 271 ? 16.516 -4.008 -0.592 1 98.81 271 LEU B N 1
ATOM 5055 C CA . LEU B 1 271 ? 17.703 -3.721 0.204 1 98.81 271 LEU B CA 1
ATOM 5056 C C . LEU B 1 271 ? 18.75 -2.986 -0.627 1 98.81 271 LEU B C 1
ATOM 5058 O O . LEU B 1 271 ? 19.297 -1.974 -0.187 1 98.81 271 LEU B O 1
ATOM 5062 N N . ALA B 1 272 ? 19 -3.463 -1.827 1 98.75 272 ALA B N 1
ATOM 5063 C CA . ALA B 1 272 ? 20.031 -2.873 -2.686 1 98.75 272 ALA B CA 1
ATOM 5064 C C . ALA B 1 272 ? 19.719 -1.409 -2.98 1 98.75 272 ALA B C 1
ATOM 5066 O O . ALA B 1 272 ? 20.562 -0.538 -2.787 1 98.75 272 ALA B O 1
ATOM 5067 N N . LEU B 1 273 ? 18.531 -1.128 -3.398 1 98.56 273 LEU B N 1
ATOM 5068 C CA . LEU B 1 273 ? 18.109 0.225 -3.752 1 98.56 273 LEU B CA 1
ATOM 5069 C C . LEU B 1 273 ? 18.156 1.145 -2.537 1 98.56 273 LEU B C 1
ATOM 5071 O O . LEU B 1 273 ? 18.594 2.295 -2.641 1 98.56 273 LEU B O 1
ATOM 5075 N N . THR B 1 274 ? 17.703 0.653 -1.415 1 98.75 274 THR B N 1
ATOM 5076 C CA . THR B 1 274 ? 17.625 1.478 -0.215 1 98.75 274 THR B CA 1
ATOM 5077 C C . THR B 1 274 ? 19.016 1.788 0.334 1 98.75 274 THR B C 1
ATOM 5079 O O . THR B 1 274 ? 19.266 2.908 0.78 1 98.75 274 THR B O 1
ATOM 5082 N N . ILE B 1 275 ? 19.875 0.785 0.322 1 98.38 275 ILE B N 1
ATOM 5083 C CA . ILE B 1 275 ? 21.25 0.995 0.791 1 98.38 275 ILE B CA 1
ATOM 5084 C C . ILE B 1 275 ? 21.922 2.072 -0.054 1 98.38 275 ILE B C 1
ATOM 5086 O O . ILE B 1 275 ? 22.562 2.98 0.482 1 98.38 275 ILE B O 1
ATOM 5090 N N . ASP B 1 276 ? 21.766 2.027 -1.393 1 98.38 276 ASP B N 1
ATOM 5091 C CA . ASP B 1 276 ? 22.297 3.072 -2.26 1 98.38 276 ASP B CA 1
ATOM 5092 C C . ASP B 1 276 ? 21.703 4.434 -1.909 1 98.38 276 ASP B C 1
ATOM 5094 O O . ASP B 1 276 ? 22.422 5.434 -1.852 1 98.38 276 ASP B O 1
ATOM 5098 N N . TYR B 1 277 ? 20.469 4.477 -1.667 1 98.19 277 TYR B N 1
ATOM 5099 C CA . TYR B 1 277 ? 19.766 5.715 -1.387 1 98.19 277 TYR B CA 1
ATOM 5100 C C . TYR B 1 277 ? 20.266 6.359 -0.104 1 98.19 277 TYR B C 1
ATOM 5102 O O . TYR B 1 277 ? 20.578 7.555 -0.083 1 98.19 277 TYR B O 1
ATOM 5110 N N . VAL B 1 278 ? 20.375 5.609 0.998 1 98.12 278 VAL B N 1
ATOM 5111 C CA . VAL B 1 278 ? 20.703 6.176 2.303 1 98.12 278 VAL B CA 1
ATOM 5112 C C . VAL B 1 278 ? 22.188 6.535 2.357 1 98.12 278 VAL B C 1
ATOM 5114 O O . VAL B 1 278 ? 22.609 7.336 3.193 1 98.12 278 VAL B O 1
ATOM 5117 N N . LYS B 1 279 ? 23 5.871 1.505 1 97.88 279 LYS B N 1
ATOM 5118 C CA . LYS B 1 279 ? 24.406 6.262 1.397 1 97.88 279 LYS B CA 1
ATOM 5119 C C . LYS B 1 279 ? 24.547 7.633 0.742 1 97.88 279 LYS B C 1
ATOM 5121 O O . LYS B 1 279 ? 25.469 8.383 1.056 1 97.88 279 LYS B O 1
ATOM 5126 N N . GLU B 1 280 ? 23.609 7.969 -0.123 1 96.94 280 GLU B N 1
ATOM 5127 C CA . GLU B 1 280 ? 23.688 9.203 -0.893 1 96.94 280 GLU B CA 1
ATOM 5128 C C . GLU B 1 280 ? 22.906 10.328 -0.211 1 96.94 280 GLU B C 1
ATOM 5130 O O . GLU B 1 280 ? 23.375 11.469 -0.161 1 96.94 280 GLU B O 1
ATOM 5135 N N . ARG B 1 281 ? 21.75 10.094 0.254 1 96.12 281 ARG B N 1
ATOM 5136 C CA . ARG B 1 281 ? 20.891 11.094 0.89 1 96.12 281 ARG B CA 1
ATOM 5137 C C . ARG B 1 281 ? 21.531 11.633 2.164 1 96.12 281 ARG B C 1
ATOM 5139 O O . ARG B 1 281 ? 22.047 10.859 2.98 1 96.12 281 ARG B O 1
ATOM 5146 N N . LYS B 1 282 ? 21.5 12.945 2.293 1 95.06 282 LYS B N 1
ATOM 5147 C CA . LYS B 1 282 ? 22.062 13.586 3.482 1 95.06 282 LYS B CA 1
ATOM 5148 C C . LYS B 1 282 ? 20.969 14.297 4.281 1 95.06 282 LYS B C 1
ATOM 5150 O O . LYS B 1 282 ? 20.031 14.852 3.701 1 95.06 282 LYS B O 1
ATOM 5155 N N . ALA B 1 283 ? 21.047 14.234 5.555 1 92.5 283 ALA B N 1
ATOM 5156 C CA . ALA B 1 283 ? 20.234 14.969 6.527 1 92.5 283 ALA B CA 1
ATOM 5157 C C . ALA B 1 283 ? 21.031 15.258 7.793 1 92.5 283 ALA B C 1
ATOM 5159 O O . ALA B 1 283 ? 21.859 14.445 8.211 1 92.5 283 ALA B O 1
ATOM 5160 N N . PHE B 1 284 ? 20.734 16.422 8.406 1 93.44 284 PHE B N 1
ATOM 5161 C CA . PHE B 1 284 ? 21.406 16.828 9.633 1 93.44 284 PHE B CA 1
ATOM 5162 C C . PHE B 1 284 ? 22.922 16.766 9.469 1 93.44 284 PHE B C 1
ATOM 5164 O O . PHE B 1 284 ? 23.625 16.312 10.367 1 93.44 284 PHE B O 1
ATOM 5171 N N . GLY B 1 285 ? 23.422 17.031 8.273 1 92 285 GLY B N 1
ATOM 5172 C CA . GLY B 1 285 ? 24.844 17.25 8.016 1 92 285 GLY B CA 1
ATOM 5173 C C . GLY B 1 285 ? 25.594 15.961 7.691 1 92 285 GLY B C 1
ATOM 5174 O O . GLY B 1 285 ? 26.812 15.977 7.535 1 92 285 GLY B O 1
ATOM 5175 N N . LYS B 1 286 ? 24.875 14.867 7.625 1 95.25 286 LYS B N 1
ATOM 5176 C CA . LYS B 1 286 ? 25.562 13.617 7.305 1 95.25 286 LYS B CA 1
ATOM 5177 C C . LYS B 1 286 ? 24.672 12.703 6.461 1 95.25 286 LYS B C 1
ATOM 5179 O O . LYS B 1 286 ? 23.484 12.992 6.266 1 95.25 286 LYS B O 1
ATOM 5184 N N . ALA B 1 287 ? 25.344 11.641 5.945 1 97.12 287 ALA B N 1
ATOM 5185 C CA . ALA B 1 287 ? 24.578 10.664 5.172 1 97.12 287 ALA B CA 1
ATOM 5186 C C . ALA B 1 287 ? 23.594 9.914 6.055 1 97.12 287 ALA B C 1
ATOM 5188 O O . ALA B 1 287 ? 23.891 9.586 7.203 1 97.12 287 ALA B O 1
ATOM 5189 N N . VAL B 1 288 ? 22.438 9.586 5.547 1 97.31 288 VAL B N 1
ATOM 5190 C CA . VAL B 1 288 ? 21.375 8.93 6.316 1 97.31 288 VAL B CA 1
ATOM 5191 C C . VAL B 1 288 ? 21.875 7.582 6.832 1 97.31 288 VAL B C 1
ATOM 5193 O O . VAL B 1 288 ? 21.531 7.164 7.938 1 97.31 288 VAL B O 1
ATOM 5196 N N . ILE B 1 289 ? 22.812 6.863 6.109 1 97.94 289 ILE B N 1
ATOM 5197 C CA . ILE B 1 289 ? 23.328 5.555 6.492 1 97.94 289 ILE B CA 1
ATOM 5198 C C . ILE B 1 289 ? 24.156 5.68 7.766 1 97.94 289 ILE B C 1
ATOM 5200 O O . ILE B 1 289 ? 24.391 4.691 8.461 1 97.94 289 ILE B O 1
ATOM 5204 N N . ASP B 1 290 ? 24.578 6.883 8.102 1 98 290 ASP B N 1
ATOM 5205 C CA . ASP B 1 290 ? 25.484 7.078 9.227 1 98 290 ASP B CA 1
ATOM 5206 C C . ASP B 1 290 ? 24.719 7.211 10.539 1 98 290 ASP B C 1
ATOM 5208 O O . ASP B 1 290 ? 25.328 7.215 11.617 1 98 290 ASP B O 1
ATOM 5212 N N . PHE B 1 291 ? 23.422 7.301 10.516 1 97.62 291 PHE B N 1
ATOM 5213 C CA . PHE B 1 291 ? 22.625 7.32 11.742 1 97.62 291 PHE B CA 1
ATOM 5214 C C . PHE B 1 291 ? 22.484 5.922 12.32 1 97.62 291 PHE B C 1
ATOM 5216 O O . PHE B 1 291 ? 22.25 4.957 11.586 1 97.62 291 PHE B O 1
ATOM 5223 N N . GLN B 1 292 ? 22.531 5.801 13.672 1 97.12 292 GLN B N 1
ATOM 5224 C CA . GLN B 1 292 ? 22.5 4.516 14.359 1 97.12 292 GLN B CA 1
ATOM 52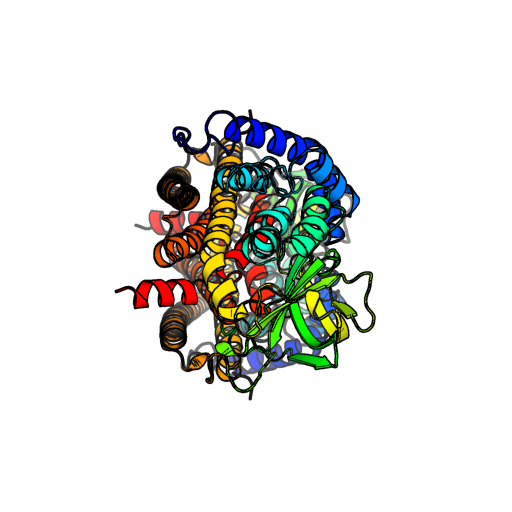25 C C . GLN B 1 292 ? 21.188 3.773 14.055 1 97.12 292 GLN B C 1
ATOM 5227 O O . GLN B 1 292 ? 21.203 2.561 13.836 1 97.12 292 GLN B O 1
ATOM 5232 N N . ASN B 1 293 ? 20.078 4.469 14.062 1 97.31 293 ASN B N 1
ATOM 5233 C CA . ASN B 1 293 ? 18.797 3.834 13.758 1 97.31 293 ASN B CA 1
ATOM 5234 C C . ASN B 1 293 ? 18.812 3.182 12.383 1 97.31 293 ASN B C 1
ATOM 5236 O O . ASN B 1 293 ? 18.344 2.053 12.219 1 97.31 293 ASN B O 1
ATOM 5240 N N . THR B 1 294 ? 19.312 3.93 11.359 1 98.12 294 THR B N 1
ATOM 5241 C CA . THR B 1 294 ? 19.391 3.396 10.008 1 98.12 294 THR B CA 1
ATOM 5242 C C . THR B 1 294 ? 20.281 2.156 9.953 1 98.12 294 THR B C 1
ATOM 5244 O O . THR B 1 294 ? 19.906 1.144 9.359 1 98.12 294 THR B O 1
ATOM 5247 N N . GLN B 1 295 ? 21.391 2.168 10.609 1 98.19 295 GLN B N 1
ATOM 5248 C CA . GLN B 1 295 ? 22.312 1.039 10.656 1 98.19 295 GLN B CA 1
ATOM 5249 C C . GLN B 1 295 ? 21.672 -0.18 11.297 1 98.19 295 GLN B C 1
ATOM 5251 O O . GLN B 1 295 ? 21.75 -1.291 10.773 1 98.19 295 GLN B O 1
ATOM 5256 N N . PHE B 1 296 ? 20.969 -0.024 12.453 1 98.25 296 PHE B N 1
ATOM 5257 C CA . PHE B 1 296 ? 20.344 -1.131 13.164 1 98.25 296 PHE B CA 1
ATOM 5258 C C . PHE B 1 296 ? 19.234 -1.747 12.328 1 98.25 296 PHE B C 1
ATOM 5260 O O . PHE B 1 296 ? 19.141 -2.971 12.211 1 98.25 296 PHE B O 1
ATOM 5267 N N . LYS B 1 297 ? 18.422 -0.815 11.742 1 98.44 297 LYS B N 1
ATOM 5268 C CA . LYS B 1 297 ? 17.312 -1.309 10.938 1 98.44 297 LYS B CA 1
ATOM 5269 C C . LYS B 1 297 ? 17.828 -2.111 9.742 1 98.44 297 LYS B C 1
ATOM 5271 O O . LYS B 1 297 ? 17.328 -3.209 9.469 1 98.44 297 LYS B O 1
ATOM 5276 N N . LEU B 1 298 ? 18.828 -1.644 9.031 1 98.5 298 LEU B N 1
ATOM 5277 C CA . LEU B 1 298 ? 19.375 -2.342 7.875 1 98.5 298 LEU B CA 1
ATOM 5278 C C . LEU B 1 298 ? 20.047 -3.645 8.297 1 98.5 298 LEU B C 1
ATOM 5280 O O . LEU B 1 298 ? 19.984 -4.641 7.574 1 98.5 298 LEU B O 1
ATOM 5284 N N . ALA B 1 299 ? 20.719 -3.678 9.469 1 98.5 299 ALA B N 1
ATOM 5285 C CA . ALA B 1 299 ? 21.344 -4.898 9.977 1 98.5 299 ALA B CA 1
ATOM 5286 C C . ALA B 1 299 ? 20.297 -5.977 10.242 1 98.5 299 ALA B C 1
ATOM 5288 O O . ALA B 1 299 ? 20.5 -7.145 9.898 1 98.5 299 ALA B O 1
ATOM 5289 N N . GLU B 1 300 ? 19.172 -5.562 10.852 1 98.69 300 GLU B N 1
ATOM 5290 C CA . GLU B 1 300 ? 18.078 -6.484 11.109 1 98.69 300 GLU B CA 1
ATOM 5291 C C . GLU B 1 300 ? 17.516 -7.051 9.805 1 98.69 300 GLU B C 1
ATOM 5293 O O . GLU B 1 300 ? 17.344 -8.266 9.672 1 98.69 300 GLU B O 1
ATOM 5298 N N . LEU B 1 301 ? 17.234 -6.152 8.859 1 98.81 301 LEU B N 1
ATOM 5299 C CA . LEU B 1 301 ? 16.641 -6.555 7.594 1 98.81 301 LEU B CA 1
ATOM 5300 C C . LEU B 1 301 ? 17.578 -7.461 6.805 1 98.81 301 LEU B C 1
ATOM 5302 O O . LEU B 1 301 ? 17.156 -8.477 6.258 1 98.81 301 LEU B O 1
ATOM 5306 N N . LYS B 1 302 ? 18.844 -7.121 6.75 1 98.56 302 LYS B N 1
ATOM 5307 C CA . LYS B 1 302 ? 19.812 -7.945 6.035 1 98.56 302 LYS B CA 1
ATOM 5308 C C . LYS B 1 302 ? 19.922 -9.328 6.668 1 98.56 302 LYS B C 1
ATOM 5310 O O . LYS B 1 302 ? 20.031 -10.336 5.961 1 98.56 302 LYS B O 1
ATOM 5315 N N . THR B 1 303 ? 19.891 -9.352 8.031 1 98.81 303 THR B N 1
ATOM 5316 C CA . THR B 1 303 ? 19.984 -10.633 8.734 1 98.81 303 THR B CA 1
ATOM 5317 C C . THR B 1 303 ? 18.781 -11.516 8.398 1 98.81 303 THR B C 1
ATOM 5319 O O . THR B 1 303 ? 18.953 -12.672 8.008 1 98.81 303 THR B O 1
ATOM 5322 N N . GLU B 1 304 ? 17.625 -10.984 8.453 1 98.81 304 GLU B N 1
ATOM 5323 C CA . GLU B 1 304 ? 16.422 -11.75 8.156 1 98.81 304 GLU B CA 1
ATOM 5324 C C . GLU B 1 304 ? 16.375 -12.164 6.688 1 98.81 304 GLU B C 1
ATOM 5326 O O . GLU B 1 304 ? 15.984 -13.289 6.363 1 98.81 304 GLU B O 1
ATOM 5331 N N . ALA B 1 305 ? 16.797 -11.242 5.805 1 98.88 305 ALA B N 1
ATOM 5332 C CA . ALA B 1 305 ? 16.875 -11.57 4.379 1 98.88 305 ALA B CA 1
ATOM 5333 C C . ALA B 1 305 ? 17.844 -12.711 4.129 1 98.88 305 ALA B C 1
ATOM 5335 O O . ALA B 1 305 ? 17.594 -13.586 3.295 1 98.88 305 ALA B O 1
ATOM 5336 N N . THR B 1 306 ? 18.938 -12.695 4.867 1 98.81 306 THR B N 1
ATOM 5337 C CA . THR B 1 306 ? 19.938 -13.75 4.742 1 98.81 306 THR B CA 1
ATOM 5338 C C . THR B 1 306 ? 19.375 -15.086 5.184 1 98.81 306 THR B C 1
ATOM 5340 O O . THR B 1 306 ? 19.531 -16.094 4.492 1 98.81 306 THR B O 1
ATOM 5343 N N . ILE B 1 307 ? 18.656 -15.102 6.309 1 98.62 307 ILE B N 1
ATOM 5344 C CA . ILE B 1 307 ? 17.984 -16.297 6.805 1 98.62 307 ILE B CA 1
ATOM 5345 C C . ILE B 1 307 ? 16.984 -16.797 5.766 1 98.62 307 ILE B C 1
ATOM 5347 O O . ILE B 1 307 ? 16.938 -18 5.449 1 98.62 307 ILE B O 1
ATOM 5351 N N . GLY B 1 308 ? 16.219 -15.859 5.156 1 98.75 308 GLY B N 1
ATOM 5352 C CA . GLY B 1 308 ? 15.242 -16.188 4.137 1 98.75 308 GLY B CA 1
ATOM 5353 C C . GLY B 1 308 ? 15.867 -16.781 2.879 1 98.75 308 GLY B C 1
ATOM 5354 O O . GLY B 1 308 ? 15.367 -17.75 2.328 1 98.75 308 GLY B O 1
ATOM 5355 N N . ARG B 1 309 ? 16.969 -16.203 2.445 1 98.62 309 ARG B N 1
ATOM 5356 C CA . ARG B 1 309 ? 17.641 -16.672 1.244 1 98.62 309 ARG B CA 1
ATOM 5357 C C . ARG B 1 309 ? 18.188 -18.078 1.438 1 98.62 309 ARG B C 1
ATOM 5359 O O . ARG B 1 309 ? 18.078 -18.938 0.548 1 98.62 309 ARG B O 1
ATOM 5366 N N . VAL B 1 310 ? 18.797 -18.359 2.568 1 98.5 310 VAL B N 1
ATOM 5367 C CA . VAL B 1 310 ? 19.344 -19.688 2.867 1 98.5 310 VAL B CA 1
ATOM 5368 C C . VAL B 1 310 ? 18.219 -20.719 2.881 1 98.5 310 VAL B C 1
ATOM 5370 O O . VAL B 1 310 ? 18.344 -21.797 2.305 1 98.5 310 VAL B O 1
ATOM 5373 N N . PHE B 1 311 ? 17.109 -20.406 3.48 1 98.81 311 PHE B N 1
ATOM 5374 C CA . PHE B 1 311 ? 15.953 -21.281 3.543 1 98.81 311 PHE B CA 1
ATOM 5375 C C . PHE B 1 311 ? 15.391 -21.531 2.15 1 98.81 311 PHE B C 1
ATOM 5377 O O . PHE B 1 311 ? 15.094 -22.672 1.79 1 98.81 311 PHE B O 1
ATOM 5384 N N . TYR B 1 312 ? 15.242 -20.469 1.359 1 98.75 312 TYR B N 1
ATOM 5385 C CA . TYR B 1 312 ? 14.758 -20.594 -0.009 1 98.75 312 TYR B CA 1
ATOM 5386 C C . TYR B 1 312 ? 15.641 -21.531 -0.818 1 98.75 312 TYR B C 1
ATOM 5388 O O . TYR B 1 312 ? 15.141 -22.406 -1.53 1 98.75 312 TYR B O 1
ATOM 5396 N N . ASN B 1 313 ? 16.938 -21.328 -0.716 1 98.56 313 ASN B N 1
ATOM 5397 C CA . ASN B 1 313 ? 17.875 -22.172 -1.446 1 98.56 313 ASN B CA 1
ATOM 5398 C C . ASN B 1 313 ? 17.719 -23.656 -1.078 1 98.56 313 ASN B C 1
ATOM 5400 O O . ASN B 1 313 ? 17.766 -24.516 -1.946 1 98.56 313 ASN B O 1
ATOM 5404 N N . ASP B 1 314 ? 17.547 -23.906 0.187 1 98.44 314 ASP B N 1
ATOM 5405 C CA . ASP B 1 314 ? 17.312 -25.281 0.635 1 98.44 314 ASP B CA 1
ATOM 5406 C C . ASP B 1 314 ? 16.047 -25.859 0.004 1 98.44 314 ASP B C 1
ATOM 5408 O O . ASP B 1 314 ? 16.031 -27 -0.44 1 98.44 314 ASP B O 1
ATOM 5412 N N . CYS B 1 315 ? 14.992 -25.078 -0.082 1 98.75 315 CYS B N 1
ATOM 5413 C CA . CYS B 1 315 ? 13.727 -25.531 -0.648 1 98.75 315 CYS B CA 1
ATOM 5414 C C . CYS B 1 315 ? 13.867 -25.828 -2.133 1 98.75 315 CYS B C 1
ATOM 5416 O O . CYS B 1 315 ? 13.297 -26.812 -2.627 1 98.75 315 CYS B O 1
ATOM 5418 N N . VAL B 1 316 ? 14.625 -24.984 -2.855 1 98.62 316 VAL B N 1
ATOM 5419 C CA . VAL B 1 316 ? 14.836 -25.234 -4.277 1 98.62 316 VAL B CA 1
ATOM 5420 C C . VAL B 1 316 ? 15.594 -26.547 -4.473 1 98.62 316 VAL B C 1
ATOM 5422 O O . VAL B 1 316 ? 15.227 -27.359 -5.316 1 98.62 316 VAL B O 1
ATOM 5425 N N . ALA B 1 317 ? 16.641 -26.766 -3.666 1 98.06 317 ALA B N 1
ATOM 5426 C CA . ALA B 1 317 ? 17.422 -27.984 -3.76 1 98.06 317 ALA B CA 1
ATOM 5427 C C . ALA B 1 317 ? 16.547 -29.219 -3.521 1 98.06 317 ALA B C 1
ATOM 5429 O O . ALA B 1 317 ? 16.625 -30.203 -4.273 1 98.06 317 ALA B O 1
ATOM 5430 N N . ARG B 1 318 ? 15.727 -29.141 -2.5 1 98.12 318 ARG B N 1
ATOM 5431 C CA . ARG B 1 318 ? 14.828 -30.25 -2.201 1 98.12 318 ARG B CA 1
ATOM 5432 C C . ARG B 1 318 ? 13.852 -30.484 -3.348 1 98.12 318 ARG B C 1
ATOM 5434 O O . ARG B 1 318 ? 13.555 -31.625 -3.697 1 98.12 318 ARG B O 1
ATOM 5441 N N . HIS B 1 319 ? 13.375 -29.453 -3.934 1 98.19 319 HIS B N 1
ATOM 5442 C CA . HIS B 1 319 ? 12.352 -29.562 -4.973 1 98.19 319 HIS B CA 1
ATOM 5443 C C . HIS B 1 319 ? 12.914 -30.234 -6.219 1 98.19 319 HIS B C 1
ATOM 5445 O O . HIS B 1 319 ? 12.258 -31.109 -6.801 1 98.19 319 HIS B O 1
ATOM 5451 N N . ILE B 1 320 ? 14.102 -29.844 -6.656 1 96.12 320 ILE B N 1
ATOM 5452 C CA . ILE B 1 320 ? 14.688 -30.375 -7.879 1 96.12 320 ILE B CA 1
ATOM 5453 C C . ILE B 1 320 ? 15 -31.859 -7.695 1 96.12 320 ILE B C 1
ATOM 5455 O O . ILE B 1 320 ? 14.984 -32.625 -8.664 1 96.12 320 ILE B O 1
ATOM 5459 N N . ASP B 1 321 ? 15.156 -32.219 -6.43 1 95.12 321 ASP B N 1
ATOM 5460 C CA . ASP B 1 321 ? 15.422 -33.625 -6.121 1 95.12 321 ASP B CA 1
ATOM 5461 C C . ASP B 1 321 ? 14.133 -34.406 -5.855 1 95.12 321 ASP B C 1
ATOM 5463 O O . ASP B 1 321 ? 14.164 -35.594 -5.547 1 95.12 321 ASP B O 1
ATOM 5467 N N . GLY B 1 322 ? 13 -33.719 -5.922 1 93.88 322 GLY B N 1
ATOM 5468 C CA . GLY B 1 322 ? 11.695 -34.344 -5.723 1 93.88 322 GLY B CA 1
ATOM 5469 C C . GLY B 1 322 ? 11.328 -34.5 -4.262 1 93.88 322 GLY B C 1
ATOM 5470 O O . GLY B 1 322 ? 10.43 -35.281 -3.922 1 93.88 322 GLY B O 1
ATOM 5471 N N . GLY B 1 323 ? 12.008 -33.781 -3.35 1 93.81 323 GLY B N 1
ATOM 5472 C CA . GLY B 1 323 ? 11.852 -34 -1.921 1 93.81 323 GLY B CA 1
ATOM 5473 C C . GLY B 1 323 ? 11.242 -32.812 -1.192 1 93.81 323 GLY B C 1
ATOM 5474 O O . GLY B 1 323 ? 11.234 -32.781 0.04 1 93.81 323 GLY B O 1
ATOM 5475 N N . LEU B 1 324 ? 10.75 -31.781 -1.876 1 97.5 324 LEU B N 1
ATOM 5476 C CA . LEU B 1 324 ? 10.102 -30.672 -1.183 1 97.5 324 LEU B CA 1
ATOM 5477 C C . LEU B 1 324 ? 8.672 -31.047 -0.792 1 97.5 324 LEU B C 1
ATOM 5479 O O . LEU B 1 324 ? 7.789 -31.109 -1.648 1 97.5 324 LEU B O 1
ATOM 5483 N N . ASP B 1 325 ? 8.484 -31.266 0.457 1 96.88 325 ASP B N 1
ATOM 5484 C CA . ASP B 1 325 ? 7.16 -31.656 0.934 1 96.88 325 ASP B CA 1
ATOM 5485 C C . ASP B 1 325 ? 6.234 -30.438 1.035 1 96.88 325 ASP B C 1
ATOM 5487 O O . ASP B 1 325 ? 6.695 -29.312 1.166 1 96.88 325 ASP B O 1
ATOM 5491 N N . PRO B 1 326 ? 4.949 -30.688 1.021 1 97.19 326 PRO B N 1
ATOM 5492 C CA . PRO B 1 326 ? 3.957 -29.609 1.023 1 97.19 326 PRO B CA 1
ATOM 5493 C C . PRO B 1 326 ? 4.062 -28.719 2.254 1 97.19 326 PRO B C 1
ATOM 5495 O O . PRO B 1 326 ? 3.84 -27.5 2.162 1 97.19 326 PRO B O 1
ATOM 5498 N N . VAL B 1 327 ? 4.398 -29.219 3.385 1 98.12 327 VAL B N 1
ATOM 5499 C CA . VAL B 1 327 ? 4.488 -28.453 4.625 1 98.12 327 VAL B CA 1
ATOM 5500 C C . VAL B 1 327 ? 5.629 -27.453 4.531 1 98.12 327 VAL B C 1
ATOM 5502 O O . VAL B 1 327 ? 5.449 -26.266 4.824 1 98.12 327 VAL B O 1
ATOM 5505 N N . THR B 1 328 ? 6.801 -27.875 4.07 1 98.44 328 THR B N 1
ATOM 5506 C CA . THR B 1 328 ? 7.953 -26.984 3.926 1 98.44 328 THR B CA 1
ATOM 5507 C C . THR B 1 328 ? 7.699 -25.938 2.85 1 98.44 328 THR B C 1
ATOM 5509 O O . THR B 1 328 ? 8.102 -24.781 2.998 1 98.44 328 THR B O 1
ATOM 5512 N N . ALA B 1 329 ? 7.051 -26.328 1.751 1 98.69 329 ALA B N 1
ATOM 5513 C CA . ALA B 1 329 ? 6.672 -25.375 0.716 1 98.69 329 ALA B CA 1
ATOM 5514 C C . ALA B 1 329 ? 5.746 -24.297 1.276 1 98.69 329 ALA B C 1
ATOM 5516 O O . ALA B 1 329 ? 5.863 -23.125 0.919 1 98.69 329 ALA B O 1
ATOM 5517 N N . SER B 1 330 ? 4.82 -24.703 2.156 1 98.69 330 SER B N 1
ATOM 5518 C CA . SER B 1 330 ? 3.924 -23.766 2.816 1 98.69 330 SER B CA 1
ATOM 5519 C C . SER B 1 330 ? 4.695 -22.781 3.703 1 98.69 330 SER B C 1
ATOM 5521 O O . SER B 1 330 ? 4.375 -21.594 3.758 1 98.69 330 SER B O 1
ATOM 5523 N N . MET B 1 331 ? 5.773 -23.25 4.434 1 98.75 331 MET B N 1
ATOM 5524 C CA . MET B 1 331 ? 6.633 -22.391 5.23 1 98.75 331 MET B CA 1
ATOM 5525 C C . MET B 1 331 ? 7.32 -21.344 4.355 1 98.75 331 MET B C 1
ATOM 5527 O O . MET B 1 331 ? 7.41 -20.172 4.727 1 98.75 331 MET B O 1
ATOM 5531 N N . ALA B 1 332 ? 7.773 -21.797 3.17 1 98.81 332 ALA B N 1
ATOM 5532 C CA . ALA B 1 332 ? 8.477 -20.906 2.256 1 98.81 332 ALA B CA 1
ATOM 5533 C C . ALA B 1 332 ? 7.566 -19.766 1.789 1 98.81 332 ALA B C 1
ATOM 5535 O O . ALA B 1 332 ? 7.926 -18.594 1.885 1 98.81 332 ALA B O 1
ATOM 5536 N N . LYS B 1 333 ? 6.387 -20.172 1.312 1 98.75 333 LYS B N 1
ATOM 5537 C CA . LYS B 1 333 ? 5.441 -19.172 0.831 1 98.75 333 LYS B CA 1
ATOM 5538 C C . LYS B 1 333 ? 5.047 -18.203 1.943 1 98.75 333 LYS B C 1
ATOM 5540 O O . LYS B 1 333 ? 5.141 -16.984 1.774 1 98.75 333 LYS B O 1
ATOM 5545 N N . TYR B 1 334 ? 4.695 -18.734 3.061 1 98.56 334 TYR B N 1
ATOM 5546 C CA . TYR B 1 334 ? 4.207 -17.969 4.191 1 98.56 334 TYR B CA 1
ATOM 5547 C C . TYR B 1 334 ? 5.281 -17.016 4.707 1 98.56 334 TYR B C 1
ATOM 5549 O O . TYR B 1 334 ? 5.105 -15.789 4.688 1 98.56 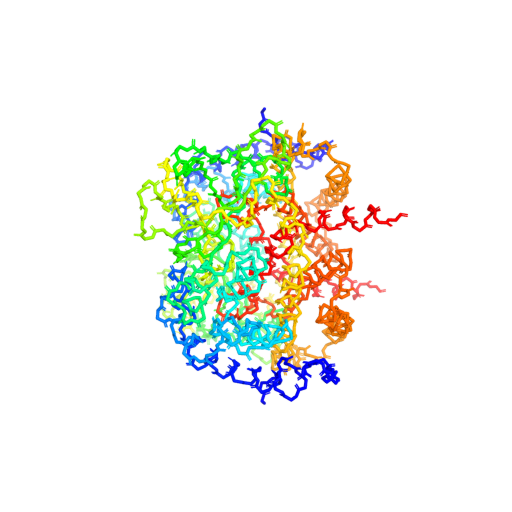334 TYR B O 1
ATOM 5557 N N . TRP B 1 335 ? 6.363 -17.469 5.07 1 98.81 335 TRP B N 1
ATOM 5558 C CA . TRP B 1 335 ? 7.352 -16.688 5.805 1 98.81 335 TRP B CA 1
ATOM 5559 C C . TRP B 1 335 ? 8.07 -15.703 4.879 1 98.81 335 TRP B C 1
ATOM 5561 O O . TRP B 1 335 ? 8.328 -14.555 5.254 1 98.81 335 TRP B O 1
ATOM 5571 N N . LEU B 1 336 ? 8.375 -16.125 3.68 1 98.88 336 LEU B N 1
ATOM 5572 C CA . LEU B 1 336 ? 9.094 -15.242 2.764 1 98.88 336 LEU B CA 1
ATOM 5573 C C . LEU B 1 336 ? 8.203 -14.086 2.305 1 98.88 336 LEU B C 1
ATOM 5575 O O . LEU B 1 336 ? 8.68 -12.969 2.115 1 98.88 336 LEU B O 1
ATOM 5579 N N . SER B 1 337 ? 6.898 -14.367 2.061 1 98.88 337 SER B N 1
ATOM 5580 C CA . SER B 1 337 ? 6.012 -13.281 1.667 1 98.88 337 SER B CA 1
ATOM 5581 C C . SER B 1 337 ? 5.773 -12.312 2.824 1 98.88 337 SER B C 1
ATOM 5583 O O . SER B 1 337 ? 5.668 -11.102 2.619 1 98.88 337 SER B O 1
ATOM 5585 N N . ASP B 1 338 ? 5.676 -12.789 4.105 1 98.81 338 ASP B N 1
ATOM 5586 C CA . ASP B 1 338 ? 5.613 -11.922 5.27 1 98.81 338 ASP B CA 1
ATOM 5587 C C . ASP B 1 338 ? 6.871 -11.062 5.383 1 98.81 338 ASP B C 1
ATOM 5589 O O . ASP B 1 338 ? 6.789 -9.852 5.613 1 98.81 338 ASP B O 1
ATOM 5593 N N . LEU B 1 339 ? 8.023 -11.742 5.215 1 98.88 339 LEU B N 1
ATOM 5594 C CA . LEU B 1 339 ? 9.289 -11.023 5.285 1 98.88 339 LEU B CA 1
ATOM 5595 C C . LEU B 1 339 ? 9.367 -9.953 4.199 1 98.88 339 LEU B C 1
ATOM 5597 O O . LEU B 1 339 ? 9.852 -8.852 4.445 1 98.88 339 LEU B O 1
ATOM 5601 N N . GLN B 1 340 ? 8.93 -10.336 2.98 1 98.88 340 GLN B N 1
ATOM 5602 C CA . GLN B 1 340 ? 8.898 -9.391 1.871 1 98.88 340 GLN B CA 1
ATOM 5603 C C . GLN B 1 340 ? 8.141 -8.125 2.254 1 98.88 340 GLN B C 1
ATOM 5605 O O . GLN B 1 340 ? 8.617 -7.012 2.027 1 98.88 340 GLN B O 1
ATOM 5610 N N . GLY B 1 341 ? 6.945 -8.273 2.855 1 98.75 341 GLY B N 1
ATOM 5611 C CA . GLY B 1 341 ? 6.164 -7.129 3.309 1 98.75 341 GLY B CA 1
ATOM 5612 C C . GLY B 1 341 ? 6.898 -6.266 4.316 1 98.75 341 GLY B C 1
ATOM 5613 O O . GLY B 1 341 ? 6.918 -5.039 4.191 1 98.75 341 GLY B O 1
ATOM 5614 N N . LYS B 1 342 ? 7.52 -6.887 5.266 1 98.69 342 LYS B N 1
ATOM 5615 C CA . LYS B 1 342 ? 8.266 -6.176 6.297 1 98.69 342 LYS B CA 1
ATOM 5616 C C . LYS B 1 342 ? 9.43 -5.391 5.691 1 98.69 342 LYS B C 1
ATOM 5618 O O . LYS B 1 342 ? 9.586 -4.199 5.969 1 98.69 342 LYS B O 1
ATOM 5623 N N . VAL B 1 343 ? 10.227 -6.043 4.852 1 98.88 343 VAL B N 1
ATOM 5624 C CA . VAL B 1 343 ? 11.445 -5.445 4.312 1 98.88 343 VAL B CA 1
ATOM 5625 C C . VAL B 1 343 ? 11.086 -4.262 3.418 1 98.88 343 VAL B C 1
ATOM 5627 O O . VAL B 1 343 ? 11.68 -3.186 3.539 1 98.88 343 VAL B O 1
ATOM 5630 N N . VAL B 1 344 ? 10.125 -4.453 2.568 1 98.88 344 VAL B N 1
ATOM 5631 C CA . VAL B 1 344 ? 9.75 -3.383 1.649 1 98.88 344 VAL B CA 1
ATOM 5632 C C . VAL B 1 344 ? 9.188 -2.199 2.436 1 98.88 344 VAL B C 1
ATOM 5634 O O . VAL B 1 344 ? 9.508 -1.045 2.141 1 98.88 344 VAL B O 1
ATOM 5637 N N . ASP B 1 345 ? 8.391 -2.461 3.447 1 98.81 345 ASP B N 1
ATOM 5638 C CA . ASP B 1 345 ? 7.805 -1.415 4.285 1 98.81 345 ASP B CA 1
ATOM 5639 C C . ASP B 1 345 ? 8.898 -0.604 4.98 1 98.81 345 ASP B C 1
ATOM 5641 O O . ASP B 1 345 ? 8.859 0.628 4.977 1 98.81 345 ASP B O 1
ATOM 5645 N N . GLU B 1 346 ? 9.836 -1.268 5.602 1 98.81 346 GLU B N 1
ATOM 5646 C CA . GLU B 1 346 ? 10.914 -0.601 6.32 1 98.81 346 GLU B CA 1
ATOM 5647 C C . GLU B 1 346 ? 11.836 0.16 5.367 1 98.81 346 GLU B C 1
ATOM 5649 O O . GLU B 1 346 ? 12.312 1.245 5.691 1 98.81 346 GLU B O 1
ATOM 5654 N N . CYS B 1 347 ? 12.102 -0.429 4.195 1 98.88 347 CYS B N 1
ATOM 5655 C CA . CYS B 1 347 ? 12.914 0.254 3.189 1 98.88 347 CYS B CA 1
ATOM 5656 C C . CYS B 1 347 ? 12.219 1.519 2.699 1 98.88 347 CYS B C 1
ATOM 5658 O O . CYS B 1 347 ? 12.859 2.555 2.516 1 98.88 347 CYS B O 1
ATOM 5660 N N . LEU B 1 348 ? 10.883 1.429 2.498 1 98.88 348 LEU B N 1
ATOM 5661 C CA . LEU B 1 348 ? 10.109 2.615 2.145 1 98.88 348 LEU B CA 1
ATOM 5662 C C . LEU B 1 348 ? 10.258 3.697 3.209 1 98.88 348 LEU B C 1
ATOM 5664 O O . LEU B 1 348 ? 10.461 4.867 2.885 1 98.88 348 LEU B O 1
ATOM 5668 N N . GLN B 1 349 ? 10.195 3.303 4.473 1 98.81 349 GLN B N 1
ATOM 5669 C CA . GLN B 1 349 ? 10.32 4.242 5.582 1 98.81 349 GLN B CA 1
ATOM 5670 C C . GLN B 1 349 ? 11.656 4.98 5.527 1 98.81 349 GLN B C 1
ATOM 5672 O O . GLN B 1 349 ? 11.719 6.184 5.785 1 98.81 349 GLN B O 1
ATOM 5677 N N . LEU B 1 350 ? 12.695 4.324 5.148 1 98.56 350 LEU B N 1
ATOM 5678 C CA . LEU B 1 350 ? 14.039 4.895 5.094 1 98.56 350 LEU B CA 1
ATOM 5679 C C . LEU B 1 350 ? 14.156 5.891 3.943 1 98.56 350 LEU B C 1
ATOM 5681 O O . LEU B 1 350 ? 15.07 6.715 3.924 1 98.56 350 LEU B O 1
ATOM 5685 N N . HIS B 1 351 ? 13.234 5.871 2.963 1 98.25 351 HIS B N 1
ATOM 5686 C CA . HIS B 1 351 ? 13.227 6.82 1.856 1 98.25 351 HIS B CA 1
ATOM 5687 C C . HIS B 1 351 ? 12.484 8.102 2.234 1 98.25 351 HIS B C 1
ATOM 5689 O O . HIS B 1 351 ? 12.547 9.094 1.51 1 98.25 351 HIS B O 1
ATOM 5695 N N . GLY B 1 352 ? 11.742 8.102 3.381 1 97.31 352 GLY B N 1
ATOM 5696 C CA . GLY B 1 352 ? 10.969 9.266 3.768 1 97.31 352 GLY B CA 1
ATOM 5697 C C . GLY B 1 352 ? 9.867 9.602 2.781 1 97.31 352 GLY B C 1
ATOM 5698 O O . GLY B 1 352 ? 9.195 8.703 2.268 1 97.31 352 GLY B O 1
ATOM 5699 N N . GLY B 1 353 ? 9.586 10.875 2.564 1 97.5 353 GLY B N 1
ATOM 5700 C CA . GLY B 1 353 ? 8.523 11.32 1.682 1 97.5 353 GLY B CA 1
ATOM 5701 C C . GLY B 1 353 ? 8.672 10.805 0.263 1 97.5 353 GLY B C 1
ATOM 5702 O O . GLY B 1 353 ? 7.676 10.477 -0.391 1 97.5 353 GLY B O 1
ATOM 5703 N N . TYR B 1 354 ? 9.898 10.703 -0.201 1 97.69 354 TYR B N 1
ATOM 5704 C CA . TYR B 1 354 ? 10.141 10.242 -1.563 1 97.69 354 TYR B CA 1
ATOM 5705 C C . TYR B 1 354 ? 9.703 8.797 -1.735 1 97.69 354 TYR B C 1
ATOM 5707 O O . TYR B 1 354 ? 9.266 8.398 -2.816 1 97.69 354 TYR B O 1
ATOM 5715 N N . GLY B 1 355 ? 9.781 8 -0.667 1 98.12 355 GLY B N 1
ATOM 5716 C CA . GLY B 1 355 ? 9.375 6.605 -0.716 1 98.12 355 GLY B CA 1
ATOM 5717 C C . GLY B 1 355 ? 7.891 6.426 -0.986 1 98.12 355 GLY B C 1
ATOM 5718 O O . GLY B 1 355 ? 7.449 5.34 -1.373 1 98.12 355 GLY B O 1
ATOM 5719 N N . TYR B 1 356 ? 7.102 7.484 -0.75 1 98.56 356 TYR B N 1
ATOM 5720 C CA . TYR B 1 356 ? 5.656 7.438 -0.919 1 98.56 356 TYR B CA 1
ATOM 5721 C C . TYR B 1 356 ? 5.25 7.926 -2.305 1 98.56 356 TYR B C 1
ATOM 5723 O O . TYR B 1 356 ? 4.059 8 -2.621 1 98.56 356 TYR B O 1
ATOM 5731 N N . MET B 1 357 ? 6.234 8.281 -3.184 1 98.31 357 MET B N 1
ATOM 5732 C CA . MET B 1 357 ? 6 8.734 -4.555 1 98.31 357 MET B CA 1
ATOM 5733 C C . MET B 1 357 ? 6.172 7.582 -5.539 1 98.31 357 MET B C 1
ATOM 5735 O O . MET B 1 357 ? 7.176 6.867 -5.5 1 98.31 357 MET B O 1
ATOM 5739 N N . ASN B 1 358 ? 5.266 7.449 -6.484 1 97.19 358 ASN B N 1
ATOM 5740 C CA . ASN B 1 358 ? 5.254 6.328 -7.418 1 97.19 358 ASN B CA 1
ATOM 5741 C C . ASN B 1 358 ? 6.457 6.363 -8.352 1 97.19 358 ASN B C 1
ATOM 5743 O O . ASN B 1 358 ? 6.777 5.363 -9 1 97.19 358 ASN B O 1
ATOM 5747 N N . GLU B 1 359 ? 7.141 7.512 -8.438 1 95.38 359 GLU B N 1
ATOM 5748 C CA . GLU B 1 359 ? 8.328 7.609 -9.289 1 95.38 359 GLU B CA 1
ATOM 5749 C C . GLU B 1 359 ? 9.484 6.801 -8.711 1 95.38 359 GLU B C 1
ATOM 5751 O O . GLU B 1 359 ? 10.43 6.465 -9.43 1 95.38 359 GLU B O 1
ATOM 5756 N N . TYR B 1 360 ? 9.484 6.543 -7.438 1 97.12 360 TYR B N 1
ATOM 5757 C CA . TYR B 1 360 ? 10.516 5.719 -6.809 1 97.12 360 TYR B CA 1
ATOM 5758 C C . TYR B 1 360 ? 10.117 4.25 -6.82 1 97.12 360 TYR B C 1
ATOM 5760 O O . TYR B 1 360 ? 9.008 3.896 -6.43 1 97.12 360 TYR B O 1
ATOM 5768 N N . PRO B 1 361 ? 11.039 3.352 -7.18 1 98 361 PRO B N 1
ATOM 5769 C CA . PRO B 1 361 ? 10.719 1.926 -7.289 1 98 361 PRO B CA 1
ATOM 5770 C C . PRO B 1 361 ? 10.219 1.328 -5.977 1 98 361 PRO B C 1
ATOM 5772 O O . PRO B 1 361 ? 9.391 0.41 -5.988 1 98 361 PRO B O 1
ATOM 5775 N N . ILE B 1 362 ? 10.672 1.845 -4.832 1 98.69 362 ILE B N 1
ATOM 5776 C CA . ILE B 1 362 ? 10.297 1.291 -3.535 1 98.69 362 ILE B CA 1
ATOM 5777 C C . ILE B 1 362 ? 8.797 1.468 -3.311 1 98.69 362 ILE B C 1
ATOM 5779 O O . ILE B 1 362 ? 8.156 0.634 -2.666 1 98.69 362 ILE B O 1
ATOM 5783 N N . ALA B 1 363 ? 8.219 2.555 -3.84 1 98.75 363 ALA B N 1
ATOM 5784 C CA . ALA B 1 363 ? 6.777 2.777 -3.756 1 98.75 363 ALA B CA 1
ATOM 5785 C C . ALA B 1 363 ? 6.012 1.692 -4.504 1 98.75 363 ALA B C 1
ATOM 5787 O O . ALA B 1 363 ? 5.02 1.161 -3.994 1 98.75 363 ALA B O 1
ATOM 5788 N N . ARG B 1 364 ? 6.469 1.379 -5.684 1 98.19 364 ARG B N 1
ATOM 5789 C CA . ARG B 1 364 ? 5.836 0.321 -6.465 1 98.19 364 ARG B CA 1
ATOM 5790 C C . ARG B 1 364 ? 5.973 -1.029 -5.77 1 98.19 364 ARG B C 1
ATOM 5792 O O . ARG B 1 364 ? 5.027 -1.821 -5.746 1 98.19 364 ARG B O 1
ATOM 5799 N N . MET B 1 365 ? 7.168 -1.314 -5.254 1 98.81 365 MET B N 1
ATOM 5800 C CA . MET B 1 365 ? 7.375 -2.57 -4.543 1 98.81 365 MET B CA 1
ATOM 5801 C C . MET B 1 365 ? 6.41 -2.697 -3.369 1 98.81 365 MET B C 1
ATOM 5803 O O . MET B 1 365 ? 5.871 -3.777 -3.115 1 98.81 365 MET B O 1
ATOM 5807 N N . TYR B 1 366 ? 6.129 -1.579 -2.684 1 98.81 366 TYR B N 1
ATOM 5808 C CA . TYR B 1 366 ? 5.191 -1.575 -1.566 1 98.81 366 TYR B CA 1
ATOM 5809 C C . TYR B 1 366 ? 3.795 -1.974 -2.027 1 98.81 366 TYR B C 1
ATOM 5811 O O . TYR B 1 366 ? 3.145 -2.814 -1.4 1 98.81 366 TYR B O 1
ATOM 5819 N N . ARG B 1 367 ? 3.338 -1.414 -3.098 1 98.62 367 ARG B N 1
ATOM 5820 C CA . ARG B 1 367 ? 2.023 -1.734 -3.648 1 98.62 367 ARG B CA 1
ATOM 5821 C C . ARG B 1 367 ? 1.982 -3.168 -4.164 1 98.62 367 ARG B C 1
ATOM 5823 O O . ARG B 1 367 ? 1.023 -3.898 -3.908 1 98.62 367 ARG B O 1
ATOM 5830 N N . ASP B 1 368 ? 3.041 -3.604 -4.801 1 98.56 368 ASP B N 1
ATOM 5831 C CA . ASP B 1 368 ? 3.062 -4.875 -5.516 1 98.56 368 ASP B CA 1
ATOM 5832 C C . ASP B 1 368 ? 3.191 -6.047 -4.547 1 98.56 368 ASP B C 1
ATOM 5834 O O . ASP B 1 368 ? 2.621 -7.117 -4.777 1 98.56 368 ASP B O 1
ATOM 5838 N N . ALA B 1 369 ? 3.9 -5.887 -3.473 1 98.56 369 ALA B N 1
ATOM 5839 C CA . ALA B 1 369 ? 4.258 -6.98 -2.572 1 98.56 369 ALA B CA 1
ATOM 5840 C C . ALA B 1 369 ? 3.037 -7.469 -1.796 1 98.56 369 ALA B C 1
ATOM 5842 O O . ALA B 1 369 ? 2.967 -8.641 -1.414 1 98.56 369 ALA B O 1
ATOM 5843 N N . ARG B 1 370 ? 2.086 -6.555 -1.641 1 98.56 370 ARG B N 1
ATOM 5844 C CA . ARG B 1 370 ? 1.062 -6.777 -0.626 1 98.56 370 ARG B CA 1
ATOM 5845 C C . ARG B 1 370 ? 0.218 -8 -0.961 1 98.56 370 ARG B C 1
ATOM 5847 O O . ARG B 1 370 ? -0.24 -8.711 -0.063 1 98.56 370 ARG B O 1
ATOM 5854 N N . VAL B 1 371 ? 0.064 -8.367 -2.162 1 98.44 371 VAL B N 1
ATOM 5855 C CA . VAL B 1 371 ? -0.87 -9.406 -2.59 1 98.44 371 VAL B CA 1
ATOM 5856 C C . VAL B 1 371 ? -0.249 -10.781 -2.371 1 98.44 371 VAL B C 1
ATOM 5858 O O . VAL B 1 371 ? -0.96 -11.789 -2.318 1 98.44 371 VAL B O 1
ATOM 5861 N N . GLN B 1 372 ? 1.065 -10.906 -2.188 1 98.12 372 GLN B N 1
ATOM 5862 C CA . GLN B 1 372 ? 1.747 -12.195 -2.148 1 98.12 372 GLN B CA 1
ATOM 5863 C C . GLN B 1 372 ? 1.389 -12.969 -0.881 1 98.12 372 GLN B C 1
ATOM 5865 O O . GLN B 1 372 ? 1.564 -14.188 -0.82 1 98.12 372 GLN B O 1
ATOM 5870 N N . ARG B 1 373 ? 0.853 -12.328 0.093 1 98.44 373 ARG B N 1
ATOM 5871 C CA . ARG B 1 373 ? 0.39 -12.992 1.312 1 98.44 373 ARG B CA 1
ATOM 5872 C C . ARG B 1 373 ? -1.005 -13.578 1.121 1 98.44 373 ARG B C 1
ATOM 5874 O O . ARG B 1 373 ? -1.527 -14.25 2.012 1 98.44 373 ARG B O 1
ATOM 5881 N N . ILE B 1 374 ? -1.589 -13.336 -0.096 1 98.25 374 ILE B N 1
ATOM 5882 C CA . ILE B 1 374 ? -2.979 -13.711 -0.323 1 98.25 374 ILE B CA 1
ATOM 5883 C C . ILE B 1 374 ? -3.047 -14.805 -1.394 1 98.25 374 ILE B C 1
ATOM 5885 O O . ILE B 1 374 ? -3.564 -15.891 -1.146 1 98.25 374 ILE B O 1
ATOM 5889 N N . TYR B 1 375 ? -2.453 -14.547 -2.592 1 96.12 375 TYR B N 1
ATOM 5890 C CA . TYR B 1 375 ? -2.666 -15.508 -3.668 1 96.12 375 TYR B CA 1
ATOM 5891 C C . TYR B 1 375 ? -1.814 -16.75 -3.461 1 96.12 375 TYR B C 1
ATOM 5893 O O . TYR B 1 375 ? -0.916 -16.766 -2.617 1 96.12 375 TYR B O 1
ATOM 5901 N N . GLY B 1 376 ? -2.158 -17.859 -4.148 1 94.38 376 GLY B N 1
ATOM 5902 C CA . GLY B 1 376 ? -1.534 -19.156 -3.902 1 94.38 376 GLY B CA 1
ATOM 5903 C C . GLY B 1 376 ? -1.973 -19.781 -2.598 1 94.38 376 GLY B C 1
ATOM 5904 O O . GLY B 1 376 ? -1.322 -20.703 -2.104 1 94.38 376 GLY B O 1
ATOM 5905 N N . GLY B 1 377 ? -3.107 -19.328 -2.041 1 95.25 377 GLY B N 1
ATOM 5906 C CA . GLY B 1 377 ? -3.531 -19.625 -0.683 1 95.25 377 GLY B CA 1
ATOM 5907 C C . GLY B 1 377 ? -3.021 -18.625 0.336 1 95.25 377 GLY B C 1
ATOM 5908 O O . GLY B 1 377 ? -1.819 -18.359 0.406 1 95.25 377 GLY B O 1
ATOM 5909 N N . THR B 1 378 ? -3.932 -18.062 1.125 1 97.38 378 THR B N 1
ATOM 5910 C CA . THR B 1 378 ? -3.545 -17.047 2.096 1 97.38 378 THR B CA 1
ATOM 5911 C C . THR B 1 378 ? -2.523 -17.609 3.084 1 97.38 378 THR B C 1
ATOM 5913 O O . THR B 1 378 ? -2.41 -18.828 3.25 1 97.38 378 THR B O 1
ATOM 5916 N N . ASN B 1 379 ? -1.775 -16.703 3.674 1 98.06 379 ASN B N 1
ATOM 5917 C CA . ASN B 1 379 ? -0.799 -17.156 4.664 1 98.06 379 ASN B CA 1
ATOM 5918 C C . ASN B 1 379 ? -1.47 -17.859 5.832 1 98.06 379 ASN B C 1
ATOM 5920 O O . ASN B 1 379 ? -0.859 -18.719 6.477 1 98.06 379 ASN B O 1
ATOM 5924 N N . GLU B 1 380 ? -2.76 -17.641 6.141 1 97.88 380 GLU B N 1
ATOM 5925 C CA . GLU B 1 380 ? -3.531 -18.375 7.145 1 97.88 380 GLU B CA 1
ATOM 5926 C C . GLU B 1 380 ? -3.73 -19.828 6.734 1 97.88 380 GLU B C 1
ATOM 5928 O O . GLU B 1 380 ? -3.65 -20.734 7.566 1 97.88 380 GLU B O 1
ATOM 5933 N N . ILE B 1 381 ? -3.982 -20.078 5.441 1 97.25 381 ILE B N 1
ATOM 5934 C CA . ILE B 1 381 ? -4.113 -21.438 4.949 1 97.25 381 ILE B CA 1
ATOM 5935 C C . ILE B 1 381 ? -2.783 -22.172 5.098 1 97.25 381 ILE B C 1
ATOM 5937 O O . ILE B 1 381 ? -2.75 -23.344 5.477 1 97.25 381 ILE B O 1
ATOM 5941 N N . MET B 1 382 ? -1.633 -21.453 4.754 1 98.25 382 MET B N 1
ATOM 5942 C CA . MET B 1 382 ? -0.318 -22.062 4.957 1 98.25 382 MET B CA 1
ATOM 5943 C C . MET B 1 382 ? -0.133 -22.484 6.414 1 98.25 382 MET B C 1
ATOM 5945 O O . MET B 1 382 ? 0.352 -23.578 6.688 1 98.25 382 MET B O 1
ATOM 5949 N N . LYS B 1 383 ? -0.522 -21.594 7.348 1 98.06 383 LYS B N 1
ATOM 5950 C CA . LYS B 1 383 ? -0.394 -21.891 8.773 1 98.06 383 LYS B CA 1
ATOM 5951 C C . LYS B 1 383 ? -1.255 -23.094 9.164 1 98.06 383 LYS B C 1
ATOM 5953 O O . LYS B 1 383 ? -0.838 -23.922 9.969 1 98.06 383 LYS B O 1
ATOM 5958 N N . LEU B 1 384 ? -2.445 -23.234 8.617 1 96.56 384 LEU B N 1
ATOM 5959 C CA . LEU B 1 384 ? -3.297 -24.391 8.867 1 96.56 384 LEU B CA 1
ATOM 5960 C C . LEU B 1 384 ? -2.615 -25.672 8.406 1 96.56 384 LEU B C 1
ATOM 5962 O O . LEU B 1 384 ? -2.635 -26.672 9.117 1 96.56 384 LEU B O 1
ATOM 5966 N N . LEU B 1 385 ? -2.02 -25.625 7.207 1 96.38 385 LEU B N 1
ATOM 5967 C CA . LEU B 1 385 ? -1.356 -26.797 6.66 1 96.38 385 LEU B CA 1
ATOM 5968 C C . LEU B 1 385 ? -0.164 -27.203 7.523 1 96.38 385 LEU B C 1
ATOM 5970 O O . LEU B 1 385 ? 0.037 -28.391 7.797 1 96.38 385 LEU B O 1
ATOM 5974 N N . ILE B 1 386 ? 0.636 -26.234 7.945 1 97.81 386 ILE B N 1
ATOM 5975 C CA . ILE B 1 386 ? 1.761 -26.484 8.836 1 97.81 386 ILE B CA 1
ATOM 5976 C C . ILE B 1 386 ? 1.25 -27.031 10.164 1 97.81 386 ILE B C 1
ATOM 5978 O O . ILE B 1 386 ? 1.766 -28.031 10.672 1 97.81 386 ILE B O 1
ATOM 5982 N N . GLY B 1 387 ? 0.186 -26.438 10.703 1 97.81 387 GLY B N 1
ATOM 5983 C CA . GLY B 1 387 ? -0.403 -26.875 11.961 1 97.81 387 GLY B CA 1
ATOM 5984 C C . GLY B 1 387 ? -0.889 -28.312 11.914 1 97.81 387 GLY B C 1
ATOM 5985 O O . GLY B 1 387 ? -0.711 -29.062 12.875 1 97.81 387 GLY B O 1
ATOM 5986 N N . ARG B 1 388 ? -1.495 -28.734 10.828 1 96.56 388 ARG B N 1
ATOM 5987 C CA . ARG B 1 388 ? -2.021 -30.078 10.656 1 96.56 388 ARG B CA 1
ATOM 5988 C C . ARG B 1 388 ? -0.899 -31.109 10.688 1 96.56 388 ARG B C 1
ATOM 5990 O O . ARG B 1 388 ? -1.133 -32.281 11.008 1 96.56 388 ARG B O 1
ATOM 5997 N N . SER B 1 389 ? 0.257 -30.703 10.312 1 96.69 389 SER B N 1
ATOM 5998 C CA . SER B 1 389 ? 1.388 -31.625 10.273 1 96.69 389 SER B CA 1
ATOM 5999 C C . SER B 1 389 ? 1.925 -31.906 11.672 1 96.69 389 SER B C 1
ATOM 6001 O O . SER B 1 389 ? 2.742 -32.812 11.867 1 96.69 389 SER B O 1
ATOM 6003 N N . LEU B 1 390 ? 1.546 -31.109 12.766 1 96.62 390 LEU B N 1
ATOM 6004 C CA . LEU B 1 390 ? 2.047 -31.234 14.133 1 96.62 390 LEU B CA 1
ATOM 6005 C C . LEU B 1 390 ? 1.313 -32.344 14.883 1 96.62 390 LEU B C 1
ATOM 6007 O O . LEU B 1 390 ? 1.893 -33 15.75 1 96.62 390 LEU B O 1
#

InterPro domains:
  IPR006089 Acyl-CoA dehydrogenase, conserved site [PS00072] (135-147)
  IPR006089 Acyl-CoA dehydrogenase, conserved site [PS00073] (349-368)
  IPR006091 Acyl-CoA dehydrogenase/oxidase, middle domain [PF02770] (133-229)
  IPR009075 Acyl-CoA dehydrogenase/oxidase, C-terminal [PF00441] (242-390)
  IPR009100 Acyl-CoA dehydrogenase/oxidase, N-terminal and middle domain superfamily [SSF56645] (17-254)
  IPR013786 Acyl-CoA dehydrogenase/oxidase, N-terminal [PF02771] (20-129)
  IPR036250 Acyl-CoA dehydrogenase-like, C-terminal [SSF47203] (240-390)
  IPR037069 Acyl-CoA dehydrogenase/oxidase, N-terminal domain superfamily [G3DSA:1.10.540.10] (11-130)
  IPR046373 Acyl-CoA oxidase/dehydrogenase, middle domain superfamily [G3DSA:2.40.110.10] (132-248)

Organism: Mesorhizobium plurifarium (NCBI:txid69974)

Nearest PDB structures (foldseek):
  8w0z-assembly2_H  TM=9.836E-01  e=2.920E-36  Homo sapiens
  8w0u-assembly1_B  TM=9.846E-01  e=1.206E-35  Homo sapiens
  2pg0-assembly1_A  TM=9.765E-01  e=1.004E-35  Geobacillus kaustophilus HTA426
  4iv6-assembly1_B  TM=9.228E-01  e=2.840E-28  Mycolicibacterium smegmatis MC2 155
  8i4p-assembly1_A  TM=9.075E-01  e=1.137E-28  Thermobifida fusca YX

Secondary structure (DSSP, 8-state):
-PPPGGGTT-PPPPGGGSHHHHHHHHHHHHHIIIIIGGGHHHHHHHTS--HHHHHHHHHTT-SSTTS-GGGTS-S--HHHHHHHHHHHHHHT-TT-THHHIIIIIHHHHHHHS-HHHHHHHHHHHHHTSS-EEEE--BTTBSS-GGG---EEEEETTEEEEEEEEEEEETTTT-SEEEEEEESSGGGGGGGEEEEEEEGGG-SSEEEEEE--BSS-TTS-EEEEEEEEEEEEGGGBSSSSTT-HHHHHHHHHHHHHHHHHHHHHHHHHHHHHHHHHHHHH-EETTEEGGGSHHHHHHHHHHHHHHHHHHHHHHHHHHHHHTT---HHHHHHHHHHHHHHHHHHHHHHHHHHGGGGGBTTSHHHHHHHHHGGGGTTTS-HHHHHHHHHHT-/-PPPGGGTT-PPPPGGGSTHHHHHHHHHHHHIIIIIGGGHHHHHHHTS--HHHHHHHHHTT-SSTTS-GGGTS-S--HHHHHHHHHHHHHHT-TT-THHHIIIIIHHHHHHHS-HHHHHHHHHHHHHTSS-EEEE--BTTBSS-GGG---EEEEETTEEEEEEEEEEEETTTT-SEEEEEEESSGGGGGGGEEEEEE-GGG-SSEEEEEE--BSS-TTS-EEEEEEEEEEEEGGGBSSSSTT-HHHHHHHHHHHHHHHHHHHHHHHHHHHHHHHHHHHHH-EETTEEGGGSHHHHHHHHHHHHHHHHHHHHHHHHHHHHHTT---HHHHHHHHHHHHHHHHHHHHHHHHHHGGGGGBTTSHHHHHHHHHGGGGTTTS-HHHHHHHHHHT-

pLDDT: mean 97.42, std 2.41, range [69.94, 98.94]

Radius of gyration: 28.58 Å; Cα contacts (8 Å, |Δi|>4): 1596; chains: 2; bounding box: 55×88×60 Å

Foldseek 3Di:
DFFQLVCLLVDDDDPLCDDPLVVLLVLLLVCCQPPPLVCLVVLLVVLADDLVSLLVCLVSLNAQQCDDVLLQHVVRHVSNLLSNLLSCQRSQSNLPCRLCLRQPFLVLCVPFADPVSSNVPRNCRSNSVFGEWEFQADPVDALNSLPDAWAWEDDPQKTFTFDKGWQIWCLVPGQKYWYWHFHPNVPRLQRIWTFIHRNVPKPQKDWADQDDALASSSGGTTMIGGDRIMDGPSRTGHDDGRCHNVSCLVSLLRVLLSLLSSLLSNLSNLLSVLVVVQCPDDDPHGRNCPDPVNVVLSVVLSVVSNVLVVLSSVQSVCVRVVRNDNLSSLVSLQPSLVSSQVSLVVSLVSNPPVSCDPVDSSNNSNSHSPCSCPHSHHNVVSVVSNVVVD/DFFQLVCLLVDDDDPLCDDPLVVLLVLLLVCCQPPPLVCLVVLLVVLADDLVSLLVCLVSLNAQQCDDVLLQHVVRHVSNLLSNLLSCQRSQSNLPCRLCLRQPFLVLCVPFADPVSSNVPRNCRSNSVFGEWEFQADPVDALNSLPDAWAWEDDPQKTFTFDKGWQIWCLVPGQKYWYWHFHPNVPRLQRIWTFIHRNVPWPQKDWADQDDALASSSGGTTMIGGDRIMDGPSRTGHDDGRCHNVSCLVSLLRVLLSLLSSLLSNLSNLLSVLVVVQCPDDDPHGRNCPDPVNVVLSVVLSVVSNVLVVLSSVQSVCVRVVRNDNLSSLVSLQPSLVSSQVSLVVSLVSNPPVSCDPVDSSNNSNSHSPCSCPHSHHNVVSVVSNVVVD